Protein AF-A0A9E0FHX5-F1 (afdb_monomer)

Solvent-accessible surface area (backbone atoms only — not comparable to full-atom values): 50271 Å² total; per-residue (Å²): 106,71,71,56,51,52,51,49,51,51,52,49,52,56,54,56,77,62,59,64,47,77,23,53,56,67,79,47,17,55,28,87,92,52,30,75,59,66,60,69,78,56,40,52,53,51,39,54,51,27,54,70,42,52,82,58,78,37,27,40,36,34,38,25,16,46,52,52,36,51,26,49,51,32,22,67,73,54,52,53,75,68,46,88,57,43,29,86,48,51,43,80,30,73,36,31,38,67,88,34,29,43,58,52,43,51,80,37,38,70,58,49,38,68,72,37,32,50,55,34,30,53,75,72,77,45,53,53,66,58,29,34,34,35,40,43,32,56,46,78,69,67,75,85,85,63,55,64,69,55,45,32,69,68,50,40,64,41,52,56,50,42,51,53,52,45,41,69,57,24,72,53,31,47,38,37,28,38,28,37,39,52,66,30,71,32,81,59,38,18,86,63,50,26,59,42,46,39,51,32,52,31,50,52,36,48,36,38,75,73,61,77,48,80,72,47,48,59,46,77,44,59,73,44,35,26,26,40,72,74,29,54,24,76,86,67,50,59,45,45,74,83,33,33,35,99,74,22,68,40,60,27,74,70,37,20,49,52,51,22,51,48,46,52,52,41,33,60,55,41,60,47,27,44,45,51,26,43,80,80,79,56,79,88,84,64,81,87,64,85,76,73,90,82,72,54,97,57,89,42,42,47,44,42,59,28,30,14,44,61,73,55,50,84,63,89,73,49,75,67,51,56,51,54,60,50,68,57,48,60,78,75,37,50,47,31,34,34,40,43,50,77,66,96,50,86,55,48,62,49,24,50,58,49,49,50,52,48,38,54,51,28,50,75,59,47,24,46,46,35,34,33,42,30,32,46,39,86,54,67,52,69,65,54,51,60,46,53,57,50,34,56,75,70,71,48,42,74,66,32,38,30,60,29,77,63,63,74,64,66,82,81,80,87,64,79,43,46,50,70,54,48,50,69,33,37,50,59,38,49,55,56,50,38,71,78,40,77,82,62,37,38,30,39,62,54,78,68,65,40,81,94,45,52,81,81,42,44,67,41,46,53,48,48,46,59,45,58,78,70,49,94,81,62,56,29,39,28,42,50,48,47,53,40,60,84,33,36,52,62,69,72,62,66,77,74,72,54,87,83,57,87,89,63,79,58,61,69,56,55,51,50,42,53,50,44,63,71,29,44,64,47,39,47,54,48,50,53,51,45,54,53,48,46,50,73,68,63,75,47,47,35,28,28,64,28,32,48,73,49,90,67,73,60,68,79,32,64,60,46,23,52,48,53,46,52,50,45,73,74,44,46,91,72,29,72,33,37,15,35,44,31,30,74,28,69,82,82,81,57,84,15,36,35,40,64,83,67,98,66,63,94,86,73,64,77,43,77,39,59,50,40,53,39,53,35,51,55,33,70,37,60,69,81,57,70,76,84,73,81,77,86,67,90,81,82,80,91,89,74,78,98,79,79,74,89,73,81,77,74,81,72,66,79,76,82,69,49,90,84,76,73,84,86,77,96,70,89,85,83,69,67,93,88,48,82,83,74,94,70,98,69,85,87,85,87,76,98,67,95,73,91,79,89,76,93,75,82,95,77,91,80,88,85,86,84,86,77,58,81,87,86,88,80,84,86,78,91,74,89,85,82,90,81,89,83,88,85,89,83,88,83,86,88,87,87,91,84,86,81,72,72,69,66,57,62,59,60,64,73,72,52,65,70,62,58,56,58,62,73,73,57,84,84,75,88,79,89,81,94,85,72,76,74,66,63,61,65,59,56,64,61,56,65,69,71,72,77,80,82,87,77,92,83,83,90,81,90,85,83,92,80,78,81,82,80,79,85,84,85,88,84,89,88,86,90,87,84,91,80,92,83,84,88,81,88,86,88,133

Radius of gyration: 35.42 Å; Cα contacts (8 Å, |Δi|>4): 1027; chains: 1; bounding box: 85×106×95 Å

Nearest PDB structures (foldseek):
  2xsb-assembly1_A  TM=5.399E-01  e=2.266E-04  Oceanicola granulosus HTCC2516
  2g4f-assembly1_A  TM=5.469E-01  e=2.270E-03  Streptomyces olivaceoviridis
  5gqd-assembly1_B  TM=5.035E-01  e=1.623E-02  Streptomyces olivaceoviridis
  1rd6-assembly1_A  TM=3.705E-01  e=2.550E-01  Serratia marcescens
  5vjd-assembly1_B  TM=2.056E-01  e=1.374E-01  Escherichia coli K-12

Secondary structure (DSSP, 8-state):
-HHHHHHHHHHHHHHHTT--PPPHHHHT-SSTTS-SSPPHHHHHHHHHHHHTTTTS-EEEEEEESHHHHHHHHHIIIIIGGG-TTB-TTEEEEE---TT--HHHHHHTHHHHIIIIIHHHHHHTT--GGGEEEEEEE----S---S-HHHHHHHHHHHHHHHHHHHHHH-TT--EEEE-PPPP-SSGGGSTTHHHHHHHHHHHHHHHHHTTSS-SSEEEE------SSBT-B-TT--BB-GGGB-TTSSSBPHHHHHHHHHHHHHHHHTSTTHHHHB-TT-S-TT---PPPPSP--S-----TTEEEEEPS---S---HHHHHHHHTTS-TT-EEEEEEEE---STHHHHHHHHHHHHHHHHHHTT-EEEEEEEE-TTS-HHHHHHHHHHHHHTT-EEEEEEE-SSTT-TTSSS----HHHHHHHHHHHHHHHHHH-TTS-EEEE---S-GGGHHHHHHHHHHHHHHHTT-S---EEEEEE---TTT-GGGGSPPPP----TT---HHHHHHHHHHHHHHHHHHHHHHHHHHHHHHHH-SEEEEEEE-PPSSGGGGSHHHHHHHHHHHHHHGGGSS-EEETTTT--TTT---SEE--SS--TTS-PEEPHHHHHHHHHHTS-TTS--------------S-TT----------TTSSGGGT------S---BTTB------------S--------SSS---PPP------------------------------S--SSSHHHHHHHHTTSHHHHHHHSS-TT---S----STTTHHHHHHHHTTS--S----------S-SSSSSSSS-------------------

Foldseek 3Di:
DVVVVVVVVVVVVVVVVPDLDAACCQQPALAHPNHVDDDPVLLVLVLVLLLVQLPAQAEEEEEEADQVLLLLVCLVPPVLVVDPFFQPSYHYFYLYYHPCALQNCLVCVVCSCVVGVQVRQVVSVHALQRHAEYEYEHFDQDQDPDDLVVLLVVGLVSVLSSVVVSCVRRVNHAEYAYEFAAAFDPRSRHPPRSVSSSVSLNVVLVCVVVVVRDGHHYDHQQHRYASDAPGAHPVRDHDHPQQDDPNRGHGDPVVSNVSSVSRLLRCCQGSVVSNGGNPPPPPPPDDDPDDDDDDRLDLPQLLQEAAEDDDACPDDDDVVNLVVNLVLADAQGEHEYEYEEEDPDPRVVVRLVVVLVSQVSCVVRRYAYEYEYEYALQDDLVVVLVSVVVCVVSVHHHQAYEHHDPLCPPPDDPDDSALVVSCVRNVVSVVVNCVSVVPHAYEYEAPQLCPVCCPSCVRNRVSVLVCLVVDPGHAEYEDAHEDACVLQVLQVVAPDFDDDDPPDDDVVVVVSLVSRVVSLVSSVVSVVVRLVVRCVRRVHAYEHQEYDYDFDPCSQDVSRLVSVLVCCLVCVVSHSHHHYYQQPPDEDGDDHQWYDPPDDDPVPDTDGGSNSVSSSVSSSDSPPPPRPPPPPDDDDDDDDDPDDDPPPPDPPDPVPPPPPDDDDDDDDDDDDPPDGDDDDDDDDDDDDDDDDDDDDDDDDDDDDDDRGPDDDDDDDDDDDDDDDDDDDDDDDDDDDDDDPPPVVVVVVVVPCPVVVVVVVPPPPPPDDDDDDPVVVVVVVVVVVVPPDDDDDDDDDDDDDDPDPPPPDPDDDDDDDDDDDDDDDDDDDD

Sequence (829 aa):
MKLYITLLIALFSLMVQGQSYVPLDILGGLYRGGSNDPPAFYQTQLDDANISLDNGEVVFLGLGASSPERELNTLMNIVYPEITDRNTDLVFVNGNKGGTTIEKMLDNWNQYFSGTIEPALKSKGVTASEVDIIWLKSASVDPITQTADQYVADKMPYWIQVIGLINTKFPNCKIIYLSSKHWGTLEKHAEPEAYYTSLIMKEIIDERINGEISGALIAWAHPFHTGGSGIANSYGHIWYNSDLENDGVHPTAAAQIKVANYMDSWYRNTSAKYWWTNADFIPEDTIIIPPPPDTVFAKSTHNNVGFQWQNGFDFTWTNADYSAFINLVAEGDTIPLRVRIFDKDSNMLRSIDRMLQLNDTCLKYNRTLQVVFCIDVETDVHWFINYLDEFAQENLNVIAIEGDNEYYFAKQDGKDHSIEYYLSKMIPFRDTLLSYYPTLPFIHPTALARPGKKNKYAKWETGLIAYMKTAPKIDGVVLHFYPNEVELPVTKNILVPRAYNYPALDQSVNDYYAQMISEFPNAYALADYAFNYLQTNYSRDVWVTEFSTPTGEIKNSLAFSSYIWELLNRYEHNAKYWFYHNGFSPPVSSPGVRNNSNRADVSTGYVNRSDYYVIQMFRNMPADAEYFNYVSGSSTKSNLPNSNYLSGQYNYSSSGFAPWMDNKTSKAGYEIDGIKAGNNPVTGLAFGYYYPDVITACDTFTITICDTVYSHHIEYDTVYPQTVLIDTIYTFSQDTIYSEVFDSINIFKKKNDKVWGYMKSNSHQITTIITDVDTAYNYITVIDTLITSRVVQDVAINCREEEIINCATNARKPFNANYKFIEKGYIKE

Structure (mmCIF, N/CA/C/O backbone):
data_AF-A0A9E0FHX5-F1
#
_entry.id   AF-A0A9E0FHX5-F1
#
loop_
_atom_site.group_PDB
_atom_site.id
_atom_site.type_symbol
_atom_site.label_atom_id
_atom_site.label_alt_id
_atom_site.label_comp_id
_atom_site.label_asym_id
_atom_site.label_entity_id
_atom_site.label_seq_id
_atom_site.pdbx_PDB_ins_code
_atom_site.Cartn_x
_atom_site.Cartn_y
_atom_site.Cartn_z
_atom_site.occupancy
_atom_site.B_iso_or_equiv
_atom_site.auth_seq_id
_atom_site.auth_comp_id
_atom_site.auth_asym_id
_atom_site.auth_atom_id
_atom_site.pdbx_PDB_model_num
ATOM 1 N N . MET A 1 1 ? 14.433 39.002 -26.588 1.00 57.97 1 MET A N 1
ATOM 2 C CA . MET A 1 1 ? 14.352 38.760 -25.129 1.00 57.97 1 MET A CA 1
ATOM 3 C C . MET A 1 1 ? 12.930 38.908 -24.592 1.00 57.97 1 MET A C 1
ATOM 5 O O . MET A 1 1 ? 12.396 37.897 -24.178 1.00 57.97 1 MET A O 1
ATOM 9 N N . LYS A 1 2 ? 12.262 40.075 -24.686 1.00 53.09 2 LYS A N 1
ATOM 10 C CA . LYS A 1 2 ? 10.843 40.219 -24.275 1.00 53.09 2 LYS A CA 1
ATOM 11 C C . LYS A 1 2 ? 9.898 39.211 -24.948 1.00 53.09 2 LYS A C 1
ATOM 13 O O . LYS A 1 2 ? 9.196 38.512 -24.243 1.00 53.09 2 LYS A O 1
ATOM 18 N N . LEU A 1 3 ? 9.976 39.049 -26.273 1.00 56.75 3 LEU A N 1
ATOM 19 C CA . LEU A 1 3 ? 9.172 38.054 -27.005 1.00 56.75 3 LEU A CA 1
ATOM 20 C C . LEU A 1 3 ? 9.435 36.608 -26.539 1.00 56.75 3 LEU A C 1
ATOM 22 O O . LEU A 1 3 ? 8.518 35.806 -26.476 1.00 56.75 3 LEU A O 1
ATOM 26 N N . TYR A 1 4 ? 10.679 36.299 -26.160 1.00 66.88 4 TYR A N 1
ATOM 27 C CA . TYR A 1 4 ? 11.093 34.976 -25.681 1.00 66.88 4 TYR A CA 1
ATOM 28 C C . TYR A 1 4 ? 10.584 34.705 -24.258 1.00 66.88 4 TYR A C 1
ATOM 30 O O . TYR A 1 4 ? 10.153 33.602 -23.958 1.00 66.88 4 TYR A O 1
ATOM 38 N N . ILE A 1 5 ? 10.577 35.734 -23.404 1.00 80.31 5 ILE A N 1
ATOM 39 C CA . ILE A 1 5 ? 9.997 35.681 -22.056 1.00 80.31 5 ILE A CA 1
ATOM 40 C C . ILE A 1 5 ? 8.473 35.560 -22.143 1.00 80.31 5 ILE A C 1
ATOM 42 O O . ILE A 1 5 ? 7.894 34.754 -21.431 1.00 80.31 5 ILE A O 1
ATOM 46 N N . THR A 1 6 ? 7.819 36.286 -23.052 1.00 75.44 6 THR A N 1
ATOM 47 C CA . THR A 1 6 ? 6.373 36.156 -23.281 1.00 75.44 6 THR A CA 1
ATOM 48 C C . THR A 1 6 ? 6.008 34.774 -23.826 1.00 75.44 6 THR A C 1
ATOM 50 O O . THR A 1 6 ? 5.031 34.198 -23.362 1.00 75.44 6 THR A O 1
ATOM 53 N N . LEU A 1 7 ? 6.806 34.202 -24.740 1.00 69.19 7 LEU A N 1
ATOM 54 C CA . LEU A 1 7 ? 6.597 32.832 -25.222 1.00 69.19 7 LEU A CA 1
ATOM 55 C C . LEU A 1 7 ? 6.831 31.794 -24.121 1.00 69.19 7 LEU A C 1
ATOM 57 O O . LEU A 1 7 ? 6.061 30.850 -24.023 1.00 69.19 7 LEU A O 1
ATOM 61 N N . LEU A 1 8 ? 7.861 31.972 -23.285 1.00 67.25 8 LEU A N 1
ATOM 62 C CA . LEU A 1 8 ? 8.131 31.100 -22.140 1.00 67.25 8 LEU A CA 1
ATOM 63 C C . LEU A 1 8 ? 7.018 31.176 -21.103 1.00 67.25 8 LEU A C 1
ATOM 65 O O . LEU A 1 8 ? 6.600 30.134 -20.632 1.00 67.25 8 LEU A O 1
ATOM 69 N N . ILE A 1 9 ? 6.499 32.366 -20.791 1.00 66.69 9 ILE A N 1
ATOM 70 C CA . ILE A 1 9 ? 5.358 32.532 -19.882 1.00 66.69 9 ILE A CA 1
ATOM 71 C C . ILE A 1 9 ? 4.100 31.906 -20.491 1.00 66.69 9 ILE A C 1
ATOM 73 O O . ILE A 1 9 ? 3.390 31.205 -19.788 1.00 66.69 9 ILE A O 1
ATOM 77 N N . ALA A 1 10 ? 3.842 32.082 -21.790 1.00 54.53 10 ALA A N 1
ATOM 78 C CA . ALA A 1 10 ? 2.705 31.449 -22.459 1.00 54.53 10 ALA A CA 1
ATOM 79 C C . ALA A 1 10 ? 2.830 29.915 -22.500 1.00 54.53 10 ALA A C 1
ATOM 81 O O . ALA A 1 10 ? 1.854 29.224 -22.229 1.00 54.53 10 ALA A O 1
ATOM 82 N N . LEU A 1 11 ? 4.026 29.380 -22.769 1.00 51.03 11 LEU A N 1
ATOM 83 C CA . LEU A 1 11 ? 4.327 27.945 -22.713 1.00 51.03 11 LEU A CA 1
ATOM 84 C C . LEU A 1 11 ? 4.230 27.400 -21.285 1.00 51.03 11 LEU A C 1
ATOM 86 O O . LEU A 1 11 ? 3.710 26.308 -21.098 1.00 51.03 11 LEU A O 1
ATOM 90 N N . PHE A 1 12 ? 4.675 28.153 -20.277 1.00 45.84 12 PHE A N 1
ATOM 91 C CA . PHE A 1 12 ? 4.543 27.772 -18.870 1.00 45.84 12 PHE A CA 1
ATOM 92 C C . PHE A 1 12 ? 3.076 27.790 -18.431 1.00 45.84 12 PHE A C 1
ATOM 94 O O . PHE A 1 12 ? 2.627 26.845 -17.800 1.00 45.84 12 PHE A O 1
ATOM 101 N N . SER A 1 13 ? 2.296 28.792 -18.839 1.00 42.28 13 SER A N 1
ATOM 102 C CA . SER A 1 13 ? 0.853 28.850 -18.584 1.00 42.28 13 SER A CA 1
ATOM 103 C C . SER A 1 13 ? 0.084 27.735 -19.304 1.00 42.28 13 SER A C 1
ATOM 105 O O . SER A 1 13 ? -0.823 27.160 -18.712 1.00 42.28 13 SER A O 1
ATOM 107 N N . LEU A 1 14 ? 0.473 27.369 -20.532 1.00 43.16 14 LEU A N 1
ATOM 108 C CA . LEU A 1 14 ? -0.073 26.209 -21.255 1.00 43.16 14 LEU A CA 1
ATOM 109 C C . LEU A 1 14 ? 0.319 24.875 -20.595 1.00 43.16 14 LEU A C 1
ATOM 111 O O . LEU A 1 14 ? -0.496 23.960 -20.549 1.00 43.16 14 LEU A O 1
ATOM 115 N N . MET A 1 15 ? 1.532 24.765 -20.041 1.00 42.91 15 MET A N 1
ATOM 116 C CA . MET A 1 15 ? 1.970 23.590 -19.272 1.00 42.91 15 MET A CA 1
ATOM 117 C C . MET A 1 15 ? 1.296 23.500 -17.894 1.00 42.91 15 MET A C 1
ATOM 119 O O . MET A 1 15 ? 1.079 22.399 -17.398 1.00 42.91 15 MET A O 1
ATOM 123 N N . VAL A 1 16 ? 0.919 24.631 -17.289 1.00 46.53 16 VAL A N 1
ATOM 124 C CA . VAL A 1 16 ? 0.172 24.669 -16.022 1.00 46.53 16 VAL A CA 1
ATOM 125 C C . VAL A 1 16 ? -1.317 24.359 -16.230 1.00 46.53 16 VAL A C 1
ATOM 127 O O . VAL A 1 16 ? -1.921 23.690 -15.401 1.00 46.53 16 VAL A O 1
ATOM 130 N N . GLN A 1 17 ? -1.909 24.741 -17.365 1.00 43.16 17 GLN A N 1
ATOM 131 C CA . GLN A 1 17 ? -3.286 24.354 -17.720 1.00 43.16 17 GLN A CA 1
ATOM 132 C C . GLN A 1 17 ? -3.443 22.859 -18.058 1.00 43.16 17 GLN A C 1
ATOM 134 O O . GLN A 1 17 ? -4.561 22.359 -18.107 1.00 43.16 17 GLN A O 1
ATOM 139 N N . GLY A 1 18 ? -2.332 22.143 -18.260 1.00 46.22 18 GLY A N 1
ATOM 140 C CA . GLY A 1 18 ? -2.281 20.688 -18.398 1.00 46.22 18 GLY A CA 1
ATOM 141 C C . GLY A 1 18 ? -1.775 19.957 -17.151 1.00 46.22 18 GLY A C 1
ATOM 142 O O . GLY A 1 18 ? -1.403 18.790 -17.272 1.00 46.22 18 GLY A O 1
ATOM 143 N N . GLN A 1 19 ? -1.699 20.611 -15.980 1.00 50.22 19 GLN A N 1
ATOM 144 C CA . GLN A 1 19 ? -1.281 19.925 -14.756 1.00 50.22 19 GLN A CA 1
ATOM 145 C C . GLN A 1 19 ? -2.296 18.835 -14.420 1.00 50.22 19 GLN A C 1
ATOM 147 O O . GLN A 1 19 ? -3.414 19.092 -13.985 1.00 50.22 19 GLN A O 1
ATOM 152 N N . SER A 1 20 ? -1.877 17.596 -14.638 1.00 58.09 20 SER A N 1
ATOM 153 C CA . SER A 1 20 ? -2.471 16.432 -14.005 1.00 58.09 20 SER A CA 1
ATOM 154 C C . SER A 1 20 ? -2.365 16.628 -12.495 1.00 58.09 20 SER A C 1
ATOM 156 O O . SER A 1 20 ? -1.259 16.657 -11.953 1.00 58.09 20 SER A O 1
ATOM 158 N N . TYR A 1 21 ? -3.494 16.840 -11.824 1.00 71.50 21 TYR A N 1
ATOM 159 C CA . TYR A 1 21 ? -3.515 16.937 -10.369 1.00 71.50 21 TYR A CA 1
ATOM 160 C C . TYR A 1 21 ? -3.289 15.540 -9.825 1.00 71.50 21 TYR A C 1
ATOM 162 O O . TYR A 1 21 ? -4.051 14.637 -10.130 1.00 71.50 21 TYR A O 1
ATOM 170 N N . VAL A 1 22 ? -2.240 15.321 -9.044 1.00 78.00 22 VAL A N 1
ATOM 171 C CA . VAL A 1 22 ? -2.060 14.007 -8.426 1.00 78.00 22 VAL A CA 1
ATOM 172 C C . VAL A 1 22 ? -3.206 13.796 -7.423 1.00 78.00 22 VAL A C 1
ATOM 174 O O . VAL A 1 22 ? -3.436 14.686 -6.600 1.00 78.00 22 VAL A O 1
ATOM 177 N N . PRO A 1 23 ? -3.948 12.674 -7.498 1.00 80.25 23 PRO A N 1
ATOM 178 C CA . PRO A 1 23 ? -5.008 12.353 -6.548 1.00 80.25 23 PRO A CA 1
ATOM 179 C C . PRO A 1 23 ? -4.578 12.546 -5.091 1.00 80.25 23 PRO A C 1
ATOM 181 O O . PRO A 1 23 ? -3.436 12.252 -4.720 1.00 80.25 23 PRO A O 1
ATOM 184 N N . LEU A 1 24 ? -5.491 13.064 -4.262 1.00 81.75 24 LEU A N 1
ATOM 185 C CA . LEU A 1 24 ? -5.193 13.421 -2.870 1.00 81.75 24 LEU A CA 1
ATOM 186 C C . LEU A 1 24 ? -4.660 12.225 -2.067 1.00 81.75 24 LEU A C 1
ATOM 188 O O . LEU A 1 24 ? -3.758 12.381 -1.250 1.00 81.75 24 LEU A O 1
ATOM 192 N N . ASP A 1 25 ? -5.179 11.037 -2.343 1.00 77.50 25 ASP A N 1
ATOM 193 C CA . ASP A 1 25 ? -4.809 9.760 -1.738 1.00 77.50 25 ASP A CA 1
ATOM 194 C C . ASP A 1 25 ? -3.415 9.242 -2.142 1.00 77.50 25 ASP A C 1
ATOM 196 O O . ASP A 1 25 ? -2.955 8.262 -1.567 1.00 77.50 25 ASP A O 1
ATOM 200 N N . ILE A 1 26 ? -2.720 9.885 -3.091 1.00 72.62 26 ILE A N 1
ATOM 201 C CA . ILE A 1 26 ? -1.354 9.508 -3.500 1.00 72.62 26 ILE A CA 1
ATOM 202 C C . ILE A 1 26 ? -0.286 10.367 -2.807 1.00 72.62 26 ILE A C 1
ATOM 204 O O . ILE A 1 26 ? 0.678 9.825 -2.278 1.00 72.62 26 ILE A O 1
ATOM 208 N N . LEU A 1 27 ? -0.421 11.699 -2.800 1.00 72.56 27 LEU A N 1
ATOM 209 C CA . LEU A 1 27 ? 0.602 12.595 -2.222 1.00 72.56 27 LEU A CA 1
ATOM 210 C C . LEU A 1 27 ? 0.216 13.190 -0.864 1.00 72.56 27 LEU A C 1
ATOM 212 O O . LEU A 1 27 ? 1.093 13.580 -0.097 1.00 72.56 27 LEU A O 1
ATOM 216 N N . GLY A 1 28 ? -1.082 13.318 -0.581 1.00 77.81 28 GLY A N 1
ATOM 217 C CA . GLY A 1 28 ? -1.575 14.018 0.604 1.00 77.81 28 GLY A CA 1
ATOM 218 C C . GLY A 1 28 ? -2.172 13.113 1.675 1.00 77.81 28 GLY A C 1
ATOM 219 O O . GLY A 1 28 ? -2.257 13.546 2.826 1.00 77.81 28 GLY A O 1
ATOM 220 N N . GLY A 1 29 ? -2.600 11.903 1.316 1.00 87.19 29 GLY A N 1
ATOM 221 C CA . GLY A 1 29 ? -3.416 11.031 2.153 1.00 87.19 29 GLY A CA 1
ATOM 222 C C . GLY A 1 29 ? -4.848 11.547 2.336 1.00 87.19 29 GLY A C 1
ATOM 223 O O . GLY A 1 29 ? -5.091 12.761 2.396 1.00 87.19 29 GLY A O 1
ATOM 224 N N . LEU A 1 30 ? -5.800 10.623 2.466 1.00 91.00 30 LEU A N 1
ATOM 225 C CA . LEU A 1 30 ? -7.202 10.915 2.791 1.00 91.00 30 LEU A CA 1
ATOM 226 C C . LEU A 1 30 ? -7.380 11.560 4.181 1.00 91.00 30 LEU A C 1
ATOM 228 O O . LEU A 1 30 ? -8.346 12.291 4.407 1.00 91.00 30 LEU A O 1
ATOM 232 N N . TYR A 1 31 ? -6.435 11.339 5.093 1.00 94.44 31 TYR A N 1
ATOM 233 C CA . TYR A 1 31 ? -6.422 11.867 6.455 1.00 94.44 31 TYR A CA 1
ATOM 234 C C . TYR A 1 31 ? -5.204 12.766 6.697 1.00 94.44 31 TYR A C 1
ATOM 236 O O . TYR A 1 31 ? -4.264 12.855 5.896 1.00 94.44 31 TYR A O 1
ATOM 244 N N . ARG A 1 32 ? -5.224 13.507 7.807 1.00 88.69 32 ARG A N 1
ATOM 245 C CA . ARG A 1 32 ? -4.098 14.353 8.212 1.00 88.69 32 ARG A CA 1
ATOM 246 C C . ARG A 1 32 ? -2.851 13.500 8.465 1.00 88.69 32 ARG A C 1
ATOM 248 O O . ARG A 1 32 ? -2.937 12.392 8.981 1.00 88.69 32 ARG A O 1
ATOM 255 N N . GLY A 1 33 ? -1.686 14.028 8.090 1.00 84.88 33 GLY A N 1
ATOM 256 C CA . GLY A 1 33 ? -0.405 13.327 8.236 1.00 84.88 33 GLY A CA 1
ATOM 257 C C . GLY A 1 33 ? -0.013 12.421 7.064 1.00 84.88 33 GLY A C 1
ATOM 258 O O . GLY A 1 33 ? 0.935 11.661 7.209 1.00 84.88 33 GLY A O 1
ATOM 259 N N . GLY A 1 34 ? -0.697 12.496 5.916 1.00 86.81 34 GLY A N 1
ATOM 260 C CA . GLY A 1 34 ? -0.307 11.728 4.723 1.00 86.81 34 GLY A CA 1
ATOM 261 C C . GLY A 1 34 ? -0.898 10.320 4.646 1.00 86.81 34 GLY A C 1
ATOM 262 O O . GLY A 1 34 ? -0.634 9.609 3.685 1.00 86.81 34 GLY A O 1
ATOM 263 N N . SER A 1 35 ? -1.701 9.915 5.634 1.00 90.81 35 SER A N 1
ATOM 264 C CA . SER A 1 35 ? -2.284 8.573 5.719 1.00 90.81 35 SER A CA 1
ATOM 265 C C . SER A 1 35 ? -3.576 8.448 4.910 1.00 90.81 35 SER A C 1
ATOM 267 O O . SER A 1 35 ? -4.386 9.377 4.883 1.00 90.81 35 SER A O 1
ATOM 269 N N . ASN A 1 36 ? -3.802 7.279 4.308 1.00 92.44 36 ASN A N 1
ATOM 270 C CA . ASN A 1 36 ? -5.109 6.890 3.767 1.00 92.44 36 ASN A CA 1
ATOM 271 C C . ASN A 1 36 ? -6.004 6.193 4.798 1.00 92.44 36 ASN A C 1
ATOM 273 O O . ASN A 1 36 ? -7.206 6.098 4.571 1.00 92.44 36 ASN A O 1
ATOM 277 N N . ASP A 1 37 ? -5.442 5.816 5.945 1.00 91.69 37 ASP A N 1
ATOM 278 C CA . ASP A 1 37 ? -6.170 5.259 7.081 1.00 91.69 37 ASP A CA 1
ATOM 279 C C . ASP A 1 37 ? -6.452 6.341 8.137 1.00 91.69 37 ASP A C 1
ATOM 281 O O . ASP A 1 37 ? -5.588 7.203 8.376 1.00 91.69 37 ASP A O 1
ATOM 285 N N . PRO A 1 38 ? -7.621 6.310 8.806 1.00 93.25 38 PRO A N 1
ATOM 286 C CA . PRO A 1 38 ? -7.895 7.200 9.925 1.00 93.25 38 PRO A CA 1
ATOM 287 C C . PRO A 1 38 ? -6.929 6.934 11.090 1.00 93.25 38 PRO A C 1
ATOM 289 O O . PRO A 1 38 ? -6.443 5.815 11.269 1.00 93.25 38 PRO A O 1
ATOM 292 N N . PRO A 1 39 ? -6.693 7.930 11.962 1.00 94.94 39 PRO A N 1
ATOM 293 C CA . PRO A 1 39 ? -5.969 7.707 13.208 1.00 94.94 39 PRO A CA 1
ATOM 294 C C . PRO A 1 39 ? -6.582 6.553 14.014 1.00 94.94 39 PRO A C 1
ATOM 296 O O . PRO A 1 39 ? -7.803 6.471 14.140 1.00 94.94 39 PRO A O 1
ATOM 299 N N . ALA A 1 40 ? -5.745 5.703 14.617 1.00 93.81 40 ALA A N 1
ATOM 300 C CA . ALA A 1 40 ? -6.180 4.450 15.249 1.00 93.81 40 ALA A CA 1
ATOM 301 C C . ALA A 1 40 ? -7.348 4.609 16.245 1.00 93.81 40 ALA A C 1
ATOM 303 O O . ALA A 1 40 ? -8.273 3.805 16.246 1.00 93.81 40 ALA A O 1
ATOM 304 N N . PHE A 1 41 ? -7.355 5.675 17.056 1.00 95.69 41 PHE A N 1
ATOM 305 C CA . PHE A 1 41 ? -8.444 5.924 18.013 1.00 95.69 41 PHE A CA 1
ATOM 306 C C . PHE A 1 41 ? -9.792 6.216 17.337 1.00 95.69 41 PHE A C 1
ATOM 308 O O . PHE A 1 41 ? -10.846 5.953 17.915 1.00 95.69 41 PHE A O 1
ATOM 315 N N . TYR A 1 42 ? -9.763 6.806 16.143 1.00 96.75 42 TYR A N 1
ATOM 316 C CA . TYR A 1 42 ? -10.951 7.117 15.364 1.00 96.75 42 TYR A CA 1
ATOM 317 C C . TYR A 1 42 ? -11.371 5.919 14.510 1.00 96.75 42 TYR A C 1
ATOM 319 O O . TYR A 1 42 ? -12.565 5.671 14.376 1.00 96.75 42 TYR A O 1
ATOM 327 N N . GLN A 1 43 ? -10.409 5.115 14.035 1.00 96.06 43 GLN A N 1
ATOM 328 C CA . GLN A 1 43 ? -10.686 3.804 13.441 1.00 96.06 43 GLN A CA 1
ATOM 329 C C . GLN A 1 43 ? -11.498 2.928 14.403 1.00 96.06 43 GLN A C 1
ATOM 331 O O . GLN A 1 43 ? -12.533 2.411 14.008 1.00 96.06 43 GLN A O 1
ATOM 336 N N . THR A 1 44 ? -11.115 2.850 15.684 1.00 95.69 44 THR A N 1
ATOM 337 C CA . THR A 1 44 ? -11.888 2.099 16.691 1.00 95.69 44 THR A CA 1
ATOM 338 C C . THR A 1 44 ? -13.330 2.597 16.815 1.00 95.69 44 THR A C 1
ATOM 340 O O . THR A 1 44 ? -14.246 1.789 16.887 1.00 95.69 44 THR A O 1
ATOM 343 N N . GLN A 1 45 ? -13.564 3.915 16.782 1.00 97.31 45 GLN A N 1
ATOM 344 C CA . GLN A 1 45 ? -14.930 4.458 16.827 1.00 97.31 45 GLN A CA 1
ATOM 345 C C . GLN A 1 45 ? -15.744 4.075 15.587 1.00 97.31 45 GLN A C 1
ATOM 347 O O . GLN A 1 45 ? -16.931 3.777 15.707 1.00 97.31 45 GLN A O 1
ATOM 352 N N . LEU A 1 46 ? -15.121 4.092 14.404 1.00 96.88 46 LEU A N 1
ATOM 353 C CA . LEU A 1 46 ? -15.760 3.662 13.160 1.00 96.88 46 LEU A CA 1
ATOM 354 C C . LEU A 1 46 ? -16.082 2.169 13.190 1.00 96.88 46 LEU A C 1
ATOM 356 O O . LEU A 1 46 ? -17.181 1.785 12.800 1.00 96.88 46 LEU A O 1
ATOM 360 N N . ASP A 1 47 ? -15.164 1.346 13.690 1.00 94.31 47 ASP A N 1
ATOM 361 C CA . ASP A 1 47 ? -15.365 -0.094 13.837 1.00 94.31 47 ASP A CA 1
ATOM 362 C C . ASP A 1 47 ? -16.514 -0.388 14.803 1.00 94.31 47 ASP A C 1
ATOM 364 O O . ASP A 1 47 ? -17.435 -1.113 14.438 1.00 94.31 47 ASP A O 1
ATOM 368 N N . ASP A 1 48 ? -16.529 0.244 15.979 1.00 94.69 48 ASP A N 1
ATOM 369 C CA . ASP A 1 48 ? -17.606 0.101 16.964 1.00 94.69 48 ASP A CA 1
ATOM 370 C C . ASP A 1 48 ? -18.966 0.525 16.383 1.00 94.69 48 ASP A C 1
ATOM 372 O O . ASP A 1 48 ? -19.980 -0.149 16.585 1.00 94.69 48 ASP A O 1
ATOM 376 N N . ALA A 1 49 ? -19.000 1.634 15.635 1.00 95.62 49 ALA A N 1
ATOM 377 C CA . ALA A 1 49 ? -20.215 2.104 14.981 1.00 95.62 49 ALA A CA 1
ATOM 378 C C . ALA A 1 49 ? -20.693 1.125 13.900 1.00 95.62 49 ALA A C 1
ATOM 380 O O . ALA A 1 49 ? -21.879 0.801 13.878 1.00 95.62 49 ALA A O 1
ATOM 381 N N . ASN A 1 50 ? -19.795 0.614 13.056 1.00 93.56 50 ASN A N 1
ATOM 382 C CA . ASN A 1 50 ? -20.128 -0.362 12.019 1.00 93.56 50 ASN A CA 1
ATOM 383 C C . ASN A 1 50 ? -20.601 -1.698 12.606 1.00 93.56 50 ASN A C 1
ATOM 385 O O . ASN A 1 50 ? -21.604 -2.235 12.150 1.00 93.56 50 ASN A O 1
ATOM 389 N N . ILE A 1 51 ? -19.935 -2.206 13.647 1.00 87.88 51 ILE A N 1
ATOM 390 C CA . ILE A 1 51 ? -20.329 -3.437 14.351 1.00 87.88 51 ILE A CA 1
ATOM 391 C C . ILE A 1 51 ? -21.702 -3.269 15.008 1.00 87.88 51 ILE A C 1
ATOM 393 O O . ILE A 1 51 ? -22.507 -4.196 15.030 1.00 87.88 51 ILE A O 1
ATOM 397 N N . SER A 1 52 ? -22.021 -2.075 15.519 1.00 90.50 52 SER A N 1
ATOM 398 C CA . SER A 1 52 ? -23.337 -1.825 16.122 1.00 90.50 52 SER A CA 1
ATOM 399 C C . SER A 1 52 ? -24.509 -1.948 15.135 1.00 90.50 52 SER A C 1
ATOM 401 O O . SER A 1 52 ? -25.648 -2.086 15.580 1.00 90.50 52 SER A O 1
ATOM 403 N N . LEU A 1 53 ? -24.230 -1.933 13.826 1.00 90.25 53 LEU A N 1
ATOM 404 C CA . LEU A 1 53 ? -25.208 -2.065 12.743 1.00 90.25 53 LEU A CA 1
ATOM 405 C C . LEU A 1 53 ? -25.403 -3.517 12.263 1.00 90.25 53 LEU A C 1
ATOM 407 O O . LEU A 1 53 ? -26.276 -3.763 11.446 1.00 90.25 53 LEU A O 1
ATOM 411 N N . ASP A 1 54 ? -24.657 -4.485 12.800 1.00 79.31 54 ASP A N 1
ATOM 412 C CA . ASP A 1 54 ? -24.704 -5.912 12.413 1.00 79.31 54 ASP A CA 1
ATOM 413 C C . ASP A 1 54 ? -25.953 -6.667 12.944 1.00 79.31 54 ASP A C 1
ATOM 415 O O . ASP A 1 54 ? -26.142 -7.851 12.706 1.00 79.31 54 ASP A O 1
ATOM 419 N N . ASN A 1 55 ? -26.836 -6.009 13.710 1.00 64.81 55 ASN A N 1
ATOM 420 C CA . ASN A 1 55 ? -27.914 -6.677 14.463 1.00 64.81 55 ASN A CA 1
ATOM 421 C C . ASN A 1 55 ? -29.347 -6.344 13.994 1.00 64.81 55 ASN A C 1
ATOM 423 O O . ASN A 1 55 ? -30.287 -6.426 14.794 1.00 64.81 55 ASN A O 1
ATOM 427 N N . GLY A 1 56 ? -29.551 -5.969 12.729 1.00 80.19 56 GLY A N 1
ATOM 428 C CA . GLY A 1 56 ? -30.899 -5.753 12.196 1.00 80.19 56 GLY A CA 1
ATOM 429 C C . GLY A 1 56 ? -30.963 -5.107 10.815 1.00 80.19 56 GLY A C 1
ATOM 430 O O . GLY A 1 56 ? -29.981 -5.071 10.081 1.00 80.19 56 GLY A O 1
ATOM 431 N N . GLU A 1 57 ? -32.151 -4.590 10.486 1.00 93.81 57 GLU A N 1
ATOM 432 C CA . GLU A 1 57 ? -32.374 -3.767 9.295 1.00 93.81 57 GLU A CA 1
ATOM 433 C C . GLU A 1 57 ? -31.495 -2.513 9.366 1.00 93.81 57 GLU A C 1
ATOM 435 O O . GLU A 1 57 ? -31.563 -1.772 10.346 1.00 93.81 57 GLU A O 1
ATOM 440 N N . VAL A 1 58 ? -30.676 -2.291 8.334 1.00 96.81 58 VAL A N 1
ATOM 441 C CA . VAL A 1 58 ? -29.793 -1.121 8.228 1.00 96.81 58 VAL A CA 1
ATOM 442 C C . VAL A 1 58 ? -30.306 -0.229 7.115 1.00 96.81 58 VAL A C 1
ATOM 444 O O . VAL A 1 58 ? -30.443 -0.669 5.973 1.00 96.81 58 VAL A O 1
ATOM 447 N N . VAL A 1 59 ? -30.562 1.045 7.402 1.00 98.38 59 VAL A N 1
ATOM 448 C CA . VAL A 1 59 ? -31.038 1.992 6.387 1.00 98.38 59 VAL A CA 1
ATOM 449 C C . VAL A 1 59 ? -29.884 2.848 5.870 1.00 98.38 59 VAL A C 1
ATOM 451 O O . VAL A 1 59 ? -29.348 3.710 6.574 1.00 98.38 59 VAL A O 1
ATOM 454 N N . PHE A 1 60 ? -29.545 2.653 4.594 1.00 98.50 60 PHE A N 1
ATOM 455 C CA . PHE A 1 60 ? -28.508 3.396 3.877 1.00 98.50 60 PHE A CA 1
ATOM 456 C C . PHE A 1 60 ? -29.131 4.464 2.970 1.00 98.50 60 PHE A C 1
ATOM 458 O O . PHE A 1 60 ? -29.796 4.148 1.979 1.00 98.50 60 PHE A O 1
ATOM 465 N N . LEU A 1 61 ? -28.886 5.742 3.266 1.00 98.81 61 LEU A N 1
ATOM 466 C CA . LEU A 1 61 ? -29.421 6.886 2.523 1.00 98.81 61 LEU A CA 1
ATOM 467 C C . LEU A 1 61 ? -28.335 7.601 1.703 1.00 98.81 61 LEU A C 1
ATOM 469 O O . LEU A 1 61 ? -27.388 8.156 2.251 1.00 98.81 61 LEU A O 1
ATOM 473 N N . GLY A 1 62 ? -28.508 7.682 0.383 1.00 98.62 62 GLY A N 1
ATOM 474 C CA . GLY A 1 62 ? -27.674 8.537 -0.470 1.00 98.62 62 GLY A CA 1
ATOM 475 C C . GLY A 1 62 ? -28.195 9.969 -0.572 1.00 98.62 62 GLY A C 1
ATOM 476 O O . GLY A 1 62 ? -29.387 10.164 -0.810 1.00 98.62 62 GLY A O 1
ATOM 477 N N . LEU A 1 63 ? -27.308 10.960 -0.459 1.00 98.56 63 LEU A N 1
ATOM 478 C CA . LEU A 1 63 ? -27.597 12.387 -0.629 1.00 98.56 63 LEU A CA 1
ATOM 479 C C . LEU A 1 63 ? -26.587 13.030 -1.586 1.00 98.56 63 LEU A C 1
ATOM 481 O O . LEU A 1 63 ? -25.376 12.877 -1.428 1.00 98.56 63 LEU A O 1
ATOM 485 N N . GLY A 1 64 ? -27.078 13.805 -2.554 1.00 96.62 64 GLY A N 1
ATOM 486 C CA . GLY A 1 64 ? -26.207 14.295 -3.619 1.00 96.62 64 GLY A CA 1
ATOM 487 C C . GLY A 1 64 ? -26.932 14.866 -4.827 1.00 96.62 64 GLY A C 1
ATOM 488 O O . GLY A 1 64 ? -28.153 15.036 -4.834 1.00 96.62 64 GLY A O 1
ATOM 489 N N . ALA A 1 65 ? -26.140 15.162 -5.855 1.00 94.12 65 ALA A N 1
ATOM 490 C CA . ALA A 1 65 ? -26.601 15.650 -7.152 1.00 94.12 65 ALA A CA 1
ATOM 491 C C . ALA A 1 65 ? -26.950 14.495 -8.121 1.00 94.12 65 ALA A C 1
ATOM 493 O O . ALA A 1 65 ? -27.218 13.369 -7.715 1.00 94.12 65 ALA A O 1
ATOM 494 N N . SER A 1 66 ? -26.941 14.760 -9.428 1.00 94.25 66 SER A N 1
ATOM 495 C CA . SER A 1 66 ? -27.354 13.806 -10.468 1.00 94.25 66 SER A CA 1
ATOM 496 C C . SER A 1 66 ? -26.387 12.638 -10.687 1.00 94.25 66 SER A C 1
ATOM 498 O O . SER A 1 66 ? -26.833 11.546 -11.021 1.00 94.25 66 SER A O 1
ATOM 500 N N . SER A 1 67 ? -25.075 12.825 -10.525 1.00 94.56 67 SER A N 1
ATOM 501 C CA . SER A 1 67 ? -24.115 11.716 -10.650 1.00 94.56 67 SER A CA 1
ATOM 502 C C . SER A 1 67 ? -24.299 10.654 -9.557 1.00 94.56 67 SER A C 1
ATOM 504 O O . SER A 1 67 ? -24.569 9.508 -9.918 1.00 94.56 67 SER A O 1
ATOM 506 N N . PRO A 1 68 ? -24.281 10.992 -8.249 1.00 96.25 68 PRO A N 1
ATOM 507 C CA . PRO A 1 68 ? -24.540 10.003 -7.200 1.00 96.25 68 PRO A CA 1
ATOM 508 C C . PRO A 1 68 ? -25.960 9.427 -7.251 1.00 96.25 68 PRO A C 1
ATOM 510 O O . PRO A 1 68 ? -26.158 8.280 -6.863 1.00 96.25 68 PRO A O 1
ATOM 513 N N . GLU A 1 69 ? -26.943 10.159 -7.794 1.00 97.25 69 GLU A N 1
ATOM 514 C CA . GLU A 1 69 ? -28.275 9.608 -8.077 1.00 97.25 69 GLU A CA 1
ATOM 515 C C . GLU A 1 69 ? -28.198 8.390 -9.010 1.00 97.25 69 GLU A C 1
ATOM 517 O O . GLU A 1 69 ? -28.788 7.349 -8.713 1.00 97.25 69 GLU A O 1
ATOM 522 N N . ARG A 1 70 ? -27.452 8.494 -10.117 1.00 97.19 70 ARG A N 1
ATOM 523 C CA . ARG A 1 70 ? -27.289 7.413 -11.107 1.00 97.19 70 ARG A CA 1
ATOM 524 C C . ARG A 1 70 ? -26.409 6.275 -10.592 1.00 97.19 70 ARG A C 1
ATOM 526 O O . ARG A 1 70 ? -26.727 5.106 -10.805 1.00 97.19 70 ARG A O 1
ATOM 533 N N . GLU A 1 71 ? -25.330 6.619 -9.898 1.00 97.12 71 GLU A N 1
ATOM 534 C CA . GLU A 1 71 ? -24.391 5.661 -9.306 1.00 97.12 71 GLU A CA 1
ATOM 535 C C . GLU A 1 71 ? -25.082 4.805 -8.239 1.00 97.12 71 GLU A C 1
ATOM 537 O O . GLU A 1 71 ? -25.042 3.578 -8.318 1.00 97.12 71 GLU A O 1
ATOM 542 N N . LEU A 1 72 ? -25.813 5.430 -7.307 1.00 97.81 72 LEU A N 1
ATOM 543 C CA . LEU A 1 72 ? -26.537 4.697 -6.271 1.00 97.81 72 LEU A CA 1
ATOM 544 C C . LEU A 1 72 ? -27.687 3.876 -6.849 1.00 97.81 72 LEU A C 1
ATOM 546 O O . LEU A 1 72 ? -27.884 2.740 -6.435 1.00 97.81 72 LEU A O 1
ATOM 550 N N . ASN A 1 73 ? -28.418 4.390 -7.843 1.00 98.19 73 ASN A N 1
ATOM 551 C CA . ASN A 1 73 ? -29.435 3.586 -8.526 1.00 98.19 73 ASN A CA 1
ATOM 552 C C . ASN A 1 73 ? -28.835 2.337 -9.187 1.00 98.19 73 ASN A C 1
ATOM 554 O O . ASN A 1 73 ? -29.467 1.281 -9.172 1.00 98.19 73 ASN A O 1
ATOM 558 N N . THR A 1 74 ? -27.632 2.438 -9.750 1.00 98.38 74 THR A N 1
ATOM 559 C CA . THR A 1 74 ? -26.937 1.292 -10.351 1.00 98.38 74 THR A CA 1
ATOM 560 C C . THR A 1 74 ? -26.464 0.305 -9.289 1.00 98.38 74 THR A C 1
ATOM 562 O O . THR A 1 74 ? -26.671 -0.898 -9.440 1.00 98.38 74 THR A O 1
ATOM 565 N N . LEU A 1 75 ? -25.920 0.798 -8.176 1.00 97.88 75 LEU A N 1
ATOM 566 C CA . LEU A 1 75 ? -25.565 -0.034 -7.030 1.00 97.88 75 LEU A CA 1
ATOM 567 C C . LEU A 1 75 ? -26.781 -0.800 -6.500 1.00 97.88 75 LEU A C 1
ATOM 569 O O . LEU A 1 75 ? -26.748 -2.021 -6.427 1.00 97.88 75 LEU A O 1
ATOM 573 N N . MET A 1 76 ? -27.881 -0.100 -6.224 1.00 97.44 76 MET A N 1
ATOM 574 C CA . MET A 1 76 ? -29.100 -0.672 -5.647 1.00 97.44 76 MET A CA 1
ATOM 575 C C . MET A 1 76 ? -29.783 -1.713 -6.535 1.00 97.44 76 MET A C 1
ATOM 577 O O . MET A 1 76 ? -30.320 -2.691 -6.023 1.00 97.44 76 MET A O 1
ATOM 581 N N . ASN A 1 77 ? -29.841 -1.469 -7.847 1.00 97.62 77 ASN A N 1
ATOM 582 C CA . ASN A 1 77 ? -30.702 -2.241 -8.747 1.00 97.62 77 ASN A CA 1
ATOM 583 C C . ASN A 1 77 ? -29.942 -3.239 -9.626 1.00 97.62 77 ASN A C 1
ATOM 585 O O . ASN A 1 77 ? -30.584 -4.100 -10.222 1.00 97.62 77 ASN A O 1
ATOM 589 N N . ILE A 1 78 ? -28.619 -3.102 -9.752 1.00 96.81 78 ILE A N 1
ATOM 590 C CA . ILE A 1 78 ? -27.803 -3.934 -10.646 1.00 96.81 78 ILE A CA 1
ATOM 591 C C . ILE A 1 78 ? -26.703 -4.635 -9.860 1.00 96.81 78 ILE A C 1
ATOM 593 O O . ILE A 1 78 ? -26.672 -5.854 -9.851 1.00 96.81 78 ILE A O 1
ATOM 597 N N . VAL A 1 79 ? -25.814 -3.901 -9.188 1.00 95.81 79 VAL A N 1
ATOM 598 C CA . VAL A 1 79 ? -24.622 -4.525 -8.584 1.00 95.81 79 VAL A CA 1
ATOM 599 C C . VAL A 1 79 ? -24.955 -5.254 -7.284 1.00 95.81 79 VAL A C 1
ATOM 601 O O . VAL A 1 79 ? -24.663 -6.438 -7.154 1.00 95.81 79 VAL A O 1
ATOM 604 N N . TYR A 1 80 ? -25.616 -4.589 -6.335 1.00 96.38 80 TYR A N 1
ATOM 605 C CA . TYR A 1 80 ? -25.911 -5.175 -5.027 1.00 96.38 80 TYR A CA 1
ATOM 606 C C . TYR A 1 80 ? -26.792 -6.437 -5.107 1.00 96.38 80 TYR A C 1
ATOM 608 O O . TYR A 1 80 ? -26.493 -7.412 -4.422 1.00 96.38 80 TYR A O 1
ATOM 616 N N . PRO A 1 81 ? -27.825 -6.509 -5.973 1.00 96.69 81 PRO A N 1
ATOM 617 C CA . PRO A 1 81 ? -28.612 -7.729 -6.151 1.00 96.69 81 PRO A CA 1
ATOM 618 C C . PRO A 1 81 ? -27.857 -8.935 -6.734 1.00 96.69 81 PRO A C 1
ATOM 620 O O . PRO A 1 81 ? -28.352 -10.056 -6.602 1.00 96.69 81 PRO A O 1
ATOM 623 N N . GLU A 1 82 ? -26.687 -8.739 -7.341 1.00 94.81 82 GLU A N 1
ATOM 624 C CA . GLU A 1 82 ? -25.850 -9.824 -7.883 1.00 94.81 82 GLU A CA 1
ATOM 625 C C . GLU A 1 82 ? -24.820 -10.339 -6.867 1.00 94.81 82 GLU A C 1
ATOM 627 O O . GLU A 1 82 ? -24.209 -11.389 -7.057 1.00 94.81 82 GLU A O 1
ATOM 632 N N . ILE A 1 83 ? -24.656 -9.633 -5.750 1.00 92.69 83 ILE A N 1
ATOM 633 C CA . ILE A 1 83 ? -23.803 -10.063 -4.651 1.00 92.69 83 ILE A CA 1
ATOM 634 C C . ILE A 1 83 ? -24.449 -11.247 -3.918 1.00 92.69 83 ILE A C 1
ATOM 636 O O . ILE A 1 83 ? -25.578 -11.139 -3.428 1.00 92.69 83 ILE A O 1
ATOM 640 N N . THR A 1 84 ? -23.707 -12.347 -3.778 1.00 91.69 84 THR A N 1
ATOM 641 C CA . THR A 1 84 ? -24.192 -13.602 -3.180 1.00 91.69 84 THR A CA 1
ATOM 642 C C . THR A 1 84 ? -24.264 -13.588 -1.656 1.00 91.69 84 THR A C 1
ATOM 644 O O . THR A 1 84 ? -25.164 -14.196 -1.088 1.00 91.69 84 THR A O 1
ATOM 647 N N . ASP A 1 85 ? -23.338 -12.902 -0.995 1.00 90.81 85 ASP A N 1
ATOM 648 C CA . ASP A 1 85 ? -23.184 -12.827 0.465 1.00 90.81 85 ASP A CA 1
ATOM 649 C C . ASP A 1 85 ? -23.671 -11.485 1.038 1.00 90.81 85 ASP A C 1
ATOM 651 O O . ASP A 1 85 ? -23.269 -11.082 2.125 1.00 90.81 85 ASP A O 1
ATOM 655 N N . ARG A 1 86 ? -24.520 -10.755 0.306 1.00 93.44 86 ARG A N 1
ATOM 656 C CA . ARG A 1 86 ? -25.009 -9.432 0.717 1.00 93.44 86 ARG A CA 1
ATOM 657 C C . ARG A 1 86 ? -25.829 -9.496 2.000 1.00 93.44 86 ARG A C 1
ATOM 659 O O . ARG A 1 86 ? -26.524 -10.483 2.228 1.00 93.44 86 ARG A O 1
ATOM 666 N N . ASN A 1 87 ? -25.853 -8.396 2.747 1.00 93.38 87 ASN A N 1
ATOM 667 C CA . ASN A 1 87 ? -26.846 -8.190 3.791 1.00 93.38 87 ASN A CA 1
ATOM 668 C C . ASN A 1 87 ? -28.241 -8.007 3.169 1.00 93.38 87 ASN A C 1
ATOM 670 O O . ASN A 1 87 ? -28.536 -7.001 2.521 1.00 93.38 87 ASN A O 1
ATOM 674 N N . THR A 1 88 ? -29.120 -8.996 3.333 1.00 93.31 88 THR A N 1
ATOM 675 C CA . THR A 1 88 ? -30.485 -8.918 2.786 1.00 93.31 88 THR A CA 1
ATOM 676 C C . THR A 1 88 ? -31.386 -7.939 3.531 1.00 93.31 88 THR A C 1
ATOM 678 O O . THR A 1 88 ? -32.409 -7.543 2.973 1.00 93.31 88 THR A O 1
ATOM 681 N N . ASP A 1 89 ? -30.980 -7.519 4.730 1.00 94.31 89 ASP A N 1
ATOM 682 C CA . ASP A 1 89 ? -31.686 -6.559 5.578 1.00 94.31 89 ASP A CA 1
ATOM 683 C C . ASP A 1 89 ? -31.169 -5.117 5.373 1.00 94.31 89 ASP A C 1
ATOM 685 O O . ASP A 1 89 ? -31.614 -4.182 6.039 1.00 94.31 89 ASP A O 1
ATOM 689 N N . LEU A 1 90 ? -30.258 -4.894 4.413 1.00 96.38 90 LEU A N 1
ATOM 690 C CA . LEU A 1 90 ? -29.822 -3.553 4.018 1.00 96.38 90 LEU A CA 1
ATOM 691 C C . LEU A 1 90 ? -30.879 -2.868 3.134 1.00 96.38 90 LEU A C 1
ATOM 693 O O . LEU A 1 90 ? -31.112 -3.238 1.977 1.00 96.38 90 LEU A O 1
ATOM 697 N N . VAL A 1 91 ? -31.489 -1.803 3.653 1.00 97.81 91 VAL A N 1
ATOM 698 C CA . VAL A 1 91 ? -32.491 -0.991 2.957 1.00 97.81 91 VAL A CA 1
ATOM 699 C C . VAL A 1 91 ? -31.840 0.248 2.357 1.00 97.81 91 VAL A C 1
ATOM 701 O O . VAL A 1 91 ? -31.560 1.239 3.031 1.00 97.81 91 VAL A O 1
ATOM 704 N N . PHE A 1 92 ? -31.665 0.234 1.038 1.00 98.31 92 PHE A N 1
ATOM 705 C CA . PHE A 1 92 ? -31.193 1.411 0.318 1.00 98.31 92 PHE A CA 1
ATOM 706 C C . PHE A 1 92 ? -32.304 2.418 0.022 1.00 98.31 92 PHE A C 1
ATOM 708 O O . PHE A 1 92 ? -33.353 2.089 -0.552 1.00 98.31 92 PHE A O 1
ATOM 715 N N . VAL A 1 93 ? -32.001 3.684 0.291 1.00 98.69 93 VAL A N 1
ATOM 716 C CA . VAL A 1 93 ? -32.839 4.842 -0.002 1.00 98.69 93 VAL A CA 1
ATOM 717 C C . VAL A 1 93 ? -32.036 5.825 -0.853 1.00 98.69 93 VAL A C 1
ATOM 719 O O . VAL A 1 93 ? -31.015 6.361 -0.428 1.00 98.69 93 VAL A O 1
ATOM 722 N N . ASN A 1 94 ? -32.503 6.097 -2.072 1.00 98.56 94 ASN A N 1
ATOM 723 C CA . ASN A 1 94 ? -31.884 7.105 -2.928 1.00 98.56 94 ASN A CA 1
ATOM 724 C C . ASN A 1 94 ? -32.557 8.465 -2.709 1.00 98.56 94 ASN A C 1
ATOM 726 O O . ASN A 1 94 ? -33.616 8.738 -3.272 1.00 98.56 94 ASN A O 1
ATOM 730 N N . GLY A 1 95 ? -31.952 9.298 -1.863 1.00 98.38 95 GLY A N 1
ATOM 731 C CA . GLY A 1 95 ? -32.386 10.672 -1.614 1.00 98.38 95 GLY A CA 1
ATOM 732 C C . GLY A 1 95 ? -31.708 11.707 -2.511 1.00 98.38 95 GLY A C 1
ATOM 733 O O . GLY A 1 95 ? -31.993 12.892 -2.351 1.00 98.38 95 GLY A O 1
ATOM 734 N N . ASN A 1 96 ? -30.823 11.293 -3.428 1.00 98.25 96 ASN A N 1
ATOM 735 C CA . ASN A 1 96 ? -30.128 12.191 -4.346 1.00 98.25 96 ASN A CA 1
ATOM 736 C C . ASN A 1 96 ? -31.112 12.887 -5.298 1.00 98.25 96 ASN A C 1
ATOM 738 O O . ASN A 1 96 ? -32.158 12.342 -5.652 1.00 98.25 96 ASN A O 1
ATOM 742 N N . LYS A 1 97 ? -30.753 14.090 -5.755 1.00 96.38 97 LYS A N 1
ATOM 743 C CA . LYS A 1 97 ? -31.556 14.841 -6.724 1.00 96.38 97 LYS A CA 1
ATOM 744 C C . LYS A 1 97 ? -30.696 15.624 -7.692 1.00 96.38 97 LYS A C 1
ATOM 746 O O . LYS A 1 97 ? -29.974 16.541 -7.297 1.00 96.38 97 LYS A O 1
ATOM 751 N N . GLY A 1 98 ? -30.870 15.356 -8.981 1.00 93.38 98 GLY A N 1
ATOM 752 C CA . GLY A 1 98 ? -30.257 16.136 -10.049 1.00 93.38 98 GLY A CA 1
ATOM 753 C C . GLY A 1 98 ? -30.319 17.657 -9.855 1.00 93.38 98 GLY A C 1
ATOM 754 O O . GLY A 1 98 ? -31.345 18.231 -9.490 1.00 93.38 98 GLY A O 1
ATOM 755 N N . GLY A 1 99 ? -29.183 18.317 -10.102 1.00 90.12 99 GLY A N 1
ATOM 756 C CA . GLY A 1 99 ? -29.036 19.771 -9.983 1.00 90.12 99 GLY A CA 1
ATOM 757 C C . GLY A 1 99 ? -28.892 20.316 -8.556 1.00 90.12 99 GLY A C 1
ATOM 758 O O . GLY A 1 99 ? -28.889 21.542 -8.400 1.00 90.12 99 GLY A O 1
ATOM 759 N N . THR A 1 100 ? -28.762 19.445 -7.551 1.00 94.06 100 THR A N 1
ATOM 760 C CA . THR A 1 100 ? -28.688 19.796 -6.124 1.00 94.06 100 THR A CA 1
ATOM 761 C C . THR A 1 100 ? -27.233 19.825 -5.645 1.00 94.06 100 THR A C 1
ATOM 763 O O . THR A 1 100 ? -26.688 18.818 -5.205 1.00 94.06 100 THR A O 1
ATOM 766 N N . THR A 1 101 ? -26.591 20.986 -5.782 1.00 94.06 101 THR A N 1
ATOM 767 C CA . THR A 1 101 ? -25.235 21.258 -5.264 1.00 94.06 101 THR A CA 1
ATOM 768 C C . THR A 1 101 ? -25.251 21.396 -3.747 1.00 94.06 101 THR A C 1
ATOM 770 O O . THR A 1 101 ? -26.329 21.504 -3.159 1.00 94.06 101 THR A O 1
ATOM 773 N N . ILE A 1 102 ? -24.085 21.419 -3.100 1.00 95.88 102 ILE A N 1
ATOM 774 C CA . ILE A 1 102 ? -24.019 21.552 -1.638 1.00 95.88 102 ILE A CA 1
ATOM 775 C C . ILE A 1 102 ? -24.658 22.863 -1.143 1.00 95.88 102 ILE A C 1
ATOM 777 O O . ILE A 1 102 ? -25.382 22.862 -0.150 1.00 95.88 102 ILE A O 1
ATOM 781 N N . GLU A 1 103 ? -24.504 23.960 -1.887 1.00 95.88 103 GLU A N 1
ATOM 782 C CA . GLU A 1 103 ? -25.125 25.253 -1.580 1.00 95.88 103 GLU A CA 1
ATOM 783 C C . GLU A 1 103 ? -26.644 25.174 -1.734 1.00 95.88 103 GLU A C 1
ATOM 785 O O . GLU A 1 103 ? -27.394 25.585 -0.853 1.00 95.88 103 GLU A O 1
ATOM 790 N N . LYS A 1 104 ? -27.126 24.551 -2.816 1.00 96.06 104 LYS A N 1
ATOM 791 C CA . LYS A 1 104 ? -28.568 24.377 -3.033 1.00 96.06 104 LYS A CA 1
ATOM 792 C C . LYS A 1 104 ? -29.212 23.445 -2.015 1.00 96.06 104 LYS A C 1
ATOM 794 O O . LYS A 1 104 ? -30.389 23.646 -1.706 1.00 96.06 104 LYS A O 1
ATOM 799 N N . MET A 1 105 ? -28.482 22.435 -1.526 1.00 97.00 105 MET A N 1
ATOM 800 C CA . MET A 1 105 ? -28.935 21.604 -0.408 1.00 97.00 105 MET A CA 1
ATOM 801 C C . MET A 1 105 ? -29.169 22.458 0.825 1.00 97.00 105 MET A C 1
ATOM 803 O O . MET A 1 105 ? -30.211 22.303 1.453 1.00 97.00 105 MET A O 1
ATOM 807 N N . LEU A 1 106 ? -28.232 23.351 1.150 1.00 97.31 106 LEU A N 1
ATOM 808 C CA . LEU A 1 106 ? -28.350 24.248 2.292 1.00 97.31 106 LEU A CA 1
ATOM 809 C C . LEU A 1 106 ? -29.525 25.220 2.116 1.00 97.31 106 LEU A C 1
ATOM 811 O O . LEU A 1 106 ? -30.437 25.237 2.944 1.00 97.31 106 LEU A O 1
ATOM 815 N N . ASP A 1 107 ? -29.548 25.960 1.006 1.00 96.88 107 ASP A N 1
ATOM 816 C CA . ASP A 1 107 ? -30.538 27.011 0.736 1.00 96.88 107 ASP A CA 1
ATOM 817 C C . ASP A 1 107 ? -31.974 26.478 0.715 1.00 96.88 107 ASP A C 1
ATOM 819 O O . ASP A 1 107 ? -32.914 27.156 1.135 1.00 96.88 107 ASP A O 1
ATOM 823 N N . ASN A 1 108 ? -32.156 25.246 0.231 1.00 96.06 108 ASN A N 1
ATOM 824 C CA . ASN A 1 108 ? -33.471 24.643 0.035 1.00 96.06 108 ASN A CA 1
ATOM 825 C C . ASN A 1 108 ? -33.675 23.377 0.869 1.00 96.06 108 ASN A C 1
ATOM 827 O O . ASN A 1 108 ? -34.512 22.550 0.505 1.00 96.06 108 ASN A O 1
ATOM 831 N N . TRP A 1 109 ? -32.960 23.213 1.988 1.00 97.75 109 TRP A N 1
ATOM 832 C CA . TRP A 1 109 ? -32.952 21.965 2.764 1.00 97.75 109 TRP A CA 1
ATOM 833 C C . TRP A 1 109 ? -34.351 21.427 3.069 1.00 97.75 109 TRP A C 1
ATOM 835 O O . TRP A 1 109 ? -34.641 20.259 2.827 1.00 97.75 109 TRP A O 1
ATOM 845 N N . ASN A 1 110 ? -35.264 22.285 3.535 1.00 97.19 110 ASN A N 1
ATOM 846 C CA . ASN A 1 110 ? -36.630 21.869 3.865 1.00 97.19 110 ASN A CA 1
ATOM 847 C C . ASN A 1 110 ? -37.408 21.364 2.640 1.00 97.19 110 ASN A C 1
ATOM 849 O O . ASN A 1 110 ? -38.168 20.400 2.750 1.00 97.19 110 ASN A O 1
ATOM 853 N N . GLN A 1 111 ? -37.220 21.985 1.472 1.00 97.62 111 GLN A N 1
ATOM 854 C CA . GLN A 1 111 ? -37.847 21.550 0.223 1.00 97.62 111 GLN A CA 1
ATOM 855 C C . GLN A 1 111 ? -37.175 20.290 -0.332 1.00 97.62 111 GLN A C 1
ATOM 857 O O . GLN A 1 111 ? -37.857 19.412 -0.855 1.00 97.62 111 GLN A O 1
ATOM 862 N N . TYR A 1 112 ? -35.851 20.180 -0.219 1.00 97.94 112 TYR A N 1
ATOM 863 C CA . TYR A 1 112 ? -35.116 18.985 -0.614 1.00 97.94 112 TYR A CA 1
ATOM 864 C C . TYR A 1 112 ? -35.550 17.782 0.233 1.00 97.94 112 TYR A C 1
ATOM 866 O O . TYR A 1 112 ? -35.920 16.747 -0.321 1.00 97.94 112 TYR A O 1
ATOM 874 N N . PHE A 1 113 ? -35.643 17.967 1.551 1.00 98.31 113 PHE A N 1
ATOM 875 C CA . PHE A 1 113 ? -36.109 16.958 2.492 1.00 98.31 113 PHE A CA 1
ATOM 876 C C . PHE A 1 113 ? -37.557 16.535 2.216 1.00 98.31 113 PHE A C 1
ATOM 878 O O . PHE A 1 113 ? -37.794 15.380 1.880 1.00 98.31 113 PHE A O 1
ATOM 885 N N . SER A 1 114 ? -38.520 17.461 2.283 1.00 97.94 114 SER A N 1
ATOM 886 C CA . SER A 1 114 ? -39.951 17.134 2.114 1.00 97.94 114 SER A CA 1
ATOM 887 C C . SER A 1 114 ? -40.326 16.712 0.689 1.00 97.94 114 SER A C 1
ATOM 889 O O . SER A 1 114 ? -41.266 15.949 0.486 1.00 97.94 114 SER A O 1
ATOM 891 N N . GLY A 1 115 ? -39.604 17.206 -0.319 1.00 97.44 115 GLY A N 1
ATOM 892 C CA . GLY A 1 115 ? -39.899 16.941 -1.726 1.00 97.44 115 GLY A CA 1
ATOM 893 C C . GLY A 1 115 ? -39.137 15.766 -2.335 1.00 97.44 115 GLY A C 1
ATOM 894 O O . GLY A 1 115 ? -39.486 15.355 -3.437 1.00 97.44 115 GLY A O 1
ATOM 895 N N . THR A 1 116 ? -38.095 15.257 -1.670 1.00 97.94 116 THR A N 1
ATOM 896 C CA . THR A 1 116 ? -37.210 14.216 -2.231 1.00 97.94 116 THR A CA 1
ATOM 897 C C . THR A 1 116 ? -36.916 13.129 -1.208 1.00 97.94 116 THR A C 1
ATOM 899 O O . THR A 1 116 ? -37.275 11.977 -1.429 1.00 97.94 116 THR A O 1
ATOM 902 N N . ILE A 1 117 ? -36.327 13.497 -0.067 1.00 98.56 117 ILE A N 1
ATOM 903 C CA . ILE A 1 117 ? -35.832 12.524 0.912 1.00 98.56 117 ILE A CA 1
ATOM 904 C C . ILE A 1 117 ? -36.989 11.810 1.622 1.00 98.56 117 ILE A C 1
ATOM 906 O O . ILE A 1 117 ? -37.028 10.586 1.660 1.00 98.56 117 ILE A O 1
ATOM 910 N N . GLU A 1 118 ? -37.965 12.551 2.147 1.00 98.50 118 GLU A N 1
ATOM 911 C CA . GLU A 1 118 ? -39.108 11.980 2.869 1.00 98.50 118 GLU A CA 1
ATOM 912 C C . GLU A 1 118 ? -39.988 11.079 1.976 1.00 98.50 118 GLU A C 1
ATOM 914 O O . GLU A 1 118 ? -40.313 9.967 2.402 1.00 98.50 118 GLU A O 1
ATOM 919 N N . PRO A 1 119 ? -40.325 11.455 0.724 1.00 98.50 119 PRO A N 1
ATOM 920 C CA . PRO A 1 119 ? -40.970 10.535 -0.210 1.00 98.50 119 PRO A CA 1
ATOM 921 C C . PRO A 1 119 ? -40.146 9.273 -0.505 1.00 98.50 119 PRO A C 1
ATOM 923 O O . PRO A 1 119 ? -40.726 8.188 -0.577 1.00 98.50 119 PRO A O 1
ATOM 926 N N . ALA A 1 120 ? -38.819 9.392 -0.650 1.00 98.44 120 ALA A N 1
ATOM 927 C CA . ALA A 1 120 ? -37.939 8.250 -0.895 1.00 98.44 120 ALA A CA 1
ATOM 928 C C . ALA A 1 120 ? -37.921 7.284 0.301 1.00 98.44 120 ALA A C 1
ATOM 930 O O . ALA A 1 120 ? -38.138 6.087 0.110 1.00 98.44 120 ALA A O 1
ATOM 931 N N . LEU A 1 121 ? -37.778 7.800 1.526 1.00 98.62 121 LEU A N 1
ATOM 932 C CA . LEU A 1 121 ? -37.871 7.023 2.770 1.00 98.62 121 LEU A CA 1
ATOM 933 C C . LEU A 1 121 ? -39.224 6.308 2.873 1.00 98.62 121 LEU A C 1
ATOM 935 O O . LEU A 1 121 ? -39.288 5.086 3.002 1.00 98.62 121 LEU A O 1
ATOM 939 N N . LYS A 1 122 ? -40.321 7.051 2.679 1.00 98.31 122 LYS A N 1
ATOM 940 C CA . LYS A 1 122 ? -41.682 6.503 2.725 1.00 98.31 122 LYS A CA 1
ATOM 941 C C . LYS A 1 122 ? -41.906 5.396 1.693 1.00 98.31 122 LYS A C 1
ATOM 943 O O . LYS A 1 122 ? -42.631 4.446 1.977 1.00 98.31 122 LYS A O 1
ATOM 948 N N . SER A 1 123 ? -41.296 5.494 0.510 1.00 97.88 123 SER A N 1
ATOM 949 C CA . SER A 1 123 ? -41.393 4.456 -0.529 1.00 97.88 123 SER A CA 1
ATOM 950 C C . SER A 1 123 ? -40.732 3.132 -0.132 1.00 97.88 123 SER A C 1
ATOM 952 O O . SER A 1 123 ? -41.092 2.087 -0.669 1.00 97.88 123 SER A O 1
ATOM 954 N N . LYS A 1 124 ? -39.795 3.182 0.821 1.00 97.94 124 LYS A N 1
ATOM 955 C CA . LYS A 1 124 ? -39.100 2.029 1.397 1.00 97.94 124 LYS A CA 1
ATOM 956 C C . LYS A 1 124 ? -39.694 1.575 2.731 1.00 97.94 124 LYS A C 1
ATOM 958 O O . LYS A 1 124 ? -39.245 0.578 3.269 1.00 97.94 124 LYS A O 1
ATOM 963 N N . GLY A 1 125 ? -40.729 2.259 3.226 1.00 97.69 125 GLY A N 1
ATOM 964 C CA . GLY A 1 125 ? -41.391 1.917 4.486 1.00 97.69 125 GLY A CA 1
ATOM 965 C C . GLY A 1 125 ? -40.650 2.384 5.739 1.00 97.69 125 GLY A C 1
ATOM 966 O O . GLY A 1 125 ? -41.074 2.021 6.828 1.00 97.69 125 GLY A O 1
ATOM 967 N N . VAL A 1 126 ? -39.613 3.212 5.586 1.00 98.31 126 VAL A N 1
ATOM 968 C CA . VAL A 1 126 ? -38.763 3.705 6.679 1.00 98.31 126 VAL A CA 1
ATOM 969 C C . VAL A 1 126 ? -38.965 5.207 6.913 1.00 98.31 126 VAL A C 1
ATOM 971 O O . VAL A 1 126 ? -39.532 5.934 6.089 1.00 98.31 126 VAL A O 1
ATOM 974 N N . THR A 1 127 ? -38.501 5.691 8.056 1.00 98.25 127 THR A N 1
ATOM 975 C CA . THR A 1 127 ? -38.588 7.071 8.540 1.00 98.25 127 THR A CA 1
ATOM 976 C C . THR A 1 127 ? -37.200 7.696 8.657 1.00 98.25 127 THR A C 1
ATOM 978 O O . THR A 1 127 ? -36.178 7.021 8.630 1.00 98.25 127 THR A O 1
ATOM 981 N N . ALA A 1 128 ? -37.132 9.018 8.832 1.00 98.31 128 ALA A N 1
ATOM 982 C CA . ALA A 1 128 ? -35.847 9.697 9.011 1.00 98.31 128 ALA A CA 1
ATOM 983 C C . ALA A 1 128 ? -35.120 9.283 10.307 1.00 98.31 128 ALA A C 1
ATOM 985 O O . ALA A 1 128 ? -33.896 9.310 10.363 1.00 98.31 128 ALA A O 1
ATOM 986 N N . SER A 1 129 ? -35.853 8.869 11.345 1.00 98.00 129 SER A N 1
ATOM 987 C CA . SER A 1 129 ? -35.253 8.318 12.564 1.00 98.00 129 SER A CA 1
ATOM 988 C C . SER A 1 129 ? -34.693 6.910 12.386 1.00 98.00 129 SER A C 1
ATOM 990 O O . SER A 1 129 ? -33.952 6.472 13.250 1.00 98.00 129 SER A O 1
ATOM 992 N N . GLU A 1 130 ? -35.031 6.200 11.316 1.00 97.69 130 GLU A N 1
ATOM 993 C CA . GLU A 1 130 ? -34.505 4.854 11.048 1.00 97.69 130 GLU A CA 1
ATOM 994 C C . GLU A 1 130 ? -33.257 4.891 10.163 1.00 97.69 130 GLU A C 1
ATOM 996 O O . GLU A 1 130 ? -32.665 3.857 9.928 1.00 97.69 130 GLU A O 1
ATOM 1001 N N . VAL A 1 131 ? -32.826 6.065 9.684 1.00 98.62 131 VAL A N 1
ATOM 1002 C CA . VAL A 1 131 ? -31.598 6.186 8.884 1.00 98.62 131 VAL A CA 1
ATOM 1003 C C . VAL A 1 131 ? -30.362 5.980 9.759 1.00 98.62 131 VAL A C 1
ATOM 1005 O O . VAL A 1 131 ? -30.087 6.800 10.639 1.00 98.62 131 VAL A O 1
ATOM 1008 N N . ASP A 1 132 ? -29.591 4.938 9.451 1.00 98.19 132 ASP A N 1
ATOM 1009 C CA . ASP A 1 132 ? -28.364 4.565 10.161 1.00 98.19 132 ASP A CA 1
ATOM 1010 C C . ASP A 1 132 ? -27.106 5.116 9.493 1.00 98.19 132 ASP A C 1
ATOM 1012 O O . ASP A 1 132 ? -26.169 5.552 10.170 1.00 98.19 132 ASP A O 1
ATOM 1016 N N . ILE A 1 133 ? -27.083 5.100 8.159 1.00 98.56 133 ILE A N 1
ATOM 1017 C CA . ILE A 1 133 ? -25.913 5.448 7.354 1.00 98.56 133 ILE A CA 1
ATOM 1018 C C . ILE A 1 133 ? -26.311 6.447 6.281 1.00 98.56 133 ILE A C 1
ATOM 1020 O O . ILE A 1 133 ? -27.324 6.286 5.597 1.00 98.56 133 ILE A O 1
ATOM 1024 N N . ILE A 1 134 ? -25.471 7.462 6.087 1.00 98.81 134 ILE A N 1
ATOM 1025 C CA . ILE A 1 134 ? -25.615 8.413 4.987 1.00 98.81 134 ILE A CA 1
ATOM 1026 C C . ILE A 1 134 ? -24.374 8.387 4.109 1.00 98.81 134 ILE A C 1
ATOM 1028 O O . ILE A 1 134 ? -23.264 8.557 4.597 1.00 98.81 134 ILE A O 1
ATOM 1032 N N . TRP A 1 135 ? -24.563 8.255 2.800 1.00 98.62 135 TRP A N 1
ATOM 1033 C CA . TRP A 1 135 ? -23.529 8.526 1.807 1.00 98.62 135 TRP A CA 1
ATOM 1034 C C . TRP A 1 135 ? -23.775 9.890 1.170 1.00 98.62 135 TRP A C 1
ATOM 1036 O O . TRP A 1 135 ? -24.767 10.089 0.467 1.00 98.62 135 TRP A O 1
ATOM 1046 N N . LEU A 1 136 ? -22.883 10.842 1.438 1.00 98.31 136 LEU A N 1
ATOM 1047 C CA . LEU A 1 136 ? -22.967 12.213 0.951 1.00 98.31 136 LEU A CA 1
ATOM 1048 C C . LEU A 1 136 ? -21.896 12.454 -0.119 1.00 98.31 136 LEU A C 1
ATOM 1050 O O . LEU A 1 136 ? -20.703 12.556 0.172 1.00 98.31 136 LEU A O 1
ATOM 1054 N N . LYS A 1 137 ? -22.345 12.607 -1.366 1.00 96.62 137 LYS A N 1
ATOM 1055 C CA . LYS A 1 137 ? -21.506 12.978 -2.511 1.00 96.62 137 LYS A CA 1
ATOM 1056 C C . LYS A 1 137 ? -22.125 14.191 -3.193 1.00 96.62 137 LYS A C 1
ATOM 1058 O O . LYS A 1 137 ? -23.199 14.132 -3.777 1.00 96.62 137 LYS A O 1
ATOM 1063 N N . SER A 1 138 ? -21.457 15.330 -3.120 1.00 93.81 138 SER A N 1
ATOM 1064 C CA . SER A 1 138 ? -21.917 16.579 -3.730 1.00 93.81 138 SER A CA 1
ATOM 1065 C C . SER A 1 138 ? -20.713 17.419 -4.137 1.00 93.81 138 SER A C 1
ATOM 1067 O O . SER A 1 138 ? -19.572 17.014 -3.929 1.00 93.81 138 SER A O 1
ATOM 1069 N N . ALA A 1 139 ? -20.960 18.574 -4.740 1.00 88.62 139 ALA A N 1
ATOM 1070 C CA . ALA A 1 139 ? -19.951 19.610 -4.904 1.00 88.62 139 ALA A CA 1
ATOM 1071 C C . ALA A 1 139 ? -20.616 20.967 -5.156 1.00 88.62 139 ALA A C 1
ATOM 1073 O O . ALA A 1 139 ? -21.848 21.076 -5.121 1.00 88.62 139 ALA A O 1
ATOM 1074 N N . SER A 1 140 ? -19.783 21.963 -5.447 1.00 87.12 140 SER A N 1
ATOM 1075 C CA . SER A 1 140 ? -20.203 23.250 -5.989 1.00 87.12 140 SER A CA 1
ATOM 1076 C C . SER A 1 140 ? -20.421 23.156 -7.510 1.00 87.12 140 SER A C 1
ATOM 1078 O O . SER A 1 140 ? -20.255 22.102 -8.124 1.00 87.12 140 SER A O 1
ATOM 1080 N N . VAL A 1 141 ? -20.865 24.241 -8.137 1.00 78.31 141 VAL A N 1
ATOM 1081 C CA . VAL A 1 141 ? -20.871 24.402 -9.609 1.00 78.31 141 VAL A CA 1
ATOM 1082 C C . VAL A 1 141 ? -20.260 25.734 -10.033 1.00 78.31 141 VAL A C 1
ATOM 1084 O O . VAL A 1 141 ? -20.424 26.149 -11.184 1.00 78.31 141 VAL A O 1
ATOM 1087 N N . ASP A 1 142 ? -19.591 26.416 -9.108 1.00 78.88 142 ASP A N 1
ATOM 1088 C CA . ASP A 1 142 ? -18.965 27.699 -9.380 1.00 78.88 142 ASP A CA 1
ATOM 1089 C C . ASP A 1 142 ? -17.687 27.498 -10.207 1.00 78.88 142 ASP A C 1
ATOM 1091 O O . ASP A 1 142 ? -16.891 26.608 -9.896 1.00 78.88 142 ASP A O 1
ATOM 1095 N N . PRO A 1 143 ? -17.451 28.316 -11.251 1.00 77.50 143 PRO A N 1
ATOM 1096 C CA . PRO A 1 143 ? -16.167 28.337 -11.935 1.00 77.50 143 PRO A CA 1
ATOM 1097 C C . PRO A 1 143 ? -15.031 28.567 -10.936 1.00 77.50 143 PRO A C 1
ATOM 1099 O O . PRO A 1 143 ? -15.063 29.517 -10.148 1.00 77.50 143 PRO A O 1
ATOM 1102 N N . ILE A 1 144 ? -14.013 27.711 -10.973 1.00 82.69 144 ILE A N 1
ATOM 1103 C CA . ILE A 1 144 ? -12.896 27.807 -10.036 1.00 82.69 144 ILE A CA 1
ATOM 1104 C C . ILE A 1 144 ? -11.882 28.810 -10.566 1.00 82.69 144 ILE A C 1
ATOM 1106 O O . ILE A 1 144 ? -11.088 28.520 -11.455 1.00 82.69 144 ILE A O 1
ATOM 1110 N N . THR A 1 145 ? -11.894 30.002 -9.980 1.00 84.25 145 THR A N 1
ATOM 1111 C CA . THR A 1 145 ? -10.862 31.031 -10.191 1.00 84.25 145 THR A CA 1
ATOM 1112 C C . THR A 1 145 ? -9.972 31.230 -8.963 1.00 84.25 145 THR A C 1
ATOM 1114 O O . THR A 1 145 ? -9.113 32.109 -8.957 1.00 84.25 145 THR A O 1
ATOM 1117 N N . GLN A 1 146 ? -10.232 30.476 -7.895 1.00 88.62 146 GLN A N 1
ATOM 1118 C CA . GLN A 1 146 ? -9.609 30.610 -6.580 1.00 88.62 146 GLN A CA 1
ATOM 1119 C C . GLN A 1 146 ? -8.447 29.620 -6.420 1.00 88.62 146 GLN A C 1
ATOM 1121 O O . GLN A 1 146 ? -8.392 28.605 -7.115 1.00 88.62 146 GLN A O 1
ATOM 1126 N N . THR A 1 147 ? -7.532 29.888 -5.484 1.00 90.44 147 THR A N 1
ATOM 1127 C CA . THR A 1 147 ? -6.563 28.872 -5.037 1.00 90.44 147 THR A CA 1
ATOM 1128 C C . THR A 1 147 ? -7.263 27.763 -4.242 1.00 90.44 147 THR A C 1
ATOM 1130 O O . THR A 1 147 ? -8.389 27.947 -3.781 1.00 90.44 147 THR A O 1
ATOM 1133 N N . ALA A 1 148 ? -6.583 26.629 -4.032 1.00 90.00 148 ALA A N 1
ATOM 1134 C CA . ALA A 1 148 ? -7.100 25.524 -3.218 1.00 90.00 148 ALA A CA 1
ATOM 1135 C C . ALA A 1 148 ? -7.550 25.998 -1.825 1.00 90.00 148 ALA A C 1
ATOM 1137 O O . ALA A 1 148 ? -8.703 25.798 -1.458 1.00 90.00 148 ALA A O 1
ATOM 1138 N N . ASP A 1 149 ? -6.680 26.706 -1.098 1.00 90.81 149 ASP A N 1
ATOM 1139 C CA . ASP A 1 149 ? -6.972 27.204 0.254 1.00 90.81 149 ASP A CA 1
ATOM 1140 C C . ASP A 1 149 ? -8.169 28.161 0.282 1.00 90.81 149 ASP A C 1
ATOM 1142 O O . ASP A 1 149 ? -9.005 28.094 1.181 1.00 90.81 149 ASP A O 1
ATOM 1146 N N . GLN A 1 150 ? -8.276 29.044 -0.718 1.00 94.06 150 GLN A N 1
ATOM 1147 C CA . GLN A 1 150 ? -9.408 29.964 -0.843 1.00 94.06 150 GLN A CA 1
ATOM 1148 C C . GLN A 1 150 ? -10.710 29.204 -1.091 1.00 94.06 150 GLN A C 1
ATOM 1150 O O . GLN A 1 150 ? -11.710 29.487 -0.438 1.00 94.06 150 GLN A O 1
ATOM 1155 N N . TYR A 1 151 ? -10.676 28.212 -1.983 1.00 93.38 151 TYR A N 1
ATOM 1156 C CA . TYR A 1 151 ? -11.842 27.402 -2.306 1.00 93.38 151 TYR A CA 1
ATOM 1157 C C . TYR A 1 151 ? -12.288 26.549 -1.116 1.00 93.38 151 TYR A C 1
ATOM 1159 O O . TYR A 1 151 ? -13.479 26.490 -0.822 1.00 93.38 151 TYR A O 1
ATOM 1167 N N . VAL A 1 152 ? -11.351 25.921 -0.395 1.00 94.12 152 VAL A N 1
ATOM 1168 C CA . VAL A 1 152 ? -11.658 25.173 0.833 1.00 94.12 152 VAL A CA 1
ATOM 1169 C C . VAL A 1 152 ? -12.294 26.107 1.863 1.00 94.12 152 VAL A C 1
ATOM 1171 O O . VAL A 1 152 ? -13.383 25.810 2.347 1.00 94.12 152 VAL A O 1
ATOM 1174 N N . ALA A 1 153 ? -11.686 27.266 2.133 1.00 94.75 153 ALA A N 1
ATOM 1175 C CA . ALA A 1 153 ? -12.213 28.236 3.092 1.00 94.75 153 ALA A CA 1
ATOM 1176 C C . ALA A 1 153 ? -13.605 28.782 2.709 1.00 94.75 153 ALA A C 1
ATOM 1178 O O . ALA A 1 153 ? -14.433 29.012 3.590 1.00 94.75 153 ALA A O 1
ATOM 1179 N N . ASP A 1 154 ? -13.879 28.975 1.414 1.00 94.88 154 ASP A N 1
ATOM 1180 C CA . ASP A 1 154 ? -15.178 29.442 0.910 1.00 94.88 154 ASP A CA 1
ATOM 1181 C C . ASP A 1 154 ? -16.254 28.346 0.970 1.00 94.88 154 ASP A C 1
ATOM 1183 O O . ASP A 1 154 ? -17.393 28.600 1.365 1.00 94.88 154 ASP A O 1
ATOM 1187 N N . LYS A 1 155 ? -15.915 27.110 0.582 1.00 94.94 155 LYS A N 1
ATOM 1188 C CA . LYS A 1 155 ? -16.905 26.043 0.360 1.00 94.94 155 LYS A CA 1
ATOM 1189 C C . LYS A 1 155 ? -17.132 25.127 1.558 1.00 94.94 155 LYS A C 1
ATOM 1191 O O . LYS A 1 155 ? -18.247 24.629 1.727 1.00 94.94 155 LYS A O 1
ATOM 1196 N N . MET A 1 156 ? -16.136 24.915 2.411 1.00 96.12 156 MET A N 1
ATOM 1197 C CA . MET A 1 156 ? -16.248 24.052 3.594 1.00 96.12 156 MET A CA 1
ATOM 1198 C C . MET A 1 156 ? -17.397 24.441 4.552 1.00 96.12 156 MET A C 1
ATOM 1200 O O . MET A 1 156 ? -18.120 23.537 4.987 1.00 96.12 156 MET A O 1
ATOM 1204 N N . PRO A 1 157 ? -17.697 25.735 4.809 1.00 97.19 157 PRO A N 1
ATOM 1205 C CA . PRO A 1 157 ? -18.822 26.121 5.667 1.00 97.19 157 PRO A CA 1
ATOM 1206 C C . PRO A 1 157 ? -20.196 25.622 5.196 1.00 97.19 157 PRO A C 1
ATOM 1208 O O . PRO A 1 157 ? -21.082 25.405 6.026 1.00 97.19 157 PRO A O 1
ATOM 1211 N N . TYR A 1 158 ? -20.408 25.434 3.888 1.00 97.44 158 TYR A N 1
ATOM 1212 C CA . TYR A 1 158 ? -21.669 24.896 3.361 1.00 97.44 158 TYR A CA 1
ATOM 1213 C C . TYR A 1 158 ? -21.834 23.420 3.722 1.00 97.44 158 TYR A C 1
ATOM 1215 O O . TYR A 1 158 ? -22.908 23.000 4.154 1.00 97.44 158 TYR A O 1
ATOM 1223 N N . TRP A 1 159 ? -20.759 22.642 3.602 1.00 97.69 159 TRP A N 1
ATOM 1224 C CA . TRP A 1 159 ? -20.756 21.228 3.962 1.00 97.69 159 TRP A CA 1
ATOM 1225 C C . TRP A 1 159 ? -21.012 21.017 5.453 1.00 97.69 159 TRP A C 1
ATOM 1227 O O . TRP A 1 159 ? -21.873 20.213 5.804 1.00 97.69 159 TRP A O 1
ATOM 1237 N N . ILE A 1 160 ? -20.337 21.777 6.322 1.00 98.25 160 ILE A N 1
ATOM 1238 C CA . ILE A 1 160 ? -20.538 21.709 7.779 1.00 98.25 160 ILE A CA 1
ATOM 1239 C C . ILE A 1 160 ? -22.002 21.995 8.137 1.00 98.25 160 ILE A C 1
ATOM 1241 O O . ILE A 1 160 ? -22.608 21.271 8.928 1.00 98.25 160 ILE A O 1
ATOM 1245 N N . GLN A 1 161 ? -22.610 23.016 7.523 1.00 98.31 161 GLN A N 1
ATOM 1246 C CA . GLN A 1 161 ? -24.015 23.349 7.770 1.00 98.31 161 GLN A CA 1
ATOM 1247 C C . GLN A 1 161 ? -24.973 22.256 7.279 1.00 98.31 161 GLN A C 1
ATOM 1249 O O . GLN A 1 161 ? -25.917 21.910 7.991 1.00 98.31 161 GLN A O 1
ATOM 1254 N N . VAL A 1 162 ? -24.723 21.665 6.105 1.00 98.44 162 VAL A N 1
ATOM 1255 C CA . VAL A 1 162 ? -25.510 20.525 5.604 1.00 98.44 162 VAL A CA 1
ATOM 1256 C C . VAL A 1 162 ? -25.366 19.307 6.521 1.00 98.44 162 VAL A C 1
ATOM 1258 O O . VAL A 1 162 ? -26.370 18.679 6.844 1.00 98.44 162 VAL A O 1
ATOM 1261 N N . ILE A 1 163 ? -24.164 19.009 7.019 1.00 98.56 163 ILE A N 1
ATOM 1262 C CA . ILE A 1 163 ? -23.931 17.943 8.007 1.00 98.56 163 ILE A CA 1
ATOM 1263 C C . ILE A 1 163 ? -24.690 18.225 9.314 1.00 98.56 163 ILE A C 1
ATOM 1265 O O . ILE A 1 163 ? -25.320 17.328 9.872 1.00 98.56 163 ILE A O 1
ATOM 1269 N N . GLY A 1 164 ? -24.721 19.475 9.783 1.00 98.31 164 GLY A N 1
ATOM 1270 C CA . GLY A 1 164 ? -25.532 19.870 10.941 1.00 98.31 164 GLY A CA 1
ATOM 1271 C C . GLY A 1 164 ? -27.036 19.644 10.728 1.00 98.31 164 GLY A C 1
ATOM 1272 O O . GLY A 1 164 ? -27.740 19.158 11.620 1.00 98.31 164 GLY A O 1
ATOM 1273 N N . LEU A 1 165 ? -27.535 19.937 9.524 1.00 98.44 165 LEU A N 1
ATOM 1274 C CA . LEU A 1 165 ? -28.922 19.674 9.135 1.00 98.44 165 LEU A CA 1
ATOM 1275 C C . LEU A 1 165 ? -29.221 18.172 9.029 1.00 98.44 165 LEU A C 1
ATOM 1277 O O . LEU A 1 165 ? -30.290 17.738 9.467 1.00 98.44 165 LEU A O 1
ATOM 1281 N N . ILE A 1 166 ? -28.273 17.384 8.517 1.00 98.56 166 ILE A N 1
ATOM 1282 C CA . ILE A 1 166 ? -28.310 15.918 8.508 1.00 98.56 166 ILE A CA 1
ATOM 1283 C C . ILE A 1 166 ? -28.440 15.392 9.943 1.00 98.56 166 ILE A C 1
ATOM 1285 O O . ILE A 1 166 ? -29.429 14.734 10.255 1.00 98.56 166 ILE A O 1
ATOM 1289 N N . ASN A 1 167 ? -27.535 15.769 10.847 1.00 98.06 167 ASN A N 1
ATOM 1290 C CA . ASN A 1 167 ? -27.565 15.328 12.246 1.00 98.06 167 ASN A CA 1
ATOM 1291 C C . ASN A 1 167 ? -28.874 15.704 12.964 1.00 98.06 167 ASN A C 1
ATOM 1293 O O . ASN A 1 167 ? -29.343 14.982 13.839 1.00 98.06 167 ASN A O 1
ATOM 1297 N N . THR A 1 168 ? -29.497 16.821 12.576 1.00 97.94 168 THR A N 1
ATOM 1298 C CA . THR A 1 168 ? -30.796 17.243 13.123 1.00 97.94 168 THR A CA 1
ATOM 1299 C C . THR A 1 168 ? -31.958 16.397 12.594 1.00 97.94 168 THR A C 1
ATOM 1301 O O . THR A 1 168 ? -32.921 16.144 13.317 1.00 97.94 168 THR A O 1
ATOM 1304 N N . L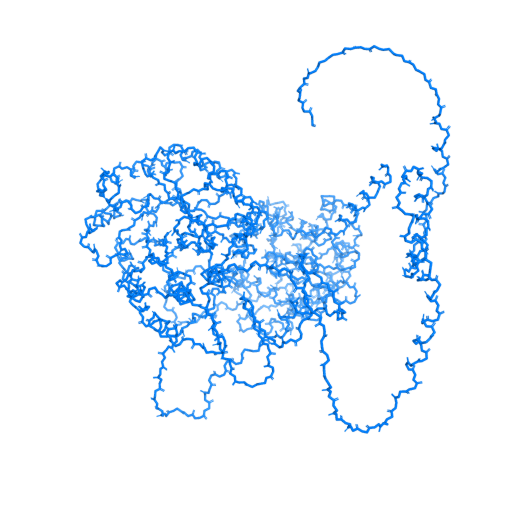YS A 1 169 ? -31.920 16.000 11.316 1.00 98.25 169 LYS A N 1
ATOM 1305 C CA . LYS A 1 169 ? -33.013 15.265 10.659 1.00 98.25 169 LYS A CA 1
ATOM 1306 C C . LYS A 1 169 ? -32.931 13.753 10.838 1.00 98.25 169 LYS A C 1
ATOM 1308 O O . LYS A 1 169 ? -33.981 13.116 10.842 1.00 98.25 169 LYS A O 1
ATOM 1313 N N . PHE A 1 170 ? -31.729 13.211 11.009 1.00 98.44 170 PHE A N 1
ATOM 1314 C CA . PHE A 1 170 ? -31.455 11.779 11.122 1.00 98.44 170 PHE A CA 1
ATOM 1315 C C . PHE A 1 170 ? -30.779 11.491 12.470 1.00 98.44 170 PHE A C 1
ATOM 1317 O O . PHE A 1 170 ? -29.579 11.228 12.521 1.00 98.44 170 PHE A O 1
ATOM 1324 N N . PRO A 1 171 ? -31.520 11.582 13.591 1.00 97.25 171 PRO A N 1
ATOM 1325 C CA . PRO A 1 171 ? -30.937 11.555 14.936 1.00 97.25 171 PRO A CA 1
ATOM 1326 C C . PRO A 1 171 ? -30.264 10.226 15.314 1.00 97.25 171 PRO A C 1
ATOM 1328 O O . PRO A 1 171 ? -29.497 10.198 16.275 1.00 97.25 171 PRO A O 1
ATOM 1331 N N . ASN A 1 172 ? -30.542 9.139 14.585 1.00 96.94 172 ASN A N 1
ATOM 1332 C CA . ASN A 1 172 ? -29.939 7.824 14.814 1.00 96.94 172 ASN A CA 1
ATOM 1333 C C . ASN A 1 172 ? -28.782 7.504 13.859 1.00 96.94 172 ASN A C 1
ATOM 1335 O O . ASN A 1 172 ? -28.109 6.495 14.074 1.00 96.94 172 ASN A O 1
ATOM 1339 N N . CYS A 1 173 ? -28.505 8.377 12.882 1.00 98.31 173 CYS A N 1
ATOM 1340 C CA . CYS A 1 173 ? -27.409 8.199 11.938 1.00 98.31 173 CYS A CA 1
ATOM 1341 C C . CYS A 1 173 ? -26.088 8.041 12.699 1.00 98.31 173 CYS A C 1
ATOM 1343 O O . CYS A 1 173 ? -25.698 8.903 13.491 1.00 98.31 173 CYS A O 1
ATOM 1345 N N . LYS A 1 174 ? -25.396 6.928 12.459 1.00 98.00 174 LYS A N 1
ATOM 1346 C CA . LYS A 1 174 ? -24.124 6.586 13.100 1.00 98.00 174 LYS A CA 1
ATOM 1347 C C . LYS A 1 174 ? -22.944 7.107 12.303 1.00 98.00 174 LYS A 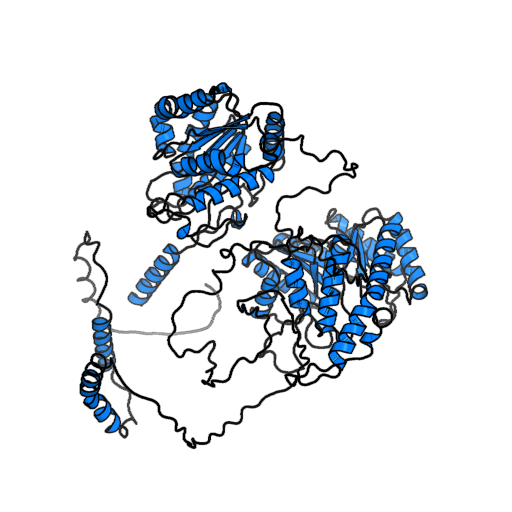C 1
ATOM 1349 O O . LYS A 1 174 ? -22.000 7.626 12.899 1.00 98.00 174 LYS A O 1
ATOM 1354 N N . ILE A 1 175 ? -23.010 6.983 10.975 1.00 98.50 175 ILE A N 1
ATOM 1355 C CA . ILE A 1 175 ? -21.889 7.268 10.078 1.00 98.50 175 ILE A CA 1
ATOM 1356 C C . ILE A 1 175 ? -22.368 8.045 8.849 1.00 98.50 175 ILE A C 1
ATOM 1358 O O . ILE A 1 175 ? -23.326 7.662 8.179 1.00 98.50 175 ILE A O 1
ATOM 1362 N N . ILE A 1 176 ? -21.658 9.128 8.539 1.00 98.75 176 ILE A N 1
ATOM 1363 C CA . ILE A 1 176 ? -21.746 9.863 7.281 1.00 98.75 176 ILE A CA 1
ATOM 1364 C C . ILE A 1 176 ? -20.481 9.555 6.478 1.00 98.75 176 ILE A C 1
ATOM 1366 O O . ILE A 1 176 ? -19.383 10.000 6.813 1.00 98.75 176 ILE A O 1
ATOM 1370 N N . TYR A 1 177 ? -20.645 8.805 5.400 1.00 98.50 177 TYR A N 1
ATOM 1371 C CA . TYR A 1 177 ? -19.603 8.547 4.426 1.00 98.50 177 TYR A CA 1
ATOM 1372 C C . TYR A 1 177 ? -19.534 9.671 3.392 1.00 98.50 177 TYR A C 1
ATOM 1374 O O . TYR A 1 177 ? -20.513 9.940 2.694 1.00 98.50 177 TYR A O 1
ATOM 1382 N N . LEU A 1 178 ? -18.369 10.300 3.262 1.00 97.94 178 LEU A N 1
ATOM 1383 C CA . LEU A 1 178 ? -18.088 11.303 2.238 1.00 97.94 178 LEU A CA 1
ATOM 1384 C C . LEU A 1 178 ? -17.356 10.667 1.056 1.00 97.94 178 LEU A C 1
ATOM 1386 O O . LEU A 1 178 ? -16.420 9.891 1.240 1.00 97.94 178 LEU A O 1
ATOM 1390 N N . SER A 1 179 ? -17.752 11.035 -0.159 1.00 94.88 179 SER A N 1
ATOM 1391 C CA . SER A 1 179 ? -17.027 10.679 -1.381 1.00 94.88 179 SER A CA 1
ATOM 1392 C C . SER A 1 179 ? -16.856 11.898 -2.268 1.00 94.88 179 SER A C 1
ATOM 1394 O O . SER A 1 179 ? -17.820 12.625 -2.523 1.00 94.88 179 SER A O 1
ATOM 1396 N N . SER A 1 180 ? -15.651 12.076 -2.806 1.00 90.44 180 SER A N 1
ATOM 1397 C CA . SER A 1 180 ? -15.369 13.120 -3.787 1.00 90.44 180 SER A CA 1
ATOM 1398 C C . SER A 1 180 ? -16.075 12.854 -5.113 1.00 90.44 180 SER A C 1
ATOM 1400 O O . SER A 1 180 ? -16.546 11.748 -5.397 1.00 90.44 180 SER A O 1
ATOM 1402 N N . LYS A 1 181 ? -16.180 13.891 -5.947 1.00 88.75 181 LYS A N 1
ATOM 1403 C CA . LYS A 1 181 ? -16.556 13.709 -7.349 1.00 88.75 181 LYS A CA 1
ATOM 1404 C C . LYS A 1 181 ? -15.466 12.945 -8.098 1.00 88.75 181 LYS A C 1
ATOM 1406 O O . LYS A 1 181 ? -14.285 13.035 -7.772 1.00 88.75 181 LYS A O 1
ATOM 1411 N N . HIS A 1 182 ? -15.886 12.233 -9.134 1.00 90.38 182 HIS A N 1
ATOM 1412 C CA . HIS A 1 182 ? -14.990 11.770 -10.182 1.00 90.38 182 HIS A CA 1
ATOM 1413 C C . HIS A 1 182 ? -14.571 12.914 -11.107 1.00 90.38 182 HIS A C 1
ATOM 1415 O O . HIS A 1 182 ? -15.145 14.003 -11.075 1.00 90.38 182 HIS A O 1
ATOM 1421 N N . TRP A 1 183 ? -13.572 12.641 -11.942 1.00 88.94 183 TRP A N 1
ATOM 1422 C CA . TRP A 1 183 ? -13.102 13.566 -12.966 1.00 88.94 183 TRP A CA 1
ATOM 1423 C C . TRP A 1 183 ? -14.151 13.810 -14.070 1.00 88.94 183 TRP A C 1
ATOM 1425 O O . TRP A 1 183 ? -14.818 12.873 -14.508 1.00 88.94 183 TRP A O 1
ATOM 1435 N N . GLY A 1 184 ? -14.263 15.056 -14.546 1.00 86.44 184 GLY A N 1
ATOM 1436 C CA . GLY A 1 184 ? -15.131 15.470 -15.655 1.00 86.44 184 GLY A CA 1
ATOM 1437 C C . GLY A 1 184 ? -14.401 16.330 -16.696 1.00 86.44 184 GLY A C 1
ATOM 1438 O O . GLY A 1 184 ? -13.298 16.816 -16.460 1.00 86.44 184 GLY A O 1
ATOM 1439 N N . THR A 1 185 ? -15.021 16.541 -17.861 1.00 82.94 185 THR A N 1
ATOM 1440 C CA . THR A 1 185 ? -14.462 17.375 -18.950 1.00 82.94 185 THR A CA 1
ATOM 1441 C C . THR A 1 185 ? -15.138 18.728 -19.113 1.00 82.94 185 THR A C 1
ATOM 1443 O O . THR A 1 185 ? -14.568 19.628 -19.729 1.00 82.94 185 THR A O 1
ATOM 1446 N N . LEU A 1 186 ? -16.356 18.894 -18.592 1.00 81.62 186 LEU A N 1
ATOM 1447 C CA . LEU A 1 186 ? -17.048 20.177 -18.642 1.00 81.62 186 LEU A CA 1
ATOM 1448 C C . LEU A 1 186 ? -16.325 21.179 -17.736 1.00 81.62 186 LEU A C 1
ATOM 1450 O O . LEU A 1 186 ? -15.994 20.820 -16.622 1.00 81.62 186 LEU A O 1
ATOM 1454 N N . GLU A 1 187 ? -16.133 22.432 -18.159 1.00 76.81 187 GLU A N 1
ATOM 1455 C CA . GLU A 1 187 ? -15.323 23.442 -17.439 1.00 76.81 187 GLU A CA 1
ATOM 1456 C C . GLU A 1 187 ? -15.618 23.529 -15.929 1.00 76.81 187 GLU A C 1
ATOM 1458 O O . GLU A 1 187 ? -14.707 23.524 -15.110 1.00 76.81 187 GLU A O 1
ATOM 1463 N N . LYS A 1 188 ? -16.899 23.514 -15.546 1.00 72.12 188 LYS A N 1
ATOM 1464 C CA . LYS A 1 188 ? -17.347 23.545 -14.140 1.00 72.12 188 LYS A CA 1
ATOM 1465 C C . LYS A 1 188 ? -17.191 22.221 -13.370 1.00 72.12 188 LYS A C 1
ATOM 1467 O O . LYS A 1 188 ? -17.669 22.140 -12.248 1.00 72.12 188 LYS A O 1
ATOM 1472 N N . HIS A 1 189 ? -16.644 21.192 -14.012 1.00 75.62 189 HIS A N 1
ATOM 1473 C CA . HIS A 1 189 ? -16.395 19.827 -13.522 1.00 75.62 189 HIS A CA 1
ATOM 1474 C C . HIS A 1 189 ? -15.011 19.291 -13.898 1.00 75.62 189 HIS A C 1
ATOM 1476 O O . HIS A 1 189 ? -14.684 18.144 -13.589 1.00 75.62 189 HIS A O 1
ATOM 1482 N N . ALA A 1 190 ? -14.211 20.113 -14.569 1.00 81.94 190 ALA A N 1
ATOM 1483 C CA . ALA A 1 190 ? -12.825 19.829 -14.847 1.00 81.94 190 ALA A CA 1
ATOM 1484 C C . ALA A 1 190 ? -11.999 20.010 -13.570 1.00 81.94 190 ALA A C 1
ATOM 1486 O O . ALA A 1 190 ? -12.424 20.642 -12.594 1.00 81.94 190 ALA A O 1
ATOM 1487 N N . GLU A 1 191 ? -10.787 19.466 -13.583 1.00 85.56 191 GLU A N 1
ATOM 1488 C CA . GLU A 1 191 ? -9.813 19.811 -12.555 1.00 85.56 191 GLU A CA 1
ATOM 1489 C C . GLU A 1 191 ? -9.605 21.334 -12.500 1.00 85.56 191 GLU A C 1
ATOM 1491 O O . GLU A 1 191 ? -9.566 21.979 -13.553 1.00 85.56 191 GLU A O 1
ATOM 1496 N N . PRO A 1 192 ? -9.467 21.920 -11.296 1.00 89.75 192 PRO A N 1
ATOM 1497 C CA . PRO A 1 192 ? -9.213 21.255 -10.009 1.00 89.75 192 PRO A CA 1
ATOM 1498 C C . PRO A 1 192 ? -10.440 20.970 -9.112 1.00 89.75 192 PRO A C 1
ATOM 1500 O O . PRO A 1 192 ? -10.272 20.787 -7.906 1.00 89.75 192 PRO A O 1
ATOM 1503 N N . GLU A 1 193 ? -11.682 20.964 -9.619 1.00 87.75 193 GLU A N 1
ATOM 1504 C CA . GLU A 1 193 ? -12.880 20.895 -8.747 1.00 87.75 193 GLU A CA 1
ATOM 1505 C C . GLU A 1 193 ? -12.936 19.624 -7.892 1.00 87.75 193 GLU A C 1
ATOM 1507 O O . GLU A 1 193 ? -13.201 19.682 -6.684 1.00 87.75 193 GLU A O 1
ATOM 1512 N N . ALA A 1 194 ? -12.678 18.469 -8.504 1.00 89.31 194 ALA A N 1
ATOM 1513 C CA . ALA A 1 194 ? -12.712 17.184 -7.818 1.00 89.31 194 ALA A CA 1
ATOM 1514 C C . ALA A 1 194 ? -11.578 17.065 -6.782 1.00 89.31 194 ALA A C 1
ATOM 1516 O O . ALA A 1 194 ? -11.815 16.588 -5.664 1.00 89.31 194 ALA A O 1
ATOM 1517 N N . TYR A 1 195 ? -10.390 17.592 -7.098 1.00 91.12 195 TYR A N 1
ATOM 1518 C CA . TYR A 1 195 ? -9.281 17.691 -6.151 1.00 91.12 195 TYR A CA 1
ATOM 1519 C C . TYR A 1 195 ? -9.628 18.587 -4.953 1.00 91.12 195 TYR A C 1
ATOM 1521 O O . TYR A 1 195 ? -9.502 18.167 -3.803 1.00 91.12 195 TYR A O 1
ATOM 1529 N N . TYR A 1 196 ? -10.148 19.795 -5.190 1.00 92.62 196 TYR A N 1
ATOM 1530 C CA . TYR A 1 196 ? -10.493 20.729 -4.110 1.00 92.62 196 TYR A CA 1
ATOM 1531 C C . TYR A 1 196 ? -11.648 20.224 -3.245 1.00 92.62 196 TYR A C 1
ATOM 1533 O O . TYR A 1 196 ? -11.638 20.400 -2.029 1.00 92.62 196 TYR A O 1
ATOM 1541 N N . THR A 1 197 ? -12.617 19.530 -3.842 1.00 92.19 197 THR A N 1
ATOM 1542 C CA . THR A 1 197 ? -13.685 18.863 -3.085 1.00 92.19 197 THR A CA 1
ATOM 1543 C C . THR A 1 197 ? -13.120 17.770 -2.173 1.00 92.19 197 THR A C 1
ATOM 1545 O O . THR A 1 197 ? -13.573 17.627 -1.040 1.00 92.19 197 THR A O 1
ATOM 1548 N N . SER A 1 198 ? -12.093 17.041 -2.625 1.00 93.44 198 SER A N 1
ATOM 1549 C CA . SER A 1 198 ? -11.413 16.038 -1.798 1.00 93.44 198 SER A CA 1
ATOM 1550 C C . SER A 1 198 ? -10.672 16.673 -0.615 1.00 93.44 198 SER A C 1
ATOM 1552 O O . SER A 1 198 ? -10.711 16.131 0.488 1.00 93.44 198 SER A O 1
ATOM 1554 N N . LEU A 1 199 ? -10.061 17.850 -0.809 1.00 94.31 199 LEU A N 1
ATOM 1555 C CA . LEU A 1 199 ? -9.451 18.618 0.284 1.00 94.31 199 LEU A CA 1
ATOM 1556 C C . LEU A 1 199 ? -10.493 19.041 1.327 1.00 94.31 199 LEU A C 1
ATOM 1558 O O . LEU A 1 199 ? -10.271 18.841 2.514 1.00 94.31 199 LEU A O 1
ATOM 1562 N N . ILE A 1 200 ? -11.658 19.540 0.899 1.00 95.62 200 ILE A N 1
ATOM 1563 C CA . ILE A 1 200 ? -12.751 19.901 1.818 1.00 95.62 200 ILE A CA 1
ATOM 1564 C C . ILE A 1 200 ? -13.178 18.699 2.670 1.00 95.62 200 ILE A C 1
ATOM 1566 O O . ILE A 1 200 ? -13.354 18.829 3.877 1.00 95.62 200 ILE A O 1
ATOM 1570 N N . MET A 1 201 ? -13.336 17.521 2.061 1.00 96.44 201 MET A N 1
ATOM 1571 C CA . MET A 1 201 ? -13.729 16.303 2.781 1.00 96.44 201 MET A CA 1
ATOM 1572 C C . MET A 1 201 ? -12.692 15.889 3.819 1.00 96.44 201 MET A C 1
ATOM 1574 O O . MET A 1 201 ? -13.060 15.550 4.942 1.00 96.44 201 MET A O 1
ATOM 1578 N N . LYS A 1 202 ? -11.407 15.967 3.460 1.00 95.75 202 LYS A N 1
ATOM 1579 C CA . LYS A 1 202 ? -10.300 15.722 4.383 1.00 95.75 202 LYS A CA 1
ATOM 1580 C C . LYS A 1 202 ? -10.352 16.659 5.589 1.00 95.75 202 LYS A C 1
ATOM 1582 O O . LYS A 1 202 ? -10.276 16.174 6.714 1.00 95.75 202 LYS A O 1
ATOM 1587 N N . GLU A 1 203 ? -10.525 17.961 5.366 1.00 96.81 203 GLU A N 1
ATOM 1588 C CA . GLU A 1 203 ? -10.608 18.945 6.454 1.00 96.81 203 GLU A CA 1
ATOM 1589 C C . GLU A 1 203 ? -11.841 18.706 7.342 1.00 96.81 203 GLU A C 1
ATOM 1591 O O . GLU A 1 203 ? -11.723 18.695 8.559 1.00 96.81 203 GLU A O 1
ATOM 1596 N N . ILE A 1 204 ? -13.012 18.405 6.768 1.00 97.94 204 ILE A N 1
ATOM 1597 C CA . ILE A 1 204 ? -14.233 18.094 7.542 1.00 97.94 204 ILE A CA 1
ATOM 1598 C C . ILE A 1 204 ? -14.047 16.858 8.423 1.00 97.94 204 ILE A C 1
ATOM 1600 O O . ILE A 1 204 ? -14.513 16.816 9.564 1.00 97.94 204 ILE A O 1
ATOM 1604 N N . ILE A 1 205 ? -13.402 15.822 7.889 1.00 97.94 205 ILE A N 1
ATOM 1605 C CA . ILE A 1 205 ? -13.113 14.610 8.651 1.00 97.94 205 ILE A CA 1
ATOM 1606 C C . ILE A 1 205 ? -12.133 14.930 9.784 1.00 97.94 205 ILE A C 1
ATOM 1608 O O . ILE A 1 205 ? -12.356 14.467 10.901 1.00 97.94 205 ILE A O 1
ATOM 1612 N N . ASP A 1 206 ? -11.116 15.762 9.545 1.00 97.25 206 ASP A N 1
ATOM 1613 C CA . ASP A 1 206 ? -10.193 16.216 10.593 1.00 97.25 206 ASP A CA 1
ATOM 1614 C C . ASP A 1 206 ? -10.919 17.020 11.687 1.00 97.25 206 ASP A C 1
ATOM 1616 O O . ASP A 1 206 ? -10.774 16.715 12.870 1.00 97.25 206 ASP A O 1
ATOM 1620 N N . GLU A 1 207 ? -11.786 17.969 11.320 1.00 98.06 207 GLU A N 1
ATOM 1621 C CA . GLU A 1 207 ? -12.615 18.716 12.278 1.00 98.06 207 GLU A CA 1
ATOM 1622 C C . GLU A 1 207 ? -13.511 17.777 13.104 1.00 98.06 207 GLU A C 1
ATOM 1624 O O . GLU A 1 207 ? -13.664 17.942 14.320 1.00 98.06 207 GLU A O 1
ATOM 1629 N N . ARG A 1 208 ? -14.082 16.734 12.484 1.00 97.62 208 ARG A N 1
ATOM 1630 C CA . ARG A 1 208 ? -14.877 15.733 13.208 1.00 97.62 208 ARG A CA 1
ATOM 1631 C C . ARG A 1 208 ? -14.033 14.893 14.162 1.00 97.62 208 ARG A C 1
ATOM 1633 O O . ARG A 1 208 ? -14.496 14.616 15.274 1.00 97.62 208 ARG A O 1
ATOM 1640 N N . ILE A 1 209 ? -12.836 14.486 13.747 1.00 97.69 209 ILE A N 1
ATOM 1641 C CA . ILE A 1 209 ? -11.867 13.746 14.568 1.00 97.69 209 ILE A CA 1
ATOM 1642 C C . ILE A 1 209 ? -11.461 14.581 15.792 1.00 97.69 209 ILE A C 1
ATOM 1644 O O . ILE A 1 209 ? -11.394 14.053 16.902 1.00 97.69 209 ILE A O 1
ATOM 1648 N N . ASN A 1 210 ? -11.271 15.889 15.603 1.00 96.75 210 ASN A N 1
ATOM 1649 C CA . ASN A 1 210 ? -10.894 16.841 16.650 1.00 96.75 210 ASN A CA 1
ATOM 1650 C C . ASN A 1 210 ? -12.076 17.298 17.530 1.00 96.75 210 ASN A C 1
ATOM 1652 O O . ASN A 1 210 ? -11.876 18.012 18.513 1.00 96.75 210 ASN A O 1
ATOM 1656 N N . GLY A 1 211 ? -13.302 16.858 17.225 1.00 96.38 211 GLY A N 1
ATOM 1657 C CA . GLY A 1 211 ? -14.508 17.167 17.999 1.00 96.38 211 GLY A CA 1
ATOM 1658 C C . GLY A 1 211 ? -15.107 18.551 17.729 1.00 96.38 211 GLY A C 1
ATOM 1659 O O . GLY A 1 211 ? -15.955 19.007 18.495 1.00 96.38 211 GLY A O 1
ATOM 1660 N N . GLU A 1 212 ? -14.691 19.215 16.653 1.00 97.50 212 GLU A N 1
ATOM 1661 C CA . GLU A 1 212 ? -15.198 20.525 16.229 1.00 97.50 212 GLU A CA 1
ATOM 1662 C C . GLU A 1 212 ? -16.560 20.391 15.529 1.00 97.50 212 GLU A C 1
ATOM 1664 O O . GLU A 1 212 ? -17.444 21.235 15.692 1.00 97.50 212 GLU A O 1
ATOM 1669 N N . ILE A 1 213 ? -16.780 19.261 14.847 1.00 97.06 213 ILE A N 1
ATOM 1670 C CA . ILE A 1 213 ? -18.089 18.844 14.333 1.00 97.06 213 ILE A CA 1
ATOM 1671 C C . ILE A 1 213 ? -18.696 17.805 15.286 1.00 97.06 213 ILE A C 1
ATOM 1673 O O . ILE A 1 213 ? -18.059 16.823 15.656 1.00 97.06 213 ILE A O 1
ATOM 1677 N N . SER A 1 214 ? -19.953 18.005 15.686 1.00 95.12 214 SER A N 1
ATOM 1678 C CA . SER A 1 214 ? -20.709 17.074 16.542 1.00 95.12 214 SER A CA 1
ATOM 1679 C C . SER A 1 214 ? -21.664 16.190 15.733 1.00 95.12 214 SER A C 1
ATOM 1681 O O . SER A 1 214 ? -22.057 16.556 14.628 1.00 95.12 214 SER A O 1
ATOM 1683 N N . GLY A 1 215 ? -22.105 15.069 16.315 1.00 96.38 215 GLY A N 1
ATOM 1684 C CA . GLY A 1 215 ? -23.099 14.161 15.726 1.00 96.38 215 GLY A CA 1
ATOM 1685 C C . GLY A 1 215 ? -22.491 12.848 15.232 1.00 96.38 215 GLY A C 1
ATOM 1686 O O . GLY A 1 215 ? -21.562 12.327 15.861 1.00 96.38 215 GLY A O 1
ATOM 1687 N N . ALA A 1 216 ? -23.024 12.324 14.124 1.00 98.00 216 ALA A N 1
ATOM 1688 C CA . ALA A 1 216 ? -22.543 11.098 13.488 1.00 98.00 216 ALA A CA 1
ATOM 1689 C C . ALA A 1 216 ? -21.023 11.136 13.251 1.00 98.00 216 ALA A C 1
ATOM 1691 O O . ALA A 1 216 ? -20.424 12.208 13.096 1.00 98.00 216 ALA A O 1
ATOM 1692 N N . LEU A 1 217 ? -20.382 9.968 13.239 1.00 98.50 217 LEU A N 1
ATOM 1693 C CA . LEU A 1 217 ? -19.008 9.855 12.759 1.00 98.50 217 LEU A CA 1
ATOM 1694 C C . LEU A 1 217 ? -18.969 10.223 11.276 1.00 98.50 217 LEU A C 1
ATOM 1696 O O . LEU A 1 217 ? -19.920 9.971 10.542 1.00 98.50 217 LEU A O 1
ATOM 1700 N N . ILE A 1 218 ? -17.869 10.822 10.839 1.00 98.56 218 ILE A N 1
ATOM 1701 C CA . ILE A 1 218 ? -17.637 11.157 9.433 1.00 98.56 218 ILE A CA 1
ATOM 1702 C C . ILE A 1 218 ? -16.398 10.406 8.969 1.00 98.56 218 ILE A C 1
ATOM 1704 O O . ILE A 1 218 ? -15.362 10.464 9.635 1.00 98.56 218 ILE A O 1
ATOM 1708 N N . ALA A 1 219 ? -16.513 9.695 7.854 1.00 97.25 219 ALA A N 1
ATOM 1709 C CA . ALA A 1 219 ? -15.431 8.916 7.269 1.00 97.25 219 ALA A CA 1
ATOM 1710 C C . ALA A 1 219 ? -15.453 9.005 5.746 1.00 97.25 219 ALA A C 1
ATOM 1712 O O . ALA A 1 219 ? -16.451 9.397 5.141 1.00 97.25 219 ALA A O 1
ATOM 1713 N N . TRP A 1 220 ? -14.354 8.602 5.121 1.00 96.19 220 TRP A N 1
ATOM 1714 C CA . TRP A 1 220 ? -14.323 8.386 3.684 1.00 96.19 220 TRP A CA 1
ATOM 1715 C C . TRP A 1 220 ? -15.130 7.138 3.311 1.00 96.19 220 TRP A C 1
ATOM 1717 O O . TRP A 1 220 ? -14.965 6.071 3.904 1.00 96.19 220 TRP A O 1
ATOM 1727 N N . ALA A 1 221 ? -16.008 7.270 2.319 1.00 94.50 221 ALA A N 1
ATOM 1728 C CA . ALA A 1 221 ? -16.312 6.158 1.422 1.00 94.50 221 ALA A CA 1
ATOM 1729 C C . ALA A 1 221 ? -15.239 6.107 0.324 1.00 94.50 221 ALA A C 1
ATOM 1731 O O . ALA A 1 221 ? -14.245 6.831 0.383 1.00 94.50 221 ALA A O 1
ATOM 1732 N N . HIS A 1 222 ? -15.447 5.286 -0.705 1.00 90.88 222 HIS A N 1
ATOM 1733 C CA . HIS A 1 222 ? -14.527 5.223 -1.833 1.00 90.88 222 HIS A CA 1
ATOM 1734 C C . HIS A 1 222 ? -14.212 6.638 -2.383 1.00 90.88 222 HIS A C 1
ATOM 1736 O O . HIS A 1 222 ? -15.144 7.383 -2.725 1.00 90.88 222 HIS A O 1
ATOM 1742 N N . PRO A 1 223 ? -12.926 7.027 -2.506 1.00 90.69 223 PRO A N 1
ATOM 1743 C CA . PRO A 1 223 ? -12.530 8.284 -3.134 1.00 90.69 223 PRO A CA 1
ATOM 1744 C C . PRO A 1 223 ? -12.615 8.143 -4.656 1.00 90.69 223 PRO A C 1
ATOM 1746 O O . PRO A 1 223 ? -11.954 7.291 -5.247 1.00 90.69 223 PRO A O 1
ATOM 1749 N N . PHE A 1 224 ? -13.462 8.933 -5.316 1.00 90.88 224 PHE A N 1
ATOM 1750 C CA . PHE A 1 224 ? -13.645 8.833 -6.774 1.00 90.88 224 PHE A CA 1
ATOM 1751 C C . PHE A 1 224 ? -12.750 9.776 -7.571 1.00 90.88 224 PHE A C 1
ATOM 1753 O O . PHE A 1 224 ? -12.687 9.655 -8.794 1.00 90.88 224 PHE A O 1
ATOM 1760 N N . HIS A 1 225 ? -12.081 10.714 -6.898 1.00 90.38 225 HIS A N 1
ATOM 1761 C CA . HIS A 1 225 ? -11.167 11.645 -7.545 1.00 90.38 225 HIS A CA 1
ATOM 1762 C C . HIS A 1 225 ? -9.997 10.900 -8.198 1.00 90.38 225 HIS A C 1
ATOM 1764 O O . HIS A 1 225 ? -9.383 10.020 -7.599 1.00 90.38 225 HIS A O 1
ATOM 1770 N N . THR A 1 226 ? -9.701 11.282 -9.436 1.00 88.44 226 THR A N 1
ATOM 1771 C CA . THR A 1 226 ? -8.566 10.824 -10.241 1.00 88.44 226 THR A CA 1
ATOM 1772 C C . THR A 1 226 ? -7.923 12.033 -10.896 1.00 88.44 226 THR A C 1
ATOM 1774 O O . THR A 1 226 ? -8.624 12.994 -11.192 1.00 88.44 226 THR A O 1
ATOM 1777 N N . GLY A 1 227 ? -6.632 11.975 -11.216 1.00 80.94 227 GLY A N 1
ATOM 1778 C CA . GLY A 1 227 ? -5.870 13.153 -11.638 1.00 80.94 227 GLY A CA 1
ATOM 1779 C C . GLY A 1 227 ? -6.114 13.688 -13.046 1.00 80.94 227 GLY A C 1
ATOM 1780 O O . GLY A 1 227 ? -5.333 14.499 -13.547 1.00 80.94 227 GLY A O 1
ATOM 1781 N N . GLY A 1 228 ? -7.155 13.194 -13.708 1.00 83.19 228 GLY A N 1
ATOM 1782 C CA . GLY A 1 228 ? -7.429 13.388 -15.122 1.00 83.19 228 GLY A CA 1
ATOM 1783 C C . GLY A 1 228 ? -7.719 12.071 -15.836 1.00 83.19 228 GLY A C 1
ATOM 1784 O O . GLY A 1 228 ? -7.587 10.986 -15.266 1.00 83.19 228 GLY A O 1
ATOM 1785 N N . SER A 1 229 ? -8.093 12.167 -17.115 1.00 83.31 229 SER A N 1
ATOM 1786 C CA . SER A 1 229 ? -8.308 10.984 -17.955 1.00 83.31 229 SER A CA 1
ATOM 1787 C C . SER A 1 229 ? -7.049 10.112 -18.013 1.00 83.31 229 SER A C 1
ATOM 1789 O O . SER A 1 229 ? -5.999 10.571 -18.455 1.00 83.31 229 SER A O 1
ATOM 1791 N N . GLY A 1 230 ? -7.177 8.834 -17.663 1.00 84.44 230 GLY A N 1
ATOM 1792 C CA . GLY A 1 230 ? -6.101 7.844 -17.722 1.00 84.44 230 GLY A CA 1
ATOM 1793 C C . GLY A 1 230 ? -5.172 7.823 -16.506 1.00 84.44 230 GLY A C 1
ATOM 1794 O O . GLY A 1 230 ? -4.241 7.023 -16.495 1.00 84.44 230 GLY A O 1
ATOM 1795 N N . ILE A 1 231 ? -5.414 8.657 -15.492 1.00 83.31 231 ILE A N 1
ATOM 1796 C CA . ILE A 1 231 ? -4.598 8.708 -14.273 1.00 83.31 231 ILE A CA 1
ATOM 1797 C C . ILE A 1 231 ? -5.312 7.944 -13.164 1.00 83.31 231 ILE A C 1
ATOM 1799 O O . ILE A 1 231 ? -6.463 8.238 -12.848 1.00 83.31 231 ILE A O 1
ATOM 1803 N N . ALA A 1 232 ? -4.629 6.956 -12.587 1.00 84.81 232 ALA A N 1
ATOM 1804 C CA . ALA A 1 232 ? -5.165 6.173 -11.482 1.00 84.81 232 ALA A CA 1
ATOM 1805 C C . ALA A 1 232 ? -5.077 6.939 -10.156 1.00 84.81 232 ALA A C 1
ATOM 1807 O O . ALA A 1 232 ? -4.134 7.701 -9.945 1.00 84.81 232 ALA A O 1
ATOM 1808 N N . ASN A 1 233 ? -6.021 6.698 -9.250 1.00 87.69 233 ASN A N 1
ATOM 1809 C CA . ASN A 1 233 ? -5.828 6.974 -7.826 1.00 87.69 233 ASN A CA 1
ATOM 1810 C C . ASN A 1 233 ? -5.101 5.802 -7.127 1.00 87.69 233 ASN A C 1
ATOM 1812 O O . ASN A 1 233 ? -4.800 4.786 -7.761 1.00 87.69 233 ASN A O 1
ATOM 1816 N N . SER A 1 234 ? -4.802 5.922 -5.830 1.00 84.38 234 SER A N 1
ATOM 1817 C CA . SER A 1 234 ? -4.069 4.896 -5.060 1.00 84.38 234 SER A CA 1
ATOM 1818 C C . SER A 1 234 ? -4.817 3.559 -4.964 1.00 84.38 234 SER A C 1
ATOM 1820 O O . SER A 1 234 ? -4.195 2.511 -4.807 1.00 84.38 234 SER A O 1
ATOM 1822 N N . TYR A 1 235 ? -6.136 3.577 -5.170 1.00 83.31 235 TYR A N 1
ATOM 1823 C CA . TYR A 1 235 ? -7.006 2.399 -5.214 1.00 83.31 235 TYR A CA 1
ATOM 1824 C C . TYR A 1 235 ? -7.117 1.783 -6.623 1.00 83.31 235 TYR A C 1
ATOM 1826 O O . TYR A 1 235 ? -7.945 0.906 -6.860 1.00 83.31 235 TYR A O 1
ATOM 1834 N N . GLY A 1 236 ? -6.299 2.237 -7.583 1.00 82.62 236 GLY A N 1
ATOM 1835 C CA . GLY A 1 236 ? -6.273 1.720 -8.956 1.00 82.62 236 GLY A CA 1
ATOM 1836 C C . GLY A 1 236 ? -7.460 2.164 -9.816 1.00 82.62 236 GLY A C 1
ATOM 1837 O O . GLY A 1 236 ? -7.660 1.652 -10.919 1.00 82.62 236 GLY A O 1
ATOM 1838 N N . HIS A 1 237 ? -8.259 3.117 -9.336 1.00 86.94 237 HIS A N 1
ATOM 1839 C CA . HIS A 1 237 ? -9.408 3.637 -10.060 1.00 86.94 237 HIS A CA 1
ATOM 1840 C C . HIS A 1 237 ? -8.930 4.646 -11.104 1.00 86.94 237 HIS A C 1
ATOM 1842 O O . HIS A 1 237 ? -8.261 5.617 -10.769 1.00 86.94 237 HIS A O 1
ATOM 1848 N N . ILE A 1 238 ? -9.281 4.424 -12.369 1.00 87.75 238 ILE A N 1
ATOM 1849 C CA . ILE A 1 238 ? -8.950 5.310 -13.491 1.00 87.75 238 ILE A CA 1
ATOM 1850 C C . ILE A 1 238 ? -10.249 5.802 -14.114 1.00 87.75 238 ILE A C 1
ATOM 1852 O O . ILE A 1 238 ? -11.134 4.984 -14.348 1.00 87.75 238 ILE A O 1
ATOM 1856 N N . TRP A 1 239 ? -10.357 7.085 -14.450 1.00 89.19 239 TRP A N 1
ATOM 1857 C CA . TRP A 1 239 ? -11.428 7.593 -15.314 1.00 89.19 239 TRP A CA 1
ATOM 1858 C C . TRP A 1 239 ? -10.919 7.819 -16.727 1.00 89.19 239 TRP A C 1
ATOM 1860 O O . TRP A 1 239 ? -9.801 8.287 -16.917 1.00 89.19 239 TRP A O 1
ATOM 1870 N N . TYR A 1 240 ? -11.743 7.519 -17.722 1.00 90.44 240 TYR A N 1
ATOM 1871 C CA . TYR A 1 240 ? -11.486 7.881 -19.112 1.00 90.44 240 TYR A CA 1
ATOM 1872 C C . TYR A 1 240 ? -12.545 8.849 -19.627 1.00 90.44 240 TYR A C 1
ATOM 1874 O O . TYR A 1 240 ? -13.679 8.859 -19.160 1.00 90.44 240 TYR A O 1
ATOM 1882 N N . ASN A 1 241 ? -12.219 9.591 -20.685 1.00 90.00 241 ASN A N 1
ATOM 1883 C CA . ASN A 1 241 ? -13.224 10.339 -21.452 1.00 90.00 241 ASN A CA 1
ATOM 1884 C C . ASN A 1 241 ? -14.427 9.478 -21.870 1.00 90.00 241 ASN A C 1
ATOM 1886 O O . ASN A 1 241 ? -15.555 9.953 -21.861 1.00 90.00 241 ASN A O 1
ATOM 1890 N N . SER A 1 242 ? -14.196 8.207 -22.210 1.00 92.81 242 SER A N 1
ATOM 1891 C CA . SER A 1 242 ? -15.250 7.252 -22.577 1.00 92.81 242 SER A CA 1
ATOM 1892 C C . SER A 1 242 ? -16.150 6.833 -21.411 1.00 92.81 242 SER A C 1
ATOM 1894 O O . SER A 1 242 ? -17.205 6.246 -21.643 1.00 92.81 242 SER A O 1
ATOM 1896 N N . ASP A 1 243 ? -15.743 7.111 -20.170 1.00 94.44 243 ASP A N 1
ATOM 1897 C CA . ASP A 1 243 ? -16.552 6.847 -18.982 1.00 94.44 243 ASP A CA 1
ATOM 1898 C C . ASP A 1 243 ? -17.598 7.953 -18.752 1.00 94.44 243 ASP A C 1
ATOM 1900 O O . ASP A 1 243 ? -18.528 7.759 -17.970 1.00 94.44 243 ASP A O 1
ATOM 1904 N N . LEU A 1 244 ? -17.502 9.082 -19.462 1.00 94.25 244 LEU A N 1
ATOM 1905 C CA . LEU A 1 244 ? -18.422 10.213 -19.366 1.00 94.25 244 LEU A CA 1
ATOM 1906 C C . LEU A 1 244 ? -19.429 10.219 -20.524 1.00 94.25 244 LEU A C 1
ATOM 1908 O O . LEU A 1 244 ? -19.125 9.845 -21.656 1.00 94.25 244 LEU A O 1
ATOM 1912 N N . GLU A 1 245 ? -20.648 10.671 -20.246 1.00 95.12 245 GLU A N 1
ATOM 1913 C CA . GLU A 1 245 ? -21.623 11.015 -21.276 1.00 95.12 245 GLU A CA 1
ATOM 1914 C C . GLU A 1 245 ? -21.163 12.244 -22.077 1.00 95.12 245 GLU A C 1
ATOM 1916 O O . GLU A 1 245 ? -20.228 12.954 -21.708 1.00 95.12 245 GLU A O 1
ATOM 1921 N N . ASN A 1 246 ? -21.870 12.543 -23.170 1.00 92.44 246 ASN A N 1
ATOM 1922 C CA . ASN A 1 246 ? -21.561 13.685 -24.040 1.00 92.44 246 ASN A CA 1
ATOM 1923 C C . ASN A 1 246 ? -21.608 15.049 -23.326 1.00 92.44 246 ASN A C 1
ATOM 1925 O O . ASN A 1 246 ? -21.158 16.041 -23.895 1.00 92.44 246 ASN A O 1
ATOM 1929 N N . ASP A 1 247 ? -22.178 15.122 -22.121 1.00 91.56 247 ASP A N 1
ATOM 1930 C CA . ASP A 1 247 ? -22.174 16.341 -21.314 1.00 91.56 247 ASP A CA 1
ATOM 1931 C C . ASP A 1 247 ? -20.898 16.539 -20.487 1.00 91.56 247 ASP A C 1
ATOM 1933 O O . ASP A 1 247 ? -20.718 17.615 -19.918 1.00 91.56 247 ASP A O 1
ATOM 1937 N N . GLY A 1 248 ? -20.011 15.541 -20.437 1.00 89.81 248 GLY A N 1
ATOM 1938 C CA . GLY A 1 248 ? -18.736 15.625 -19.733 1.00 89.81 248 GLY A CA 1
ATOM 1939 C C . GLY A 1 248 ? -18.845 15.612 -18.209 1.00 89.81 248 GLY A C 1
ATOM 1940 O O . GLY A 1 248 ? -17.880 15.978 -17.539 1.00 89.81 248 GLY A O 1
ATOM 1941 N N . VAL A 1 249 ? -20.007 15.240 -17.658 1.00 90.19 249 VAL A N 1
ATOM 1942 C CA . VAL A 1 249 ? -20.294 15.263 -16.212 1.00 90.19 249 VAL A CA 1
ATOM 1943 C C . VAL A 1 249 ? -20.778 13.913 -15.722 1.00 90.19 249 VAL A C 1
ATOM 1945 O O . VAL A 1 249 ? -20.298 13.392 -14.711 1.00 90.19 249 VAL A O 1
ATOM 1948 N N . HIS A 1 250 ? -21.783 13.363 -16.400 1.00 94.38 250 HIS A N 1
ATOM 1949 C CA . HIS A 1 250 ? -22.436 12.162 -15.919 1.00 94.38 250 HIS A CA 1
ATOM 1950 C C . HIS A 1 250 ? -21.685 10.921 -16.389 1.00 94.38 250 HIS A C 1
ATOM 1952 O O . HIS A 1 250 ? -21.238 10.877 -17.534 1.00 94.38 250 HIS A O 1
ATOM 1958 N N . PRO A 1 251 ? -21.573 9.890 -15.540 1.00 95.38 251 PRO A N 1
ATOM 1959 C CA . PRO A 1 251 ? -21.036 8.614 -15.971 1.00 95.38 251 PRO A CA 1
ATOM 1960 C C . PRO A 1 251 ? -21.963 7.942 -16.989 1.00 95.38 251 PRO A C 1
ATOM 1962 O O . PRO A 1 251 ? -23.187 7.954 -16.823 1.00 95.38 251 PRO A O 1
ATOM 1965 N N . THR A 1 252 ? -21.387 7.295 -18.003 1.00 96.81 252 THR A N 1
ATOM 1966 C CA . THR A 1 252 ? -22.123 6.371 -18.882 1.00 96.81 252 THR A CA 1
ATOM 1967 C C . THR A 1 252 ? -22.680 5.188 -18.082 1.00 96.81 252 THR A C 1
ATOM 1969 O O . THR A 1 252 ? -22.252 4.931 -16.960 1.00 96.81 252 THR A O 1
ATOM 1972 N N . ALA A 1 253 ? -23.601 4.405 -18.651 1.00 96.31 253 ALA A N 1
ATOM 1973 C CA . ALA A 1 253 ? -24.121 3.208 -17.978 1.00 96.31 253 ALA A CA 1
ATOM 1974 C C . ALA A 1 253 ? -23.008 2.220 -17.560 1.00 96.31 253 ALA A C 1
ATOM 1976 O O . ALA A 1 253 ? -23.047 1.670 -16.462 1.00 96.31 253 ALA A O 1
ATOM 1977 N N . ALA A 1 254 ? -21.979 2.040 -18.397 1.00 94.50 254 ALA A N 1
ATOM 1978 C CA . ALA A 1 254 ? -20.826 1.203 -18.061 1.00 94.50 254 ALA A CA 1
ATOM 1979 C C . ALA A 1 254 ? -20.009 1.798 -16.900 1.00 94.50 254 ALA A C 1
ATOM 1981 O O . ALA A 1 254 ? -19.622 1.078 -15.981 1.00 94.50 254 ALA A O 1
ATOM 1982 N N . ALA A 1 255 ? -19.804 3.117 -16.902 1.00 95.12 255 ALA A N 1
ATOM 1983 C CA . ALA A 1 255 ? -19.108 3.808 -15.823 1.00 95.12 255 ALA A CA 1
ATOM 1984 C C . ALA A 1 255 ? -19.907 3.821 -14.506 1.00 95.12 255 ALA A C 1
ATOM 1986 O O . ALA A 1 255 ? -19.318 3.757 -13.433 1.00 95.12 255 ALA A O 1
ATOM 1987 N N . GLN A 1 256 ? -21.241 3.835 -14.562 1.00 97.00 256 GLN A N 1
ATOM 1988 C CA . GLN A 1 256 ? -22.093 3.696 -13.377 1.00 97.00 256 GLN A CA 1
ATOM 1989 C C . GLN A 1 256 ? -21.923 2.317 -12.723 1.00 97.00 256 GLN A C 1
ATOM 1991 O O . GLN A 1 256 ? -21.785 2.241 -11.504 1.00 97.00 256 GLN A O 1
ATOM 1996 N N . ILE A 1 257 ? -21.870 1.237 -13.517 1.00 96.06 257 ILE A N 1
ATOM 1997 C CA . ILE A 1 257 ? -21.591 -0.124 -13.014 1.00 96.06 257 ILE A CA 1
ATOM 1998 C C . ILE A 1 257 ? -20.192 -0.181 -12.405 1.00 96.06 257 ILE A C 1
ATOM 2000 O O . ILE A 1 257 ? -20.005 -0.708 -11.313 1.00 96.06 257 ILE A O 1
ATOM 2004 N N . LYS A 1 258 ? -19.215 0.414 -13.091 1.00 94.75 258 LYS A N 1
ATOM 2005 C CA . LYS A 1 258 ? -17.842 0.537 -12.607 1.00 94.75 258 LYS A CA 1
ATOM 2006 C C . LYS A 1 258 ? -17.791 1.228 -11.237 1.00 94.75 258 LYS A C 1
ATOM 2008 O O . LYS A 1 258 ? -17.241 0.650 -10.307 1.00 94.75 258 LYS A O 1
ATOM 2013 N N . VAL A 1 259 ? -18.430 2.389 -11.068 1.00 94.88 259 VAL A N 1
ATOM 2014 C CA . VAL A 1 259 ? -18.531 3.089 -9.770 1.00 94.88 259 VAL A CA 1
ATOM 2015 C C . VAL A 1 259 ? -19.205 2.229 -8.702 1.00 94.88 259 VAL A C 1
ATOM 2017 O O . VAL A 1 259 ? -18.698 2.145 -7.587 1.00 94.88 259 VAL A O 1
ATOM 2020 N N . ALA A 1 260 ? -20.309 1.563 -9.032 1.00 96.06 260 ALA A N 1
ATOM 2021 C CA . ALA A 1 260 ? -21.005 0.691 -8.093 1.00 96.06 260 ALA A CA 1
ATOM 2022 C C . ALA A 1 260 ? -20.131 -0.495 -7.632 1.00 96.06 260 ALA A C 1
ATOM 2024 O O . ALA A 1 260 ? -20.113 -0.802 -6.443 1.00 96.06 260 ALA A O 1
ATOM 2025 N N . ASN A 1 261 ? -19.339 -1.096 -8.525 1.00 93.50 261 ASN A N 1
ATOM 2026 C CA . ASN A 1 261 ? -18.374 -2.142 -8.162 1.00 93.50 261 ASN A CA 1
ATOM 2027 C C . ASN A 1 261 ? -17.253 -1.611 -7.257 1.00 93.50 261 ASN A C 1
ATOM 2029 O O . ASN A 1 261 ? -16.806 -2.305 -6.348 1.00 93.50 261 ASN A O 1
ATOM 2033 N N . TYR A 1 262 ? -16.809 -0.371 -7.471 1.00 93.75 262 TYR A N 1
ATOM 2034 C CA . TYR A 1 262 ? -15.849 0.269 -6.574 1.00 93.75 262 TYR A CA 1
ATOM 2035 C C . TYR A 1 262 ? -16.437 0.516 -5.182 1.00 93.75 262 TYR A C 1
ATOM 2037 O O . TYR A 1 262 ? -15.746 0.301 -4.189 1.00 93.75 262 TYR A O 1
ATOM 2045 N N . MET A 1 263 ? -17.711 0.910 -5.089 1.00 95.56 263 MET A N 1
ATOM 2046 C CA . MET A 1 263 ? -18.402 1.031 -3.801 1.00 95.56 263 MET A CA 1
ATOM 2047 C C . MET A 1 263 ? -18.507 -0.319 -3.085 1.00 95.56 263 MET A C 1
ATOM 2049 O O . MET A 1 263 ? -18.160 -0.394 -1.912 1.00 95.56 263 MET A O 1
ATOM 2053 N N . ASP A 1 264 ? -18.920 -1.380 -3.783 1.00 94.81 264 ASP A N 1
ATOM 2054 C CA . ASP A 1 264 ? -18.973 -2.734 -3.212 1.00 94.81 264 ASP A CA 1
ATOM 2055 C C . ASP A 1 264 ? -17.604 -3.188 -2.685 1.00 94.81 264 ASP A C 1
ATOM 2057 O O . ASP A 1 264 ? -17.472 -3.546 -1.514 1.00 94.81 264 ASP A O 1
ATOM 2061 N N . SER A 1 265 ? -16.565 -3.084 -3.519 1.00 92.00 265 SER A N 1
ATOM 2062 C CA . SER A 1 265 ? -15.196 -3.426 -3.125 1.00 92.00 265 SER A CA 1
ATOM 2063 C C . SER A 1 265 ? -14.743 -2.638 -1.891 1.00 92.00 265 SER A C 1
ATOM 2065 O O . SER A 1 265 ? -14.186 -3.213 -0.959 1.00 92.00 265 SER A O 1
ATOM 2067 N N . TRP A 1 266 ? -15.031 -1.335 -1.827 1.00 92.62 266 TRP A N 1
ATOM 2068 C CA . TRP A 1 266 ? -14.695 -0.512 -0.664 1.00 92.62 266 TRP A CA 1
ATOM 2069 C C . TRP A 1 266 ? -15.383 -0.993 0.616 1.00 92.62 266 TRP A C 1
ATOM 2071 O O . TRP A 1 266 ? -14.737 -1.142 1.654 1.00 92.62 266 TRP A O 1
ATOM 2081 N N . TYR A 1 267 ? -16.691 -1.246 0.565 1.00 94.06 267 TYR A N 1
ATOM 2082 C CA . TYR A 1 267 ? -17.435 -1.630 1.762 1.00 94.06 267 TYR A CA 1
ATOM 2083 C C . TYR A 1 267 ? -17.042 -3.020 2.277 1.00 94.06 267 TYR A C 1
ATOM 2085 O O . TYR A 1 267 ? -16.964 -3.211 3.487 1.00 94.06 267 TYR A O 1
ATOM 2093 N N . ARG A 1 268 ? -16.680 -3.957 1.393 1.00 91.81 268 ARG A N 1
ATOM 2094 C CA . ARG A 1 268 ? -16.146 -5.281 1.778 1.00 91.81 268 ARG A CA 1
ATOM 2095 C C . ARG A 1 268 ? -14.777 -5.228 2.440 1.00 91.81 268 ARG A C 1
ATOM 2097 O O . ARG A 1 268 ? -14.486 -6.018 3.333 1.00 91.81 268 ARG A O 1
ATOM 2104 N N . ASN A 1 269 ? -13.943 -4.301 1.985 1.00 87.00 269 ASN A N 1
ATOM 2105 C CA . ASN A 1 269 ? -12.543 -4.198 2.385 1.00 87.00 269 ASN A CA 1
ATOM 2106 C C . ASN A 1 269 ? -12.324 -3.236 3.565 1.00 87.00 269 ASN A C 1
ATOM 2108 O O . ASN A 1 269 ? -11.188 -2.929 3.913 1.00 87.00 269 ASN A O 1
ATOM 2112 N N . THR A 1 270 ? -13.401 -2.752 4.185 1.00 89.19 270 THR A N 1
ATOM 2113 C CA . THR A 1 270 ? -13.373 -1.860 5.352 1.00 89.19 270 THR A CA 1
ATOM 2114 C C . THR A 1 270 ? -14.259 -2.424 6.462 1.00 89.19 270 THR A C 1
ATOM 2116 O O . THR A 1 270 ? -14.921 -3.448 6.286 1.00 89.19 270 THR A O 1
ATOM 2119 N N . SER A 1 271 ? -14.323 -1.767 7.625 1.00 89.19 271 SER A N 1
ATOM 2120 C CA . SER A 1 271 ? -15.249 -2.190 8.684 1.00 89.19 271 SER A CA 1
ATOM 2121 C C . SER A 1 271 ? -16.726 -2.053 8.310 1.00 89.19 271 SER A C 1
ATOM 2123 O O . SER A 1 271 ? -17.570 -2.599 9.007 1.00 89.19 271 SER A O 1
ATOM 2125 N N . ALA A 1 272 ? -17.060 -1.440 7.172 1.00 94.12 272 ALA A N 1
ATOM 2126 C CA . ALA A 1 272 ? -18.414 -1.477 6.629 1.00 94.12 272 ALA A CA 1
ATOM 2127 C C . ALA A 1 272 ? -18.918 -2.899 6.309 1.00 94.12 272 ALA A C 1
ATOM 2129 O O . ALA A 1 272 ? -20.128 -3.113 6.237 1.00 94.12 272 ALA A O 1
ATOM 2130 N N . LYS A 1 273 ? -18.017 -3.883 6.168 1.00 92.56 273 LYS A N 1
ATOM 2131 C CA . LYS A 1 273 ? -18.368 -5.278 5.866 1.00 92.56 273 LYS A CA 1
ATOM 2132 C C . LYS A 1 273 ? -19.391 -5.879 6.834 1.00 92.56 273 LYS A C 1
ATOM 2134 O O . LYS A 1 273 ? -20.213 -6.676 6.398 1.00 92.56 273 LYS A O 1
ATOM 2139 N N . TYR A 1 274 ? -19.389 -5.444 8.099 1.00 90.69 274 TYR A N 1
ATOM 2140 C CA . TYR A 1 274 ? -20.313 -5.938 9.127 1.00 90.69 274 TYR A CA 1
ATOM 2141 C C . TYR A 1 274 ? -21.788 -5.684 8.796 1.00 90.69 274 TYR A C 1
ATOM 2143 O O . TYR A 1 274 ? -22.625 -6.497 9.135 1.00 90.69 274 TYR A O 1
ATOM 2151 N N . TRP A 1 275 ? -22.123 -4.595 8.100 1.00 93.50 275 TRP A N 1
ATOM 2152 C CA . TRP A 1 275 ? -23.504 -4.328 7.671 1.00 93.50 275 TRP A CA 1
ATOM 2153 C C . TRP A 1 275 ? -23.696 -4.441 6.153 1.00 93.50 275 TRP A C 1
ATOM 2155 O O . TRP A 1 275 ? -24.830 -4.399 5.675 1.00 93.50 275 TRP A O 1
ATOM 2165 N N . TRP A 1 276 ? -22.614 -4.584 5.379 1.00 95.12 276 TRP A N 1
ATOM 2166 C CA . TRP A 1 276 ? -22.664 -4.733 3.921 1.00 95.12 276 TRP A CA 1
ATOM 2167 C C . TRP A 1 276 ? -22.955 -6.174 3.474 1.00 95.12 276 TRP A C 1
ATOM 2169 O O . TRP A 1 276 ? -23.688 -6.381 2.499 1.00 95.12 276 TRP A O 1
ATOM 2179 N N . THR A 1 277 ? -22.408 -7.160 4.192 1.00 92.19 277 THR A N 1
ATOM 2180 C CA . THR A 1 277 ? -22.517 -8.608 3.922 1.00 92.19 277 THR A CA 1
ATOM 2181 C C . THR A 1 277 ? -23.161 -9.353 5.093 1.00 92.19 277 THR A C 1
ATOM 2183 O O . THR A 1 277 ? -23.085 -8.883 6.220 1.00 92.19 277 THR A O 1
ATOM 2186 N N . ASN A 1 278 ? -23.774 -10.515 4.851 1.00 85.00 278 ASN A N 1
ATOM 2187 C CA . ASN A 1 278 ? -24.304 -11.375 5.913 1.00 85.00 278 ASN A CA 1
ATOM 2188 C C . ASN A 1 278 ? -23.148 -12.004 6.710 1.00 85.00 278 ASN A C 1
ATOM 2190 O O . ASN A 1 278 ? -22.407 -12.829 6.170 1.00 85.00 278 ASN A O 1
ATOM 2194 N N . ALA A 1 279 ? -23.034 -11.671 7.998 1.00 59.81 279 ALA A N 1
ATOM 2195 C CA . ALA A 1 279 ? -22.018 -12.215 8.903 1.00 59.81 279 ALA A CA 1
ATOM 2196 C C . ALA A 1 279 ? -22.062 -13.757 9.042 1.00 59.81 279 ALA A C 1
ATOM 2198 O O . ALA A 1 279 ? -21.041 -14.372 9.341 1.00 59.81 279 ALA A O 1
ATOM 2199 N N . ASP A 1 280 ? -23.209 -14.391 8.759 1.00 55.00 280 ASP A N 1
ATOM 2200 C CA . ASP A 1 280 ? -23.413 -15.849 8.841 1.00 55.00 280 ASP A CA 1
ATOM 2201 C C . ASP A 1 280 ? -22.771 -16.651 7.690 1.00 55.00 280 ASP A C 1
ATOM 2203 O O . ASP A 1 280 ? -22.709 -17.880 7.749 1.00 55.00 280 ASP A O 1
ATOM 2207 N N . PHE A 1 281 ? -22.259 -16.004 6.634 1.00 45.25 281 PHE A N 1
ATOM 2208 C CA . PHE A 1 281 ? -21.497 -16.692 5.584 1.00 45.25 281 PHE A CA 1
ATOM 2209 C C . PHE A 1 281 ? -20.013 -16.815 5.966 1.00 45.25 281 PHE A C 1
ATOM 2211 O O . PHE A 1 281 ? -19.120 -16.387 5.240 1.00 45.25 281 PHE A O 1
ATOM 2218 N N . ILE A 1 282 ? -19.739 -17.435 7.115 1.00 42.41 282 ILE A N 1
ATOM 2219 C CA . ILE A 1 282 ? -18.429 -18.024 7.414 1.00 42.41 282 ILE A CA 1
ATOM 2220 C C . ILE A 1 282 ? -18.607 -19.542 7.247 1.00 42.41 282 ILE A C 1
ATOM 2222 O O . ILE A 1 282 ? -19.343 -20.134 8.032 1.00 42.41 282 ILE A O 1
ATOM 2226 N N . PRO A 1 283 ? -18.007 -20.208 6.239 1.00 36.59 283 PRO A N 1
ATOM 2227 C CA . PRO A 1 283 ? -18.186 -21.648 6.031 1.00 36.59 283 PRO A CA 1
ATOM 2228 C C . PRO A 1 283 ? -17.831 -22.456 7.297 1.00 36.59 283 PRO A C 1
ATOM 2230 O O . PRO A 1 283 ? -16.665 -22.535 7.688 1.00 36.59 283 PRO A O 1
ATOM 2233 N N . GLU A 1 284 ? -18.843 -23.062 7.929 1.00 32.75 284 GLU A N 1
ATOM 2234 C CA . GLU A 1 284 ? -18.796 -23.623 9.295 1.00 32.75 284 GLU A CA 1
ATOM 2235 C C . GLU A 1 284 ? -17.892 -24.862 9.513 1.00 32.75 284 GLU A C 1
ATOM 2237 O O . GLU A 1 284 ? -17.779 -25.324 10.644 1.00 32.75 284 GLU A O 1
ATOM 2242 N N . ASP A 1 285 ? -17.169 -25.377 8.513 1.00 33.53 285 ASP A N 1
ATOM 2243 C CA . ASP A 1 285 ? -16.291 -26.559 8.678 1.00 33.53 285 ASP A CA 1
ATOM 2244 C C . ASP A 1 285 ? -14.780 -26.247 8.697 1.00 33.53 285 ASP A C 1
ATOM 2246 O O . ASP A 1 285 ? -13.938 -27.142 8.561 1.00 33.53 285 ASP A O 1
ATOM 2250 N N . THR A 1 286 ? -14.393 -24.992 8.934 1.00 31.78 286 THR A N 1
ATOM 2251 C CA . THR A 1 286 ? -12.975 -24.632 9.094 1.00 31.78 286 THR A CA 1
ATOM 2252 C C . THR A 1 286 ? -12.595 -24.617 10.575 1.00 31.78 286 THR A C 1
ATOM 2254 O O . THR A 1 286 ? -12.982 -23.731 11.334 1.00 31.78 286 THR A O 1
ATOM 2257 N N . ILE A 1 287 ? -11.821 -25.618 11.006 1.00 28.41 287 ILE A N 1
ATOM 2258 C CA . ILE A 1 287 ? -11.166 -25.654 12.322 1.00 28.41 287 ILE A CA 1
ATOM 2259 C C . ILE A 1 287 ? -10.423 -24.329 12.542 1.00 28.41 287 ILE A C 1
ATOM 2261 O O . ILE A 1 287 ? -9.521 -23.991 11.777 1.00 28.41 287 ILE A O 1
ATOM 2265 N N . ILE A 1 288 ? -10.784 -23.610 13.608 1.00 29.56 288 ILE A N 1
ATOM 2266 C CA . ILE A 1 288 ? -10.174 -22.338 14.011 1.00 29.56 288 ILE A CA 1
ATOM 2267 C C . ILE A 1 288 ? -8.713 -22.579 14.427 1.00 29.56 288 ILE A C 1
ATOM 2269 O O . ILE A 1 288 ? -8.400 -22.881 15.579 1.00 29.56 288 ILE A O 1
ATOM 2273 N N . ILE A 1 289 ? -7.813 -22.437 13.460 1.00 27.09 289 ILE A N 1
ATOM 2274 C CA . ILE A 1 289 ? -6.479 -21.865 13.649 1.00 27.09 289 ILE A CA 1
ATOM 2275 C C . ILE A 1 289 ? -6.694 -20.349 13.495 1.00 27.09 289 ILE A C 1
ATOM 2277 O O . ILE A 1 289 ? -7.424 -19.964 12.583 1.00 27.09 289 ILE A O 1
ATOM 2281 N N . PRO A 1 290 ? -6.167 -19.484 14.381 1.00 23.77 290 PRO A N 1
ATOM 2282 C CA . PRO A 1 290 ? -6.423 -18.047 14.294 1.00 23.77 290 PRO A CA 1
ATOM 2283 C C . PRO A 1 290 ? -6.062 -17.534 12.889 1.00 23.77 290 PRO A C 1
ATOM 2285 O O . PRO A 1 290 ? -4.977 -17.873 12.404 1.00 23.77 290 PRO A O 1
ATOM 2288 N N . PRO A 1 291 ? -6.948 -16.767 12.229 1.00 26.53 291 PRO A N 1
ATOM 2289 C CA . PRO A 1 291 ? -6.687 -16.275 10.887 1.00 26.53 291 PRO A CA 1
ATOM 2290 C C . PRO A 1 291 ? -5.470 -15.335 10.918 1.00 26.53 291 PRO A C 1
ATOM 2292 O O . PRO A 1 291 ? -5.361 -14.495 11.822 1.00 26.53 291 PRO A O 1
ATOM 2295 N N . PRO A 1 292 ? -4.532 -15.454 9.962 1.00 29.00 292 PRO A N 1
ATOM 2296 C CA . PRO A 1 292 ? -3.700 -14.322 9.580 1.00 29.00 292 PRO A CA 1
ATOM 2297 C C . PRO A 1 292 ? -4.627 -13.180 9.122 1.00 29.00 292 PRO A C 1
ATOM 2299 O O . PRO A 1 292 ? -5.711 -13.454 8.621 1.00 29.00 292 PRO A O 1
ATOM 2302 N N . PRO A 1 293 ? -4.247 -11.909 9.308 1.00 27.52 293 PRO A N 1
ATOM 2303 C CA . PRO A 1 293 ? -5.112 -10.766 9.015 1.00 27.52 293 PRO A CA 1
ATOM 2304 C C . PRO A 1 293 ? -5.627 -10.787 7.561 1.00 27.52 293 PRO A C 1
ATOM 2306 O O . PRO A 1 293 ? -4.837 -10.749 6.619 1.00 27.52 293 PRO A O 1
ATOM 2309 N N . ASP A 1 294 ? -6.955 -10.856 7.412 1.00 32.69 294 ASP A N 1
ATOM 2310 C CA . ASP A 1 294 ? -7.676 -11.097 6.156 1.00 32.69 294 ASP A CA 1
ATOM 2311 C C . ASP A 1 294 ? -7.833 -9.847 5.265 1.00 32.69 294 ASP A C 1
ATOM 2313 O O . ASP A 1 294 ? -8.465 -8.854 5.632 1.00 32.69 294 ASP A O 1
ATOM 2317 N N . THR A 1 295 ? -7.255 -9.967 4.066 1.00 32.75 295 THR A N 1
ATOM 2318 C CA . THR A 1 295 ? -7.851 -9.754 2.730 1.00 32.75 295 THR A CA 1
ATOM 2319 C C . THR A 1 295 ? -8.720 -8.516 2.480 1.00 32.75 295 THR A C 1
ATOM 2321 O O . THR A 1 295 ? -9.949 -8.573 2.450 1.00 32.75 295 THR A O 1
ATOM 2324 N N . VAL A 1 296 ? -8.034 -7.435 2.110 1.00 28.00 296 VAL A N 1
ATOM 2325 C CA . VAL A 1 296 ? -8.411 -6.611 0.950 1.00 28.00 296 VAL A CA 1
ATOM 2326 C C . VAL A 1 296 ? -8.056 -7.416 -0.314 1.00 28.00 296 VAL A C 1
ATOM 2328 O O . VAL A 1 296 ? -7.126 -8.225 -0.253 1.00 28.00 296 VAL A O 1
ATOM 2331 N N . PHE A 1 297 ? -8.677 -7.178 -1.477 1.00 30.14 297 PHE A N 1
ATOM 2332 C CA . PHE A 1 297 ? -7.985 -7.421 -2.761 1.00 30.14 297 PHE A CA 1
ATOM 2333 C C . PHE A 1 297 ? -6.778 -6.474 -2.839 1.00 30.14 297 PHE A C 1
ATOM 2335 O O . PHE A 1 297 ? -6.768 -5.482 -3.566 1.00 30.14 297 PHE A O 1
ATOM 2342 N N . ALA A 1 298 ? -5.784 -6.705 -1.987 1.00 29.86 298 ALA A N 1
ATOM 2343 C CA . ALA A 1 298 ? -4.542 -5.989 -2.012 1.00 29.86 298 ALA A CA 1
ATOM 2344 C C . ALA A 1 298 ? -3.881 -6.357 -3.337 1.00 29.86 298 ALA A C 1
ATOM 2346 O O . ALA A 1 298 ? -3.856 -7.526 -3.730 1.00 29.86 298 ALA A O 1
ATOM 2347 N N . LYS A 1 299 ? -3.239 -5.384 -3.980 1.00 38.19 299 LYS A N 1
ATOM 2348 C CA . LYS A 1 299 ? -1.948 -5.678 -4.598 1.00 38.19 299 LYS A CA 1
ATOM 2349 C C . LYS A 1 299 ? -1.071 -6.289 -3.501 1.00 38.19 299 LYS A C 1
ATOM 2351 O O . LYS A 1 299 ? -0.298 -5.605 -2.845 1.00 38.19 299 LYS A O 1
ATOM 2356 N N . SER A 1 300 ? -1.237 -7.574 -3.243 1.00 40.94 300 SER A N 1
ATOM 2357 C CA . SER A 1 300 ? -0.280 -8.359 -2.503 1.00 40.94 300 SER A CA 1
ATOM 2358 C C . SER A 1 300 ? 0.755 -8.753 -3.539 1.00 40.94 300 SER A C 1
ATOM 2360 O O . SER A 1 300 ? 0.805 -9.866 -4.044 1.00 40.94 300 SER A O 1
ATOM 2362 N N . THR A 1 301 ? 1.511 -7.746 -3.947 1.00 59.12 301 THR A N 1
ATOM 2363 C CA . THR A 1 301 ? 2.746 -7.906 -4.684 1.00 59.12 301 THR A CA 1
ATOM 2364 C C . THR A 1 301 ? 3.679 -8.659 -3.751 1.00 59.12 301 THR A C 1
ATOM 2366 O O . THR A 1 301 ? 3.664 -8.417 -2.542 1.00 59.12 301 THR A O 1
ATOM 2369 N N . HIS A 1 302 ? 4.430 -9.629 -4.275 1.00 81.50 302 HIS A N 1
ATOM 2370 C CA . HIS A 1 302 ? 5.427 -10.401 -3.526 1.00 81.50 302 HIS A CA 1
ATOM 2371 C C . HIS A 1 302 ? 6.580 -9.471 -3.075 1.00 81.50 302 HIS A C 1
ATOM 2373 O O . HIS A 1 302 ? 7.722 -9.550 -3.532 1.00 81.50 302 HIS A O 1
ATOM 2379 N N . ASN A 1 303 ? 6.246 -8.511 -2.208 1.00 85.81 303 ASN A N 1
ATOM 2380 C CA . ASN A 1 303 ? 7.028 -7.368 -1.743 1.00 85.81 303 ASN A CA 1
ATOM 2381 C C . ASN A 1 303 ? 8.092 -7.779 -0.740 1.00 85.81 303 ASN A C 1
ATOM 2383 O O . ASN A 1 303 ? 8.899 -6.956 -0.330 1.00 85.81 303 ASN A O 1
ATOM 2387 N N . ASN A 1 304 ? 8.098 -9.045 -0.351 1.00 90.00 304 ASN A N 1
ATOM 2388 C CA . ASN A 1 304 ? 9.144 -9.669 0.426 1.00 90.00 304 ASN A CA 1
ATOM 2389 C C . ASN A 1 304 ? 10.254 -10.272 -0.457 1.00 90.00 304 ASN A C 1
ATOM 2391 O O . ASN A 1 304 ? 11.301 -10.643 0.076 1.00 90.00 304 ASN A O 1
ATOM 2395 N N . VAL A 1 305 ? 10.076 -10.339 -1.787 1.00 90.06 305 VAL A N 1
ATOM 2396 C CA . VAL A 1 305 ? 11.103 -10.796 -2.735 1.00 90.06 305 VAL A CA 1
ATOM 2397 C C . VAL A 1 305 ? 11.894 -9.611 -3.281 1.00 90.06 305 VAL A C 1
ATOM 2399 O O . VAL A 1 305 ? 11.405 -8.765 -4.032 1.00 90.06 305 VAL A O 1
ATOM 2402 N N . GLY A 1 306 ? 13.160 -9.569 -2.904 1.00 89.25 306 GLY A N 1
ATOM 2403 C CA . GLY A 1 306 ? 14.088 -8.484 -3.143 1.00 89.25 306 GLY A CA 1
ATOM 2404 C C . GLY A 1 306 ? 15.406 -8.899 -3.738 1.00 89.25 306 GLY A C 1
ATOM 2405 O O . GLY A 1 306 ? 15.613 -10.016 -4.215 1.00 89.25 306 GLY A O 1
ATOM 2406 N N . PHE A 1 307 ? 16.334 -7.960 -3.654 1.00 88.12 307 PHE A N 1
ATOM 2407 C CA . PHE A 1 307 ? 17.680 -8.118 -4.170 1.00 88.12 307 PHE A CA 1
ATOM 2408 C C . PHE A 1 307 ? 18.679 -7.952 -3.050 1.00 88.12 307 PHE A C 1
ATOM 2410 O O . PHE A 1 307 ? 18.501 -7.156 -2.132 1.00 88.12 307 PHE A O 1
ATOM 2417 N N . GLN A 1 308 ? 19.771 -8.682 -3.154 1.00 84.31 308 GLN A N 1
ATOM 2418 C CA . GLN A 1 308 ? 20.932 -8.430 -2.339 1.00 84.31 308 GLN A CA 1
ATOM 2419 C C . GLN A 1 308 ? 21.984 -7.680 -3.144 1.00 84.31 308 GLN A C 1
ATOM 2421 O O . GLN A 1 308 ? 22.357 -8.068 -4.256 1.00 84.31 308 GLN A O 1
ATOM 2426 N N . TRP A 1 309 ? 22.553 -6.676 -2.495 1.00 78.56 309 TRP A N 1
ATOM 2427 C CA . TRP A 1 309 ? 23.736 -5.976 -2.935 1.00 78.56 309 TRP A CA 1
ATOM 2428 C C . TRP A 1 309 ? 24.971 -6.419 -2.151 1.00 78.56 309 TRP A C 1
ATOM 2430 O O . TRP A 1 309 ? 25.052 -6.276 -0.929 1.00 78.56 309 TRP A O 1
ATOM 2440 N N . GLN A 1 310 ? 25.963 -6.941 -2.870 1.00 68.75 310 GLN A N 1
ATOM 2441 C CA . GLN A 1 310 ? 27.269 -7.293 -2.323 1.00 68.75 310 GLN A CA 1
ATOM 2442 C C . GLN A 1 310 ? 28.324 -6.224 -2.680 1.00 68.75 310 GLN A C 1
ATOM 2444 O O . GLN A 1 310 ? 28.434 -5.852 -3.846 1.00 68.75 310 GLN A O 1
ATOM 2449 N N . ASN A 1 311 ? 29.119 -5.794 -1.687 1.00 61.44 311 ASN A N 1
ATOM 2450 C CA . ASN A 1 311 ? 30.323 -4.945 -1.806 1.00 61.44 311 ASN A CA 1
ATOM 2451 C C . ASN A 1 311 ? 30.118 -3.458 -2.138 1.00 61.44 311 ASN A C 1
ATOM 2453 O O . ASN A 1 311 ? 30.847 -2.916 -2.964 1.00 61.44 311 ASN A O 1
ATOM 2457 N N . GLY A 1 312 ? 29.177 -2.802 -1.453 1.00 54.41 312 GLY A N 1
ATOM 2458 C CA . GLY A 1 312 ? 29.047 -1.345 -1.481 1.00 54.41 312 GLY A CA 1
ATOM 2459 C C . GLY A 1 312 ? 28.708 -0.762 -2.856 1.00 54.41 312 GLY A C 1
ATOM 2460 O O . GLY A 1 312 ? 28.788 -1.399 -3.910 1.00 54.41 312 GLY A O 1
ATOM 2461 N N . PHE A 1 313 ? 28.307 0.499 -2.867 1.00 59.56 313 PHE A N 1
ATOM 2462 C CA . PHE A 1 313 ? 28.218 1.242 -4.108 1.00 59.56 313 PHE A CA 1
ATOM 2463 C C . PHE A 1 313 ? 29.627 1.742 -4.451 1.00 59.56 313 PHE A C 1
ATOM 2465 O O . PHE A 1 313 ? 29.940 2.918 -4.284 1.00 59.56 313 PHE A O 1
ATOM 2472 N N . ASP A 1 314 ? 30.500 0.885 -4.964 1.00 55.56 314 ASP A N 1
ATOM 2473 C CA . ASP A 1 314 ? 31.822 1.339 -5.426 1.00 55.56 314 ASP A CA 1
ATOM 2474 C C . ASP A 1 314 ? 31.781 1.980 -6.828 1.00 55.56 314 ASP A C 1
ATOM 2476 O O . ASP A 1 314 ? 32.746 2.610 -7.260 1.00 55.56 314 ASP A O 1
ATOM 2480 N N . PHE A 1 315 ? 30.629 1.942 -7.513 1.00 59.38 315 PHE A N 1
ATOM 2481 C CA . PHE A 1 315 ? 30.472 2.405 -8.899 1.00 59.38 315 PHE A CA 1
ATOM 2482 C C . PHE A 1 315 ? 29.345 3.418 -9.077 1.00 59.38 315 PHE A C 1
ATOM 2484 O O . PHE A 1 315 ? 28.231 3.218 -8.593 1.00 59.38 315 PHE A O 1
ATOM 2491 N N . THR A 1 316 ? 29.637 4.504 -9.796 1.00 66.25 316 THR A N 1
ATOM 2492 C CA . THR A 1 316 ? 28.664 5.544 -10.146 1.00 66.25 316 THR A CA 1
ATOM 2493 C C . THR A 1 316 ? 27.520 4.935 -10.947 1.00 66.25 316 THR A C 1
ATOM 2495 O O . THR A 1 316 ? 27.694 4.628 -12.126 1.00 66.25 316 THR A O 1
ATOM 2498 N N . TRP A 1 317 ? 26.366 4.767 -10.305 1.00 71.62 317 TRP A N 1
ATOM 2499 C CA . TRP A 1 317 ? 25.123 4.484 -11.005 1.00 71.62 317 TRP A CA 1
ATOM 2500 C C . TRP A 1 317 ? 24.779 5.675 -11.885 1.00 71.62 317 TRP A C 1
ATOM 2502 O O . TRP A 1 317 ? 24.816 6.831 -11.458 1.00 71.62 317 TRP A O 1
ATOM 2512 N N . THR A 1 318 ? 24.469 5.382 -13.135 1.00 79.06 318 THR A N 1
ATOM 2513 C CA . THR A 1 318 ? 23.868 6.347 -14.042 1.00 79.06 318 THR A CA 1
ATOM 2514 C C . THR A 1 318 ? 22.375 6.463 -13.733 1.00 79.06 318 THR A C 1
ATOM 2516 O O . THR A 1 318 ? 21.775 5.578 -13.120 1.00 79.06 318 THR A O 1
ATOM 2519 N N . ASN A 1 319 ? 21.721 7.521 -14.214 1.00 75.12 319 ASN A N 1
ATOM 2520 C CA . ASN A 1 319 ? 20.259 7.626 -14.118 1.00 75.12 319 ASN A CA 1
ATOM 2521 C C . ASN A 1 319 ? 19.538 6.435 -14.782 1.00 75.12 319 ASN A C 1
ATOM 2523 O O . ASN A 1 319 ? 18.429 6.091 -14.373 1.00 75.12 319 ASN A O 1
ATOM 2527 N N . ALA A 1 320 ? 20.159 5.789 -15.777 1.00 74.12 320 ALA A N 1
ATOM 2528 C CA . ALA A 1 320 ? 19.618 4.592 -16.416 1.00 74.12 320 ALA A CA 1
ATOM 2529 C C . ALA A 1 320 ? 19.625 3.375 -15.473 1.00 74.12 320 ALA A C 1
ATOM 2531 O O . ALA A 1 320 ? 18.707 2.558 -15.530 1.00 74.12 320 ALA A O 1
ATOM 2532 N N . ASP A 1 321 ? 20.605 3.286 -14.572 1.00 76.12 321 ASP A N 1
ATOM 2533 C CA . ASP A 1 321 ? 20.710 2.200 -13.591 1.00 76.12 321 ASP A CA 1
ATOM 2534 C C . ASP A 1 321 ? 19.633 2.331 -12.522 1.00 76.12 321 ASP A C 1
ATOM 2536 O O . ASP A 1 321 ? 18.893 1.379 -12.273 1.00 76.12 321 ASP A O 1
ATOM 2540 N N . TYR A 1 322 ? 19.461 3.545 -11.990 1.00 81.25 322 TYR A N 1
ATOM 2541 C CA . TYR A 1 322 ? 18.361 3.864 -11.083 1.00 81.25 322 TYR A CA 1
ATOM 2542 C C . TYR A 1 322 ? 16.998 3.600 -11.730 1.00 81.25 322 TYR A C 1
ATOM 2544 O O . TYR A 1 322 ? 16.151 2.942 -11.134 1.00 81.25 322 TYR A O 1
ATOM 2552 N N . SER A 1 323 ? 16.797 4.047 -12.973 1.00 77.44 323 SER A N 1
ATOM 2553 C CA . SER A 1 323 ? 15.528 3.845 -13.688 1.00 77.44 323 SER A CA 1
ATOM 2554 C C . SER A 1 323 ? 15.227 2.363 -13.901 1.00 77.44 323 SER A C 1
ATOM 2556 O O . SER A 1 323 ? 14.104 1.912 -13.708 1.00 77.44 323 SER A O 1
ATOM 2558 N N . ALA A 1 324 ? 16.235 1.573 -14.259 1.00 73.38 324 ALA A N 1
ATOM 2559 C CA . ALA A 1 324 ? 16.058 0.145 -14.446 1.00 73.38 324 ALA A CA 1
ATOM 2560 C C . ALA A 1 324 ? 15.809 -0.631 -13.152 1.00 73.38 324 ALA A C 1
ATOM 2562 O O . ALA A 1 324 ? 15.052 -1.604 -13.165 1.00 73.38 324 ALA A O 1
ATOM 2563 N N . PHE A 1 325 ? 16.455 -0.216 -12.062 1.00 81.00 325 PHE A N 1
ATOM 2564 C CA . PHE A 1 325 ? 16.183 -0.753 -10.737 1.00 81.00 325 PHE A CA 1
ATOM 2565 C C . PHE A 1 325 ? 14.739 -0.462 -10.330 1.00 81.00 325 PHE A C 1
ATOM 2567 O O . PHE A 1 325 ? 14.032 -1.346 -9.874 1.00 81.00 325 PHE A O 1
ATOM 2574 N N . ILE A 1 326 ? 14.269 0.756 -10.574 1.00 83.25 326 ILE A N 1
ATOM 2575 C CA . ILE A 1 326 ? 12.908 1.191 -10.257 1.00 83.25 326 ILE A CA 1
ATOM 2576 C C . ILE A 1 326 ? 11.867 0.455 -11.104 1.00 83.25 326 ILE A C 1
ATOM 2578 O O . ILE A 1 326 ? 10.837 0.033 -10.588 1.00 83.25 326 ILE A O 1
ATOM 2582 N N . ASN A 1 327 ? 12.164 0.197 -12.378 1.00 80.56 327 ASN A N 1
ATOM 2583 C CA . ASN A 1 327 ? 11.276 -0.542 -13.279 1.00 80.56 327 ASN A CA 1
ATOM 2584 C C . ASN A 1 327 ? 11.121 -2.038 -12.937 1.00 80.56 327 ASN A C 1
ATOM 2586 O O . ASN A 1 327 ? 10.274 -2.704 -13.531 1.00 80.56 327 ASN A O 1
ATOM 2590 N N . LEU A 1 328 ? 11.894 -2.579 -11.985 1.00 73.44 328 LEU A N 1
ATOM 2591 C CA . LEU A 1 328 ? 11.672 -3.936 -11.462 1.00 73.44 328 LEU A CA 1
ATOM 2592 C C . LEU A 1 328 ? 10.338 -4.086 -10.743 1.00 73.44 328 LEU A C 1
ATOM 2594 O O . LEU A 1 328 ? 9.819 -5.194 -10.628 1.00 73.44 328 LEU A O 1
ATOM 2598 N N . VAL A 1 329 ? 9.847 -2.984 -10.197 1.00 78.56 329 VAL A N 1
ATOM 2599 C CA . VAL A 1 329 ? 8.775 -2.971 -9.219 1.00 78.56 329 VAL A CA 1
ATOM 2600 C C . VAL A 1 329 ? 7.692 -2.030 -9.723 1.00 78.56 329 VAL A C 1
ATOM 2602 O O . VAL A 1 329 ? 8.002 -0.984 -10.307 1.00 78.56 329 VAL A O 1
ATOM 2605 N N . ALA A 1 330 ? 6.427 -2.420 -9.573 1.00 81.12 330 ALA A N 1
ATOM 2606 C CA . ALA A 1 330 ? 5.322 -1.592 -10.024 1.00 81.12 330 ALA A CA 1
ATOM 2607 C C . ALA A 1 330 ? 5.265 -0.288 -9.215 1.00 81.12 330 ALA A C 1
ATOM 2609 O O . ALA A 1 330 ? 5.856 -0.153 -8.144 1.00 81.12 330 ALA A O 1
ATOM 2610 N N . GLU A 1 331 ? 4.572 0.710 -9.749 1.00 83.38 331 GLU A N 1
ATOM 2611 C CA . GLU A 1 331 ? 4.278 1.909 -8.974 1.00 83.38 331 GLU A CA 1
ATOM 2612 C C . GLU A 1 331 ? 3.376 1.560 -7.772 1.00 83.38 331 GLU A C 1
ATOM 2614 O O . GLU A 1 331 ? 2.426 0.775 -7.902 1.00 83.38 331 GLU A O 1
ATOM 2619 N N . GLY A 1 332 ? 3.693 2.134 -6.611 1.00 85.00 332 GLY A N 1
ATOM 2620 C CA . GLY A 1 332 ? 3.064 1.884 -5.312 1.00 85.00 332 GLY A CA 1
ATOM 2621 C C . GLY A 1 332 ? 3.678 0.730 -4.509 1.00 85.00 332 GLY A C 1
ATOM 2622 O O . GLY A 1 332 ? 3.325 0.552 -3.348 1.00 85.00 332 GLY A O 1
ATOM 2623 N N . ASP A 1 333 ? 4.593 -0.047 -5.093 1.00 87.25 333 ASP A N 1
ATOM 2624 C CA . ASP A 1 333 ? 5.159 -1.231 -4.442 1.00 87.25 333 ASP A CA 1
ATOM 2625 C C . ASP A 1 333 ? 6.449 -0.940 -3.658 1.00 87.25 333 ASP A C 1
ATOM 2627 O O . ASP A 1 333 ? 7.115 0.091 -3.802 1.00 87.25 333 ASP A O 1
ATOM 2631 N N . THR A 1 334 ? 6.834 -1.918 -2.837 1.00 90.56 334 THR A N 1
ATOM 2632 C CA . THR A 1 334 ? 8.013 -1.847 -1.973 1.00 90.56 334 THR A CA 1
ATOM 2633 C C . THR A 1 334 ? 9.175 -2.659 -2.529 1.00 90.56 334 THR A C 1
ATOM 2635 O O . THR A 1 334 ? 9.022 -3.828 -2.865 1.00 90.56 334 THR A O 1
ATOM 2638 N N . ILE A 1 335 ? 10.373 -2.082 -2.591 1.00 90.44 335 ILE A N 1
ATOM 2639 C CA . ILE A 1 335 ? 11.600 -2.759 -3.010 1.00 90.44 335 ILE A CA 1
ATOM 2640 C C . ILE A 1 335 ? 12.406 -3.177 -1.771 1.00 90.44 335 ILE A C 1
ATOM 2642 O O . ILE A 1 335 ? 13.119 -2.348 -1.209 1.00 90.44 335 ILE A O 1
ATOM 2646 N N . PRO A 1 336 ? 12.349 -4.446 -1.333 1.00 93.31 336 PRO A N 1
ATOM 2647 C CA . PRO A 1 336 ? 13.289 -4.957 -0.345 1.00 93.31 336 PRO A CA 1
ATOM 2648 C C . PRO A 1 336 ? 14.692 -5.086 -0.947 1.00 93.31 336 PRO A C 1
ATOM 2650 O O . PRO A 1 336 ? 14.912 -5.698 -1.999 1.00 93.31 336 PRO A O 1
ATOM 2653 N N . LEU A 1 337 ? 15.661 -4.522 -0.244 1.00 93.00 337 LEU A N 1
ATOM 2654 C CA . LEU A 1 337 ? 17.070 -4.528 -0.586 1.00 93.00 337 LEU A CA 1
ATOM 2655 C C . LEU A 1 337 ? 17.877 -4.977 0.630 1.00 93.00 337 LEU A C 1
ATOM 2657 O O . LEU A 1 337 ? 17.783 -4.401 1.707 1.00 93.00 337 LEU A O 1
ATOM 2661 N N . ARG A 1 338 ? 18.729 -5.982 0.462 1.00 92.50 338 ARG A N 1
ATOM 2662 C CA . ARG A 1 338 ? 19.747 -6.305 1.460 1.00 92.50 338 ARG A CA 1
ATOM 2663 C C . ARG A 1 338 ? 21.056 -5.645 1.079 1.00 92.50 338 ARG A C 1
ATOM 2665 O O . ARG A 1 338 ? 21.565 -5.892 -0.013 1.00 92.50 338 ARG A O 1
ATOM 2672 N N . VAL A 1 339 ? 21.634 -4.873 1.990 1.00 90.06 339 VAL A N 1
ATOM 2673 C CA . VAL A 1 339 ? 22.895 -4.163 1.780 1.00 90.06 339 VAL A CA 1
ATOM 2674 C C . VAL A 1 339 ? 23.941 -4.660 2.754 1.00 90.06 339 VAL A C 1
ATOM 2676 O O . VAL A 1 339 ? 23.729 -4.736 3.960 1.00 90.06 339 VAL A O 1
ATOM 2679 N N . ARG A 1 340 ? 25.099 -4.998 2.203 1.00 87.00 340 ARG A N 1
ATOM 2680 C CA . ARG A 1 340 ? 26.238 -5.525 2.935 1.00 87.00 340 ARG A CA 1
ATOM 2681 C C . ARG A 1 340 ? 27.255 -4.423 3.236 1.00 87.00 340 ARG A C 1
ATOM 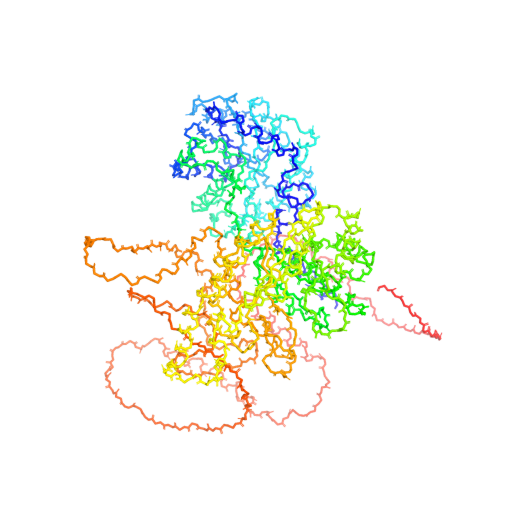2683 O O . ARG A 1 340 ? 27.782 -3.818 2.304 1.00 87.00 340 ARG A O 1
ATOM 2690 N N . ILE A 1 341 ? 27.572 -4.228 4.513 1.00 84.19 341 ILE A N 1
ATOM 2691 C CA . ILE A 1 341 ? 28.490 -3.210 5.030 1.00 84.19 341 ILE A CA 1
ATOM 2692 C C . ILE A 1 341 ? 29.600 -3.908 5.836 1.00 84.19 341 ILE A C 1
ATOM 2694 O O . ILE A 1 341 ? 29.463 -4.136 7.036 1.00 84.19 341 ILE A O 1
ATOM 2698 N N . PHE A 1 342 ? 30.696 -4.278 5.161 1.00 74.00 342 PHE A N 1
ATOM 2699 C CA . PHE A 1 342 ? 31.835 -4.981 5.784 1.00 74.00 342 PHE A CA 1
ATOM 2700 C C . PHE A 1 342 ? 33.122 -4.180 5.882 1.00 74.00 342 PHE A C 1
ATOM 2702 O O . PHE A 1 342 ? 34.060 -4.647 6.522 1.00 74.00 342 PHE A O 1
ATOM 2709 N N . ASP A 1 343 ? 33.202 -3.014 5.243 1.00 62.62 343 ASP A N 1
ATOM 2710 C CA . ASP A 1 343 ? 34.480 -2.327 5.121 1.00 62.62 343 ASP A CA 1
ATOM 2711 C C . ASP A 1 343 ? 34.581 -1.107 6.033 1.00 62.62 343 ASP A C 1
ATOM 2713 O O . ASP A 1 343 ? 33.670 -0.284 6.106 1.00 62.62 343 ASP A O 1
ATOM 2717 N N . LYS A 1 344 ? 35.736 -0.969 6.691 1.00 57.69 344 LYS A N 1
ATOM 2718 C CA . LYS A 1 344 ? 36.097 0.208 7.503 1.00 57.69 344 LYS A CA 1
ATOM 2719 C C . LYS A 1 344 ? 36.537 1.391 6.633 1.00 57.69 344 LYS A C 1
ATOM 2721 O O . LYS A 1 344 ? 36.939 2.430 7.157 1.00 57.69 344 LYS A O 1
ATOM 2726 N N . ASP A 1 345 ? 36.487 1.228 5.315 1.00 53.69 345 ASP A N 1
ATOM 2727 C CA . ASP A 1 345 ? 37.036 2.164 4.352 1.00 53.69 345 ASP A CA 1
ATOM 2728 C C . ASP A 1 345 ? 36.058 3.269 3.925 1.00 53.69 345 ASP A C 1
ATOM 2730 O O . ASP A 1 345 ? 34.833 3.151 3.961 1.00 53.69 345 ASP A O 1
ATOM 2734 N N . SER A 1 346 ? 36.650 4.361 3.430 1.00 58.28 346 SER A N 1
ATOM 2735 C CA . SER A 1 346 ? 36.007 5.566 2.867 1.00 58.28 346 SER A CA 1
ATOM 2736 C C . SER A 1 346 ? 34.909 5.332 1.807 1.00 58.28 346 SER A C 1
ATOM 2738 O O . SER A 1 346 ? 34.215 6.268 1.407 1.00 58.28 346 SER A O 1
ATOM 2740 N N . ASN A 1 347 ? 34.734 4.099 1.337 1.00 66.00 347 ASN A N 1
ATOM 2741 C CA . ASN A 1 347 ? 33.701 3.695 0.384 1.00 66.00 347 ASN A CA 1
ATOM 2742 C C . ASN A 1 347 ? 32.322 3.495 1.029 1.00 66.00 347 ASN A C 1
ATOM 2744 O O . ASN A 1 347 ? 31.298 3.506 0.343 1.00 66.00 347 ASN A O 1
ATOM 2748 N N . MET A 1 348 ? 32.272 3.372 2.353 1.00 71.31 348 MET A N 1
ATOM 2749 C CA . MET A 1 348 ? 31.027 3.187 3.086 1.00 71.31 348 MET A CA 1
ATOM 2750 C C . MET A 1 348 ? 30.142 4.439 3.065 1.00 71.31 348 MET A C 1
ATOM 2752 O O . MET A 1 348 ? 28.962 4.333 2.747 1.00 71.31 348 MET A O 1
ATOM 2756 N N . LEU A 1 349 ? 30.727 5.628 3.268 1.00 73.69 349 LEU A N 1
ATOM 2757 C CA . LEU A 1 349 ? 30.037 6.918 3.090 1.00 73.69 349 LEU A CA 1
ATOM 2758 C C . LEU A 1 349 ? 29.393 7.025 1.702 1.00 73.69 349 LEU A C 1
ATOM 2760 O O . LEU A 1 349 ? 28.221 7.349 1.572 1.00 73.69 349 LEU A O 1
ATOM 2764 N N . ARG A 1 350 ? 30.135 6.632 0.660 1.00 77.25 350 ARG A N 1
ATOM 2765 C CA . ARG A 1 350 ? 29.621 6.620 -0.717 1.00 77.25 350 ARG A CA 1
ATOM 2766 C C . ARG A 1 350 ? 28.477 5.630 -0.919 1.00 77.25 350 ARG A C 1
ATOM 2768 O O . ARG A 1 350 ? 27.638 5.848 -1.789 1.00 77.25 350 ARG A O 1
ATOM 2775 N N . SER A 1 351 ? 28.457 4.540 -0.156 1.00 77.00 351 SER A N 1
ATOM 2776 C CA . SER A 1 351 ? 27.365 3.567 -0.187 1.00 77.00 351 SER A CA 1
ATOM 2777 C C . SER A 1 351 ? 26.111 4.120 0.480 1.00 77.00 351 SER A C 1
ATOM 2779 O O . SER A 1 351 ? 25.026 3.941 -0.055 1.00 77.00 351 SER A O 1
ATOM 2781 N N . ILE A 1 352 ? 26.267 4.846 1.586 1.00 82.56 352 ILE A N 1
ATOM 2782 C CA . ILE A 1 352 ? 25.183 5.543 2.287 1.00 82.56 352 ILE A CA 1
ATOM 2783 C C . ILE A 1 352 ? 24.547 6.615 1.402 1.00 82.56 352 ILE A C 1
ATOM 2785 O O . ILE A 1 352 ? 23.357 6.511 1.114 1.00 82.56 352 ILE A O 1
ATOM 2789 N N . ASP A 1 353 ? 25.340 7.544 0.862 1.00 85.38 353 ASP A N 1
ATOM 2790 C CA . ASP A 1 353 ? 24.840 8.625 -0.002 1.00 85.38 353 ASP A CA 1
ATOM 2791 C C . ASP A 1 353 ? 24.037 8.087 -1.192 1.00 85.38 353 ASP A C 1
ATOM 2793 O O . ASP A 1 353 ? 23.030 8.654 -1.611 1.00 85.38 353 ASP A O 1
ATOM 2797 N N . ARG A 1 354 ? 24.478 6.963 -1.763 1.00 84.75 354 ARG A N 1
ATOM 2798 C CA . ARG A 1 354 ? 23.809 6.368 -2.920 1.00 84.75 354 ARG A CA 1
ATOM 2799 C C . ARG A 1 354 ? 22.593 5.532 -2.551 1.00 84.75 354 ARG A C 1
ATOM 2801 O O . ARG A 1 354 ? 21.692 5.422 -3.375 1.00 84.75 354 ARG A O 1
ATOM 2808 N N . MET A 1 355 ? 22.524 4.981 -1.341 1.00 88.31 355 MET A N 1
ATOM 2809 C CA . MET A 1 355 ? 21.270 4.423 -0.832 1.00 88.31 355 MET A CA 1
ATOM 2810 C C . MET A 1 355 ? 20.237 5.512 -0.606 1.00 88.31 355 MET A C 1
ATOM 2812 O O . MET A 1 355 ? 19.088 5.311 -0.974 1.00 88.31 355 MET A O 1
ATOM 2816 N N . LEU A 1 356 ? 20.644 6.656 -0.056 1.00 90.81 356 LEU A N 1
ATOM 2817 C CA . LEU A 1 356 ? 19.766 7.813 0.090 1.00 90.81 356 LEU A CA 1
ATOM 2818 C C . LEU A 1 356 ? 19.310 8.313 -1.285 1.00 90.81 356 LEU A C 1
ATOM 2820 O O . LEU A 1 356 ? 18.116 8.426 -1.526 1.00 90.81 356 LEU A O 1
ATOM 2824 N N . GLN A 1 357 ? 20.224 8.434 -2.254 1.00 90.81 357 GLN A N 1
ATOM 2825 C CA . GLN A 1 357 ? 19.862 8.751 -3.640 1.00 90.81 357 GLN A CA 1
ATOM 2826 C C . GLN A 1 357 ? 18.908 7.711 -4.254 1.00 90.81 357 GLN A C 1
ATOM 2828 O O . GLN A 1 357 ? 17.983 8.063 -4.989 1.00 90.81 357 GLN A O 1
ATOM 2833 N N . LEU A 1 358 ? 19.124 6.420 -3.985 1.00 89.62 358 LEU A N 1
ATOM 2834 C CA . LEU A 1 358 ? 18.230 5.358 -4.435 1.00 89.62 358 LEU A CA 1
ATOM 2835 C C . LEU A 1 358 ? 16.849 5.493 -3.788 1.00 89.62 358 LEU A C 1
ATOM 2837 O O . LEU A 1 358 ? 15.852 5.339 -4.490 1.00 89.62 358 LEU A O 1
ATOM 2841 N N . ASN A 1 359 ? 16.796 5.801 -2.492 1.00 94.12 359 ASN A N 1
ATOM 2842 C CA . ASN A 1 359 ? 15.568 6.039 -1.744 1.00 94.12 359 ASN A CA 1
ATOM 2843 C C . ASN A 1 359 ? 14.799 7.225 -2.321 1.00 94.12 359 ASN A C 1
ATOM 2845 O O . ASN A 1 359 ? 13.648 7.060 -2.709 1.00 94.12 359 ASN A O 1
ATOM 2849 N N . ASP A 1 360 ? 15.462 8.367 -2.508 1.00 92.62 360 ASP A N 1
ATOM 2850 C CA . ASP A 1 360 ? 14.893 9.558 -3.144 1.00 92.62 360 ASP A CA 1
ATOM 2851 C C . ASP A 1 360 ? 14.331 9.236 -4.521 1.00 92.62 360 ASP A C 1
ATOM 2853 O O . ASP A 1 360 ? 13.253 9.694 -4.899 1.00 92.62 360 ASP A O 1
ATOM 2857 N N . THR A 1 361 ? 15.057 8.421 -5.289 1.00 90.56 361 THR A N 1
ATOM 2858 C CA . THR A 1 361 ? 14.592 8.022 -6.610 1.00 90.56 361 THR A CA 1
ATOM 2859 C C . THR A 1 361 ? 13.377 7.097 -6.492 1.00 90.56 361 THR A C 1
ATOM 2861 O O . THR A 1 361 ? 12.410 7.296 -7.218 1.00 90.56 361 THR A O 1
ATOM 2864 N N . CYS A 1 362 ? 13.356 6.136 -5.564 1.00 90.50 362 CYS A N 1
ATOM 2865 C CA . CYS A 1 362 ? 12.177 5.298 -5.322 1.00 90.50 362 CYS A CA 1
ATOM 2866 C C . CYS A 1 362 ? 10.961 6.153 -4.938 1.00 90.50 362 CYS A C 1
ATOM 2868 O O . CYS A 1 362 ? 9.928 6.053 -5.598 1.00 90.50 362 CYS A O 1
ATOM 2870 N N . LEU A 1 363 ? 11.114 7.060 -3.969 1.00 90.62 363 LEU A N 1
ATOM 2871 C CA . LEU A 1 363 ? 10.060 7.972 -3.519 1.00 90.62 363 LEU A CA 1
ATOM 2872 C C . LEU A 1 363 ? 9.563 8.869 -4.660 1.00 90.62 363 LEU A C 1
ATOM 2874 O O . LEU A 1 363 ? 8.358 9.009 -4.861 1.00 90.62 363 LEU A O 1
ATOM 2878 N N . LYS A 1 364 ? 10.478 9.406 -5.477 1.00 91.00 364 LYS A N 1
ATOM 2879 C CA . LYS A 1 364 ? 10.149 10.211 -6.664 1.00 91.00 364 LYS A CA 1
ATOM 2880 C C . LYS A 1 364 ? 9.259 9.466 -7.659 1.00 91.00 364 LYS A C 1
ATOM 2882 O O . LYS A 1 364 ? 8.448 10.100 -8.330 1.00 91.00 364 LYS A O 1
ATOM 2887 N N . TYR A 1 365 ? 9.424 8.152 -7.786 1.00 87.19 365 TYR A N 1
ATOM 2888 C CA . TYR A 1 365 ? 8.592 7.318 -8.648 1.00 87.19 365 TYR A CA 1
ATOM 2889 C C . TYR A 1 365 ? 7.590 6.471 -7.849 1.00 87.19 365 TYR A C 1
ATOM 2891 O O . TYR A 1 365 ? 7.264 5.363 -8.279 1.00 87.19 365 TYR A O 1
ATOM 2899 N N . ASN A 1 366 ? 7.124 6.984 -6.703 1.00 89.81 366 ASN A N 1
ATOM 2900 C CA . ASN A 1 366 ? 6.057 6.406 -5.887 1.00 89.81 366 ASN A CA 1
ATOM 2901 C C . ASN A 1 366 ? 6.305 4.927 -5.532 1.00 89.81 366 ASN A C 1
ATOM 2903 O O . ASN A 1 366 ? 5.480 4.053 -5.776 1.00 89.81 366 ASN A O 1
ATOM 2907 N N . ARG A 1 367 ? 7.502 4.631 -5.024 1.00 90.69 367 ARG A N 1
ATOM 2908 C CA . ARG A 1 367 ? 7.917 3.316 -4.520 1.00 90.69 367 ARG A CA 1
ATOM 2909 C C . ARG A 1 367 ? 8.609 3.488 -3.178 1.00 90.69 367 ARG A C 1
ATOM 2911 O O . ARG A 1 367 ? 9.265 4.501 -2.942 1.00 90.69 367 ARG A O 1
ATOM 2918 N N . THR A 1 368 ? 8.539 2.474 -2.328 1.00 93.00 368 THR A N 1
ATOM 2919 C CA . THR A 1 368 ? 9.225 2.483 -1.027 1.00 93.00 368 THR A CA 1
ATOM 2920 C C . THR A 1 368 ? 10.449 1.582 -1.074 1.00 93.00 368 THR A C 1
ATOM 2922 O O . THR A 1 368 ? 10.359 0.447 -1.531 1.00 93.00 368 THR A O 1
ATOM 2925 N N . LEU A 1 369 ? 11.598 2.048 -0.588 1.00 94.81 369 LEU A N 1
ATOM 2926 C CA . LEU A 1 369 ? 12.779 1.204 -0.412 1.00 94.81 369 LEU A CA 1
ATOM 2927 C C . LEU A 1 369 ? 12.799 0.657 1.021 1.00 94.81 369 LEU A C 1
ATOM 2929 O O . LEU A 1 369 ? 12.771 1.428 1.977 1.00 94.81 369 LEU A O 1
ATOM 2933 N N . GLN A 1 370 ? 12.865 -0.665 1.168 1.00 95.69 370 GLN A N 1
ATOM 2934 C CA . GLN A 1 370 ? 13.066 -1.334 2.454 1.00 95.69 370 GLN A CA 1
ATOM 2935 C C . GLN A 1 370 ? 14.464 -1.927 2.513 1.00 95.69 370 GLN A C 1
ATOM 2937 O O . GLN A 1 370 ? 14.871 -2.612 1.579 1.00 95.69 370 GLN A O 1
ATOM 2942 N N . VAL A 1 371 ? 15.196 -1.702 3.603 1.00 95.50 371 VAL A N 1
ATOM 2943 C CA . VAL A 1 371 ? 16.599 -2.116 3.691 1.00 95.50 371 VAL A CA 1
ATOM 2944 C C . VAL A 1 371 ? 16.863 -3.057 4.859 1.00 95.50 371 VAL A C 1
ATOM 2946 O O . VAL A 1 371 ? 16.523 -2.763 6.004 1.00 95.50 371 VAL A O 1
ATOM 2949 N N . VAL A 1 372 ? 17.522 -4.180 4.563 1.00 95.75 372 VAL A N 1
ATOM 2950 C CA . VAL A 1 372 ? 18.202 -5.026 5.552 1.00 95.75 372 VAL A CA 1
ATOM 2951 C C . VAL A 1 372 ? 19.691 -4.728 5.498 1.00 95.75 372 VAL A C 1
ATOM 2953 O O . VAL A 1 372 ? 20.326 -4.957 4.468 1.00 95.75 372 VAL A O 1
ATOM 2956 N N . PHE A 1 373 ? 20.268 -4.261 6.600 1.00 94.38 373 PHE A N 1
ATOM 2957 C CA . PHE A 1 373 ? 21.710 -4.037 6.682 1.00 94.38 373 PHE A CA 1
ATOM 2958 C C . PHE A 1 373 ? 22.419 -5.241 7.276 1.00 94.38 373 PHE A C 1
ATOM 2960 O O . PHE A 1 373 ? 22.202 -5.578 8.432 1.00 94.38 373 PHE A O 1
ATOM 2967 N N . CYS A 1 374 ? 23.306 -5.857 6.505 1.00 93.25 374 CYS A N 1
ATOM 2968 C CA . CYS A 1 374 ? 24.222 -6.876 6.988 1.00 93.25 374 CYS A CA 1
ATOM 2969 C C . CYS A 1 374 ? 25.560 -6.229 7.348 1.00 93.25 374 CYS A C 1
ATOM 2971 O O . CYS A 1 374 ? 26.227 -5.684 6.468 1.00 93.25 374 CYS A O 1
ATOM 2973 N N . ILE A 1 375 ? 25.922 -6.253 8.631 1.00 91.50 375 ILE A N 1
ATOM 2974 C CA . ILE A 1 375 ? 27.001 -5.426 9.194 1.00 91.50 375 ILE A CA 1
ATOM 2975 C C . ILE A 1 375 ? 28.039 -6.305 9.880 1.00 91.50 375 ILE A C 1
ATOM 2977 O O . ILE A 1 375 ? 27.671 -7.231 10.600 1.00 91.50 375 ILE A O 1
ATOM 2981 N N . ASP A 1 376 ? 29.325 -5.987 9.704 1.00 90.94 376 ASP A N 1
ATOM 2982 C CA . ASP A 1 376 ? 30.403 -6.578 10.509 1.00 90.94 376 ASP A CA 1
ATOM 2983 C C . ASP A 1 376 ? 30.169 -6.283 12.000 1.00 90.94 376 ASP A C 1
ATOM 2985 O O . ASP A 1 376 ? 30.214 -5.125 12.429 1.00 90.94 376 ASP A O 1
ATOM 2989 N N . VAL A 1 377 ? 29.973 -7.325 12.807 1.00 92.44 377 VAL A N 1
ATOM 2990 C CA . VAL A 1 377 ? 29.749 -7.187 14.257 1.00 92.44 377 VAL A CA 1
ATOM 2991 C C . VAL A 1 377 ? 30.993 -6.698 15.017 1.00 92.44 377 VAL A C 1
ATOM 2993 O O . VAL A 1 377 ? 30.910 -6.381 16.202 1.00 92.44 377 VAL A O 1
ATOM 2996 N N . GLU A 1 378 ? 32.155 -6.625 14.361 1.00 91.50 378 GLU A N 1
ATOM 2997 C CA . GLU A 1 378 ? 33.385 -6.009 14.871 1.00 91.50 378 GLU A CA 1
ATOM 2998 C C . GLU A 1 378 ? 33.484 -4.500 14.564 1.00 91.50 378 GLU A C 1
ATOM 3000 O O . GLU A 1 378 ? 34.460 -3.854 14.971 1.00 91.50 378 GLU A O 1
ATOM 3005 N N . THR A 1 379 ? 32.514 -3.925 13.843 1.00 88.69 379 THR A N 1
ATOM 3006 C CA . THR A 1 379 ? 32.428 -2.477 13.590 1.00 88.69 379 THR A CA 1
ATOM 3007 C C . THR A 1 379 ? 31.980 -1.727 14.842 1.00 88.69 379 THR A C 1
ATOM 3009 O O . THR A 1 379 ? 31.254 -2.254 15.685 1.00 88.69 379 THR A O 1
ATOM 3012 N N . ASP A 1 380 ? 32.414 -0.471 14.973 1.00 91.00 380 ASP A N 1
ATOM 3013 C CA . ASP A 1 380 ? 31.905 0.416 16.017 1.00 91.00 380 ASP A CA 1
ATOM 3014 C C . ASP A 1 380 ? 30.406 0.677 15.799 1.00 91.00 380 ASP A C 1
ATOM 3016 O O . ASP A 1 380 ? 29.998 1.364 14.863 1.00 91.00 380 ASP A O 1
ATOM 3020 N N . VAL A 1 381 ? 29.574 0.120 16.676 1.00 93.81 381 VAL A N 1
ATOM 3021 C CA . VAL A 1 381 ? 28.115 0.261 16.624 1.00 93.81 381 VAL A CA 1
ATOM 3022 C C . VAL A 1 381 ? 27.660 1.719 16.738 1.00 93.81 381 VAL A C 1
ATOM 3024 O O . VAL A 1 381 ? 26.662 2.086 16.124 1.00 93.81 381 VAL A O 1
ATOM 3027 N N . HIS A 1 382 ? 28.392 2.577 17.462 1.00 92.88 382 HIS A N 1
ATOM 3028 C CA . HIS A 1 382 ? 28.029 3.991 17.601 1.00 92.88 382 HIS A CA 1
ATOM 3029 C C . HIS A 1 382 ? 28.150 4.737 16.279 1.00 92.88 382 HIS A C 1
ATOM 3031 O O . HIS A 1 382 ? 27.348 5.620 15.987 1.00 92.88 382 HIS A O 1
ATOM 3037 N N . TRP A 1 383 ? 29.134 4.352 15.467 1.00 89.31 383 TRP A N 1
ATOM 3038 C CA . TRP A 1 383 ? 29.272 4.879 14.121 1.00 89.31 383 TRP A CA 1
ATOM 3039 C C . TRP A 1 383 ? 28.035 4.535 13.280 1.00 89.31 383 TRP A C 1
ATOM 3041 O O . TRP A 1 383 ? 27.483 5.425 12.643 1.00 89.31 383 TRP A O 1
ATOM 3051 N N . PHE A 1 384 ? 27.541 3.296 13.348 1.00 90.75 384 PHE A N 1
ATOM 3052 C CA . PHE A 1 384 ? 26.354 2.882 12.595 1.00 90.75 384 PHE A CA 1
ATOM 3053 C C . PHE A 1 384 ? 25.049 3.514 13.113 1.00 90.75 384 PHE A C 1
ATOM 3055 O O . PHE A 1 384 ? 24.200 3.893 12.311 1.00 90.75 384 PHE A O 1
ATOM 3062 N N . ILE A 1 385 ? 24.904 3.692 14.432 1.00 94.06 385 ILE A N 1
ATOM 3063 C CA . ILE A 1 385 ? 23.751 4.382 15.042 1.00 94.06 385 ILE A CA 1
ATOM 3064 C C . ILE A 1 385 ? 23.581 5.794 14.468 1.00 94.06 385 ILE A C 1
ATOM 3066 O O . ILE A 1 385 ? 22.471 6.167 14.108 1.00 94.06 385 ILE A O 1
ATOM 3070 N N . ASN A 1 386 ? 24.673 6.546 14.288 1.00 90.75 386 ASN A N 1
ATOM 3071 C CA . ASN A 1 386 ? 24.591 7.890 13.705 1.00 90.75 386 ASN A CA 1
ATOM 3072 C C . ASN A 1 386 ? 23.981 7.888 12.289 1.00 90.75 386 ASN A C 1
ATOM 3074 O O . ASN A 1 386 ? 23.302 8.843 11.924 1.00 90.75 386 ASN A O 1
ATOM 3078 N N . TYR A 1 387 ? 24.186 6.824 11.504 1.00 90.31 387 TYR A N 1
ATOM 3079 C CA . TYR A 1 387 ? 23.572 6.695 10.177 1.00 90.31 387 TYR A CA 1
ATOM 3080 C C . TYR A 1 387 ? 22.132 6.226 10.225 1.00 90.31 387 TYR A C 1
ATOM 3082 O O . TYR A 1 387 ? 21.358 6.610 9.362 1.00 90.31 387 TYR A O 1
ATOM 3090 N N . LEU A 1 388 ? 21.744 5.420 11.213 1.00 93.00 388 LEU A N 1
ATOM 3091 C CA . LEU A 1 388 ? 20.335 5.072 11.389 1.00 93.00 388 LEU A CA 1
ATOM 3092 C C . LEU A 1 388 ? 19.484 6.321 11.660 1.00 93.00 388 LEU A C 1
ATOM 3094 O O . LEU A 1 388 ? 18.377 6.414 11.135 1.00 93.00 388 LEU A O 1
ATOM 3098 N N . ASP A 1 389 ? 20.016 7.300 12.396 1.00 90.50 389 ASP A N 1
ATOM 3099 C CA . ASP A 1 389 ? 19.357 8.598 12.581 1.00 90.50 389 ASP A CA 1
ATOM 3100 C C . ASP A 1 389 ? 19.242 9.388 11.268 1.00 90.50 389 ASP A C 1
ATOM 3102 O O . ASP A 1 389 ? 18.201 9.990 11.006 1.00 90.50 389 ASP A O 1
ATOM 3106 N N . GLU A 1 390 ? 20.280 9.372 10.427 1.00 90.88 390 GLU A N 1
ATOM 3107 C CA . GLU A 1 390 ? 20.260 9.996 9.095 1.00 90.88 390 GLU A CA 1
ATOM 3108 C C . GLU A 1 390 ? 19.258 9.298 8.162 1.00 90.88 390 GLU A C 1
ATOM 3110 O O . GLU A 1 390 ? 18.417 9.944 7.543 1.00 90.88 390 GLU A O 1
ATOM 3115 N N . PHE A 1 391 ? 19.256 7.966 8.132 1.00 93.75 391 PHE A N 1
ATOM 3116 C CA . PHE A 1 391 ? 18.294 7.170 7.374 1.00 93.75 391 PHE A CA 1
ATOM 3117 C C . PHE A 1 391 ? 16.851 7.450 7.793 1.00 93.75 391 PHE A C 1
ATOM 3119 O O . PHE A 1 391 ? 15.980 7.571 6.934 1.00 93.75 391 PHE A O 1
ATOM 3126 N N . ALA A 1 392 ? 16.591 7.596 9.095 1.00 90.06 392 ALA A N 1
ATOM 3127 C CA . ALA A 1 392 ? 15.270 7.956 9.594 1.00 90.06 392 ALA A CA 1
ATOM 3128 C C . ALA A 1 392 ? 14.849 9.372 9.159 1.00 90.06 392 ALA A C 1
ATOM 3130 O O . ALA A 1 392 ? 13.681 9.580 8.837 1.00 90.06 392 ALA A O 1
ATOM 3131 N N . GLN A 1 393 ? 15.781 10.331 9.116 1.00 90.19 393 GLN A N 1
ATOM 3132 C CA . GLN A 1 393 ? 15.517 11.698 8.639 1.00 90.19 393 GLN A CA 1
ATOM 3133 C C . GLN A 1 393 ? 15.172 11.737 7.146 1.00 90.19 393 GLN A C 1
ATOM 3135 O O . GLN A 1 393 ? 14.308 12.513 6.742 1.00 90.19 393 GLN A O 1
ATOM 3140 N N . GLU A 1 394 ? 15.785 10.860 6.352 1.00 91.12 394 GLU A N 1
ATOM 3141 C CA . GLU A 1 394 ? 15.562 10.748 4.906 1.00 91.12 394 GLU A CA 1
ATOM 3142 C C . GLU A 1 394 ? 14.451 9.744 4.534 1.00 91.12 394 GLU A C 1
ATOM 3144 O O . GLU A 1 394 ? 14.320 9.341 3.378 1.00 91.12 394 GLU A O 1
ATOM 3149 N N . ASN A 1 395 ? 13.628 9.316 5.501 1.00 92.06 395 ASN A N 1
ATOM 3150 C CA . ASN A 1 395 ? 12.535 8.350 5.316 1.00 92.06 395 ASN A CA 1
ATOM 3151 C C . ASN A 1 395 ? 12.969 7.003 4.697 1.00 92.06 395 ASN A C 1
ATOM 3153 O O . ASN A 1 395 ? 12.186 6.354 3.998 1.00 92.06 395 ASN A O 1
ATOM 3157 N N . LEU A 1 396 ? 14.207 6.559 4.928 1.00 94.94 396 LEU A N 1
ATOM 3158 C CA . LEU A 1 396 ? 14.652 5.230 4.519 1.00 94.94 396 LEU A CA 1
ATOM 3159 C C . LEU A 1 396 ? 14.110 4.176 5.494 1.00 94.94 396 LEU A C 1
ATOM 3161 O O . LEU A 1 396 ? 14.417 4.190 6.687 1.00 94.94 396 LEU A O 1
ATOM 3165 N N . ASN A 1 397 ? 13.338 3.216 4.984 1.00 95.81 397 ASN A N 1
ATOM 3166 C CA . ASN A 1 397 ? 12.723 2.181 5.811 1.00 95.81 397 ASN A CA 1
ATOM 3167 C C . ASN A 1 397 ? 13.710 1.038 6.108 1.00 95.81 397 ASN A C 1
ATOM 3169 O O . ASN A 1 397 ? 13.835 0.083 5.339 1.00 95.81 397 ASN A O 1
ATOM 3173 N N . VAL A 1 398 ? 14.423 1.123 7.230 1.00 96.81 398 VAL A N 1
ATOM 3174 C CA . VAL A 1 398 ? 15.305 0.043 7.697 1.00 96.81 398 VAL A CA 1
ATOM 3175 C C . VAL A 1 398 ? 14.483 -1.023 8.422 1.00 96.81 398 VAL A C 1
ATOM 3177 O O . VAL A 1 398 ? 13.973 -0.789 9.515 1.00 96.81 398 VAL A O 1
ATOM 3180 N N . ILE A 1 399 ? 14.379 -2.214 7.828 1.00 97.12 399 ILE A N 1
ATOM 3181 C CA . ILE A 1 399 ? 13.478 -3.279 8.301 1.00 97.12 399 ILE A CA 1
ATOM 3182 C C . ILE A 1 399 ? 14.160 -4.348 9.158 1.00 97.12 399 ILE A C 1
ATOM 3184 O O . ILE A 1 399 ? 13.473 -5.046 9.901 1.00 97.12 399 ILE A O 1
ATOM 3188 N N . ALA A 1 400 ? 15.484 -4.504 9.061 1.00 97.50 400 ALA A N 1
ATOM 3189 C CA . ALA A 1 400 ? 16.257 -5.375 9.947 1.00 97.50 400 ALA A CA 1
ATOM 3190 C C . ALA A 1 400 ? 17.762 -5.088 9.878 1.00 97.50 400 ALA A C 1
ATOM 3192 O O . ALA A 1 400 ? 18.275 -4.604 8.866 1.00 97.50 400 ALA A O 1
ATOM 3193 N N . ILE A 1 401 ? 18.474 -5.483 10.933 1.00 96.69 401 ILE A N 1
ATOM 3194 C CA . ILE A 1 401 ? 19.933 -5.588 10.960 1.00 96.69 401 ILE A CA 1
ATOM 3195 C C . ILE A 1 401 ? 20.325 -7.060 11.038 1.00 96.69 401 ILE A C 1
ATOM 3197 O O . ILE A 1 401 ? 19.903 -7.784 11.937 1.00 96.69 401 ILE A O 1
ATOM 3201 N N . GLU A 1 402 ? 21.150 -7.500 10.099 1.00 95.81 402 GLU A N 1
ATOM 3202 C CA . GLU A 1 402 ? 21.774 -8.813 10.085 1.00 95.81 402 GLU A CA 1
ATOM 3203 C C . GLU A 1 402 ? 23.186 -8.724 10.674 1.00 95.81 402 GLU A C 1
ATOM 3205 O O . GLU A 1 402 ? 24.046 -7.991 10.178 1.00 95.81 402 GLU A O 1
ATOM 3210 N N . GLY A 1 403 ? 23.421 -9.484 11.746 1.00 92.69 403 GLY A N 1
ATOM 3211 C CA . GLY A 1 403 ? 24.720 -9.552 12.410 1.00 92.69 403 GLY A CA 1
ATOM 3212 C C . GLY A 1 403 ? 25.717 -10.407 11.632 1.00 92.69 403 GLY A C 1
ATOM 3213 O O . GLY A 1 403 ? 25.864 -11.592 11.930 1.00 92.69 403 GLY A O 1
ATOM 3214 N N . ASP A 1 404 ? 26.453 -9.786 10.716 1.00 91.94 404 ASP A N 1
ATOM 3215 C CA . ASP A 1 404 ? 27.488 -10.386 9.868 1.00 91.94 404 ASP A CA 1
ATOM 3216 C C . ASP A 1 404 ? 26.976 -11.336 8.766 1.00 91.94 404 ASP A C 1
ATOM 3218 O O . ASP A 1 404 ? 25.823 -11.755 8.758 1.00 91.94 404 ASP A O 1
ATOM 3222 N N . ASN A 1 405 ? 27.843 -11.694 7.815 1.00 90.38 405 ASN A N 1
ATOM 3223 C CA . ASN A 1 405 ? 27.530 -12.547 6.672 1.00 90.38 405 ASN A CA 1
ATOM 3224 C C . ASN A 1 405 ? 28.371 -13.818 6.683 1.00 90.38 405 ASN A C 1
ATOM 3226 O O . ASN A 1 405 ? 29.569 -13.782 6.403 1.00 90.38 405 ASN A O 1
ATOM 3230 N N . GLU A 1 406 ? 27.723 -14.970 6.842 1.00 88.50 406 GLU A N 1
ATOM 3231 C CA . GLU A 1 406 ? 28.398 -16.277 6.807 1.00 88.50 406 GLU A CA 1
ATOM 3232 C C . GLU A 1 406 ? 29.622 -16.367 7.736 1.00 88.50 406 GLU A C 1
ATOM 3234 O O . GLU A 1 406 ? 30.597 -17.042 7.404 1.00 88.50 406 GLU A O 1
ATOM 3239 N N . TYR A 1 407 ? 29.579 -15.735 8.915 1.00 89.00 407 TYR A N 1
ATOM 3240 C CA . TYR A 1 407 ? 30.711 -15.688 9.857 1.00 89.00 407 TYR A CA 1
ATOM 3241 C C . TYR A 1 407 ? 31.303 -17.068 10.189 1.00 89.00 407 TYR A C 1
ATOM 3243 O O . TYR A 1 407 ? 32.474 -17.225 10.499 1.00 89.00 407 TYR A O 1
ATOM 3251 N N . TYR A 1 408 ? 30.513 -18.133 10.078 1.00 87.25 408 TYR A N 1
ATOM 3252 C CA . TYR A 1 408 ? 30.976 -19.511 10.243 1.00 87.25 408 TYR A CA 1
ATOM 3253 C C . TYR A 1 408 ? 31.984 -19.981 9.167 1.00 87.25 408 TYR A C 1
ATOM 3255 O O . TYR A 1 408 ? 32.534 -21.086 9.269 1.00 87.25 408 TYR A O 1
ATOM 3263 N N . PHE A 1 409 ? 32.246 -19.214 8.104 1.00 84.00 409 PHE A N 1
ATOM 3264 C CA . PHE A 1 409 ? 33.106 -19.610 6.988 1.00 84.00 409 PHE A CA 1
ATOM 3265 C C . PHE A 1 409 ? 34.603 -19.312 7.236 1.00 84.00 409 PHE A C 1
ATOM 3267 O O . PHE A 1 409 ? 35.229 -18.492 6.579 1.00 84.00 409 PHE A O 1
ATOM 3274 N N . ALA A 1 410 ? 35.216 -20.106 8.122 1.00 57.12 410 ALA A N 1
ATOM 3275 C CA . ALA A 1 410 ? 36.571 -19.957 8.682 1.00 57.12 410 ALA A CA 1
ATOM 3276 C C . ALA A 1 410 ? 37.814 -19.925 7.747 1.00 57.12 410 ALA A C 1
ATOM 3278 O O . ALA A 1 410 ? 38.926 -20.139 8.226 1.00 57.12 410 ALA A O 1
ATOM 3279 N N . LYS A 1 411 ? 37.694 -19.798 6.418 1.00 55.66 411 LYS A N 1
ATOM 3280 C CA . LYS A 1 411 ? 38.791 -20.182 5.498 1.00 55.66 411 LYS A CA 1
ATOM 3281 C C . LYS A 1 411 ? 39.581 -19.065 4.810 1.00 55.66 411 LYS A C 1
ATOM 3283 O O . LYS A 1 411 ? 40.434 -19.427 4.003 1.00 55.66 411 LYS A O 1
ATOM 3288 N N . GLN A 1 412 ? 39.356 -17.778 5.082 1.00 56.72 412 GLN A N 1
ATOM 3289 C CA . GLN A 1 412 ? 39.929 -16.732 4.214 1.00 56.72 412 GLN A CA 1
ATOM 3290 C C . GLN A 1 412 ? 40.815 -15.662 4.872 1.00 56.72 412 GLN A C 1
ATOM 3292 O O . GLN A 1 412 ? 41.594 -15.060 4.142 1.00 56.72 412 GLN A O 1
ATOM 3297 N N . ASP A 1 413 ? 40.814 -15.470 6.195 1.00 73.56 413 ASP A N 1
ATOM 3298 C CA . ASP A 1 413 ? 41.492 -14.301 6.796 1.00 73.56 413 ASP A CA 1
ATOM 3299 C C . ASP A 1 413 ? 42.355 -14.572 8.046 1.00 73.56 413 ASP A C 1
ATOM 3301 O O . ASP A 1 413 ? 43.057 -13.677 8.509 1.00 73.56 413 ASP A O 1
ATOM 3305 N N . GLY A 1 414 ? 42.346 -15.792 8.594 1.00 81.31 414 GLY A N 1
ATOM 3306 C CA . GLY A 1 414 ? 43.091 -16.120 9.816 1.00 81.31 414 GLY A CA 1
ATOM 3307 C C . GLY A 1 414 ? 42.457 -15.608 11.118 1.00 81.31 414 GLY A C 1
ATOM 3308 O O . GLY A 1 414 ? 43.112 -15.682 12.159 1.00 81.31 414 GLY A O 1
ATOM 3309 N N . LYS A 1 415 ? 41.209 -15.118 11.087 1.00 83.00 415 LYS A N 1
ATOM 3310 C CA . LYS A 1 415 ? 40.441 -14.758 12.290 1.00 83.00 415 LYS A CA 1
ATOM 3311 C C . LYS A 1 415 ? 39.874 -15.996 13.007 1.00 83.00 415 LYS A C 1
ATOM 3313 O O . LYS A 1 415 ? 39.827 -17.099 12.455 1.00 83.00 415 LYS A O 1
ATOM 3318 N N . ASP A 1 416 ? 39.453 -15.815 14.259 1.00 87.38 416 ASP A N 1
ATOM 3319 C CA . ASP A 1 416 ? 38.717 -16.830 15.021 1.00 87.38 416 ASP A CA 1
ATOM 3320 C C . ASP A 1 416 ? 37.236 -16.800 14.623 1.00 87.38 416 ASP A C 1
ATOM 3322 O O . ASP A 1 416 ? 36.509 -15.875 14.953 1.00 87.38 416 ASP A O 1
ATOM 3326 N N . HIS A 1 417 ? 36.789 -17.836 13.918 1.00 88.31 417 HIS A N 1
ATOM 3327 C CA . HIS A 1 417 ? 35.405 -17.979 13.447 1.00 88.31 417 HIS A CA 1
ATOM 3328 C C . HIS A 1 417 ? 34.581 -18.927 14.333 1.00 88.31 417 HIS A C 1
ATOM 3330 O O . HIS A 1 417 ? 33.607 -19.546 13.891 1.00 88.31 417 HIS A O 1
ATOM 3336 N N . SER A 1 418 ? 35.006 -19.131 15.583 1.00 91.31 418 SER A N 1
ATOM 3337 C CA . SER A 1 418 ? 34.232 -19.896 16.556 1.00 91.31 418 SER A CA 1
ATOM 3338 C C . SER A 1 418 ? 32.933 -19.170 16.915 1.00 91.31 418 SER A C 1
ATOM 3340 O O . SER A 1 418 ? 32.856 -17.941 16.919 1.00 91.31 418 SER A O 1
ATOM 3342 N N . ILE A 1 419 ? 31.887 -19.937 17.234 1.00 92.38 419 ILE A N 1
ATOM 3343 C CA . ILE A 1 419 ? 30.616 -19.364 17.696 1.00 92.38 419 ILE A CA 1
ATOM 3344 C C . ILE A 1 419 ? 30.812 -18.573 18.992 1.00 92.38 419 ILE A C 1
ATOM 3346 O O . ILE A 1 419 ? 30.177 -17.545 19.192 1.00 92.38 419 ILE A O 1
ATOM 3350 N N . GLU A 1 420 ? 31.735 -19.007 19.851 1.00 94.75 420 GLU A N 1
ATOM 3351 C CA . GLU A 1 420 ? 32.077 -18.299 21.079 1.00 94.75 420 GLU A CA 1
ATOM 3352 C C . GLU A 1 420 ? 32.683 -16.915 20.795 1.00 94.75 420 GLU A C 1
ATOM 3354 O O . GLU A 1 420 ? 32.277 -15.930 21.415 1.00 94.75 420 GLU A O 1
ATOM 3359 N N . TYR A 1 421 ? 33.606 -16.822 19.830 1.00 94.50 421 TYR A N 1
ATOM 3360 C CA . TYR A 1 421 ? 34.184 -15.543 19.421 1.00 94.50 421 TYR A CA 1
ATOM 3361 C C . TYR A 1 421 ? 33.136 -14.635 18.773 1.00 94.50 421 TYR A C 1
ATOM 3363 O O . TYR A 1 421 ? 32.985 -13.491 19.202 1.00 94.50 421 TYR A O 1
ATOM 3371 N N . TYR A 1 422 ? 32.348 -15.158 17.831 1.00 94.06 422 TYR A N 1
ATOM 3372 C CA . TYR A 1 422 ? 31.262 -14.413 17.195 1.00 94.06 422 TYR A CA 1
ATOM 3373 C C . TYR A 1 422 ? 30.290 -13.817 18.225 1.00 94.06 422 TYR A C 1
ATOM 3375 O O . TYR A 1 422 ? 30.044 -12.611 18.227 1.00 94.06 422 TYR A O 1
ATOM 3383 N N . LEU A 1 423 ? 29.781 -14.633 19.159 1.00 94.50 423 LEU A N 1
ATOM 3384 C CA . LEU A 1 423 ? 28.841 -14.170 20.186 1.00 94.50 423 LEU A CA 1
ATOM 3385 C C . LEU A 1 423 ? 29.472 -13.108 21.099 1.00 94.50 423 LEU A C 1
ATOM 3387 O O . LEU A 1 423 ? 28.774 -12.194 21.535 1.00 94.50 423 LEU A O 1
ATOM 3391 N N . SER A 1 424 ? 30.787 -13.175 21.346 1.00 95.69 424 SER A N 1
ATOM 3392 C CA . SER A 1 424 ? 31.504 -12.155 22.126 1.00 95.69 424 SER A CA 1
ATOM 3393 C C . SER A 1 424 ? 31.540 -10.773 21.457 1.00 95.69 424 SER A C 1
ATOM 3395 O O . SER A 1 424 ? 31.722 -9.773 22.150 1.00 95.69 424 SER A O 1
ATOM 3397 N N . LYS A 1 425 ? 31.371 -10.711 20.129 1.00 95.44 425 LYS A N 1
ATOM 3398 C CA . LYS A 1 425 ? 31.316 -9.469 19.342 1.00 95.44 425 LYS A CA 1
ATOM 3399 C C . LYS A 1 425 ? 29.883 -9.028 19.080 1.00 95.44 425 LYS A C 1
ATOM 3401 O O . LYS A 1 425 ? 29.527 -7.886 19.354 1.00 95.44 425 LYS A O 1
ATOM 3406 N N . MET A 1 426 ? 29.049 -9.963 18.638 1.00 94.88 426 MET A N 1
ATOM 3407 C CA . MET A 1 426 ? 27.667 -9.697 18.262 1.00 94.88 426 MET A CA 1
ATOM 3408 C C . MET A 1 426 ? 26.801 -9.271 19.450 1.00 94.88 426 MET A C 1
ATOM 3410 O O . MET A 1 426 ? 26.026 -8.332 19.303 1.00 94.88 426 MET A O 1
ATOM 3414 N N . ILE A 1 427 ? 26.928 -9.901 20.628 1.00 95.25 427 ILE A N 1
ATOM 3415 C CA . ILE A 1 427 ? 26.061 -9.572 21.775 1.00 95.25 427 ILE A CA 1
ATOM 3416 C C . ILE A 1 427 ? 26.220 -8.101 22.195 1.00 95.25 427 ILE A C 1
ATOM 3418 O O . ILE A 1 427 ? 25.203 -7.409 22.228 1.00 95.25 427 ILE A O 1
ATOM 3422 N N . PRO A 1 428 ? 27.443 -7.584 22.456 1.00 96.38 428 PRO A N 1
ATOM 3423 C CA . PRO A 1 428 ? 27.623 -6.163 22.739 1.00 96.38 428 PRO A CA 1
ATOM 3424 C C . PRO A 1 428 ? 27.119 -5.260 21.612 1.00 96.38 428 PRO A C 1
ATOM 3426 O O . PRO A 1 428 ? 26.422 -4.292 21.893 1.00 96.38 428 PRO A O 1
ATOM 3429 N N . PHE A 1 429 ? 27.418 -5.596 20.350 1.00 95.38 429 PHE A N 1
ATOM 3430 C CA . PHE A 1 429 ? 26.962 -4.821 19.193 1.00 95.38 429 PHE A CA 1
ATOM 3431 C C . PHE A 1 429 ? 25.433 -4.688 19.180 1.00 95.38 429 PHE A C 1
ATOM 3433 O O . PHE A 1 429 ? 24.896 -3.582 19.162 1.00 95.38 429 PHE A O 1
ATOM 3440 N N . ARG A 1 430 ? 24.719 -5.815 19.259 1.00 95.38 430 ARG A N 1
ATOM 3441 C CA . ARG A 1 430 ? 23.256 -5.846 19.278 1.00 95.38 430 ARG A CA 1
ATOM 3442 C C . ARG A 1 430 ? 22.698 -5.106 20.487 1.00 95.38 430 ARG A C 1
ATOM 3444 O O . ARG A 1 430 ? 21.776 -4.316 20.334 1.00 95.38 430 ARG A O 1
ATOM 3451 N N . ASP A 1 431 ? 23.203 -5.380 21.686 1.00 95.81 431 ASP A N 1
ATOM 3452 C CA . ASP A 1 431 ? 22.642 -4.804 22.911 1.00 95.81 431 ASP A CA 1
ATOM 3453 C C . ASP A 1 431 ? 22.801 -3.281 22.931 1.00 95.81 431 ASP A C 1
ATOM 3455 O O . ASP A 1 431 ? 21.874 -2.573 23.327 1.00 95.81 431 ASP A O 1
ATOM 3459 N N . THR A 1 432 ? 23.931 -2.767 22.436 1.00 96.75 432 THR A N 1
ATOM 3460 C CA . THR A 1 432 ? 24.106 -1.329 22.232 1.00 96.75 432 THR A CA 1
ATOM 3461 C C . THR A 1 432 ? 23.139 -0.809 21.175 1.00 96.75 432 THR A C 1
ATOM 3463 O O . THR A 1 432 ? 22.404 0.127 21.471 1.00 96.75 432 THR A O 1
ATOM 3466 N N . LEU A 1 433 ? 23.051 -1.431 19.997 1.00 95.62 433 LEU A N 1
ATOM 3467 C CA . LEU A 1 433 ? 22.121 -1.019 18.940 1.00 95.62 433 LEU A CA 1
ATOM 3468 C C . LEU A 1 433 ? 20.661 -0.956 19.435 1.00 95.62 433 LEU A C 1
ATOM 3470 O O . LEU A 1 433 ? 19.990 0.063 19.283 1.00 95.62 433 LEU A O 1
ATOM 3474 N N . LEU A 1 434 ? 20.184 -2.017 20.089 1.00 94.56 434 LEU A N 1
ATOM 3475 C CA . LEU A 1 434 ? 18.814 -2.129 20.595 1.00 94.56 434 LEU A CA 1
ATOM 3476 C C . LEU A 1 434 ? 18.540 -1.244 21.820 1.00 94.56 434 LEU A C 1
ATOM 3478 O O . LEU A 1 434 ? 17.381 -1.088 22.206 1.00 94.56 434 LEU A O 1
ATOM 3482 N N . SER A 1 435 ? 19.571 -0.667 22.445 1.00 96.12 435 SER A N 1
ATOM 3483 C CA . SER A 1 435 ? 19.379 0.375 23.461 1.00 96.12 435 SER A CA 1
ATOM 3484 C C . SER A 1 435 ? 18.965 1.720 22.849 1.00 96.12 435 SER A C 1
ATOM 3486 O O . SER A 1 435 ? 18.282 2.492 23.519 1.00 96.12 435 SER A O 1
ATOM 3488 N N . TYR A 1 436 ? 19.311 1.964 21.578 1.00 96.31 436 TYR A N 1
ATOM 3489 C CA . TYR A 1 436 ? 18.889 3.144 20.813 1.00 96.31 436 TYR A CA 1
ATOM 3490 C C . TYR A 1 436 ? 17.626 2.852 19.992 1.00 96.31 436 TYR A C 1
ATOM 3492 O O . TYR A 1 436 ? 16.700 3.658 19.994 1.00 96.31 436 TYR A O 1
ATOM 3500 N N . TYR A 1 437 ? 17.541 1.668 19.372 1.00 96.00 437 TYR A N 1
ATOM 3501 C CA . TYR A 1 437 ? 16.410 1.258 18.530 1.00 96.00 437 TYR A CA 1
ATOM 3502 C C . TYR A 1 437 ? 15.766 -0.039 19.048 1.00 96.00 437 TYR A C 1
ATOM 3504 O O . TYR A 1 437 ? 15.983 -1.114 18.488 1.00 96.00 437 TYR A O 1
ATOM 3512 N N . PRO A 1 438 ? 14.964 0.018 20.128 1.00 95.19 438 PRO A N 1
ATOM 3513 C CA . PRO A 1 438 ? 14.464 -1.175 20.817 1.00 95.19 438 PRO A CA 1
ATOM 3514 C C . PRO A 1 438 ? 13.491 -2.035 20.004 1.00 95.19 438 PRO A C 1
ATOM 3516 O O . PRO A 1 438 ? 13.230 -3.168 20.414 1.00 95.19 438 PRO A O 1
ATOM 3519 N N . THR A 1 439 ? 12.951 -1.501 18.905 1.00 95.06 439 THR A N 1
ATOM 3520 C CA . THR A 1 439 ? 11.996 -2.158 18.001 1.00 95.06 439 THR A CA 1
ATOM 3521 C C . THR A 1 439 ? 12.616 -2.600 16.675 1.00 95.06 439 THR A C 1
ATOM 3523 O O . THR A 1 439 ? 11.920 -3.231 15.887 1.00 95.06 439 THR A O 1
ATOM 3526 N N . LEU A 1 440 ? 13.878 -2.250 16.397 1.00 95.56 440 LEU A N 1
ATOM 3527 C CA . LEU A 1 440 ? 14.537 -2.594 15.138 1.00 95.56 440 LEU A CA 1
ATOM 3528 C C . LEU A 1 440 ? 14.887 -4.090 15.135 1.00 95.56 440 LEU A C 1
ATOM 3530 O O . LEU A 1 440 ? 15.664 -4.509 15.998 1.00 95.56 440 LEU A O 1
ATOM 3534 N N . PRO A 1 441 ? 14.359 -4.897 14.194 1.00 96.69 441 PRO A N 1
ATOM 3535 C CA . PRO A 1 441 ? 14.622 -6.326 14.194 1.00 96.69 441 PRO A CA 1
ATOM 3536 C C . PRO A 1 441 ? 16.108 -6.642 14.033 1.00 96.69 441 PRO A C 1
ATOM 3538 O O . PRO A 1 441 ? 16.779 -6.096 13.154 1.00 96.69 441 PRO A O 1
ATOM 3541 N N . PHE A 1 442 ? 16.612 -7.568 14.846 1.00 96.06 442 PHE A N 1
ATOM 3542 C CA . PHE A 1 442 ? 17.965 -8.100 14.722 1.00 96.06 442 PHE A CA 1
ATOM 3543 C C . PHE A 1 442 ? 17.911 -9.580 14.344 1.00 96.06 442 PHE A C 1
ATOM 3545 O O . PHE A 1 442 ? 17.383 -10.414 15.089 1.00 96.06 442 PHE A O 1
ATOM 3552 N N . ILE A 1 443 ? 18.468 -9.910 13.181 1.00 95.69 443 ILE A N 1
ATOM 3553 C CA . ILE A 1 443 ? 18.447 -11.253 12.595 1.00 95.69 443 ILE A CA 1
ATOM 3554 C C . ILE A 1 443 ? 19.856 -11.841 12.518 1.00 95.69 443 ILE A C 1
ATOM 3556 O O . ILE A 1 443 ? 20.854 -11.119 12.472 1.00 95.69 443 ILE A O 1
ATOM 3560 N N . HIS A 1 444 ? 19.943 -13.171 12.534 1.00 89.44 444 HIS A N 1
ATOM 3561 C CA . HIS A 1 444 ? 21.214 -13.864 12.734 1.00 89.44 444 HIS A CA 1
ATOM 3562 C C . HIS A 1 444 ? 21.535 -14.872 11.619 1.00 89.44 444 HIS A C 1
ATOM 3564 O O . HIS A 1 444 ? 20.682 -15.725 11.355 1.00 89.44 444 HIS A O 1
ATOM 3570 N N . PRO A 1 445 ? 22.755 -14.874 11.031 1.00 85.19 445 PRO A N 1
ATOM 3571 C CA . PRO A 1 445 ? 23.186 -15.880 10.050 1.00 85.19 445 PRO A CA 1
ATOM 3572 C C . PRO A 1 445 ? 23.046 -17.307 10.597 1.00 85.19 445 PRO A C 1
ATOM 3574 O O . PRO A 1 445 ? 23.308 -17.544 11.770 1.00 85.19 445 PRO A O 1
ATOM 3577 N N . THR A 1 446 ? 22.676 -18.284 9.769 1.00 82.06 446 THR A N 1
ATOM 3578 C CA . THR A 1 446 ? 22.737 -19.716 10.129 1.00 82.06 446 THR A CA 1
ATOM 3579 C C . THR A 1 446 ? 23.668 -20.476 9.195 1.00 82.06 446 THR A C 1
ATOM 3581 O O . THR A 1 446 ? 23.875 -20.070 8.050 1.00 82.06 446 THR A O 1
ATOM 3584 N N . ALA A 1 447 ? 24.232 -21.596 9.658 1.00 79.00 447 ALA A N 1
ATOM 3585 C CA . ALA A 1 447 ? 25.183 -22.388 8.872 1.00 79.00 447 ALA A CA 1
ATOM 3586 C C . ALA A 1 447 ? 24.526 -23.529 8.064 1.00 79.00 447 ALA A C 1
ATOM 3588 O O . ALA A 1 447 ? 25.216 -24.421 7.554 1.00 79.00 447 ALA A O 1
ATOM 3589 N N . LEU A 1 448 ? 23.193 -23.539 7.970 1.00 67.75 448 LEU A N 1
ATOM 3590 C CA . LEU A 1 448 ? 22.405 -24.748 7.709 1.00 67.75 448 LEU A CA 1
ATOM 3591 C C . LEU A 1 448 ? 22.312 -25.224 6.266 1.00 67.75 448 LEU A C 1
ATOM 3593 O O . LEU A 1 448 ? 21.999 -26.392 6.034 1.00 67.75 448 LEU A O 1
ATOM 3597 N N . ALA A 1 449 ? 22.623 -24.389 5.283 1.00 59.12 449 ALA A N 1
ATOM 3598 C CA . ALA A 1 449 ? 22.328 -24.702 3.886 1.00 59.12 449 ALA A CA 1
ATOM 3599 C C . ALA A 1 449 ? 23.305 -25.676 3.203 1.00 59.12 449 ALA A C 1
ATOM 3601 O O . ALA A 1 449 ? 23.475 -25.649 1.987 1.00 59.12 449 ALA A O 1
ATOM 3602 N N . ARG A 1 450 ? 24.003 -26.536 3.957 1.00 61.94 450 ARG A N 1
ATOM 3603 C CA . ARG A 1 450 ? 24.959 -27.501 3.382 1.00 61.94 450 ARG A CA 1
ATOM 3604 C C . ARG A 1 450 ? 24.798 -28.896 3.993 1.00 61.94 450 ARG A C 1
ATOM 3606 O O . ARG A 1 450 ? 25.617 -29.290 4.830 1.00 61.94 450 ARG A O 1
ATOM 3613 N N . PRO A 1 451 ? 23.814 -29.697 3.538 1.00 49.72 451 PRO A N 1
ATOM 3614 C CA . PRO A 1 451 ? 23.564 -31.056 4.026 1.00 49.72 451 PRO A CA 1
ATOM 3615 C C . PRO A 1 451 ? 24.784 -31.969 3.873 1.00 49.72 451 PRO A C 1
ATOM 3617 O O . PRO A 1 451 ? 25.031 -32.818 4.726 1.00 49.72 451 PRO A O 1
ATOM 3620 N N . GLY A 1 452 ? 25.604 -31.747 2.839 1.00 54.03 452 GLY A N 1
ATOM 3621 C CA . GLY A 1 452 ? 26.863 -32.468 2.621 1.00 54.03 452 GLY A CA 1
ATOM 3622 C C . GLY A 1 452 ? 28.022 -32.053 3.540 1.00 54.03 452 GLY A C 1
ATOM 3623 O O . GLY A 1 452 ? 29.052 -32.722 3.568 1.00 54.03 452 GLY A O 1
ATOM 3624 N N . LYS A 1 453 ? 27.887 -30.962 4.311 1.00 58.25 453 LYS A N 1
ATOM 3625 C CA . LYS A 1 453 ? 28.908 -30.463 5.254 1.00 58.25 453 LYS A CA 1
ATOM 3626 C C . LYS A 1 453 ? 28.422 -30.438 6.705 1.00 58.25 453 LYS A C 1
ATOM 3628 O O . LYS A 1 453 ? 29.057 -29.767 7.519 1.00 58.25 453 LYS A O 1
ATOM 3633 N N . LYS A 1 454 ? 27.368 -31.201 7.039 1.00 58.00 454 LYS A N 1
ATOM 3634 C CA . LYS A 1 454 ? 26.756 -31.294 8.384 1.00 58.00 454 LYS A CA 1
ATOM 3635 C C . LYS A 1 454 ? 27.784 -31.319 9.524 1.00 58.00 454 LYS A C 1
ATOM 3637 O O . LYS A 1 454 ? 27.625 -30.600 10.500 1.00 58.00 454 LYS A O 1
ATOM 3642 N N . ASN A 1 455 ? 28.901 -32.029 9.366 1.00 62.62 455 ASN A N 1
ATOM 3643 C CA . ASN A 1 455 ? 29.912 -32.134 10.425 1.00 62.62 455 ASN A CA 1
ATOM 3644 C C . ASN A 1 455 ? 30.795 -30.887 10.598 1.00 62.62 455 ASN A C 1
ATOM 3646 O O . ASN A 1 455 ? 31.322 -30.669 11.685 1.00 62.62 455 ASN A O 1
ATOM 3650 N N . LYS A 1 456 ? 30.990 -30.070 9.555 1.00 71.75 456 LYS A N 1
ATOM 3651 C CA . LYS A 1 456 ? 31.941 -28.948 9.608 1.00 71.75 456 LYS A CA 1
ATOM 3652 C C . LYS A 1 456 ? 31.403 -27.765 10.417 1.00 71.75 456 LYS A C 1
ATOM 3654 O O . LYS A 1 456 ? 32.193 -27.064 11.040 1.00 71.75 456 LYS A O 1
ATOM 3659 N N . TYR A 1 457 ? 30.085 -27.563 10.419 1.00 83.25 457 TYR A N 1
ATOM 3660 C CA . TYR A 1 457 ? 29.446 -26.415 11.071 1.00 83.25 457 TYR A CA 1
ATOM 3661 C C . TYR A 1 457 ? 28.514 -26.796 12.227 1.00 83.25 457 TYR A C 1
ATOM 3663 O O . TYR A 1 457 ? 27.992 -25.910 12.892 1.00 83.25 457 TYR A O 1
ATOM 3671 N N . ALA A 1 458 ? 28.366 -28.091 12.537 1.00 82.19 458 ALA A N 1
ATOM 3672 C CA . ALA A 1 458 ? 27.521 -28.565 13.636 1.00 82.19 458 ALA A CA 1
ATOM 3673 C C . ALA A 1 458 ? 27.829 -27.889 14.981 1.00 82.19 458 ALA A C 1
ATOM 3675 O O . ALA A 1 458 ? 26.903 -27.581 15.727 1.00 82.19 458 ALA A O 1
ATOM 3676 N N . LYS A 1 459 ? 29.112 -27.627 15.292 1.00 86.50 459 LYS A N 1
ATOM 3677 C CA . LYS A 1 459 ? 29.487 -26.920 16.530 1.00 86.50 459 LYS A CA 1
ATOM 3678 C C . LYS A 1 459 ? 28.930 -25.495 16.545 1.00 86.50 459 LYS A C 1
ATOM 3680 O O . LYS A 1 459 ? 28.381 -25.071 17.557 1.00 86.50 459 LYS A O 1
ATOM 3685 N N . TRP A 1 460 ? 29.073 -24.783 15.430 1.00 89.69 460 TRP A N 1
ATOM 3686 C CA . TRP A 1 460 ? 28.612 -23.405 15.302 1.00 89.69 460 TRP A CA 1
ATOM 3687 C C . TRP A 1 460 ? 27.088 -23.334 15.431 1.00 89.69 460 TRP A C 1
ATOM 3689 O O . TRP A 1 460 ? 26.568 -22.593 16.255 1.00 89.69 460 TRP A O 1
ATOM 3699 N N . GLU A 1 461 ? 26.397 -24.221 14.720 1.00 88.31 461 GLU A N 1
ATOM 3700 C CA . GLU A 1 461 ? 24.942 -24.340 14.736 1.00 88.31 461 GLU A CA 1
ATOM 3701 C C . GLU A 1 461 ? 24.390 -24.709 16.121 1.00 88.31 461 GLU A C 1
ATOM 3703 O O . GLU A 1 461 ? 23.464 -24.080 16.622 1.00 88.31 461 GLU A O 1
ATOM 3708 N N . THR A 1 462 ? 25.002 -25.689 16.794 1.00 88.56 462 THR A N 1
ATOM 3709 C CA . THR A 1 462 ? 24.603 -26.092 18.154 1.00 88.56 462 THR A CA 1
ATOM 3710 C C . THR A 1 462 ? 24.778 -24.941 19.142 1.00 88.56 462 THR A C 1
ATOM 3712 O O . THR A 1 462 ? 23.905 -24.710 19.980 1.00 88.56 462 THR A O 1
ATOM 3715 N N . GLY A 1 463 ? 25.892 -24.207 19.040 1.00 90.06 463 GLY A N 1
ATOM 3716 C CA . GLY A 1 463 ? 26.142 -23.029 19.866 1.00 90.06 463 GLY A CA 1
ATOM 3717 C C . GLY A 1 463 ? 25.129 -21.916 19.603 1.00 90.06 463 GLY A C 1
ATOM 3718 O O . GLY A 1 463 ? 24.608 -21.336 20.554 1.00 90.06 463 GLY A O 1
ATOM 3719 N N . LEU A 1 464 ? 24.780 -21.677 18.335 1.00 89.81 464 LEU A N 1
ATOM 3720 C CA . LEU A 1 464 ? 23.773 -20.690 17.965 1.00 89.81 464 LEU A CA 1
ATOM 3721 C C . LEU A 1 464 ? 22.379 -21.066 18.483 1.00 89.81 464 LEU A C 1
ATOM 3723 O O . LEU A 1 464 ? 21.712 -20.230 19.083 1.00 89.81 464 LEU A O 1
ATOM 3727 N N . ILE A 1 465 ? 21.945 -22.319 18.319 1.00 89.06 465 ILE A N 1
ATOM 3728 C CA . ILE A 1 465 ? 20.662 -22.804 18.860 1.00 89.06 465 ILE A CA 1
ATOM 3729 C C . ILE A 1 465 ? 20.619 -22.630 20.380 1.00 89.06 465 ILE A C 1
ATOM 3731 O O . ILE A 1 465 ? 19.622 -22.155 20.926 1.00 89.06 465 ILE A O 1
ATOM 3735 N N . ALA A 1 466 ? 21.696 -23.008 21.077 1.00 91.25 466 ALA A N 1
ATOM 3736 C CA . ALA A 1 466 ? 21.781 -22.861 22.527 1.00 91.25 466 ALA A CA 1
ATOM 3737 C C . ALA A 1 466 ? 21.656 -21.392 22.950 1.00 91.25 466 ALA A C 1
ATOM 3739 O O . ALA A 1 466 ? 20.903 -21.076 23.872 1.00 91.25 466 ALA A O 1
ATOM 3740 N N . TYR A 1 467 ? 22.336 -20.494 22.239 1.00 91.31 467 TYR A N 1
ATOM 3741 C CA . TYR A 1 467 ? 22.234 -19.063 22.470 1.00 91.31 467 TYR A CA 1
ATOM 3742 C C . TYR A 1 467 ? 20.819 -18.535 22.196 1.00 91.31 467 TYR A C 1
ATOM 3744 O O . TYR A 1 467 ? 20.221 -17.919 23.078 1.00 91.31 467 TYR A O 1
ATOM 3752 N N . MET A 1 468 ? 20.232 -18.842 21.038 1.00 89.25 468 MET A N 1
ATOM 3753 C CA . MET A 1 468 ? 18.911 -18.352 20.634 1.00 89.25 468 MET A CA 1
ATOM 3754 C C . MET A 1 468 ? 17.775 -18.778 21.565 1.00 89.25 468 MET A C 1
ATOM 3756 O O . MET A 1 468 ? 16.838 -18.010 21.765 1.00 89.25 468 MET A O 1
ATOM 3760 N N . LYS A 1 469 ? 17.876 -19.950 22.203 1.00 88.62 469 LYS A N 1
ATOM 3761 C CA . LYS A 1 469 ? 16.920 -20.386 23.239 1.00 88.62 469 LYS A CA 1
ATOM 3762 C C . LYS A 1 469 ? 16.916 -19.497 24.483 1.00 88.62 469 LYS A C 1
ATOM 3764 O O . LYS A 1 469 ? 15.944 -19.507 25.230 1.00 88.62 469 LYS A O 1
ATOM 3769 N N . THR A 1 470 ? 18.002 -18.768 24.727 1.00 88.44 470 THR A N 1
ATOM 3770 C CA . THR A 1 470 ? 18.178 -17.911 25.911 1.00 88.44 470 THR A CA 1
ATOM 3771 C C . THR A 1 470 ? 18.207 -16.421 25.576 1.00 88.44 470 THR A C 1
ATOM 3773 O O . THR A 1 470 ? 18.042 -15.595 26.470 1.00 88.44 470 THR A O 1
ATOM 3776 N N . ALA A 1 471 ? 18.397 -16.063 24.304 1.00 84.81 471 ALA A N 1
ATOM 3777 C CA . ALA A 1 471 ? 18.480 -14.685 23.846 1.00 84.81 471 ALA A CA 1
ATOM 3778 C C . ALA A 1 471 ? 17.078 -14.042 23.778 1.00 84.81 471 ALA A C 1
ATOM 3780 O O . ALA A 1 471 ? 16.243 -14.478 22.983 1.00 84.81 471 ALA A O 1
ATOM 3781 N N . PRO A 1 472 ? 16.800 -12.980 24.558 1.00 73.62 472 PRO A N 1
ATOM 3782 C CA . PRO A 1 472 ? 15.460 -12.396 24.637 1.00 73.62 472 PRO A CA 1
ATOM 3783 C C . PRO A 1 472 ? 15.055 -11.569 23.405 1.00 73.62 472 PRO A C 1
ATOM 3785 O O . PRO A 1 472 ? 13.879 -11.255 23.267 1.00 73.62 472 PRO A O 1
ATOM 3788 N N . LYS A 1 473 ? 16.000 -11.198 22.528 1.00 80.38 473 LYS A N 1
ATOM 3789 C CA . LYS A 1 473 ? 15.773 -10.284 21.393 1.00 80.38 473 LYS A CA 1
ATOM 3790 C C . LYS A 1 473 ? 16.563 -10.700 20.145 1.00 80.38 473 LYS A C 1
ATOM 3792 O O . LYS A 1 473 ? 17.571 -10.086 19.807 1.00 80.38 473 LYS A O 1
ATOM 3797 N N . ILE A 1 474 ? 16.168 -11.811 19.529 1.00 87.69 474 ILE A N 1
ATOM 3798 C CA . ILE A 1 474 ? 16.511 -12.138 18.136 1.00 87.69 474 ILE A CA 1
ATOM 3799 C C . ILE A 1 474 ? 15.198 -12.430 17.436 1.00 87.69 474 ILE A C 1
ATOM 3801 O O . ILE A 1 474 ? 14.486 -13.354 17.843 1.00 87.69 474 ILE A O 1
ATOM 3805 N N . ASP A 1 475 ? 14.908 -11.645 16.408 1.00 93.50 475 ASP A N 1
ATOM 3806 C CA . ASP A 1 475 ? 13.622 -11.642 15.714 1.00 93.50 475 ASP A CA 1
ATOM 3807 C C . ASP A 1 475 ? 13.547 -12.729 14.641 1.00 93.50 475 ASP A C 1
ATOM 3809 O O . ASP A 1 475 ? 12.473 -13.255 14.356 1.00 93.50 475 ASP A O 1
ATOM 3813 N N . GLY A 1 476 ? 14.692 -13.117 14.074 1.00 92.88 476 GLY A N 1
ATOM 3814 C CA . GLY A 1 476 ? 14.732 -14.066 12.970 1.00 92.88 476 GLY A CA 1
ATOM 3815 C C . GLY A 1 476 ? 16.061 -14.785 12.783 1.00 92.88 476 GLY A C 1
ATOM 3816 O O . GLY A 1 476 ? 17.111 -14.376 13.285 1.00 92.88 476 GLY A O 1
ATOM 3817 N N . VAL A 1 477 ? 15.990 -15.870 12.021 1.00 93.62 477 VAL A N 1
ATOM 3818 C CA . VAL A 1 477 ? 17.129 -16.662 11.556 1.00 93.62 477 VAL A CA 1
ATOM 3819 C C . VAL A 1 477 ? 17.315 -16.486 10.065 1.00 93.62 477 VAL A C 1
ATOM 3821 O O . VAL A 1 477 ? 16.358 -16.492 9.298 1.00 93.62 477 VAL A O 1
ATOM 3824 N N . VAL A 1 478 ? 18.564 -16.360 9.653 1.00 93.81 478 VAL A N 1
ATOM 3825 C CA . VAL A 1 478 ? 18.936 -16.117 8.270 1.00 93.81 478 VAL A CA 1
ATOM 3826 C C . VAL A 1 478 ? 19.350 -17.417 7.589 1.00 93.81 478 VAL A C 1
ATOM 3828 O O . VAL A 1 478 ? 20.229 -18.134 8.069 1.00 93.81 478 VAL A O 1
ATOM 3831 N N . LEU A 1 479 ? 18.750 -17.698 6.438 1.00 92.56 479 LEU A N 1
ATOM 3832 C CA . LEU A 1 479 ? 19.083 -18.797 5.545 1.00 92.56 479 LEU A CA 1
ATOM 3833 C C . LEU A 1 479 ? 19.758 -18.250 4.284 1.00 92.56 479 LEU A C 1
ATOM 3835 O O . LEU A 1 479 ? 19.206 -17.405 3.586 1.00 92.56 479 LEU A O 1
ATOM 3839 N N . HIS A 1 480 ? 20.939 -18.771 3.964 1.00 91.56 480 HIS A N 1
ATOM 3840 C CA . HIS A 1 480 ? 21.585 -18.541 2.673 1.00 91.56 480 HIS A CA 1
ATOM 3841 C C . HIS A 1 480 ? 21.413 -19.775 1.805 1.00 91.56 480 HIS A C 1
ATOM 3843 O O . HIS A 1 480 ? 21.928 -20.830 2.157 1.00 91.56 480 HIS A O 1
ATOM 3849 N N . PHE A 1 481 ? 20.720 -19.683 0.681 1.00 88.62 481 PHE A N 1
ATOM 3850 C CA . PHE A 1 481 ? 20.312 -20.849 -0.084 1.00 88.62 481 PHE A CA 1
ATOM 3851 C C . PHE A 1 481 ? 20.981 -20.915 -1.460 1.00 88.62 481 PHE A C 1
ATOM 3853 O O . PHE A 1 481 ? 20.634 -20.189 -2.391 1.00 88.62 481 PHE A O 1
ATOM 3860 N N . TYR A 1 482 ? 21.932 -21.841 -1.590 1.00 86.88 482 TYR A N 1
ATOM 3861 C CA . TYR A 1 482 ? 22.653 -22.110 -2.832 1.00 86.88 482 TYR A CA 1
ATOM 3862 C C . TYR A 1 482 ? 22.669 -23.619 -3.094 1.00 86.88 482 TYR A C 1
ATOM 3864 O O . TYR A 1 482 ? 23.528 -24.305 -2.518 1.00 86.88 482 TYR A O 1
ATOM 3872 N N . PRO A 1 483 ? 21.765 -24.172 -3.932 1.00 83.62 483 PRO A N 1
ATOM 3873 C CA . PRO A 1 483 ? 21.957 -25.535 -4.419 1.00 83.62 483 PRO A CA 1
ATOM 3874 C C . PRO A 1 483 ? 23.350 -25.619 -5.042 1.00 83.62 483 PRO A C 1
ATOM 3876 O O . PRO A 1 483 ? 23.807 -24.673 -5.676 1.00 83.62 483 PRO A O 1
ATOM 3879 N N . ASN A 1 484 ? 24.076 -26.702 -4.813 1.00 81.94 484 ASN A N 1
ATOM 3880 C CA . ASN A 1 484 ? 25.393 -26.897 -5.405 1.00 81.94 484 ASN A CA 1
ATOM 3881 C C . ASN A 1 484 ? 25.375 -28.113 -6.334 1.00 81.94 484 ASN A C 1
ATOM 3883 O O . ASN A 1 484 ? 24.322 -28.664 -6.639 1.00 81.94 484 ASN A O 1
ATOM 3887 N N . GLU A 1 485 ? 26.547 -28.535 -6.795 1.00 81.38 485 GLU A N 1
ATOM 3888 C CA . GLU A 1 485 ? 26.685 -29.686 -7.689 1.00 81.38 485 GLU A CA 1
ATOM 3889 C C . GLU A 1 485 ? 26.236 -31.027 -7.069 1.00 81.38 485 GLU A C 1
ATOM 3891 O O . GLU A 1 485 ? 26.216 -32.047 -7.756 1.00 81.38 485 GLU A O 1
ATOM 3896 N N . VAL A 1 486 ? 25.953 -31.067 -5.764 1.00 81.50 486 VAL A N 1
ATOM 3897 C CA . VAL A 1 486 ? 25.344 -32.223 -5.094 1.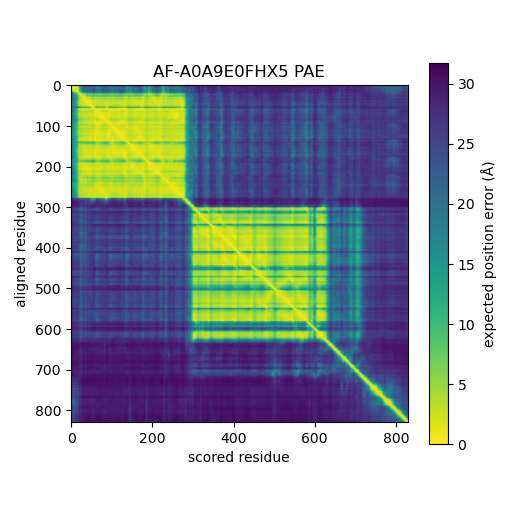00 81.50 486 VAL A CA 1
ATOM 3898 C C . VAL A 1 486 ? 23.851 -32.277 -5.387 1.00 81.50 486 VAL A C 1
ATOM 3900 O O . VAL A 1 486 ? 23.345 -33.342 -5.728 1.00 81.50 486 VAL A O 1
ATOM 3903 N N . GLU A 1 487 ? 23.152 -31.150 -5.255 1.00 84.88 487 GLU A N 1
ATOM 3904 C CA . GLU A 1 487 ? 21.709 -31.084 -5.483 1.00 84.88 487 GLU A CA 1
ATOM 3905 C C . GLU A 1 487 ? 21.373 -30.956 -6.973 1.00 84.88 487 GLU A C 1
ATOM 3907 O O . GLU A 1 487 ? 20.426 -31.580 -7.439 1.00 84.88 487 GLU A O 1
ATOM 3912 N N . LEU A 1 488 ? 22.192 -30.227 -7.732 1.00 83.38 488 LEU A N 1
ATOM 3913 C CA . LEU A 1 488 ? 22.053 -30.046 -9.178 1.00 83.38 488 LEU A CA 1
ATOM 3914 C C . LEU A 1 488 ? 23.327 -30.512 -9.914 1.00 83.38 488 LEU A C 1
ATOM 3916 O O . LEU A 1 488 ? 24.094 -29.669 -10.395 1.00 83.38 488 LEU A O 1
ATOM 3920 N N . PRO A 1 489 ? 23.625 -31.826 -9.983 1.00 86.38 489 PRO A N 1
ATOM 3921 C CA . PRO A 1 489 ? 24.799 -32.364 -10.679 1.00 86.38 489 PRO A CA 1
ATOM 3922 C C . PRO A 1 489 ? 25.019 -31.859 -12.107 1.00 86.38 489 PRO A C 1
ATOM 3924 O O . PRO A 1 489 ? 26.171 -31.698 -12.520 1.00 86.38 489 PRO A O 1
ATOM 3927 N N . VAL A 1 490 ? 23.950 -31.567 -12.851 1.00 82.81 490 VAL A N 1
ATOM 3928 C CA . VAL A 1 490 ? 24.010 -31.041 -14.219 1.00 82.81 490 VAL A CA 1
ATOM 3929 C C . VAL A 1 490 ? 24.771 -29.714 -14.297 1.00 82.81 490 VAL A C 1
ATOM 3931 O O . VAL A 1 490 ? 25.363 -29.402 -15.329 1.00 82.81 490 VAL A O 1
ATOM 3934 N N . THR A 1 491 ? 24.844 -28.959 -13.192 1.00 80.06 491 THR A N 1
ATOM 3935 C CA . THR A 1 491 ? 25.597 -27.696 -13.110 1.00 80.06 491 THR A CA 1
ATOM 3936 C C . THR A 1 491 ? 27.093 -27.861 -13.379 1.00 80.06 491 THR A C 1
ATOM 3938 O O . THR A 1 491 ? 27.735 -26.899 -13.797 1.00 80.06 491 THR A O 1
ATOM 3941 N N . LYS A 1 492 ? 27.645 -29.075 -13.226 1.00 82.31 492 LYS A N 1
ATOM 3942 C CA . LYS A 1 492 ? 29.038 -29.391 -13.592 1.00 82.31 492 LYS A CA 1
ATOM 3943 C C . LYS A 1 492 ? 29.286 -29.333 -15.096 1.00 82.31 492 LYS A C 1
ATOM 3945 O O . LYS A 1 492 ? 30.406 -29.074 -15.532 1.00 82.31 492 LYS A O 1
ATOM 3950 N N . ASN A 1 493 ? 28.255 -29.612 -15.885 1.00 79.12 493 ASN A N 1
ATOM 3951 C CA . ASN A 1 493 ? 28.338 -29.684 -17.334 1.00 79.12 493 ASN A CA 1
ATOM 3952 C C . ASN A 1 493 ? 27.934 -28.329 -17.910 1.00 79.12 493 ASN A C 1
ATOM 3954 O O . ASN A 1 493 ? 26.811 -28.155 -18.369 1.00 79.12 493 ASN A O 1
ATOM 3958 N N . ILE A 1 494 ? 28.836 -27.349 -17.853 1.00 70.12 494 ILE A N 1
ATOM 3959 C CA . ILE A 1 494 ? 28.577 -26.038 -18.457 1.00 70.12 494 ILE A CA 1
ATOM 3960 C C . ILE A 1 494 ? 28.301 -26.240 -19.952 1.00 70.12 494 ILE A C 1
ATOM 3962 O O . ILE A 1 494 ? 29.147 -26.774 -20.677 1.00 70.12 494 ILE A O 1
ATOM 3966 N N . LEU A 1 495 ? 27.110 -25.836 -20.407 1.00 68.81 495 LEU A N 1
ATOM 3967 C CA . LEU A 1 495 ? 26.797 -25.812 -21.829 1.00 68.81 495 LEU A CA 1
ATOM 3968 C C . LEU A 1 495 ? 27.788 -24.881 -22.523 1.00 68.81 495 LEU A C 1
ATOM 3970 O O . LEU A 1 495 ? 27.880 -23.704 -22.192 1.00 68.81 495 LEU A O 1
ATOM 3974 N N . VAL A 1 496 ? 28.525 -25.410 -23.500 1.00 70.50 496 VAL A N 1
ATOM 3975 C CA . VAL A 1 496 ? 29.366 -24.576 -24.363 1.00 70.50 496 VAL A CA 1
ATOM 3976 C C . VAL A 1 496 ? 28.444 -23.591 -25.090 1.00 70.50 496 VAL A C 1
ATOM 3978 O O . VAL A 1 496 ? 27.465 -24.056 -25.678 1.00 70.50 496 VAL A O 1
ATOM 3981 N N . PRO A 1 497 ? 28.731 -22.276 -25.095 1.00 63.22 497 PRO A N 1
ATOM 3982 C CA . PRO A 1 497 ? 27.978 -21.314 -25.895 1.00 63.22 497 PRO A CA 1
ATOM 3983 C C . PRO A 1 497 ? 27.904 -21.757 -27.365 1.00 63.22 497 PRO A C 1
ATOM 3985 O O . PRO A 1 497 ? 28.924 -22.130 -27.953 1.00 63.22 497 PRO A O 1
ATOM 3988 N N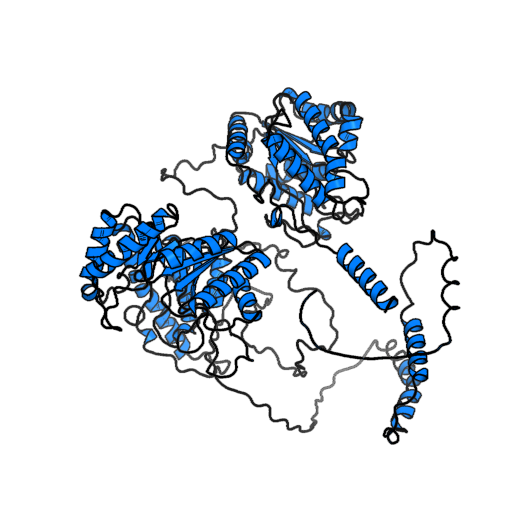 . ARG A 1 498 ? 26.714 -21.737 -27.979 1.00 65.06 498 ARG A N 1
ATOM 3989 C CA . ARG A 1 498 ? 26.508 -22.148 -29.381 1.00 65.06 498 ARG A CA 1
ATOM 3990 C C . ARG A 1 498 ? 25.687 -21.123 -30.144 1.00 65.06 498 ARG A C 1
ATOM 3992 O O . ARG A 1 498 ? 24.787 -20.500 -29.592 1.00 65.06 498 ARG A O 1
ATOM 3999 N N . ALA A 1 499 ? 25.975 -20.998 -31.438 1.00 58.94 499 ALA A N 1
ATOM 4000 C CA . ALA A 1 499 ? 25.130 -20.236 -32.341 1.00 58.94 499 ALA A CA 1
ATOM 4001 C C . ALA A 1 499 ? 23.830 -21.003 -32.625 1.00 58.94 499 ALA A C 1
ATOM 4003 O O . ALA A 1 499 ? 23.870 -22.157 -33.054 1.00 58.94 499 ALA A O 1
ATOM 4004 N N . TYR A 1 500 ? 22.688 -20.357 -32.402 1.00 53.16 500 TYR A N 1
ATOM 4005 C CA . TYR A 1 500 ? 21.381 -20.862 -32.787 1.00 53.16 500 TYR A CA 1
ATOM 4006 C C . TYR A 1 500 ? 21.237 -20.836 -34.313 1.00 53.16 500 TYR A C 1
ATOM 4008 O O . TYR A 1 500 ? 21.179 -19.772 -34.927 1.00 53.16 500 TYR A O 1
ATOM 4016 N N . ASN A 1 501 ? 21.166 -22.018 -34.926 1.00 60.62 501 ASN A N 1
ATOM 4017 C CA . ASN A 1 501 ? 20.851 -22.175 -36.342 1.00 60.62 501 ASN A CA 1
ATOM 4018 C C . ASN A 1 501 ? 19.404 -22.665 -36.468 1.00 60.62 501 ASN A C 1
ATOM 4020 O O . ASN A 1 501 ? 19.135 -23.867 -36.433 1.00 60.62 501 ASN A O 1
ATOM 4024 N N . TYR A 1 502 ? 18.465 -21.727 -36.614 1.00 48.09 502 TYR A N 1
ATOM 4025 C CA . TYR A 1 502 ? 17.081 -22.053 -36.966 1.00 48.09 502 TYR A CA 1
ATOM 4026 C C . TYR A 1 502 ? 17.056 -22.905 -38.253 1.00 48.09 502 TYR A C 1
ATOM 4028 O O . TYR A 1 502 ? 17.793 -22.575 -39.189 1.00 48.09 502 TYR A O 1
ATOM 4036 N N . PRO A 1 503 ? 16.239 -23.975 -38.360 1.00 52.47 503 PRO A N 1
ATOM 4037 C CA . PRO A 1 503 ? 15.115 -24.365 -37.494 1.00 52.47 503 PRO A CA 1
ATOM 4038 C C . PRO A 1 503 ? 15.375 -25.526 -36.514 1.00 52.47 503 PRO A C 1
ATOM 4040 O O . PRO A 1 503 ? 14.437 -25.989 -35.868 1.00 52.47 503 PRO A O 1
ATOM 4043 N N . ALA A 1 504 ? 16.597 -26.052 -36.412 1.00 59.16 504 ALA A N 1
ATOM 4044 C CA . ALA A 1 504 ? 16.848 -27.231 -35.586 1.00 59.16 504 ALA A CA 1
ATOM 4045 C C . ALA A 1 504 ? 17.195 -26.820 -34.148 1.00 59.16 504 ALA A C 1
ATOM 4047 O O . ALA A 1 504 ? 18.308 -26.364 -33.886 1.00 59.16 504 ALA A O 1
ATOM 4048 N N . LEU A 1 505 ? 16.259 -27.010 -33.212 1.00 60.38 505 LEU A N 1
ATOM 4049 C CA . LEU A 1 505 ? 16.593 -27.000 -31.787 1.00 60.38 505 LEU A CA 1
ATOM 4050 C C . LEU A 1 505 ? 17.669 -28.064 -31.526 1.00 60.38 505 LEU A C 1
ATOM 4052 O O . LEU A 1 505 ? 17.485 -29.238 -31.851 1.00 60.38 505 LEU A O 1
ATOM 4056 N N . ASP A 1 506 ? 18.802 -27.645 -30.964 1.00 72.62 506 ASP A N 1
ATOM 4057 C CA . ASP A 1 506 ? 19.887 -28.549 -30.590 1.00 72.62 506 ASP A CA 1
ATOM 4058 C C . ASP A 1 506 ? 19.387 -29.481 -29.478 1.00 72.62 506 ASP A C 1
ATOM 4060 O O . ASP A 1 506 ? 19.112 -29.049 -28.356 1.00 72.62 506 ASP A O 1
ATOM 4064 N N . GLN A 1 507 ? 19.269 -30.773 -29.793 1.00 79.00 507 GLN A N 1
ATOM 4065 C CA . GLN A 1 507 ? 18.802 -31.788 -28.852 1.00 79.00 507 GLN A CA 1
ATOM 4066 C C . GLN A 1 507 ? 19.632 -31.797 -27.561 1.00 79.00 507 GLN A C 1
ATOM 4068 O O . GLN A 1 507 ? 19.079 -32.045 -26.498 1.00 79.00 507 GLN A O 1
ATOM 4073 N N . SER A 1 508 ? 20.924 -31.453 -27.619 1.00 74.94 508 SER A N 1
ATOM 4074 C CA . SER A 1 508 ? 21.773 -31.410 -26.424 1.00 74.94 508 SER A CA 1
ATOM 4075 C C . SER A 1 508 ? 21.390 -30.295 -25.445 1.00 74.94 508 SER A C 1
ATOM 4077 O O . SER A 1 508 ? 21.572 -30.457 -24.240 1.00 74.94 508 SER A O 1
ATOM 4079 N N . VAL A 1 509 ? 20.807 -29.194 -25.935 1.00 74.69 509 VAL A N 1
ATOM 4080 C CA . VAL A 1 509 ? 20.222 -28.151 -25.083 1.00 74.69 509 VAL A CA 1
ATOM 4081 C C . VAL A 1 509 ? 18.953 -28.700 -24.437 1.00 74.69 509 VAL A C 1
ATOM 4083 O O . VAL A 1 509 ? 18.843 -28.684 -23.218 1.00 74.69 509 VAL 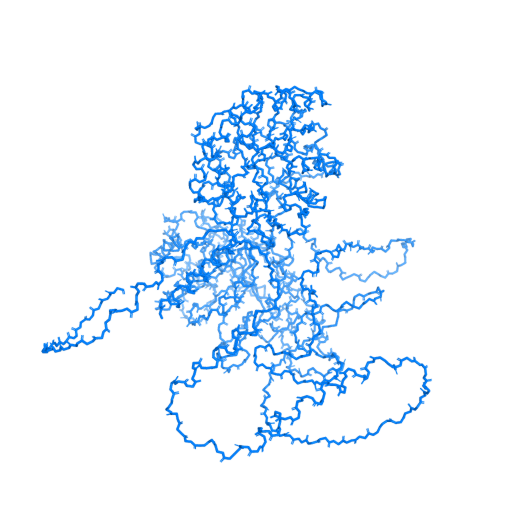A O 1
ATOM 4086 N N . ASN A 1 510 ? 18.040 -29.293 -25.208 1.00 78.38 510 ASN A N 1
ATOM 4087 C CA . ASN A 1 510 ? 16.827 -29.900 -24.645 1.00 78.38 510 ASN A CA 1
ATOM 4088 C C . ASN A 1 510 ? 17.140 -30.979 -23.594 1.00 78.38 510 ASN A C 1
ATOM 4090 O O . ASN A 1 510 ? 16.512 -30.998 -22.537 1.00 78.38 510 ASN A O 1
ATOM 4094 N N . ASP A 1 511 ? 18.135 -31.831 -23.849 1.00 82.38 511 ASP A N 1
ATOM 4095 C CA . ASP A 1 511 ? 18.576 -32.874 -22.921 1.00 82.38 511 ASP A CA 1
ATOM 4096 C C . ASP A 1 511 ? 19.142 -32.270 -21.629 1.00 82.38 511 ASP A C 1
ATOM 4098 O O . ASP A 1 511 ? 18.836 -32.747 -20.538 1.00 82.38 511 ASP A O 1
ATOM 4102 N N . TYR A 1 512 ? 19.916 -31.185 -21.732 1.00 82.00 512 TYR A N 1
ATOM 4103 C CA . TYR A 1 512 ? 20.431 -30.452 -20.575 1.00 82.00 512 TYR A CA 1
ATOM 4104 C C . TYR A 1 512 ? 19.310 -29.844 -19.724 1.00 82.00 512 TYR A C 1
ATOM 4106 O O . TYR A 1 512 ? 19.313 -29.982 -18.502 1.00 82.00 512 TYR A O 1
ATOM 4114 N N . TYR A 1 513 ? 18.329 -29.206 -20.365 1.00 80.19 513 TYR A N 1
ATOM 4115 C CA . TYR A 1 513 ? 17.160 -28.634 -19.695 1.00 80.19 513 TYR A CA 1
ATOM 4116 C C . TYR A 1 513 ? 16.318 -29.721 -19.015 1.00 80.19 513 TYR A C 1
ATOM 4118 O O . TYR A 1 513 ? 15.969 -29.588 -17.842 1.00 80.19 513 TYR A O 1
ATOM 4126 N N . ALA A 1 514 ? 16.041 -30.821 -19.720 1.00 82.25 514 ALA A N 1
ATOM 4127 C CA . ALA A 1 514 ? 15.306 -31.959 -19.178 1.00 82.25 514 ALA A CA 1
ATOM 4128 C C . ALA A 1 514 ? 16.042 -32.592 -17.989 1.00 82.25 514 ALA A C 1
ATOM 4130 O O . ALA A 1 514 ? 15.420 -32.894 -16.969 1.00 82.25 514 ALA A O 1
ATOM 4131 N N . GLN A 1 515 ? 17.368 -32.738 -18.087 1.00 85.69 515 GLN A N 1
ATOM 4132 C CA . GLN A 1 515 ? 18.187 -33.217 -16.980 1.00 85.69 515 GLN A CA 1
ATOM 4133 C C . GLN A 1 515 ? 18.107 -32.259 -15.784 1.00 85.69 515 GLN A C 1
ATOM 4135 O O . GLN A 1 515 ? 17.873 -32.713 -14.667 1.00 85.69 515 GLN A O 1
ATOM 4140 N N . MET A 1 516 ? 18.233 -30.948 -15.996 1.00 83.00 516 MET A N 1
ATOM 4141 C CA . MET A 1 516 ? 18.170 -29.972 -14.908 1.00 83.00 516 MET A CA 1
ATOM 4142 C C . MET A 1 516 ? 16.830 -29.987 -14.178 1.00 83.00 516 MET A C 1
ATOM 4144 O O . MET A 1 516 ? 16.808 -30.071 -12.952 1.00 83.00 516 MET A O 1
ATOM 4148 N N . ILE A 1 517 ? 15.724 -29.983 -14.922 1.00 81.94 517 ILE A N 1
ATOM 4149 C CA . ILE A 1 517 ? 14.375 -30.073 -14.353 1.00 81.94 517 ILE A CA 1
ATOM 4150 C C . ILE A 1 517 ? 14.218 -31.378 -13.557 1.00 81.94 517 ILE A C 1
ATOM 4152 O O . ILE A 1 517 ? 13.654 -31.375 -12.466 1.00 81.94 517 ILE A O 1
ATOM 4156 N N . SER A 1 518 ? 14.778 -32.491 -14.048 1.00 86.06 518 SER A N 1
ATOM 4157 C CA . SER A 1 518 ? 14.741 -33.771 -13.326 1.00 86.06 518 SER A CA 1
ATOM 4158 C C . SER A 1 518 ? 15.527 -33.766 -12.006 1.00 86.06 518 SER A C 1
ATOM 4160 O O . SER A 1 518 ? 15.258 -34.591 -11.133 1.00 86.06 518 SER A O 1
ATOM 4162 N N . GLU A 1 519 ? 16.472 -32.836 -11.837 1.00 87.81 519 GLU A N 1
ATOM 4163 C CA . GLU A 1 519 ? 17.300 -32.688 -10.636 1.00 87.81 519 GLU A CA 1
ATOM 4164 C C . GLU A 1 519 ? 16.724 -31.679 -9.624 1.00 87.81 519 GLU A C 1
ATOM 4166 O O . GLU A 1 519 ? 17.079 -31.740 -8.445 1.00 87.81 519 GLU A O 1
ATOM 4171 N N . PHE A 1 520 ? 15.789 -30.805 -10.022 1.00 86.12 520 PHE A N 1
ATOM 4172 C CA . PHE A 1 520 ? 15.131 -29.842 -9.125 1.00 86.12 520 PHE A CA 1
ATOM 4173 C C . PHE A 1 520 ? 14.573 -30.444 -7.825 1.00 86.12 520 PHE A C 1
ATOM 4175 O O . PHE A 1 520 ? 14.775 -29.832 -6.770 1.00 86.12 520 PHE A O 1
ATOM 4182 N N . PRO A 1 521 ? 13.955 -31.647 -7.820 1.00 88.94 521 PRO A N 1
ATOM 4183 C CA . PRO A 1 521 ? 13.485 -32.269 -6.585 1.00 88.94 521 PRO A CA 1
ATOM 4184 C C . PRO A 1 521 ? 14.563 -32.421 -5.504 1.00 88.94 521 PRO A C 1
ATOM 4186 O O . PRO A 1 521 ? 14.239 -32.353 -4.322 1.00 88.94 521 PRO A O 1
ATOM 4189 N N . ASN A 1 522 ? 15.842 -32.573 -5.869 1.00 87.31 522 ASN A N 1
ATOM 4190 C CA . ASN A 1 522 ? 16.934 -32.652 -4.894 1.00 87.31 522 ASN A CA 1
ATOM 4191 C C . ASN A 1 522 ? 17.186 -31.302 -4.211 1.00 87.31 522 ASN A C 1
ATOM 4193 O O . ASN A 1 522 ? 17.414 -31.246 -3.002 1.00 87.31 522 ASN A O 1
ATOM 4197 N N . ALA A 1 523 ? 17.136 -30.211 -4.979 1.00 86.00 523 ALA A N 1
ATOM 4198 C CA . ALA A 1 523 ? 17.267 -28.860 -4.447 1.00 86.00 523 ALA A CA 1
ATOM 4199 C C . ALA A 1 523 ? 16.065 -28.497 -3.559 1.00 86.00 523 ALA A C 1
ATOM 4201 O O . ALA A 1 523 ? 16.244 -27.918 -2.488 1.00 86.00 523 ALA A O 1
ATOM 4202 N N . TYR A 1 524 ? 14.860 -28.921 -3.943 1.00 88.81 524 TYR A N 1
ATOM 4203 C CA . TYR A 1 524 ? 13.654 -28.761 -3.127 1.00 88.81 524 TYR A CA 1
ATOM 4204 C C . TYR A 1 524 ? 13.708 -29.581 -1.841 1.00 88.81 524 TYR A C 1
ATOM 4206 O O . TYR A 1 524 ? 13.448 -29.040 -0.776 1.00 88.81 524 TYR A O 1
ATOM 4214 N N . ALA A 1 525 ? 14.174 -30.830 -1.889 1.00 87.00 525 ALA A N 1
ATOM 4215 C CA . ALA A 1 525 ? 14.376 -31.628 -0.681 1.00 87.00 525 ALA A CA 1
ATOM 4216 C C . ALA A 1 525 ? 15.375 -30.973 0.295 1.00 87.00 525 ALA A C 1
ATOM 4218 O O . ALA A 1 525 ? 15.238 -31.098 1.515 1.00 87.00 525 ALA A O 1
ATOM 4219 N N . LEU A 1 526 ? 16.378 -30.251 -0.223 1.00 86.25 526 LEU A N 1
ATOM 4220 C CA . LEU A 1 526 ? 17.263 -29.426 0.596 1.00 86.25 526 LEU A CA 1
ATOM 4221 C C . LEU A 1 526 ? 16.516 -28.220 1.196 1.00 86.25 526 LEU A C 1
ATOM 4223 O O . LEU A 1 526 ? 16.643 -27.992 2.399 1.00 86.25 526 LEU A O 1
ATOM 4227 N N . ALA A 1 527 ? 15.725 -27.482 0.413 1.00 88.25 527 ALA A N 1
ATOM 4228 C CA . ALA A 1 527 ? 14.896 -26.389 0.930 1.00 88.25 527 ALA A CA 1
ATOM 4229 C C . ALA A 1 527 ? 13.930 -26.875 2.025 1.00 88.25 527 ALA A C 1
ATOM 4231 O O . ALA A 1 527 ? 13.943 -26.326 3.126 1.00 88.25 527 ALA A O 1
ATOM 4232 N N . ASP A 1 528 ? 13.193 -27.963 1.776 1.00 89.38 528 ASP A N 1
ATOM 4233 C CA . ASP A 1 528 ? 12.302 -28.616 2.743 1.00 89.38 528 ASP A CA 1
ATOM 4234 C C . ASP A 1 528 ? 13.045 -28.943 4.037 1.00 89.38 528 ASP A C 1
ATOM 4236 O O . ASP A 1 528 ? 12.582 -28.632 5.135 1.00 89.38 528 ASP A O 1
ATOM 4240 N N . TYR A 1 529 ? 14.222 -29.565 3.931 1.00 88.50 529 TYR A N 1
ATOM 4241 C CA . TYR A 1 529 ? 15.043 -29.882 5.093 1.00 88.50 529 TYR A CA 1
ATOM 4242 C C . TYR A 1 529 ? 15.454 -28.618 5.858 1.00 88.50 529 TYR A C 1
ATOM 4244 O O . TYR A 1 529 ? 15.372 -28.604 7.086 1.00 88.50 529 TYR A O 1
ATOM 4252 N N . ALA A 1 530 ? 15.896 -27.570 5.158 1.00 88.19 530 ALA A N 1
ATOM 4253 C CA . ALA A 1 530 ? 16.355 -26.331 5.774 1.00 88.19 530 ALA A CA 1
ATOM 4254 C C . ALA A 1 530 ? 15.218 -25.609 6.511 1.00 88.19 530 ALA A C 1
ATOM 4256 O O . ALA A 1 530 ? 15.375 -25.295 7.691 1.00 88.19 530 ALA A O 1
ATOM 4257 N N . PHE A 1 531 ? 14.064 -25.412 5.866 1.00 90.94 531 PHE A N 1
ATOM 4258 C CA . PHE A 1 531 ? 12.907 -24.762 6.487 1.00 90.94 531 PHE A CA 1
ATOM 4259 C C . PHE A 1 531 ? 12.366 -25.565 7.670 1.00 90.94 531 PHE A C 1
ATOM 4261 O O . PHE A 1 531 ? 12.208 -25.008 8.757 1.00 90.94 531 PHE A O 1
ATOM 4268 N N . ASN A 1 532 ? 12.192 -26.883 7.515 1.00 89.25 532 ASN A N 1
ATOM 4269 C CA . ASN A 1 532 ? 11.748 -27.743 8.615 1.00 89.25 532 ASN A CA 1
ATOM 4270 C C . ASN A 1 532 ? 12.729 -27.712 9.791 1.00 89.25 532 ASN A C 1
ATOM 4272 O O . ASN A 1 532 ? 12.316 -27.641 10.951 1.00 89.25 532 ASN A O 1
ATOM 4276 N N . TYR A 1 533 ? 14.036 -27.744 9.511 1.00 87.62 533 TYR A N 1
ATOM 4277 C CA . TYR A 1 533 ? 15.054 -27.653 10.550 1.00 87.62 533 TYR A CA 1
ATOM 4278 C C . TYR A 1 533 ? 14.968 -26.316 11.290 1.00 87.62 533 TYR A C 1
ATOM 4280 O O . TYR A 1 533 ? 14.973 -26.308 12.523 1.00 87.62 533 TYR A O 1
ATOM 4288 N N . LEU A 1 534 ? 14.887 -25.200 10.561 1.00 88.94 534 LEU A N 1
ATOM 4289 C CA . LEU A 1 534 ? 14.842 -23.863 11.148 1.00 88.94 534 LEU A CA 1
ATOM 4290 C C . LEU A 1 534 ? 13.599 -23.682 12.023 1.00 88.94 534 LEU A C 1
ATOM 4292 O O . LEU A 1 534 ? 13.711 -23.284 13.184 1.00 88.94 534 LEU A O 1
ATOM 4296 N N . GLN A 1 535 ? 12.435 -24.068 11.505 1.00 86.06 535 GLN A N 1
ATOM 4297 C CA . GLN A 1 535 ? 11.165 -23.980 12.219 1.00 86.06 535 GLN A CA 1
ATOM 4298 C C . GLN A 1 535 ? 11.170 -24.832 13.496 1.00 86.06 535 GLN A C 1
ATOM 4300 O O . GLN A 1 535 ? 10.750 -24.365 14.555 1.00 86.06 535 GLN A O 1
ATOM 4305 N N . THR A 1 536 ? 11.722 -26.049 13.421 1.00 87.88 536 THR A N 1
ATOM 4306 C CA . THR A 1 536 ? 11.805 -26.974 14.563 1.00 87.88 536 THR A CA 1
ATOM 4307 C C . THR A 1 536 ? 12.759 -26.483 15.652 1.00 87.88 536 THR A C 1
ATOM 4309 O O . THR A 1 536 ? 12.490 -26.673 16.837 1.00 87.88 536 THR A O 1
ATOM 4312 N N . ASN A 1 537 ? 13.898 -25.890 15.280 1.00 85.94 537 ASN A N 1
ATOM 4313 C CA . ASN A 1 537 ? 14.973 -25.611 16.238 1.00 85.94 537 ASN A CA 1
ATOM 4314 C C . ASN A 1 537 ? 14.967 -24.189 16.800 1.00 85.94 537 ASN A C 1
ATOM 4316 O O . ASN A 1 537 ? 15.486 -23.991 17.903 1.00 85.94 537 ASN A O 1
ATOM 4320 N N . TYR A 1 538 ? 14.408 -23.219 16.073 1.00 83.00 538 TYR A N 1
ATOM 4321 C CA . TYR A 1 538 ? 14.519 -21.808 16.434 1.00 83.00 538 TYR A CA 1
ATOM 4322 C C . TYR A 1 538 ? 13.203 -21.153 16.844 1.00 83.00 538 TYR A C 1
ATOM 4324 O O . TYR A 1 538 ? 13.251 -20.238 17.659 1.00 83.00 538 TYR A O 1
ATOM 4332 N N . SER A 1 539 ? 12.046 -21.610 16.345 1.00 86.38 539 SER A N 1
ATOM 4333 C CA . SER A 1 539 ? 10.742 -20.972 16.624 1.00 86.38 539 SER A CA 1
ATOM 4334 C C . SER A 1 539 ? 10.775 -19.442 16.416 1.00 86.38 539 SER A C 1
ATOM 4336 O O . SER A 1 539 ? 10.311 -18.668 17.258 1.00 86.38 539 SER A O 1
ATOM 4338 N N . ARG A 1 540 ? 11.394 -19.014 15.308 1.00 88.44 540 ARG A N 1
ATOM 4339 C CA . ARG A 1 540 ? 11.557 -17.621 14.859 1.00 88.44 540 ARG A CA 1
ATOM 4340 C C . ARG A 1 540 ? 11.245 -17.509 13.369 1.00 88.44 540 ARG A C 1
ATOM 4342 O O . ARG A 1 540 ? 11.273 -18.521 12.668 1.00 88.44 540 ARG A O 1
ATOM 4349 N N . ASP A 1 541 ? 11.026 -16.281 12.906 1.00 93.50 541 ASP A N 1
ATOM 4350 C CA . ASP A 1 541 ? 10.882 -15.973 11.484 1.00 93.50 541 ASP A CA 1
ATOM 4351 C C . ASP A 1 541 ? 12.143 -16.398 10.720 1.00 93.50 541 ASP A C 1
ATOM 4353 O O . ASP A 1 541 ? 13.269 -16.132 11.153 1.00 93.50 541 ASP A O 1
ATOM 4357 N N . VAL A 1 542 ? 11.966 -17.034 9.564 1.00 94.19 542 VAL A N 1
ATOM 4358 C CA . VAL A 1 542 ? 13.070 -17.342 8.649 1.00 94.19 542 VAL A CA 1
ATOM 4359 C C . VAL A 1 542 ? 13.229 -16.195 7.659 1.00 94.19 542 VAL A C 1
ATOM 4361 O O . VAL A 1 542 ? 12.248 -15.693 7.126 1.00 94.19 542 VAL A O 1
ATOM 4364 N N . TRP A 1 543 ? 14.462 -15.787 7.392 1.00 95.81 543 TRP A N 1
ATOM 4365 C CA . TRP A 1 543 ? 14.817 -14.764 6.415 1.00 95.81 543 TRP A CA 1
ATOM 4366 C C . TRP A 1 543 ? 15.768 -15.385 5.400 1.00 95.81 543 TRP A C 1
ATOM 4368 O O . TRP A 1 543 ? 16.872 -15.781 5.762 1.00 95.81 543 TRP A O 1
ATOM 4378 N N . VAL A 1 544 ? 15.386 -15.477 4.131 1.00 95.12 544 VAL A N 1
ATOM 4379 C CA . VAL A 1 544 ? 16.297 -15.935 3.077 1.00 95.12 544 VAL A CA 1
ATOM 4380 C C . VAL A 1 544 ? 17.086 -14.735 2.570 1.00 95.12 544 VAL A C 1
ATOM 4382 O O . VAL A 1 544 ? 16.720 -14.102 1.585 1.00 95.12 544 VAL A O 1
ATOM 4385 N N . THR A 1 545 ? 18.150 -14.367 3.282 1.00 93.81 545 THR A N 1
ATOM 4386 C CA . THR A 1 545 ? 18.896 -13.125 3.007 1.00 93.81 545 THR A CA 1
ATOM 4387 C C . THR A 1 545 ? 19.884 -13.238 1.859 1.00 93.81 545 THR A C 1
ATOM 4389 O O . THR A 1 545 ? 20.335 -12.216 1.342 1.00 93.81 545 THR A O 1
ATOM 4392 N N . GLU A 1 546 ? 20.158 -14.456 1.397 1.00 91.06 546 GLU A N 1
ATOM 4393 C CA . GLU A 1 546 ? 20.838 -14.688 0.133 1.00 91.06 546 GLU A CA 1
ATOM 4394 C C . GLU A 1 546 ? 20.311 -15.962 -0.525 1.00 91.06 546 GLU A C 1
ATOM 4396 O O . GLU A 1 546 ? 20.316 -17.025 0.091 1.00 91.06 546 GLU A O 1
ATOM 4401 N N . PHE A 1 547 ? 19.908 -15.904 -1.792 1.00 91.25 547 PHE A N 1
ATOM 4402 C CA . PHE A 1 547 ? 19.713 -17.115 -2.591 1.00 91.25 547 PHE A CA 1
ATOM 4403 C C . PHE A 1 547 ? 20.136 -16.918 -4.045 1.00 91.25 547 PHE A C 1
ATOM 4405 O O . PHE A 1 547 ? 19.935 -15.852 -4.620 1.00 91.25 547 PHE A O 1
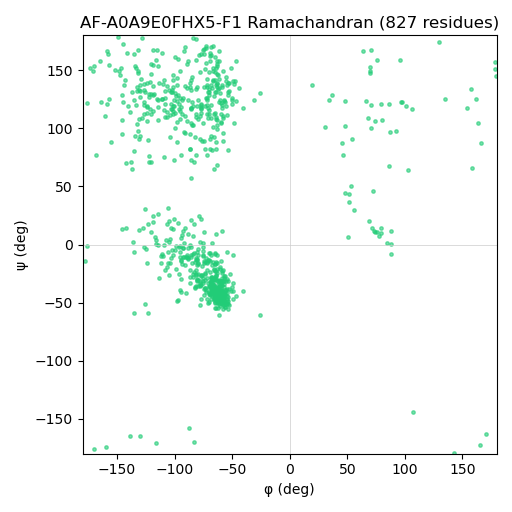ATOM 4412 N N . SER A 1 548 ? 20.751 -17.934 -4.650 1.00 86.25 548 SER A N 1
ATOM 4413 C CA . SER A 1 548 ? 21.092 -17.978 -6.084 1.00 86.25 548 SER A CA 1
ATOM 4414 C C . SER A 1 548 ? 21.556 -19.392 -6.458 1.00 86.25 548 SER A C 1
ATOM 4416 O O . SER A 1 548 ? 21.564 -20.304 -5.640 1.00 86.25 548 SER A O 1
ATOM 4418 N N . THR A 1 549 ? 21.978 -19.592 -7.702 1.00 70.50 549 THR A N 1
ATOM 4419 C CA . THR A 1 549 ? 22.683 -20.793 -8.174 1.00 70.50 549 THR A CA 1
ATOM 4420 C C . THR A 1 549 ? 24.099 -20.899 -7.597 1.00 70.50 549 THR A C 1
ATOM 4422 O O . THR A 1 549 ? 24.707 -19.879 -7.227 1.00 70.50 549 THR A O 1
ATOM 4425 N N . PRO A 1 550 ? 24.700 -22.104 -7.649 1.00 64.56 550 PRO A N 1
ATOM 4426 C CA . PRO A 1 550 ? 26.136 -22.243 -7.503 1.00 64.56 550 PRO A CA 1
ATOM 4427 C C . PRO A 1 550 ? 26.848 -21.515 -8.654 1.00 64.56 550 PRO A C 1
ATOM 4429 O O . PRO A 1 550 ? 26.272 -21.203 -9.696 1.00 64.56 550 PRO A O 1
ATOM 4432 N N . THR A 1 551 ? 28.108 -21.165 -8.435 1.00 63.16 551 THR A N 1
ATOM 4433 C CA . THR A 1 551 ? 28.968 -20.457 -9.397 1.00 63.16 551 THR A CA 1
ATOM 4434 C C . THR A 1 551 ? 28.958 -21.107 -10.790 1.00 63.16 551 THR A C 1
ATOM 4436 O O . THR A 1 551 ? 29.016 -22.328 -10.874 1.00 63.16 551 THR A O 1
ATOM 4439 N N . GLY A 1 552 ? 28.955 -20.317 -11.872 1.00 66.12 552 GLY A N 1
ATOM 4440 C CA . GLY A 1 552 ? 29.102 -20.822 -13.248 1.00 66.12 552 GLY A CA 1
ATOM 4441 C C . GLY A 1 552 ? 28.244 -20.083 -14.278 1.00 66.12 552 GLY A C 1
ATOM 4442 O O . GLY A 1 552 ? 27.509 -19.162 -13.937 1.00 66.12 552 GLY A O 1
ATOM 4443 N N . GLU A 1 553 ? 28.322 -20.495 -15.546 1.00 65.50 553 GLU A N 1
ATOM 4444 C CA . GLU A 1 553 ? 27.543 -19.892 -16.645 1.00 65.50 553 GLU A CA 1
ATOM 4445 C C . GLU A 1 553 ? 26.058 -20.294 -16.626 1.00 65.50 553 GLU A C 1
ATOM 4447 O O . GLU A 1 553 ? 25.231 -19.612 -17.228 1.00 65.50 553 GLU A O 1
ATOM 4452 N N . ILE A 1 554 ? 25.695 -21.343 -15.874 1.00 70.25 554 ILE A N 1
ATOM 4453 C CA . ILE A 1 554 ? 24.317 -21.852 -15.761 1.00 70.25 554 ILE A CA 1
ATOM 4454 C C . ILE A 1 554 ? 23.311 -20.793 -15.306 1.00 70.25 554 ILE A C 1
ATOM 4456 O O . ILE A 1 554 ? 22.134 -20.865 -15.667 1.00 70.25 554 ILE A O 1
ATOM 4460 N N . LYS A 1 555 ? 23.770 -19.784 -14.552 1.00 71.06 555 LYS A N 1
ATOM 4461 C CA . LYS A 1 555 ? 22.911 -18.691 -14.088 1.00 71.06 555 LYS A CA 1
ATOM 4462 C C . LYS A 1 555 ? 22.235 -17.985 -15.269 1.00 71.06 555 LYS A C 1
ATOM 4464 O O . LYS A 1 555 ? 21.127 -17.479 -15.139 1.00 71.06 555 LYS A O 1
ATOM 4469 N N . ASN A 1 556 ? 22.874 -17.974 -16.436 1.00 71.31 556 ASN A N 1
ATOM 4470 C CA . ASN A 1 556 ? 22.379 -17.288 -17.625 1.00 71.31 556 ASN A CA 1
ATOM 4471 C C . ASN A 1 556 ? 21.365 -18.112 -18.440 1.00 71.31 556 ASN A C 1
ATOM 4473 O O . ASN A 1 556 ? 21.005 -17.680 -19.528 1.00 71.31 556 ASN A O 1
ATOM 4477 N N . SER A 1 557 ? 20.922 -19.275 -17.949 1.00 75.31 557 SER A N 1
ATOM 4478 C CA . SER A 1 557 ? 19.978 -20.142 -18.665 1.00 75.31 557 SER A CA 1
ATOM 4479 C C . SER A 1 557 ? 18.523 -19.910 -18.245 1.00 75.31 557 SER A C 1
ATOM 4481 O O . SER A 1 557 ? 18.212 -19.622 -17.080 1.00 75.31 557 SER A O 1
ATOM 4483 N N . LEU A 1 558 ? 17.599 -20.128 -19.183 1.00 78.94 558 LEU A N 1
ATOM 4484 C CA . LEU A 1 558 ? 16.168 -20.175 -18.878 1.00 78.94 558 LEU A CA 1
ATOM 4485 C C . LEU A 1 558 ? 15.837 -21.329 -17.927 1.00 78.94 558 LEU A C 1
ATOM 4487 O O . LEU A 1 558 ? 14.962 -21.162 -17.087 1.00 78.94 558 LEU A O 1
ATOM 4491 N N . ALA A 1 559 ? 16.578 -22.442 -17.985 1.00 78.44 559 ALA A N 1
ATOM 4492 C CA . ALA A 1 559 ? 16.392 -23.587 -17.090 1.00 78.44 559 ALA A CA 1
ATOM 4493 C C . ALA A 1 559 ? 16.515 -23.150 -15.631 1.00 78.44 559 ALA A C 1
ATOM 4495 O O . ALA A 1 559 ? 15.665 -23.439 -14.794 1.00 78.44 559 ALA A O 1
ATOM 4496 N N . PHE A 1 560 ? 17.549 -22.367 -15.335 1.00 81.88 560 PHE A N 1
ATOM 4497 C CA . PHE A 1 560 ? 17.724 -21.817 -14.004 1.00 81.88 560 PHE A CA 1
ATOM 4498 C C . PHE A 1 560 ? 16.654 -20.777 -13.647 1.00 81.88 560 PHE A C 1
ATOM 4500 O O . PHE A 1 560 ? 16.258 -20.653 -12.493 1.00 81.88 560 PHE A O 1
ATOM 4507 N N . SER A 1 561 ? 16.144 -20.042 -14.624 1.00 85.81 561 SER A N 1
ATOM 4508 C CA . SER A 1 561 ? 15.063 -19.089 -14.365 1.00 85.81 561 SER A CA 1
ATOM 4509 C C . SER A 1 561 ? 13.769 -19.831 -14.005 1.00 85.81 561 SER A C 1
ATOM 4511 O O . SER A 1 561 ? 13.097 -19.446 -13.054 1.00 85.81 561 SER A O 1
ATOM 4513 N N . SER A 1 562 ? 13.490 -20.971 -14.648 1.00 84.56 562 SER A N 1
ATOM 4514 C CA . SER A 1 562 ? 12.427 -21.903 -14.246 1.00 84.56 562 SER A CA 1
ATOM 4515 C C . SER A 1 562 ? 12.655 -22.486 -12.849 1.00 84.56 562 SER A C 1
ATOM 4517 O O . SER A 1 562 ? 11.711 -22.605 -12.076 1.00 84.56 562 SER A O 1
ATOM 4519 N N . TYR A 1 563 ? 13.904 -22.779 -12.477 1.00 87.94 563 TYR A N 1
ATOM 4520 C CA . TYR A 1 563 ? 14.227 -23.192 -11.110 1.00 87.94 563 TYR A CA 1
ATOM 4521 C C . TYR A 1 563 ? 13.870 -22.117 -10.078 1.00 87.94 563 TYR A C 1
ATOM 4523 O O . TYR A 1 563 ? 13.243 -22.427 -9.069 1.00 87.94 563 TYR A O 1
ATOM 4531 N N . ILE A 1 564 ? 14.272 -20.861 -10.316 1.00 89.62 564 ILE A N 1
ATOM 4532 C CA . ILE A 1 564 ? 13.982 -19.736 -9.414 1.00 89.62 564 ILE A CA 1
ATOM 4533 C C . ILE A 1 564 ? 12.480 -19.499 -9.314 1.00 89.62 564 ILE A C 1
ATOM 4535 O O . ILE A 1 564 ? 11.971 -19.305 -8.213 1.00 89.62 564 ILE A O 1
ATOM 4539 N N . TRP A 1 565 ? 11.780 -19.582 -10.444 1.00 90.50 565 TRP A N 1
ATOM 4540 C CA . TRP A 1 565 ? 10.327 -19.537 -10.505 1.00 90.50 565 TRP A CA 1
ATOM 4541 C C . TRP A 1 565 ? 9.695 -20.589 -9.584 1.00 90.50 565 TRP A C 1
ATOM 4543 O O . TRP A 1 565 ? 8.908 -20.252 -8.703 1.00 90.50 565 TRP A O 1
ATOM 4553 N N . GLU A 1 566 ? 10.057 -21.862 -9.740 1.00 89.31 566 GLU A N 1
ATOM 4554 C CA . GLU A 1 566 ? 9.509 -22.947 -8.920 1.00 89.31 566 GLU A CA 1
ATOM 4555 C C . GLU A 1 566 ? 9.921 -22.847 -7.444 1.00 89.31 566 GLU A C 1
ATOM 4557 O O . GLU A 1 566 ? 9.115 -23.136 -6.560 1.00 89.31 566 GLU A O 1
ATOM 4562 N N . LEU A 1 567 ? 11.151 -22.405 -7.160 1.00 90.94 567 LEU A N 1
ATOM 4563 C CA . LEU A 1 567 ? 11.641 -22.206 -5.798 1.00 90.94 567 LEU A CA 1
ATOM 4564 C C . LEU A 1 567 ? 10.825 -21.135 -5.064 1.00 90.94 567 LEU A C 1
ATOM 4566 O O . LEU A 1 567 ? 10.374 -21.382 -3.948 1.00 90.94 567 LEU A O 1
ATOM 4570 N N . LEU A 1 568 ? 10.621 -19.969 -5.687 1.00 92.44 568 LEU A N 1
ATOM 4571 C CA . LEU A 1 568 ? 9.835 -18.882 -5.103 1.00 92.44 568 LEU A CA 1
ATOM 4572 C C . LEU A 1 568 ? 8.371 -19.297 -4.942 1.00 92.44 568 LEU A C 1
ATOM 4574 O O . LEU A 1 568 ? 7.837 -19.188 -3.845 1.00 92.44 568 LEU A O 1
ATOM 4578 N N . ASN A 1 569 ? 7.756 -19.890 -5.970 1.00 88.56 569 ASN A N 1
ATOM 4579 C CA . ASN A 1 569 ? 6.384 -20.392 -5.849 1.00 88.56 569 ASN A CA 1
ATOM 4580 C C . ASN A 1 569 ? 6.226 -21.393 -4.708 1.00 88.56 569 ASN A C 1
ATOM 4582 O O . ASN A 1 569 ? 5.232 -21.367 -3.998 1.00 88.56 569 ASN A O 1
ATOM 4586 N N . ARG A 1 570 ? 7.187 -22.295 -4.506 1.00 89.69 570 ARG A N 1
ATOM 4587 C CA . ARG A 1 570 ? 7.035 -23.314 -3.470 1.00 89.69 570 ARG A CA 1
ATOM 4588 C C . ARG A 1 570 ? 7.303 -22.789 -2.063 1.00 89.69 570 ARG A C 1
ATOM 4590 O O . ARG A 1 570 ? 6.663 -23.275 -1.139 1.00 89.69 570 ARG A O 1
ATOM 4597 N N . TYR A 1 571 ? 8.250 -21.871 -1.892 1.00 92.75 571 TYR A N 1
ATOM 4598 C CA . TYR A 1 571 ? 8.816 -21.583 -0.571 1.00 92.75 571 TYR A CA 1
ATOM 4599 C C . TYR A 1 571 ? 8.752 -20.126 -0.138 1.00 92.75 571 TYR A C 1
ATOM 4601 O O . TYR A 1 571 ? 9.158 -19.830 0.985 1.00 92.75 571 TYR A O 1
ATOM 4609 N N . GLU A 1 572 ? 8.284 -19.204 -0.981 1.00 92.00 572 GLU A N 1
ATOM 4610 C CA . GLU A 1 572 ? 8.291 -17.781 -0.640 1.00 92.00 572 GLU A CA 1
ATOM 4611 C C . GLU A 1 572 ? 7.583 -17.513 0.700 1.00 92.00 572 GLU A C 1
ATOM 4613 O O . GLU A 1 572 ? 8.181 -16.914 1.592 1.00 92.00 572 GLU A O 1
ATOM 4618 N N . HIS A 1 573 ? 6.419 -18.134 0.911 1.00 90.94 573 HIS A N 1
ATOM 4619 C CA . HIS A 1 573 ? 5.631 -18.062 2.146 1.00 90.94 573 HIS A CA 1
ATOM 4620 C C . HIS A 1 573 ? 6.305 -18.665 3.398 1.00 90.94 573 HIS A C 1
ATOM 4622 O O . HIS A 1 573 ? 5.860 -18.416 4.518 1.00 90.94 573 HIS A O 1
ATOM 4628 N N . ASN A 1 574 ? 7.375 -19.457 3.254 1.00 92.69 574 ASN A N 1
ATOM 4629 C CA . ASN A 1 574 ? 8.121 -20.026 4.384 1.00 92.69 574 ASN A CA 1
ATOM 4630 C C . ASN A 1 574 ? 9.157 -19.057 4.968 1.00 92.69 574 ASN A C 1
ATOM 4632 O O . ASN A 1 574 ? 9.779 -19.379 5.985 1.00 92.69 574 ASN A O 1
ATOM 4636 N N . ALA A 1 575 ? 9.382 -17.902 4.334 1.00 93.81 575 ALA A N 1
ATOM 4637 C CA . ALA A 1 575 ? 10.299 -16.891 4.833 1.00 93.81 575 ALA A CA 1
ATOM 4638 C C . ALA A 1 575 ? 9.669 -15.499 4.815 1.00 93.81 575 ALA A C 1
ATOM 4640 O O . ALA A 1 575 ? 8.883 -15.144 3.945 1.00 93.81 575 ALA A O 1
ATOM 4641 N N . LYS A 1 576 ? 10.088 -14.671 5.765 1.00 94.50 576 LYS A N 1
ATOM 4642 C CA . LYS A 1 576 ? 9.642 -13.289 5.886 1.00 94.50 576 LYS A CA 1
ATOM 4643 C C . LYS A 1 576 ? 10.122 -12.418 4.734 1.00 94.50 576 LYS A C 1
ATOM 4645 O O . LYS A 1 576 ? 9.385 -11.540 4.315 1.00 94.50 576 LYS A O 1
ATOM 4650 N N . TYR A 1 577 ? 11.338 -12.670 4.244 1.00 95.62 577 TYR A N 1
ATOM 4651 C CA . TYR A 1 577 ? 11.929 -12.022 3.072 1.00 95.62 577 TYR A CA 1
ATOM 4652 C C . TYR A 1 577 ? 12.841 -12.981 2.310 1.00 95.62 577 TYR A C 1
ATOM 4654 O O . TYR A 1 577 ? 13.462 -13.863 2.909 1.00 95.62 577 TYR A O 1
ATOM 4662 N N . TRP A 1 578 ? 12.954 -12.747 1.005 1.00 94.56 578 TRP A N 1
ATOM 4663 C CA . TRP A 1 578 ? 13.823 -13.447 0.065 1.00 94.56 578 TRP A CA 1
ATOM 4664 C C . TRP A 1 578 ? 14.677 -12.443 -0.688 1.00 94.56 578 TRP A C 1
ATOM 4666 O O . TRP A 1 578 ? 14.147 -11.577 -1.365 1.00 94.56 578 TRP A O 1
ATOM 4676 N N . PHE A 1 579 ? 15.998 -12.562 -0.636 1.00 93.56 579 PHE A N 1
ATOM 4677 C CA . PHE A 1 579 ? 16.898 -11.624 -1.301 1.00 93.56 579 PHE A CA 1
ATOM 4678 C C . PHE A 1 579 ? 17.772 -12.349 -2.319 1.00 93.56 579 PHE A C 1
ATOM 4680 O O . PHE A 1 579 ? 18.644 -13.150 -1.974 1.00 93.56 579 PHE A O 1
ATOM 4687 N N . TYR A 1 580 ? 17.537 -12.058 -3.598 1.00 91.06 580 TYR A N 1
ATOM 4688 C CA . TYR A 1 580 ? 18.277 -12.678 -4.686 1.00 91.06 580 TYR A CA 1
ATOM 4689 C C . TYR A 1 580 ? 19.731 -12.199 -4.686 1.00 91.06 580 TYR A C 1
ATOM 4691 O O . TYR A 1 580 ? 20.016 -11.001 -4.809 1.00 91.06 580 TYR A O 1
ATOM 4699 N N . HIS A 1 581 ? 20.662 -13.139 -4.538 1.00 87.56 581 HIS A N 1
ATOM 4700 C CA . HIS A 1 581 ? 22.082 -12.854 -4.386 1.00 87.56 581 HIS A CA 1
ATOM 4701 C C . HIS A 1 581 ? 22.677 -12.259 -5.670 1.00 87.56 581 HIS A C 1
ATOM 4703 O O . HIS A 1 581 ? 22.482 -12.782 -6.767 1.00 87.56 581 HIS A O 1
ATOM 4709 N N . ASN A 1 582 ? 23.475 -11.199 -5.507 1.00 68.31 582 ASN A N 1
ATOM 4710 C CA . ASN A 1 582 ? 24.190 -10.463 -6.557 1.00 68.31 582 ASN A CA 1
ATOM 4711 C C . ASN A 1 582 ? 23.352 -9.649 -7.542 1.00 68.31 582 ASN A C 1
ATOM 4713 O O . ASN A 1 582 ? 23.895 -9.272 -8.575 1.00 68.31 582 ASN A O 1
ATOM 4717 N N . GLY A 1 583 ? 22.105 -9.298 -7.209 1.00 60.38 583 GLY A N 1
ATOM 4718 C CA . GLY A 1 583 ? 21.189 -8.492 -8.033 1.00 60.38 583 GLY A CA 1
ATOM 4719 C C . GLY A 1 583 ? 21.861 -7.533 -9.030 1.00 60.38 583 GLY A C 1
ATOM 4720 O O . GLY A 1 583 ? 21.720 -7.703 -10.238 1.00 60.38 583 GLY A O 1
ATOM 4721 N N . PHE A 1 584 ? 22.659 -6.589 -8.523 1.00 59.88 584 PHE A N 1
ATOM 4722 C CA . PHE A 1 584 ? 23.307 -5.525 -9.306 1.00 59.88 584 PHE A CA 1
ATOM 4723 C C . PHE A 1 584 ? 24.834 -5.474 -9.115 1.00 59.88 584 PHE A C 1
ATOM 4725 O O . PHE A 1 584 ? 25.437 -4.401 -9.159 1.00 59.88 584 PHE A O 1
ATOM 4732 N N . SER A 1 585 ? 25.477 -6.619 -8.851 1.00 52.00 585 SER A N 1
ATOM 4733 C CA . SER A 1 585 ? 26.922 -6.629 -8.598 1.00 52.00 585 SER A CA 1
ATOM 4734 C C . SER A 1 585 ? 27.734 -6.327 -9.883 1.00 52.00 585 SER A C 1
ATOM 4736 O O . SER A 1 585 ? 27.477 -6.933 -10.924 1.00 52.00 585 SER A O 1
ATOM 4738 N N . PRO A 1 586 ? 28.709 -5.400 -9.835 1.00 52.78 586 PRO A N 1
ATOM 4739 C CA . PRO A 1 586 ? 29.548 -4.984 -10.967 1.00 52.78 586 PRO A CA 1
ATOM 4740 C C . PRO A 1 586 ? 30.541 -6.080 -11.451 1.00 52.78 586 PRO A C 1
ATOM 4742 O O . PRO A 1 586 ? 30.717 -7.121 -10.816 1.00 52.78 586 PRO A O 1
ATOM 4745 N N . PRO A 1 587 ? 31.217 -5.883 -12.604 1.00 49.09 587 PRO A N 1
ATOM 4746 C CA . PRO A 1 587 ? 31.357 -6.889 -13.670 1.00 49.09 587 PRO A CA 1
ATOM 4747 C C . PRO A 1 587 ? 32.477 -7.929 -13.502 1.00 49.09 587 PRO A C 1
ATOM 4749 O O . PRO A 1 587 ? 32.894 -8.537 -14.486 1.00 49.09 587 PRO A O 1
ATOM 4752 N N . VAL A 1 588 ? 33.032 -8.141 -12.309 1.00 45.69 588 VAL A N 1
ATOM 4753 C CA . VAL A 1 588 ? 34.308 -8.879 -12.207 1.00 45.69 588 VAL A CA 1
ATOM 4754 C C . VAL A 1 588 ? 34.206 -10.372 -11.918 1.00 45.69 588 VAL A C 1
ATOM 4756 O O . VAL A 1 588 ? 35.213 -11.052 -12.084 1.00 45.69 588 VAL A O 1
ATOM 4759 N N . SER A 1 589 ? 33.047 -10.926 -11.553 1.00 46.44 589 SER A N 1
ATOM 4760 C CA . SER A 1 589 ? 32.897 -12.399 -11.481 1.00 46.44 589 SER A CA 1
ATOM 4761 C C . SER A 1 589 ? 31.515 -12.908 -11.093 1.00 46.44 589 SER A C 1
ATOM 4763 O O . SER A 1 589 ? 31.274 -14.105 -11.258 1.00 46.44 589 SER A O 1
ATOM 4765 N N . SER A 1 590 ? 30.624 -12.063 -10.566 1.00 46.19 590 SER A N 1
ATOM 4766 C CA . SER A 1 590 ? 29.334 -12.556 -10.100 1.00 46.19 590 SER A CA 1
ATOM 4767 C C . SER A 1 590 ? 28.226 -12.262 -11.104 1.00 46.19 590 SER A C 1
ATOM 4769 O O . SER A 1 590 ? 27.989 -11.092 -11.402 1.00 46.19 590 SER A O 1
ATOM 4771 N N . PRO A 1 591 ? 27.541 -13.288 -11.643 1.00 48.28 591 PRO A N 1
ATOM 4772 C CA . PRO A 1 591 ? 26.413 -13.090 -12.534 1.00 48.28 591 PRO A CA 1
ATOM 4773 C C . PRO A 1 591 ? 25.254 -12.518 -11.711 1.00 48.28 591 PRO A C 1
ATOM 4775 O O . PRO A 1 591 ? 24.459 -13.263 -11.133 1.00 48.28 591 PRO A O 1
ATOM 4778 N N . GLY A 1 592 ? 25.178 -11.192 -11.641 1.00 55.81 592 GLY A N 1
ATOM 4779 C CA . GLY A 1 592 ? 24.001 -10.474 -11.181 1.00 55.81 592 GLY A CA 1
ATOM 4780 C C . GLY A 1 592 ? 22.900 -10.471 -12.226 1.00 55.81 592 GLY A C 1
ATOM 4781 O O . GLY A 1 592 ? 23.136 -10.817 -13.380 1.00 55.81 592 GLY A O 1
ATOM 4782 N N . VAL A 1 593 ? 21.701 -10.067 -11.826 1.00 56.50 593 VAL A N 1
ATOM 4783 C CA . VAL A 1 593 ? 20.491 -9.975 -12.660 1.00 56.50 593 VAL A CA 1
ATOM 4784 C C . VAL A 1 593 ? 20.702 -9.049 -13.873 1.00 56.50 593 VAL A C 1
ATOM 4786 O O . VAL A 1 593 ? 20.044 -9.177 -14.908 1.00 56.50 593 VAL A O 1
ATOM 4789 N N . ARG A 1 594 ? 21.690 -8.157 -13.774 1.00 54.03 594 ARG A N 1
ATOM 4790 C CA . ARG A 1 594 ? 22.277 -7.430 -14.894 1.00 54.03 594 ARG A CA 1
ATOM 4791 C C . ARG A 1 594 ? 23.728 -7.837 -15.101 1.00 54.03 594 ARG A C 1
ATOM 4793 O O . ARG A 1 594 ? 24.532 -7.727 -14.180 1.00 54.03 594 ARG A O 1
ATOM 4800 N N . ASN A 1 595 ? 24.064 -8.284 -16.310 1.00 53.28 595 ASN A N 1
ATOM 4801 C CA . ASN A 1 595 ? 25.438 -8.628 -16.672 1.00 53.28 595 ASN A CA 1
ATOM 4802 C C . ASN A 1 595 ? 26.003 -7.593 -17.651 1.00 53.28 595 ASN A C 1
ATOM 4804 O O . ASN A 1 595 ? 25.306 -7.140 -18.559 1.00 53.28 595 ASN A O 1
ATOM 4808 N N . ASN A 1 596 ? 27.277 -7.253 -17.479 1.00 44.47 596 ASN A N 1
ATOM 4809 C CA . ASN A 1 596 ? 28.055 -6.616 -18.526 1.00 44.47 596 ASN A CA 1
ATOM 4810 C C . ASN A 1 596 ? 28.606 -7.757 -19.385 1.00 44.47 596 ASN A C 1
ATOM 4812 O O . ASN A 1 596 ? 29.491 -8.489 -18.937 1.00 44.47 596 ASN A O 1
ATOM 4816 N N . SER A 1 597 ? 28.035 -7.984 -20.567 1.00 38.19 597 SER A N 1
ATOM 4817 C CA . SER A 1 597 ? 28.519 -9.015 -21.484 1.00 38.19 597 SER A CA 1
ATOM 4818 C C . SER A 1 597 ? 29.989 -8.738 -21.827 1.00 38.19 597 SER A C 1
ATOM 4820 O O . SER A 1 597 ? 30.277 -7.938 -22.702 1.00 38.19 597 SER A O 1
ATOM 4822 N N . ASN A 1 598 ? 30.915 -9.384 -21.113 1.00 36.66 598 ASN A N 1
ATOM 4823 C CA . ASN A 1 598 ? 32.365 -9.364 -21.314 1.00 36.66 598 ASN A CA 1
ATOM 4824 C C . ASN A 1 598 ? 33.024 -7.981 -21.501 1.00 36.66 598 ASN A C 1
ATOM 4826 O O . ASN A 1 598 ? 33.128 -7.494 -22.615 1.00 36.66 598 ASN A O 1
ATOM 4830 N N . ARG A 1 599 ? 33.669 -7.456 -20.446 1.00 40.66 599 ARG A N 1
ATOM 4831 C CA . ARG A 1 599 ? 34.886 -6.599 -20.499 1.00 40.66 599 ARG A CA 1
ATOM 4832 C C . ARG A 1 599 ? 34.935 -5.367 -21.436 1.00 40.66 599 ARG A C 1
ATOM 4834 O O . ARG A 1 599 ? 35.992 -4.740 -21.476 1.00 40.66 599 ARG A O 1
ATOM 4841 N N . ALA A 1 600 ? 33.877 -4.955 -22.121 1.00 31.77 600 ALA A N 1
ATOM 4842 C CA . ALA A 1 600 ? 33.945 -3.884 -23.109 1.00 31.77 600 ALA A CA 1
ATOM 4843 C C . ALA A 1 600 ? 32.834 -2.853 -22.890 1.00 31.77 600 ALA A C 1
ATOM 4845 O O . ALA A 1 600 ? 31.673 -3.084 -23.192 1.00 31.77 600 ALA A O 1
ATOM 4846 N N . ASP A 1 601 ? 33.273 -1.693 -22.409 1.00 35.62 601 ASP A N 1
ATOM 4847 C CA . ASP A 1 601 ? 32.635 -0.394 -22.589 1.00 35.62 601 ASP A CA 1
ATOM 4848 C C . ASP A 1 601 ? 31.350 -0.117 -21.780 1.00 35.62 601 ASP A C 1
ATOM 4850 O O . ASP A 1 601 ? 30.245 -0.555 -22.095 1.00 35.62 601 ASP A O 1
ATOM 4854 N N . VAL A 1 602 ? 31.502 0.728 -20.752 1.00 42.16 602 VAL A N 1
ATOM 4855 C CA . VAL A 1 602 ? 30.418 1.388 -19.991 1.00 42.16 602 VAL A CA 1
ATOM 4856 C C . VAL A 1 602 ? 29.436 2.170 -20.883 1.00 42.16 602 VAL A C 1
ATOM 4858 O O . VAL A 1 602 ? 28.415 2.641 -20.392 1.00 42.16 602 VAL A O 1
ATOM 4861 N N . SER A 1 603 ? 29.715 2.293 -22.184 1.00 41.62 603 SER A N 1
ATOM 4862 C CA . SER A 1 603 ? 28.834 2.895 -23.184 1.00 41.62 603 SER A CA 1
ATOM 4863 C C . SER A 1 603 ? 27.652 2.012 -23.624 1.00 41.62 603 SER A C 1
ATOM 4865 O O . SER A 1 603 ? 26.687 2.553 -24.158 1.00 41.62 603 SER A O 1
ATOM 4867 N N . THR A 1 604 ? 27.682 0.687 -23.407 1.00 46.75 604 THR A N 1
ATOM 4868 C CA . THR A 1 604 ? 26.702 -0.246 -24.019 1.00 46.75 604 THR A CA 1
ATOM 4869 C C . THR A 1 604 ? 25.500 -0.625 -23.142 1.00 46.75 604 THR A C 1
ATOM 4871 O O . THR A 1 604 ? 24.577 -1.281 -23.620 1.00 46.75 604 THR A O 1
ATOM 4874 N N . GLY A 1 605 ? 25.440 -0.136 -21.898 1.00 55.59 605 GLY A N 1
ATOM 4875 C CA . GLY A 1 605 ? 24.309 -0.350 -20.988 1.00 55.59 605 GLY A CA 1
ATOM 4876 C C . GLY A 1 605 ? 24.249 -1.757 -20.375 1.00 55.59 605 GLY A C 1
ATOM 4877 O O . GLY A 1 605 ? 24.845 -2.714 -20.859 1.00 55.59 605 GLY A O 1
ATOM 4878 N N . TYR A 1 606 ? 23.543 -1.890 -19.253 1.00 63.84 606 TYR A N 1
ATOM 4879 C CA . TYR A 1 606 ? 23.352 -3.180 -18.589 1.00 63.84 606 TYR A CA 1
ATOM 4880 C C . TYR A 1 606 ? 22.241 -3.996 -19.261 1.00 63.84 606 TYR A C 1
ATOM 4882 O O . TYR A 1 606 ? 21.146 -3.479 -19.491 1.00 63.84 606 TYR A O 1
ATOM 4890 N N . VAL A 1 607 ? 22.482 -5.291 -19.481 1.00 67.88 607 VAL A N 1
ATOM 4891 C CA . VAL A 1 607 ? 21.482 -6.216 -20.038 1.00 67.88 607 VAL A CA 1
ATOM 4892 C C . VAL A 1 607 ? 20.788 -6.979 -18.913 1.00 67.88 607 VAL A C 1
ATOM 4894 O O . VAL A 1 607 ? 21.455 -7.580 -18.069 1.00 67.88 607 VAL A O 1
ATOM 4897 N N . ASN A 1 608 ? 19.452 -6.969 -18.910 1.00 75.88 608 ASN A N 1
ATOM 4898 C CA . ASN A 1 608 ? 18.637 -7.784 -18.006 1.00 75.88 608 ASN A CA 1
ATOM 4899 C C . ASN A 1 608 ? 18.748 -9.265 -18.390 1.00 75.88 608 ASN A C 1
ATOM 4901 O O . ASN A 1 608 ? 18.610 -9.622 -19.559 1.00 75.88 608 ASN A O 1
ATOM 4905 N N . ARG A 1 609 ? 18.959 -10.133 -17.406 1.00 76.62 609 ARG A N 1
ATOM 4906 C CA . ARG A 1 609 ? 18.980 -11.586 -17.596 1.00 76.62 609 ARG A CA 1
ATOM 4907 C C . ARG A 1 609 ? 17.604 -12.210 -17.400 1.00 76.62 609 ARG A C 1
ATOM 4909 O O . ARG A 1 609 ? 16.674 -11.570 -16.934 1.00 76.62 609 ARG A O 1
ATOM 4916 N N . SER A 1 610 ? 17.464 -13.483 -17.745 1.00 80.31 610 SER A N 1
ATOM 4917 C CA . SER A 1 610 ? 16.204 -14.220 -17.612 1.00 80.31 610 SER A CA 1
ATOM 4918 C C . SER A 1 610 ? 15.680 -14.306 -16.168 1.00 80.31 610 SER A C 1
ATOM 4920 O O . SER A 1 610 ? 14.470 -14.269 -15.958 1.00 80.31 610 SER A O 1
ATOM 4922 N N . ASP A 1 611 ? 16.564 -14.334 -15.168 1.00 81.25 611 ASP A N 1
ATOM 4923 C CA . ASP A 1 611 ? 16.205 -14.280 -13.745 1.00 81.25 611 ASP A CA 1
ATOM 4924 C C . ASP A 1 611 ? 15.629 -12.911 -13.328 1.00 81.25 611 ASP A C 1
ATOM 4926 O O . ASP A 1 611 ? 14.770 -12.871 -12.449 1.00 81.25 611 ASP A O 1
ATOM 4930 N N . TYR A 1 612 ? 16.002 -11.812 -14.005 1.00 83.44 612 TYR A N 1
ATOM 4931 C CA . TYR A 1 612 ? 15.355 -10.492 -13.851 1.00 83.44 612 TYR A CA 1
ATOM 4932 C C . TYR A 1 612 ? 13.865 -10.607 -14.117 1.00 83.44 612 TYR A C 1
ATOM 4934 O O . TYR A 1 612 ? 13.037 -10.215 -13.298 1.00 83.44 612 TYR A O 1
ATOM 4942 N N . TYR A 1 613 ? 13.542 -11.165 -15.283 1.00 83.81 613 TYR A N 1
ATOM 4943 C CA . TYR A 1 613 ? 12.177 -11.261 -15.761 1.00 83.81 613 TYR A CA 1
ATOM 4944 C C . TYR A 1 613 ? 11.375 -12.241 -14.920 1.00 83.81 613 TYR A C 1
ATOM 4946 O O . TYR A 1 613 ? 10.222 -11.963 -14.640 1.00 83.81 613 TYR A O 1
ATOM 4954 N N . VAL A 1 614 ? 11.979 -13.331 -14.441 1.00 86.00 614 VAL A N 1
ATOM 4955 C CA . VAL A 1 614 ? 11.302 -14.252 -13.519 1.00 86.00 614 VAL A CA 1
ATOM 4956 C C . VAL A 1 614 ? 10.960 -13.587 -12.190 1.00 86.00 614 VAL A C 1
ATOM 4958 O O . VAL A 1 614 ? 9.833 -13.737 -11.731 1.00 86.00 614 VAL A O 1
ATOM 4961 N N . ILE A 1 615 ? 11.874 -12.821 -11.589 1.00 86.56 615 ILE A N 1
ATOM 4962 C CA . ILE A 1 615 ? 11.577 -12.096 -10.343 1.00 86.56 615 ILE A CA 1
ATOM 4963 C C . ILE A 1 615 ? 10.519 -11.019 -10.597 1.00 86.56 615 ILE A C 1
ATOM 4965 O O . ILE A 1 615 ? 9.584 -10.886 -9.816 1.00 86.56 615 ILE A O 1
ATOM 4969 N N . GLN A 1 616 ? 10.621 -10.284 -11.706 1.00 84.12 616 GLN A N 1
ATOM 4970 C CA . GLN A 1 616 ? 9.622 -9.290 -12.093 1.00 84.12 616 GLN A CA 1
ATOM 4971 C C . GLN A 1 616 ? 8.247 -9.933 -12.335 1.00 84.12 616 GLN A C 1
ATOM 4973 O O . GLN A 1 616 ? 7.237 -9.409 -11.879 1.00 84.12 616 GLN A O 1
ATOM 4978 N N . MET A 1 617 ? 8.190 -11.074 -13.024 1.00 86.56 617 MET A N 1
ATOM 4979 C CA . MET A 1 617 ? 6.961 -11.838 -13.240 1.00 86.56 617 MET A CA 1
ATOM 4980 C C . MET A 1 617 ? 6.375 -12.308 -11.916 1.00 86.56 617 MET A C 1
ATOM 4982 O O . MET A 1 617 ? 5.189 -12.106 -11.693 1.00 86.56 617 MET A O 1
ATOM 4986 N N . PHE A 1 618 ? 7.206 -12.884 -11.042 1.00 86.88 618 PHE A N 1
ATOM 4987 C CA . PHE A 1 618 ? 6.788 -13.358 -9.727 1.00 86.88 618 PHE A CA 1
ATOM 4988 C C . PHE A 1 618 ? 6.178 -12.214 -8.925 1.00 86.88 618 PHE A C 1
ATOM 4990 O O . PHE A 1 618 ? 5.047 -12.309 -8.490 1.00 86.88 618 PHE A O 1
ATOM 4997 N N . ARG A 1 619 ? 6.858 -11.070 -8.845 1.00 84.19 619 ARG A N 1
ATOM 4998 C CA . ARG A 1 619 ? 6.370 -9.897 -8.110 1.00 84.19 619 ARG A CA 1
ATOM 4999 C C . ARG A 1 619 ? 5.087 -9.280 -8.657 1.00 84.19 619 ARG A C 1
ATOM 5001 O O . ARG A 1 619 ? 4.338 -8.703 -7.877 1.00 84.19 619 ARG A O 1
ATOM 5008 N N . ASN A 1 620 ? 4.855 -9.385 -9.963 1.00 81.38 620 ASN A N 1
ATOM 5009 C CA . ASN A 1 620 ? 3.637 -8.898 -10.610 1.00 81.38 620 ASN A CA 1
ATOM 5010 C C . ASN A 1 620 ? 2.488 -9.916 -10.573 1.00 81.38 620 ASN A C 1
ATOM 5012 O O . ASN A 1 620 ? 1.406 -9.613 -11.080 1.00 81.38 620 ASN A O 1
ATOM 5016 N N . MET A 1 621 ? 2.700 -11.114 -10.020 1.00 81.31 621 MET A N 1
ATOM 5017 C CA . MET A 1 621 ? 1.608 -12.055 -9.820 1.00 81.31 621 MET A CA 1
ATOM 5018 C C . MET A 1 621 ? 0.693 -11.566 -8.693 1.00 81.31 621 MET A C 1
ATOM 5020 O O . MET A 1 621 ? 1.186 -11.085 -7.671 1.00 81.31 621 MET A O 1
ATOM 5024 N N . PRO A 1 622 ? -0.634 -11.669 -8.867 1.00 76.94 622 PRO A N 1
ATOM 5025 C CA . PRO A 1 622 ? -1.572 -11.532 -7.761 1.00 76.94 622 PRO A CA 1
ATOM 5026 C C . PRO A 1 622 ? -1.259 -12.584 -6.690 1.00 76.94 622 PRO A C 1
ATOM 5028 O O . PRO A 1 622 ? -1.027 -13.740 -7.035 1.00 76.94 622 PRO A O 1
ATOM 5031 N N . ALA A 1 623 ? -1.273 -12.235 -5.403 1.00 65.75 623 ALA A N 1
ATOM 5032 C CA . ALA A 1 623 ? -1.017 -13.236 -4.358 1.00 65.75 623 ALA A CA 1
ATOM 5033 C C . ALA A 1 623 ? -2.100 -14.308 -4.224 1.00 65.75 623 ALA A C 1
ATOM 5035 O O . ALA A 1 623 ? -1.857 -15.343 -3.610 1.00 65.75 623 ALA A O 1
ATOM 5036 N N . ASP A 1 624 ? -3.288 -14.060 -4.772 1.00 64.69 624 ASP A N 1
ATOM 5037 C CA . ASP A 1 624 ? -4.372 -15.031 -4.881 1.00 64.69 624 ASP A CA 1
ATOM 5038 C C . ASP A 1 624 ? -4.269 -15.891 -6.148 1.00 64.69 624 ASP A C 1
ATOM 5040 O O . ASP A 1 624 ? -5.112 -16.765 -6.352 1.00 64.69 624 ASP A O 1
ATOM 5044 N N . ALA A 1 625 ? -3.255 -15.683 -6.999 1.00 65.88 625 ALA A N 1
ATOM 5045 C CA . ALA A 1 625 ? -2.995 -16.578 -8.114 1.00 65.88 625 ALA A CA 1
ATOM 5046 C C . ALA A 1 625 ? -2.728 -17.976 -7.548 1.00 65.88 625 ALA A C 1
ATOM 5048 O O . ALA A 1 625 ? -1.663 -18.234 -6.981 1.00 65.88 625 ALA A O 1
ATOM 5049 N N . GLU A 1 626 ? -3.723 -18.865 -7.675 1.00 53.69 626 GLU A N 1
ATOM 5050 C CA . GLU A 1 626 ? -3.611 -20.256 -7.252 1.00 53.69 626 GLU A CA 1
ATOM 5051 C C . GLU A 1 626 ? -2.286 -20.806 -7.766 1.00 53.69 626 GLU A C 1
ATOM 5053 O O . GLU A 1 626 ? -2.004 -20.744 -8.968 1.00 53.69 626 GLU A O 1
ATOM 5058 N N . TYR A 1 627 ? -1.464 -21.306 -6.836 1.00 55.38 627 TYR A N 1
ATOM 5059 C CA . TYR A 1 627 ? -0.163 -21.883 -7.134 1.00 55.38 627 TYR A CA 1
ATOM 5060 C C . TYR A 1 627 ? -0.260 -22.723 -8.403 1.00 55.38 627 TYR A C 1
ATOM 5062 O O . TYR A 1 627 ? -0.997 -23.714 -8.437 1.00 55.38 627 TYR A O 1
ATOM 5070 N N . PHE A 1 628 ? 0.487 -22.330 -9.440 1.00 47.78 628 PHE A N 1
ATOM 5071 C CA . PHE A 1 628 ? 0.623 -23.116 -10.659 1.00 47.78 628 PHE A CA 1
ATOM 5072 C C . PHE A 1 628 ? 1.320 -24.429 -10.298 1.00 47.78 628 PHE A C 1
ATOM 5074 O O . PHE A 1 628 ? 2.534 -24.583 -10.429 1.00 47.78 628 PHE A O 1
ATOM 5081 N N . ASN A 1 629 ? 0.547 -25.391 -9.803 1.00 41.19 629 ASN A N 1
ATOM 5082 C CA . ASN A 1 629 ? 1.003 -26.742 -9.578 1.00 41.19 629 ASN A CA 1
ATOM 5083 C C . ASN A 1 629 ? 1.276 -27.328 -10.956 1.00 41.19 629 ASN A C 1
ATOM 5085 O O . ASN A 1 629 ? 0.363 -27.729 -11.679 1.00 41.19 629 ASN A O 1
ATOM 5089 N N . TYR A 1 630 ? 2.552 -27.367 -11.328 1.00 38.78 630 TYR A N 1
ATOM 5090 C CA . TYR A 1 630 ? 3.016 -28.116 -12.481 1.00 38.78 630 TYR A CA 1
ATOM 5091 C C . TYR A 1 630 ? 2.830 -29.609 -12.173 1.00 38.78 630 TYR A C 1
ATOM 5093 O O . TYR A 1 630 ? 3.739 -30.299 -11.710 1.00 38.78 630 TYR A O 1
ATOM 5101 N N . VAL A 1 631 ? 1.607 -30.119 -12.347 1.00 33.91 631 VAL A N 1
ATOM 5102 C CA . VAL A 1 631 ? 1.307 -31.539 -12.157 1.00 33.91 631 VAL A CA 1
ATOM 5103 C C . VAL A 1 631 ? 1.884 -32.295 -13.350 1.00 33.91 631 VAL A C 1
ATOM 5105 O O . VAL A 1 631 ? 1.223 -32.523 -14.361 1.00 33.91 631 VAL A O 1
ATOM 5108 N N . SER A 1 632 ? 3.145 -32.706 -13.234 1.00 38.97 632 SER A N 1
ATOM 5109 C CA . SER A 1 632 ? 3.740 -33.700 -14.125 1.00 38.97 632 SER A CA 1
ATOM 5110 C C . SER A 1 632 ? 3.179 -35.085 -13.773 1.00 38.97 632 SER A C 1
ATOM 5112 O O . SER A 1 632 ? 3.753 -35.862 -13.018 1.00 38.97 632 SER A O 1
ATOM 5114 N N . GLY A 1 633 ? 1.987 -35.388 -14.291 1.00 30.33 633 GLY A N 1
ATOM 5115 C CA . GLY A 1 633 ? 1.295 -36.649 -14.039 1.00 30.33 633 GLY A CA 1
ATOM 5116 C C . GLY A 1 633 ? 0.828 -37.316 -15.324 1.00 30.33 633 GLY A C 1
ATOM 5117 O O . GLY A 1 633 ? -0.282 -37.076 -15.790 1.00 30.33 633 GLY A O 1
ATOM 5118 N N . SER A 1 634 ? 1.644 -38.216 -15.873 1.00 37.25 634 SER A N 1
ATOM 5119 C CA . SER A 1 634 ? 1.195 -39.190 -16.867 1.00 37.25 634 SER A CA 1
ATOM 5120 C C . SER A 1 634 ? 0.150 -40.124 -16.238 1.00 37.25 634 SER A C 1
ATOM 5122 O O . SER A 1 634 ? 0.512 -41.084 -15.554 1.00 37.25 634 SER A O 1
ATOM 5124 N N . SER A 1 635 ? -1.144 -39.888 -16.462 1.00 27.22 635 SER A N 1
ATOM 5125 C CA . SER A 1 635 ? -2.163 -40.900 -16.168 1.00 27.22 635 SER A CA 1
ATOM 5126 C C . SER A 1 635 ? -2.390 -41.758 -17.413 1.00 27.22 635 SER A C 1
ATOM 5128 O O . SER A 1 635 ? -2.881 -41.318 -18.450 1.00 27.22 635 SER A O 1
ATOM 5130 N N . THR A 1 636 ? -1.961 -43.015 -17.328 1.00 32.59 636 THR A N 1
ATOM 5131 C CA . THR A 1 636 ? -2.322 -44.037 -18.306 1.00 32.59 636 THR A CA 1
ATOM 5132 C C . THR A 1 636 ? -3.613 -44.725 -17.860 1.00 32.59 636 THR A C 1
ATOM 5134 O O . THR A 1 636 ? -3.731 -45.159 -16.720 1.00 32.59 636 THR A O 1
ATOM 5137 N N . LYS A 1 637 ? -4.522 -44.888 -18.830 1.00 31.72 637 LYS A N 1
ATOM 5138 C CA . LYS A 1 637 ? -5.646 -45.842 -18.906 1.00 31.72 637 LYS A CA 1
ATOM 5139 C C . LYS A 1 637 ? -6.965 -45.553 -18.164 1.00 31.72 637 LYS A C 1
ATOM 5141 O O . LYS A 1 637 ? -7.139 -45.819 -16.985 1.00 31.72 637 LYS A O 1
ATOM 5146 N N . SER A 1 638 ? -7.941 -45.214 -19.015 1.00 37.00 638 SER A N 1
ATOM 5147 C CA . SER A 1 638 ? -9.232 -45.900 -19.206 1.00 37.00 638 SER A CA 1
ATOM 5148 C C . SER A 1 638 ? -10.102 -46.127 -17.969 1.00 37.00 638 SER A C 1
ATOM 5150 O O . SER A 1 638 ? -10.020 -47.185 -17.348 1.00 37.00 638 SER A O 1
ATOM 5152 N N . ASN A 1 639 ? -10.982 -45.161 -17.687 1.00 32.44 639 ASN A N 1
ATOM 5153 C CA . ASN A 1 639 ? -12.417 -45.336 -17.385 1.00 32.44 639 ASN A CA 1
ATOM 5154 C C . ASN A 1 639 ? -12.948 -44.118 -16.613 1.00 32.44 639 ASN A C 1
ATOM 5156 O O . ASN A 1 639 ? -13.354 -44.234 -15.460 1.00 32.44 639 ASN A O 1
ATOM 5160 N N . LEU A 1 640 ? -12.981 -42.951 -17.260 1.00 26.75 640 LEU A N 1
ATOM 5161 C CA . LEU A 1 640 ? -13.807 -41.835 -16.800 1.00 26.75 640 LEU A CA 1
ATOM 5162 C C . LEU A 1 640 ? -14.790 -41.454 -17.917 1.00 26.75 640 LEU A C 1
ATOM 5164 O O . LEU A 1 640 ? -14.413 -41.536 -19.089 1.00 26.75 640 LEU A O 1
ATOM 5168 N N . PRO A 1 641 ? -16.057 -41.135 -17.593 1.00 30.23 641 PRO A N 1
ATOM 5169 C CA . PRO A 1 641 ? -17.112 -40.957 -18.584 1.00 30.23 641 PRO A CA 1
ATOM 5170 C C . PRO A 1 641 ? -16.798 -39.783 -19.513 1.00 30.23 641 PRO A C 1
ATOM 5172 O O . PRO A 1 641 ? -16.338 -38.731 -19.071 1.00 30.23 641 PRO A O 1
ATOM 5175 N N . ASN A 1 642 ? -17.076 -39.975 -20.801 1.00 33.75 642 ASN A N 1
ATOM 5176 C CA . ASN A 1 642 ? -16.979 -38.961 -21.847 1.00 33.75 642 ASN A CA 1
ATOM 5177 C C . ASN A 1 642 ? -17.870 -37.743 -21.528 1.00 33.75 642 ASN A C 1
ATOM 5179 O O . ASN A 1 642 ? -19.020 -37.731 -21.955 1.00 33.75 642 ASN A O 1
ATOM 5183 N N . SER A 1 643 ? -17.351 -36.741 -20.806 1.00 34.03 643 SER A N 1
ATOM 5184 C CA . SER A 1 643 ? -17.802 -35.333 -20.886 1.00 34.03 643 SER A CA 1
ATOM 5185 C C . SER A 1 643 ? -17.016 -34.318 -20.040 1.00 34.03 643 SER A C 1
ATOM 5187 O O . SER A 1 643 ? -17.318 -33.138 -20.150 1.00 34.03 643 SER A O 1
ATOM 5189 N N . ASN A 1 644 ? -16.003 -34.689 -19.249 1.00 27.70 644 ASN A N 1
ATOM 5190 C CA . ASN A 1 644 ? -15.256 -33.702 -18.450 1.00 27.70 644 ASN A CA 1
ATOM 5191 C C . ASN A 1 644 ? -13.835 -33.495 -18.986 1.00 27.70 644 ASN A C 1
ATOM 5193 O O . ASN A 1 644 ? -12.855 -33.959 -18.406 1.00 27.70 644 ASN A O 1
ATOM 5197 N N . TYR A 1 645 ? -13.740 -32.775 -20.103 1.00 24.31 645 TYR A N 1
ATOM 5198 C CA . TYR A 1 645 ? -12.560 -31.964 -20.387 1.00 24.31 645 TYR A CA 1
ATOM 5199 C C . TYR A 1 645 ? -12.678 -30.699 -19.532 1.00 24.31 645 TYR A C 1
ATOM 5201 O O . TYR A 1 645 ? -13.648 -29.957 -19.669 1.00 24.31 645 TYR A O 1
ATOM 5209 N N . LEU A 1 646 ? -11.712 -30.446 -18.647 1.00 26.58 646 LEU A N 1
ATOM 5210 C CA . LEU A 1 646 ? -11.546 -29.137 -18.012 1.00 26.58 646 LEU A CA 1
ATOM 5211 C C . LEU A 1 646 ? -11.003 -28.158 -19.063 1.00 26.58 646 LEU A C 1
ATOM 5213 O O . LEU A 1 646 ? -9.818 -27.847 -19.105 1.00 26.58 646 LEU A O 1
ATOM 5217 N N . SER A 1 647 ? -11.888 -27.702 -19.949 1.00 29.48 647 SER A N 1
ATOM 5218 C CA . SER A 1 647 ? -11.724 -26.437 -20.653 1.00 29.48 647 SER A CA 1
ATOM 5219 C C . SER A 1 647 ? -12.108 -25.325 -19.679 1.00 29.48 647 SER A C 1
ATOM 5221 O O . SER A 1 647 ? -13.275 -24.947 -19.579 1.00 29.48 647 SER A O 1
ATOM 5223 N N . GLY A 1 648 ? -11.133 -24.808 -18.937 1.00 25.80 648 GLY A N 1
ATOM 5224 C CA . GLY A 1 648 ? -11.270 -23.500 -18.308 1.00 25.80 648 GLY A CA 1
ATOM 5225 C C . GLY A 1 648 ? -11.249 -22.432 -19.397 1.00 25.80 648 GLY A C 1
ATOM 5226 O O . GLY A 1 648 ? -10.200 -21.869 -19.692 1.00 25.80 648 GLY A O 1
ATOM 5227 N N . GLN A 1 649 ? -12.392 -22.187 -20.043 1.00 25.34 649 GLN A N 1
ATOM 5228 C CA . GLN A 1 649 ? -12.609 -20.951 -20.786 1.00 25.34 649 GLN A CA 1
ATOM 5229 C C . GLN A 1 649 ? -12.695 -19.817 -19.764 1.00 25.34 649 GLN A C 1
ATOM 5231 O O . GLN A 1 649 ? -13.765 -19.519 -19.241 1.00 25.34 649 GLN A O 1
ATOM 5236 N N . TYR A 1 650 ? -11.567 -19.169 -19.483 1.00 23.98 650 TYR A N 1
ATOM 5237 C CA . TYR A 1 650 ? -11.625 -17.804 -18.987 1.00 23.98 650 TYR A CA 1
ATOM 5238 C C . TYR A 1 650 ? -12.035 -16.921 -20.162 1.00 23.98 650 TYR A C 1
ATOM 5240 O O . TYR A 1 650 ? -11.295 -16.767 -21.136 1.00 23.98 650 TYR A O 1
ATOM 5248 N N . ASN A 1 651 ? -13.236 -16.351 -20.076 1.00 25.00 651 ASN A N 1
ATOM 5249 C CA . ASN A 1 651 ? -13.607 -15.207 -20.892 1.00 25.00 651 ASN A CA 1
ATOM 5250 C C . ASN A 1 651 ? -12.699 -14.042 -20.484 1.00 25.00 651 ASN A C 1
ATOM 5252 O O . ASN A 1 651 ? -13.043 -13.251 -19.609 1.00 25.00 651 ASN A O 1
ATOM 5256 N N . TYR A 1 652 ? -11.529 -13.930 -21.111 1.00 27.86 652 TYR A N 1
ATOM 5257 C CA . TYR A 1 652 ? -10.821 -12.661 -21.144 1.00 27.86 652 TYR A CA 1
ATOM 5258 C C . TYR A 1 652 ? -11.747 -11.662 -21.833 1.00 27.86 652 TYR A C 1
ATOM 5260 O O . TYR A 1 652 ? -12.036 -11.789 -23.025 1.00 27.86 652 TYR A O 1
ATOM 5268 N N . SER A 1 653 ? -12.245 -10.676 -21.084 1.00 30.23 653 SER A N 1
ATOM 5269 C CA . SER A 1 653 ? -12.861 -9.522 -21.724 1.00 30.23 653 SER A CA 1
ATOM 5270 C C . SER A 1 653 ? -11.780 -8.858 -22.578 1.00 30.23 653 SER A C 1
ATOM 5272 O O . SER A 1 653 ? -10.705 -8.487 -22.103 1.00 30.23 653 SER A O 1
ATOM 5274 N N . SER A 1 654 ? -12.051 -8.720 -23.872 1.00 31.34 654 SER A N 1
ATOM 5275 C CA . SER A 1 654 ? -11.171 -8.084 -24.857 1.00 31.34 654 SER A CA 1
ATOM 5276 C C . SER A 1 654 ? -10.937 -6.583 -24.598 1.00 31.34 654 SER A C 1
ATOM 5278 O O . SER A 1 654 ? -10.369 -5.891 -25.437 1.00 31.34 654 SER A O 1
ATOM 5280 N N . SER A 1 655 ? -11.371 -6.058 -23.451 1.00 32.12 655 SER A N 1
ATOM 5281 C CA . SER A 1 655 ? -11.261 -4.659 -23.033 1.00 32.12 655 SER A CA 1
ATOM 5282 C C . SER A 1 655 ? -9.994 -4.336 -22.231 1.00 32.12 655 SER A C 1
ATOM 5284 O O . SER A 1 655 ? -9.630 -3.168 -22.159 1.00 32.12 655 SER A O 1
ATOM 5286 N N . GLY A 1 656 ? -9.287 -5.328 -21.675 1.00 30.81 656 GLY A N 1
ATOM 5287 C CA . GLY A 1 656 ? -8.058 -5.096 -20.893 1.00 30.81 656 GLY A CA 1
ATOM 5288 C C . GLY A 1 656 ? -6.755 -5.069 -21.702 1.00 30.81 656 GLY A C 1
ATOM 5289 O O . GLY A 1 656 ? -5.725 -4.647 -21.189 1.00 30.81 656 GLY A O 1
ATOM 5290 N N . PHE A 1 657 ? -6.785 -5.506 -22.965 1.00 29.44 657 PHE A N 1
ATOM 5291 C CA . PHE A 1 657 ? -5.578 -5.694 -23.787 1.00 29.44 657 PHE A CA 1
ATOM 5292 C C . PHE A 1 657 ? -5.440 -4.669 -24.930 1.00 29.44 657 PHE A C 1
ATOM 5294 O O . PHE A 1 657 ? -4.402 -4.577 -25.580 1.00 29.44 657 PHE A O 1
ATOM 5301 N N . ALA A 1 658 ? -6.484 -3.874 -25.180 1.00 28.97 658 ALA A N 1
ATOM 5302 C CA . ALA A 1 658 ? -6.559 -2.946 -26.309 1.00 28.97 658 ALA A CA 1
ATOM 5303 C C . ALA A 1 658 ? -5.756 -1.624 -26.181 1.00 28.97 658 ALA A C 1
ATOM 5305 O O . ALA A 1 658 ? -5.365 -1.105 -27.227 1.00 28.97 658 ALA A O 1
ATOM 5306 N N . PRO A 1 659 ? -5.438 -1.057 -24.993 1.00 33.03 659 PRO A N 1
ATOM 5307 C CA . PRO A 1 659 ? -4.754 0.244 -24.947 1.00 33.03 659 PRO A CA 1
ATOM 5308 C C . PRO A 1 659 ? -3.279 0.217 -25.371 1.00 33.03 659 PRO A C 1
ATOM 5310 O O . PRO A 1 659 ? -2.713 1.271 -25.640 1.00 33.03 659 PRO A O 1
ATOM 5313 N N . TRP A 1 660 ? -2.644 -0.958 -25.429 1.00 31.92 660 TRP A N 1
ATOM 5314 C CA . TRP A 1 660 ? -1.214 -1.063 -25.744 1.00 31.92 660 TRP A CA 1
ATOM 5315 C C . TRP A 1 660 ? -0.902 -1.194 -27.241 1.00 31.92 660 TRP A C 1
ATOM 5317 O O . TRP A 1 660 ? 0.262 -1.074 -27.612 1.00 31.92 660 TRP A O 1
ATOM 5327 N N . MET A 1 661 ? -1.901 -1.428 -28.109 1.00 31.97 661 MET A N 1
ATOM 5328 C CA . MET A 1 661 ? -1.635 -1.839 -29.500 1.00 31.97 661 MET A CA 1
ATOM 5329 C C . MET A 1 661 ? -2.548 -1.262 -30.600 1.00 31.97 661 MET A C 1
ATOM 5331 O O . MET A 1 661 ? -2.457 -1.742 -31.728 1.00 31.97 661 MET A O 1
ATOM 5335 N N . ASP A 1 662 ? -3.369 -0.223 -30.384 1.00 32.19 662 ASP A N 1
ATOM 5336 C CA . ASP A 1 662 ? -3.989 0.445 -31.547 1.00 32.19 662 ASP A CA 1
ATOM 5337 C C . ASP A 1 662 ? -4.198 1.960 -31.398 1.00 32.19 662 ASP A C 1
ATOM 5339 O O . ASP A 1 662 ? -5.120 2.435 -30.738 1.00 32.19 662 ASP A O 1
ATOM 5343 N N . ASN A 1 663 ? -3.377 2.728 -32.123 1.00 31.64 663 ASN A N 1
ATOM 5344 C CA . ASN A 1 663 ? -3.926 3.793 -32.955 1.00 31.64 663 ASN A CA 1
ATOM 5345 C C . ASN A 1 663 ? -3.102 3.962 -34.241 1.00 31.64 663 ASN A C 1
ATOM 5347 O O . ASN A 1 663 ? -2.077 4.639 -34.307 1.00 31.64 663 ASN A O 1
ATOM 5351 N N . LYS A 1 664 ? -3.599 3.286 -35.276 1.00 34.25 664 LYS A N 1
ATOM 5352 C CA . LYS A 1 664 ? -3.309 3.412 -36.709 1.00 34.25 664 LYS A CA 1
ATOM 5353 C C . LYS A 1 664 ? -2.819 4.800 -37.148 1.00 34.25 664 LYS A C 1
ATOM 5355 O O . LYS A 1 664 ? -3.521 5.795 -37.015 1.00 34.25 664 LYS A O 1
ATOM 5360 N N . THR A 1 665 ? -1.721 4.827 -37.901 1.00 29.50 665 THR A N 1
ATOM 5361 C CA . THR A 1 665 ? -1.743 5.336 -39.287 1.00 29.50 665 THR A CA 1
ATOM 5362 C C . THR A 1 665 ? -0.531 4.829 -40.063 1.00 29.50 665 THR A C 1
ATOM 5364 O O . THR A 1 665 ? 0.612 5.219 -39.857 1.00 29.50 665 THR A O 1
ATOM 5367 N N . SER A 1 666 ? -0.810 3.952 -41.019 1.00 38.22 666 SER A N 1
ATOM 5368 C CA . SER A 1 666 ? 0.113 3.493 -42.046 1.00 38.22 666 SER A CA 1
ATOM 5369 C C . SER A 1 666 ? 0.557 4.650 -42.952 1.00 38.22 666 SER A C 1
ATOM 5371 O O . SER A 1 666 ? -0.186 5.029 -43.860 1.00 38.22 666 SER A O 1
ATOM 5373 N N . LYS A 1 667 ? 1.774 5.174 -42.769 1.00 27.70 667 LYS A N 1
ATOM 5374 C CA . LYS A 1 667 ? 2.569 5.785 -43.849 1.00 27.70 667 LYS A CA 1
ATOM 5375 C C . LYS A 1 667 ? 4.053 5.478 -43.655 1.00 27.70 667 LYS A C 1
ATOM 5377 O O . LYS A 1 667 ? 4.569 5.500 -42.547 1.00 27.70 667 LYS A O 1
ATOM 5382 N N . ALA A 1 668 ? 4.696 5.139 -44.767 1.00 33.22 668 ALA A N 1
ATOM 5383 C CA . ALA A 1 668 ? 6.041 4.595 -44.835 1.00 33.22 668 ALA A CA 1
ATOM 5384 C C . ALA A 1 668 ? 7.125 5.576 -44.355 1.00 33.22 668 ALA A C 1
ATOM 5386 O O . ALA A 1 668 ? 7.207 6.697 -44.853 1.00 33.22 668 ALA A O 1
ATOM 5387 N N . GLY A 1 669 ? 7.994 5.060 -43.479 1.00 45.09 669 GLY A N 1
ATOM 5388 C CA . GLY A 1 669 ? 9.336 5.558 -43.182 1.00 45.09 669 GLY A CA 1
ATOM 5389 C C . GLY A 1 669 ? 9.425 6.545 -42.023 1.00 45.09 669 GLY A C 1
ATOM 5390 O O . GLY A 1 669 ? 9.267 7.729 -42.270 1.00 45.09 669 GLY A O 1
ATOM 5391 N N . TYR A 1 670 ? 9.780 6.074 -40.818 1.00 32.66 670 TYR A N 1
ATOM 5392 C CA . TYR A 1 670 ? 10.507 6.867 -39.813 1.00 32.66 670 TYR A CA 1
ATOM 5393 C C . TYR A 1 670 ? 11.369 6.000 -38.876 1.00 32.66 670 TYR A C 1
ATOM 5395 O O . TYR A 1 670 ? 11.074 4.830 -38.642 1.00 32.66 670 TYR A O 1
ATOM 5403 N N . GLU A 1 671 ? 12.456 6.624 -38.410 1.00 32.72 671 GLU A N 1
ATOM 5404 C CA . GLU A 1 671 ? 13.468 6.174 -37.444 1.00 32.72 671 GLU A CA 1
ATOM 5405 C C . GLU A 1 671 ? 12.923 6.085 -36.009 1.00 32.72 671 GLU A C 1
ATOM 5407 O O . GLU A 1 671 ? 12.127 6.926 -35.593 1.00 32.72 671 GLU A O 1
ATOM 5412 N N . ILE A 1 672 ? 13.458 5.139 -35.233 1.00 30.53 672 ILE A N 1
ATOM 5413 C CA . ILE A 1 672 ? 13.484 5.170 -33.764 1.00 30.53 672 ILE A CA 1
ATOM 5414 C C . ILE A 1 672 ? 14.972 5.258 -33.375 1.00 30.53 672 ILE A C 1
ATOM 5416 O O . ILE A 1 672 ? 15.778 4.475 -33.876 1.00 30.53 672 ILE A O 1
ATOM 5420 N N . ASP A 1 673 ? 15.351 6.257 -32.572 1.00 33.28 673 ASP A N 1
ATOM 5421 C CA . ASP A 1 673 ? 16.703 6.460 -32.012 1.00 33.28 673 ASP A CA 1
ATOM 5422 C C . ASP A 1 673 ? 17.891 6.438 -33.000 1.00 33.28 673 ASP A C 1
ATOM 5424 O O . ASP A 1 673 ? 18.951 5.877 -32.731 1.00 33.28 673 ASP A O 1
ATOM 5428 N N . GLY A 1 674 ? 17.755 7.090 -34.160 1.00 31.52 674 GLY A N 1
ATOM 5429 C CA . GLY A 1 674 ? 18.892 7.350 -35.059 1.00 31.52 674 GLY A CA 1
ATOM 5430 C C . GLY A 1 674 ? 19.429 6.132 -35.823 1.00 31.52 674 GLY A C 1
ATOM 5431 O O . GLY A 1 674 ? 20.482 6.228 -36.456 1.00 31.52 674 GLY A O 1
ATOM 5432 N N . ILE A 1 675 ? 18.711 5.004 -35.820 1.00 30.84 675 ILE A N 1
ATOM 5433 C CA . ILE A 1 675 ? 19.039 3.828 -36.634 1.00 30.84 675 ILE A CA 1
ATOM 5434 C C . ILE A 1 675 ? 18.045 3.724 -37.797 1.00 30.84 675 ILE A C 1
ATOM 5436 O O . ILE A 1 675 ? 16.853 3.470 -37.618 1.00 30.84 675 ILE A O 1
ATOM 5440 N N . LYS A 1 676 ? 18.543 3.887 -39.029 1.00 27.08 676 LYS A N 1
ATOM 5441 C CA . LYS A 1 676 ? 17.758 3.656 -40.250 1.00 27.08 676 LYS A CA 1
ATOM 5442 C C . LYS A 1 676 ? 17.597 2.160 -40.508 1.00 27.08 676 LYS A C 1
ATOM 5444 O O . LYS A 1 676 ? 18.515 1.518 -41.016 1.00 27.08 676 LYS A O 1
ATOM 5449 N N . ALA A 1 677 ? 16.412 1.619 -40.243 1.00 33.00 677 ALA A N 1
ATOM 5450 C CA . ALA A 1 677 ? 16.027 0.299 -40.729 1.00 33.00 677 ALA A CA 1
ATOM 5451 C C . ALA A 1 677 ? 15.785 0.358 -42.251 1.00 33.00 677 ALA A C 1
ATOM 5453 O O . ALA A 1 677 ? 14.833 0.976 -42.730 1.00 33.00 677 ALA A O 1
ATOM 5454 N N . GLY A 1 678 ? 16.687 -0.243 -43.031 1.00 28.92 678 GLY A N 1
ATOM 5455 C CA . GLY A 1 678 ? 16.511 -0.416 -44.471 1.00 28.92 678 GLY A CA 1
ATOM 5456 C C . GLY A 1 678 ? 15.445 -1.472 -44.771 1.00 28.92 678 GLY A C 1
ATOM 5457 O O . GLY A 1 678 ? 15.444 -2.543 -44.172 1.00 28.92 678 GLY A O 1
ATOM 5458 N N . ASN A 1 679 ? 14.553 -1.175 -45.718 1.00 33.22 679 ASN A N 1
ATOM 5459 C CA . ASN A 1 679 ? 13.537 -2.107 -46.209 1.00 33.22 679 ASN A CA 1
ATOM 5460 C C . ASN A 1 679 ? 14.187 -3.388 -46.759 1.00 33.22 679 ASN A C 1
ATOM 5462 O O . ASN A 1 679 ? 14.753 -3.363 -47.853 1.00 33.22 679 ASN A O 1
ATOM 5466 N N . ASN A 1 680 ? 14.043 -4.509 -46.053 1.00 29.70 680 ASN A N 1
ATOM 5467 C CA . ASN A 1 680 ? 14.249 -5.839 -46.618 1.00 29.70 680 ASN A CA 1
ATOM 5468 C C . ASN A 1 680 ? 12.973 -6.674 -46.406 1.00 29.70 680 ASN A C 1
ATOM 5470 O O . ASN A 1 680 ? 12.612 -6.939 -45.259 1.00 29.70 680 ASN A O 1
ATOM 5474 N N . PRO A 1 681 ? 12.242 -7.046 -47.472 1.00 37.56 681 PRO A N 1
ATOM 5475 C CA . PRO A 1 681 ? 11.000 -7.787 -47.359 1.00 37.56 681 PRO A CA 1
ATOM 5476 C C . PRO A 1 681 ? 11.316 -9.283 -47.297 1.00 37.56 681 PRO A C 1
ATOM 5478 O O . PRO A 1 681 ? 11.249 -9.977 -48.307 1.00 37.56 681 PRO A O 1
ATOM 5481 N N . VAL A 1 682 ? 11.662 -9.792 -46.115 1.00 30.52 682 VAL A N 1
ATOM 5482 C CA . VAL A 1 682 ? 11.625 -11.234 -45.851 1.00 30.52 682 VAL A CA 1
ATOM 5483 C C . VAL A 1 682 ? 10.991 -11.468 -44.486 1.00 30.52 682 VAL A C 1
ATOM 5485 O O . VAL A 1 682 ? 11.388 -10.902 -43.475 1.00 30.52 682 VAL A O 1
ATOM 5488 N N . THR A 1 683 ? 9.945 -12.282 -44.535 1.00 35.84 683 THR A N 1
ATOM 5489 C CA . THR A 1 683 ? 9.136 -12.858 -43.462 1.00 35.84 683 THR A CA 1
ATOM 5490 C C . THR A 1 683 ? 9.889 -13.125 -42.154 1.00 35.84 683 THR A C 1
ATOM 5492 O O . THR A 1 683 ? 10.865 -13.869 -42.158 1.00 35.84 683 THR A O 1
ATOM 5495 N N . GLY A 1 684 ? 9.357 -12.550 -41.068 1.00 40.03 684 GLY A N 1
ATOM 5496 C CA . GLY A 1 684 ? 9.505 -12.920 -39.654 1.00 40.03 684 GLY A CA 1
ATOM 5497 C C . GLY A 1 684 ? 10.812 -13.568 -39.204 1.00 40.03 684 GLY A C 1
ATOM 5498 O O . GLY A 1 684 ? 10.939 -14.780 -39.319 1.00 40.03 684 GLY A O 1
ATOM 5499 N N . LEU A 1 685 ? 11.712 -12.798 -38.579 1.00 27.70 685 LEU A N 1
ATOM 5500 C CA . LEU A 1 685 ? 12.791 -13.324 -37.731 1.00 27.70 685 LEU A CA 1
ATOM 5501 C C . LEU A 1 685 ? 13.138 -12.361 -36.578 1.00 27.70 685 LEU A C 1
ATOM 5503 O O . LEU A 1 685 ? 13.041 -11.143 -36.708 1.00 27.70 685 LEU A O 1
ATOM 5507 N N . ALA A 1 686 ? 13.510 -12.970 -35.451 1.00 23.89 686 ALA A N 1
ATOM 5508 C CA . ALA A 1 686 ? 13.571 -12.436 -34.095 1.00 23.89 686 ALA A CA 1
ATOM 5509 C C . ALA A 1 686 ? 14.903 -11.768 -33.696 1.00 23.89 686 ALA A C 1
ATOM 5511 O O . ALA A 1 686 ? 15.973 -12.158 -34.157 1.00 23.89 686 ALA A O 1
ATOM 5512 N N . PHE A 1 687 ? 14.811 -10.862 -32.717 1.00 23.23 687 PHE A N 1
ATOM 5513 C CA . PHE A 1 687 ? 15.799 -10.642 -31.654 1.00 23.23 687 PHE A CA 1
ATOM 5514 C C . PHE A 1 687 ? 15.042 -10.653 -30.317 1.00 23.23 687 PHE A C 1
ATOM 5516 O O . PHE A 1 687 ? 13.894 -10.217 -30.265 1.00 23.23 687 PHE A O 1
ATOM 5523 N N . GLY A 1 688 ? 15.655 -11.224 -29.278 1.00 29.03 688 GLY A N 1
ATOM 5524 C CA . GLY A 1 688 ? 15.000 -11.655 -28.041 1.00 29.03 688 GLY A CA 1
ATOM 5525 C C . GLY A 1 688 ? 14.071 -10.627 -27.400 1.00 29.03 688 GLY A C 1
ATOM 5526 O O . GLY A 1 688 ? 14.529 -9.711 -26.733 1.00 29.03 688 GLY A O 1
ATOM 5527 N N . TYR A 1 689 ? 12.770 -10.859 -27.547 1.00 24.53 689 TYR A N 1
ATOM 5528 C CA . TYR A 1 689 ? 11.710 -10.339 -26.696 1.00 24.53 689 TYR A CA 1
ATOM 5529 C C . TYR A 1 689 ? 10.578 -11.365 -26.653 1.00 24.53 689 TYR A C 1
ATOM 5531 O O . TYR A 1 689 ? 10.342 -12.101 -27.612 1.00 24.53 689 TYR A O 1
ATOM 5539 N N . TYR A 1 690 ? 9.879 -11.404 -25.522 1.00 27.30 690 TYR A N 1
ATOM 5540 C CA . TYR A 1 690 ? 8.605 -12.094 -25.384 1.00 27.30 690 TYR A CA 1
ATOM 5541 C C . TYR A 1 690 ? 7.575 -11.370 -26.265 1.00 27.30 690 TYR A C 1
ATOM 5543 O O . TYR A 1 690 ? 7.242 -10.218 -25.993 1.00 27.30 690 TYR A O 1
ATOM 5551 N N . TYR A 1 691 ? 7.106 -12.015 -27.335 1.00 24.02 691 TYR A N 1
ATOM 5552 C CA . TYR A 1 691 ? 6.022 -11.503 -28.176 1.00 24.02 691 TYR A CA 1
ATOM 5553 C C . TYR A 1 691 ? 4.954 -12.594 -28.321 1.00 24.02 691 TYR A C 1
ATOM 5555 O O . TYR A 1 691 ? 5.220 -13.611 -28.966 1.00 24.02 691 TYR A O 1
ATOM 5563 N N . PRO A 1 692 ? 3.768 -12.452 -27.704 1.00 28.56 692 PRO A N 1
ATOM 5564 C CA . PRO A 1 692 ? 2.659 -13.350 -27.977 1.00 28.56 692 PRO A CA 1
ATOM 5565 C C . PRO A 1 692 ? 2.028 -12.941 -29.312 1.00 28.56 692 PRO A C 1
ATOM 5567 O O . PRO A 1 692 ? 1.417 -11.880 -29.417 1.00 28.56 692 PRO A O 1
ATOM 5570 N N . ASP A 1 693 ? 2.192 -13.772 -30.340 1.00 27.25 693 ASP A N 1
ATOM 5571 C CA . ASP A 1 693 ? 1.533 -13.567 -31.630 1.00 27.25 693 ASP A CA 1
ATOM 5572 C C . ASP A 1 693 ? 0.148 -14.236 -31.612 1.00 27.25 693 ASP A C 1
ATOM 5574 O O . ASP A 1 693 ? 0.017 -15.426 -31.311 1.00 27.25 693 ASP A O 1
ATOM 5578 N N . VAL A 1 694 ? -0.904 -13.466 -31.896 1.00 30.98 694 VAL A N 1
ATOM 5579 C CA . VAL A 1 694 ? -2.284 -13.966 -31.957 1.00 30.98 694 VAL A CA 1
ATOM 5580 C C . VAL A 1 694 ? -2.571 -14.389 -33.391 1.00 30.98 694 VAL A C 1
ATOM 5582 O O . VAL A 1 694 ? -2.986 -13.577 -34.217 1.00 30.98 694 VAL A O 1
ATOM 5585 N N . ILE A 1 695 ? -2.407 -15.679 -33.685 1.00 29.52 695 ILE A N 1
ATOM 5586 C CA . ILE A 1 695 ? -2.979 -16.268 -34.899 1.00 29.52 695 ILE A CA 1
ATOM 5587 C C . ILE A 1 695 ? -4.307 -16.925 -34.538 1.00 29.52 695 ILE A C 1
ATOM 5589 O O . ILE A 1 695 ? -4.406 -17.865 -33.751 1.00 29.52 695 ILE A O 1
ATOM 5593 N N . THR A 1 696 ? -5.358 -16.383 -35.135 1.00 35.56 696 THR A N 1
ATOM 5594 C CA . THR A 1 696 ? -6.724 -16.883 -35.087 1.00 35.56 696 THR A CA 1
ATOM 5595 C C . THR A 1 696 ? -6.798 -18.257 -35.757 1.00 35.56 696 THR A C 1
ATOM 5597 O O . THR A 1 696 ? -6.700 -18.345 -36.976 1.00 35.56 696 THR A O 1
ATOM 5600 N N . ALA A 1 697 ? -6.973 -19.314 -34.957 1.00 31.09 697 ALA A N 1
ATOM 5601 C CA . ALA A 1 697 ? -7.966 -20.390 -35.116 1.00 31.09 697 ALA A CA 1
ATOM 5602 C C . ALA A 1 697 ? -7.498 -21.711 -34.463 1.00 31.09 697 ALA A C 1
ATOM 5604 O O . ALA A 1 697 ? -6.571 -22.351 -34.943 1.00 31.09 697 ALA A O 1
ATOM 5605 N N . CYS A 1 698 ? -8.269 -22.138 -33.455 1.00 29.73 698 CYS A N 1
ATOM 5606 C CA . CYS A 1 698 ? -8.413 -23.493 -32.898 1.00 29.73 698 CYS A CA 1
ATOM 5607 C C . CYS A 1 698 ? -7.222 -24.120 -32.133 1.00 29.73 698 CYS A C 1
ATOM 5609 O O . CYS A 1 698 ? -6.247 -24.581 -32.712 1.00 29.73 698 CYS A O 1
ATOM 5611 N N . ASP A 1 699 ? -7.418 -24.216 -30.812 1.00 40.41 699 ASP A N 1
ATOM 5612 C CA . ASP A 1 699 ? -7.017 -25.297 -29.899 1.00 40.41 699 ASP A CA 1
ATOM 5613 C C . ASP A 1 699 ? -5.588 -25.852 -30.004 1.00 40.41 699 ASP A C 1
ATOM 5615 O O . ASP A 1 699 ? -5.372 -26.952 -30.504 1.00 40.41 699 ASP A O 1
ATOM 5619 N N . THR A 1 700 ? -4.618 -25.103 -29.465 1.00 27.77 700 THR A N 1
ATOM 5620 C CA . THR A 1 700 ? -3.472 -25.532 -28.621 1.00 27.77 700 THR A CA 1
ATOM 5621 C C . THR A 1 700 ? -2.410 -24.426 -28.620 1.00 27.77 700 THR A C 1
ATOM 5623 O O . THR A 1 700 ? -1.936 -24.013 -29.674 1.00 27.77 700 THR A O 1
ATOM 5626 N N . PHE A 1 701 ? -1.993 -23.944 -27.444 1.00 25.98 701 PHE A N 1
ATOM 5627 C CA . PHE A 1 701 ? -0.797 -23.099 -27.338 1.00 25.98 701 PHE A CA 1
ATOM 5628 C C . PHE A 1 701 ? 0.436 -24.006 -27.249 1.00 25.98 701 PHE A C 1
ATOM 5630 O O . PHE A 1 701 ? 0.556 -24.799 -26.317 1.00 25.98 701 PHE A O 1
ATOM 5637 N N . THR A 1 702 ? 1.352 -23.897 -28.212 1.00 26.08 702 THR A N 1
ATOM 5638 C CA . THR A 1 702 ? 2.671 -24.548 -28.163 1.00 26.08 702 THR A CA 1
ATOM 5639 C C . THR A 1 702 ? 3.731 -23.469 -27.961 1.00 26.08 702 THR A C 1
ATOM 5641 O O . THR A 1 702 ? 3.911 -22.612 -28.822 1.00 26.08 702 THR A O 1
ATOM 5644 N N . ILE A 1 703 ? 4.432 -23.498 -26.826 1.00 27.16 703 ILE A N 1
ATOM 5645 C CA . ILE A 1 703 ? 5.545 -22.586 -26.531 1.00 27.16 703 ILE A CA 1
ATOM 5646 C C . ILE A 1 703 ? 6.820 -23.190 -27.131 1.00 27.16 703 ILE A C 1
ATOM 5648 O O . ILE A 1 703 ? 7.240 -24.271 -26.726 1.00 27.16 703 ILE A O 1
ATOM 5652 N N . THR A 1 704 ? 7.445 -22.498 -28.087 1.00 28.16 704 THR A N 1
ATOM 5653 C CA . THR A 1 704 ? 8.788 -22.845 -28.584 1.00 28.16 704 THR A CA 1
ATOM 5654 C C . THR A 1 704 ? 9.795 -21.884 -27.962 1.00 28.16 704 THR A C 1
ATOM 5656 O O . THR A 1 704 ? 9.715 -20.678 -28.179 1.00 28.16 704 THR A O 1
ATOM 5659 N N . ILE A 1 705 ? 10.717 -22.419 -27.161 1.00 30.95 705 ILE A N 1
ATOM 5660 C CA . ILE A 1 705 ? 11.713 -21.657 -26.398 1.00 30.95 705 ILE A CA 1
ATOM 5661 C C . ILE A 1 705 ? 13.062 -21.747 -27.122 1.00 30.95 705 ILE A C 1
ATOM 5663 O O . ILE A 1 705 ? 13.491 -22.842 -27.479 1.00 30.95 705 ILE A O 1
ATOM 5667 N N . CYS A 1 706 ? 13.746 -20.620 -27.334 1.00 31.23 706 CYS A N 1
ATOM 5668 C CA . CYS A 1 706 ? 15.115 -20.594 -27.857 1.00 31.23 706 CYS A CA 1
ATOM 5669 C C . CYS A 1 706 ? 16.024 -19.832 -26.889 1.00 31.23 706 CYS A C 1
ATOM 5671 O O . CYS A 1 706 ? 15.799 -18.656 -26.615 1.00 31.23 706 CYS A O 1
ATOM 5673 N N . ASP A 1 707 ? 17.032 -20.533 -26.372 1.00 36.06 707 ASP A N 1
ATOM 5674 C CA . ASP A 1 707 ? 18.092 -20.004 -25.515 1.00 36.06 707 ASP A CA 1
ATOM 5675 C C . ASP A 1 707 ? 19.232 -19.463 -26.388 1.00 36.06 707 ASP A C 1
ATOM 5677 O O . ASP A 1 707 ? 19.607 -20.086 -27.386 1.00 36.06 707 ASP A O 1
ATOM 5681 N N . THR A 1 708 ? 19.799 -18.317 -26.023 1.00 39.28 708 THR A N 1
ATOM 5682 C CA . THR A 1 708 ? 20.987 -17.792 -26.690 1.00 39.28 708 THR A CA 1
ATOM 5683 C C . THR A 1 708 ? 22.025 -17.344 -25.676 1.00 39.28 708 THR A C 1
ATOM 5685 O O . THR A 1 708 ? 21.950 -16.247 -25.123 1.00 39.28 708 THR A O 1
ATOM 5688 N N . VAL A 1 709 ? 23.058 -18.164 -25.503 1.00 31.92 709 VAL A N 1
ATOM 5689 C CA . VAL A 1 709 ? 24.321 -17.749 -24.891 1.00 31.92 709 VAL A CA 1
ATOM 5690 C C . VAL A 1 709 ? 25.195 -17.179 -26.013 1.00 31.92 709 VAL A C 1
ATOM 5692 O O . VAL A 1 709 ? 25.849 -17.939 -26.725 1.00 31.92 709 VAL A O 1
ATOM 5695 N N . TYR A 1 710 ? 25.190 -15.856 -26.226 1.00 36.41 710 TYR A N 1
ATOM 5696 C CA . TYR A 1 710 ? 26.022 -15.222 -27.262 1.00 36.41 710 TYR A CA 1
ATOM 5697 C C . TYR A 1 710 ? 27.118 -14.313 -26.710 1.00 36.41 710 TYR A C 1
ATOM 5699 O O . TYR A 1 710 ? 26.909 -13.474 -25.839 1.00 36.41 710 TYR A O 1
ATOM 5707 N N . SER A 1 711 ? 28.279 -14.427 -27.353 1.00 37.47 711 SER A N 1
ATOM 5708 C CA . SER A 1 711 ? 29.262 -13.360 -27.508 1.00 37.47 711 SER A CA 1
ATOM 5709 C C . SER A 1 711 ? 29.689 -13.353 -28.981 1.00 37.47 711 SER A C 1
ATOM 5711 O O . SER A 1 711 ? 30.139 -14.397 -29.444 1.00 37.47 711 SER A O 1
ATOM 5713 N N . HIS A 1 712 ? 29.501 -12.250 -29.725 1.00 28.91 712 HIS A N 1
ATOM 5714 C CA . HIS A 1 712 ? 30.428 -11.743 -30.765 1.00 28.91 712 HIS A CA 1
ATOM 5715 C C . HIS A 1 712 ? 29.947 -10.457 -31.476 1.00 28.91 712 HIS A C 1
ATOM 5717 O O . HIS A 1 712 ? 28.759 -10.261 -31.717 1.00 28.91 712 HIS A O 1
ATOM 5723 N N . HIS A 1 713 ? 30.938 -9.614 -31.805 1.00 31.45 713 HIS A N 1
ATOM 5724 C CA . HIS A 1 713 ? 30.908 -8.362 -32.573 1.00 31.45 713 HIS A CA 1
ATOM 5725 C C . HIS A 1 713 ? 30.502 -8.542 -34.045 1.00 31.45 713 HIS A C 1
ATOM 5727 O O . HIS A 1 713 ? 30.908 -9.510 -34.685 1.00 31.45 713 HIS A O 1
ATOM 5733 N N . ILE A 1 714 ? 29.837 -7.527 -34.610 1.00 26.22 714 ILE A N 1
ATOM 5734 C CA . ILE A 1 714 ? 29.786 -7.289 -36.059 1.00 26.22 714 ILE A CA 1
ATOM 5735 C C . ILE A 1 714 ? 30.295 -5.863 -36.316 1.00 26.22 714 ILE A C 1
ATOM 5737 O O . ILE A 1 714 ? 29.605 -4.889 -36.021 1.00 26.22 714 ILE A O 1
ATOM 5741 N N . GLU A 1 715 ? 31.515 -5.749 -36.847 1.00 28.80 715 GLU A N 1
ATOM 5742 C CA . GLU A 1 715 ? 32.001 -4.535 -37.510 1.00 28.80 715 GLU A CA 1
ATOM 5743 C C . GLU A 1 715 ? 31.279 -4.399 -38.858 1.00 28.80 715 GLU A C 1
ATOM 5745 O O . GLU A 1 715 ? 31.305 -5.317 -39.680 1.00 28.80 715 GLU A O 1
ATOM 5750 N N . TYR A 1 716 ? 30.621 -3.263 -39.096 1.00 27.30 716 TYR A N 1
ATOM 5751 C CA . TYR A 1 716 ? 30.080 -2.944 -40.415 1.00 27.30 716 TYR A CA 1
ATOM 5752 C C . TYR A 1 716 ? 31.165 -2.300 -41.273 1.00 27.30 716 TYR A C 1
ATOM 5754 O O . TYR A 1 716 ? 31.444 -1.109 -41.147 1.00 27.30 716 TYR A O 1
ATOM 5762 N N . ASP A 1 717 ? 31.725 -3.092 -42.184 1.00 27.39 717 ASP A N 1
ATOM 5763 C CA . ASP A 1 717 ? 32.504 -2.597 -43.313 1.00 27.39 717 ASP A CA 1
ATOM 5764 C C . ASP A 1 717 ? 31.546 -2.252 -44.468 1.00 27.39 717 ASP A C 1
ATOM 5766 O O . ASP A 1 717 ? 30.811 -3.095 -44.991 1.00 27.39 717 ASP A O 1
ATOM 5770 N N . THR A 1 718 ? 31.499 -0.976 -44.847 1.00 30.91 718 THR A N 1
ATOM 5771 C CA . THR A 1 718 ? 30.636 -0.466 -45.919 1.00 30.91 718 THR A CA 1
ATOM 5772 C C . THR A 1 718 ? 31.228 -0.753 -47.296 1.00 30.91 718 THR A C 1
ATOM 5774 O O . THR A 1 718 ? 32.149 -0.055 -47.721 1.00 30.91 718 THR A O 1
ATOM 5777 N N . VAL A 1 719 ? 30.641 -1.685 -48.054 1.00 27.17 719 VAL A N 1
ATOM 5778 C CA . VAL A 1 719 ? 30.861 -1.788 -49.508 1.00 27.17 719 VAL A CA 1
ATOM 5779 C C . VAL A 1 719 ? 29.539 -2.083 -50.232 1.00 27.17 719 VAL A C 1
ATOM 5781 O O . VAL A 1 719 ? 28.948 -3.147 -50.082 1.00 27.17 719 VAL A O 1
ATOM 5784 N N . TYR A 1 720 ? 29.080 -1.121 -51.042 1.00 34.75 720 TYR A N 1
ATOM 5785 C CA . TYR A 1 720 ? 28.006 -1.285 -52.035 1.00 34.75 720 TYR A CA 1
ATOM 5786 C C . TYR A 1 720 ? 28.402 -2.319 -53.103 1.00 34.75 720 TYR A C 1
ATOM 5788 O O . TYR A 1 720 ? 29.550 -2.301 -53.556 1.00 34.75 720 TYR A O 1
ATOM 5796 N N . PRO A 1 721 ? 27.448 -3.104 -53.640 1.00 32.81 721 PRO A N 1
ATOM 5797 C CA . PRO A 1 721 ? 27.255 -2.988 -55.087 1.00 32.81 721 PRO A CA 1
ATOM 5798 C C . PRO A 1 721 ? 25.811 -3.128 -55.598 1.00 32.81 721 PRO A C 1
ATOM 5800 O O . PRO A 1 721 ? 24.849 -3.390 -54.886 1.00 32.81 721 PRO A O 1
ATOM 5803 N N . GLN A 1 722 ? 25.740 -2.853 -56.897 1.00 27.55 722 GLN A N 1
ATOM 5804 C CA . GLN A 1 722 ? 24.621 -2.539 -57.766 1.00 27.55 722 GLN A CA 1
ATOM 5805 C C . GLN A 1 722 ? 23.642 -3.687 -58.056 1.00 27.55 722 GLN A C 1
ATOM 5807 O O . GLN A 1 722 ? 23.967 -4.870 -58.028 1.00 27.55 722 GLN A O 1
ATOM 5812 N N . THR A 1 723 ? 22.445 -3.247 -58.435 1.00 28.34 723 THR A N 1
ATOM 5813 C CA . THR A 1 723 ? 21.306 -3.950 -59.028 1.00 28.34 723 THR A CA 1
ATOM 5814 C C . THR A 1 723 ? 21.661 -4.847 -60.222 1.00 28.34 723 THR A C 1
ATOM 5816 O O . THR A 1 723 ? 22.341 -4.411 -61.149 1.00 28.34 723 THR A O 1
ATOM 5819 N N . VAL A 1 724 ? 21.066 -6.047 -60.266 1.00 23.41 724 VAL A N 1
ATOM 5820 C CA . VAL A 1 724 ? 20.923 -6.886 -61.471 1.00 23.41 724 VAL A CA 1
ATOM 5821 C C . VAL A 1 724 ? 19.470 -7.382 -61.572 1.00 23.41 724 VAL A C 1
ATOM 5823 O O . VAL A 1 724 ? 18.891 -7.830 -60.586 1.00 23.41 724 VAL A O 1
ATOM 5826 N N . LEU A 1 725 ? 18.895 -7.232 -62.772 1.00 25.98 725 LEU A N 1
ATOM 5827 C CA . LEU A 1 725 ? 17.578 -7.708 -63.226 1.00 25.98 725 LEU A CA 1
ATOM 5828 C C . LEU A 1 725 ? 17.450 -9.246 -63.182 1.00 25.98 725 LEU A C 1
ATOM 5830 O O . LEU A 1 725 ? 18.459 -9.922 -63.349 1.00 25.98 725 LEU A O 1
ATOM 5834 N N . ILE A 1 726 ? 16.214 -9.775 -63.134 1.00 23.44 726 ILE A N 1
ATOM 5835 C CA . ILE A 1 726 ? 15.647 -10.714 -64.138 1.00 23.44 726 ILE A CA 1
ATOM 5836 C C . ILE A 1 726 ? 14.136 -10.952 -63.900 1.00 23.44 726 ILE A C 1
ATOM 5838 O O . ILE A 1 726 ? 13.635 -10.863 -62.784 1.00 23.44 726 ILE A O 1
ATOM 5842 N N . ASP A 1 727 ? 13.464 -11.202 -65.026 1.00 23.62 727 ASP A N 1
ATOM 5843 C CA . ASP A 1 727 ? 12.043 -11.324 -65.370 1.00 23.62 727 ASP A CA 1
ATOM 5844 C C . ASP A 1 727 ? 11.105 -12.171 -64.495 1.00 23.62 727 ASP A C 1
ATOM 5846 O O . ASP A 1 727 ? 11.468 -13.187 -63.903 1.00 23.62 727 ASP A O 1
ATOM 5850 N N . THR A 1 728 ? 9.808 -11.857 -64.601 1.00 23.41 728 THR A N 1
ATOM 5851 C CA . THR A 1 728 ? 8.749 -12.873 -64.517 1.00 23.41 728 THR A CA 1
ATOM 5852 C C . THR A 1 728 ? 7.640 -12.582 -65.534 1.00 23.41 728 THR A C 1
ATOM 5854 O O . THR A 1 728 ? 6.990 -11.540 -65.493 1.00 23.41 728 THR A O 1
ATOM 5857 N N . ILE A 1 729 ? 7.424 -13.530 -66.451 1.00 25.12 729 ILE A N 1
ATOM 5858 C CA . ILE A 1 729 ? 6.231 -13.657 -67.297 1.00 25.12 729 ILE A CA 1
ATOM 5859 C C . ILE A 1 729 ? 5.260 -14.592 -66.569 1.00 25.12 729 ILE A C 1
ATOM 5861 O O . ILE A 1 729 ? 5.653 -15.708 -66.253 1.00 25.12 729 ILE A O 1
ATOM 5865 N N . TYR A 1 730 ? 4.012 -14.168 -66.355 1.00 23.91 730 TYR A N 1
ATOM 5866 C CA . TYR A 1 730 ? 2.811 -14.899 -66.791 1.00 23.91 730 TYR A CA 1
ATOM 5867 C C . TYR A 1 730 ? 1.590 -13.969 -66.744 1.00 23.91 730 TYR A C 1
ATOM 5869 O O . TYR A 1 730 ? 1.256 -13.361 -65.732 1.00 23.91 730 TYR A O 1
ATOM 5877 N N . THR A 1 731 ? 0.962 -13.848 -67.906 1.00 26.31 731 THR A N 1
ATOM 5878 C CA . THR A 1 731 ? -0.288 -13.164 -68.231 1.00 26.31 731 THR A CA 1
ATOM 5879 C C . THR A 1 731 ? -1.503 -13.911 -67.679 1.00 26.31 731 THR A C 1
ATOM 5881 O O . THR A 1 731 ? -1.549 -15.125 -67.825 1.00 26.31 731 THR A O 1
ATOM 5884 N N . PHE A 1 732 ? -2.533 -13.195 -67.200 1.00 24.17 732 PHE A N 1
ATOM 5885 C CA . PHE A 1 732 ? -3.926 -13.418 -67.630 1.00 24.17 732 PHE A CA 1
ATOM 5886 C C . PHE A 1 732 ? -4.833 -12.183 -67.406 1.00 24.17 732 PHE A C 1
ATOM 5888 O O . PHE A 1 732 ? -4.910 -11.637 -66.312 1.00 24.17 732 PHE A O 1
ATOM 5895 N N . SER A 1 733 ? -5.453 -11.792 -68.528 1.00 26.39 733 SER A N 1
ATOM 5896 C CA . SER A 1 733 ? -6.670 -11.009 -68.843 1.00 26.39 733 SER A CA 1
ATOM 5897 C C . SER A 1 733 ? -7.141 -9.791 -68.028 1.00 26.39 733 SER A C 1
ATOM 5899 O O . SER A 1 733 ? -7.399 -9.853 -66.831 1.00 26.39 733 SER A O 1
ATOM 5901 N N . GLN A 1 734 ? -7.370 -8.731 -68.811 1.00 26.52 734 GLN A N 1
ATOM 5902 C CA . GLN A 1 734 ? -7.957 -7.416 -68.547 1.00 26.52 734 GLN A CA 1
ATOM 5903 C C . GLN A 1 734 ? -9.485 -7.407 -68.319 1.00 26.52 734 GLN A C 1
ATOM 5905 O O . GLN A 1 734 ? -10.174 -8.367 -68.655 1.00 26.52 734 GLN A O 1
ATOM 5910 N N . ASP A 1 735 ? -9.937 -6.216 -67.885 1.00 28.20 735 ASP A N 1
ATOM 5911 C CA . ASP A 1 735 ? -11.277 -5.593 -67.954 1.00 28.20 735 ASP A CA 1
ATOM 5912 C C . ASP A 1 735 ? -12.084 -5.686 -66.640 1.00 28.20 735 ASP A C 1
ATOM 5914 O O . ASP A 1 735 ? -12.352 -6.771 -66.15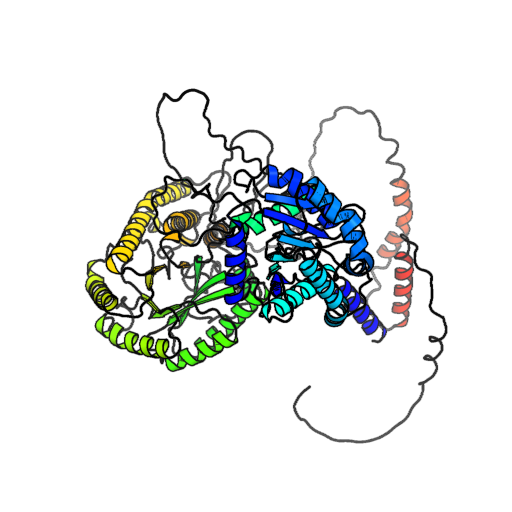0 1.00 28.20 735 ASP A O 1
ATOM 5918 N N . THR A 1 736 ? -12.510 -4.611 -65.959 1.00 28.91 736 THR A N 1
ATOM 5919 C CA . THR A 1 736 ? -12.711 -3.187 -66.301 1.00 28.91 736 THR A CA 1
ATOM 5920 C C . THR A 1 736 ? -12.699 -2.346 -64.998 1.00 28.91 736 THR A C 1
ATOM 5922 O O . THR A 1 736 ? -12.883 -2.892 -63.916 1.00 28.91 736 THR A O 1
ATOM 5925 N N . ILE A 1 737 ? -12.588 -1.013 -65.123 1.00 27.48 737 ILE A N 1
ATOM 5926 C CA . ILE A 1 737 ? -12.631 0.065 -64.096 1.00 27.48 737 ILE A CA 1
ATOM 5927 C C . ILE A 1 737 ? -11.243 0.629 -63.722 1.00 27.48 737 ILE A C 1
ATOM 5929 O O . ILE A 1 737 ? -10.779 0.579 -62.589 1.00 27.48 737 ILE A O 1
ATOM 5933 N N . TYR A 1 738 ? -10.602 1.255 -64.712 1.00 32.72 738 TYR A N 1
ATOM 5934 C CA . TYR A 1 738 ? -9.618 2.325 -64.517 1.00 32.72 738 TYR A CA 1
ATOM 5935 C C . TYR A 1 738 ? -9.935 3.450 -65.509 1.00 32.72 738 TYR A C 1
ATOM 5937 O O . TYR A 1 738 ? -9.487 3.414 -66.652 1.00 32.72 738 TYR A O 1
ATOM 5945 N N . SER A 1 739 ? -10.718 4.449 -65.092 1.00 33.00 739 SER A N 1
ATOM 5946 C CA . SER A 1 739 ? -10.848 5.697 -65.863 1.00 33.00 739 SER A CA 1
ATOM 5947 C C . SER A 1 739 ? -11.036 6.974 -65.035 1.00 33.00 739 SER A C 1
ATOM 5949 O O . SER A 1 739 ? -11.339 8.000 -65.623 1.00 33.00 739 SER A O 1
ATOM 5951 N N . GLU A 1 740 ? -10.811 6.976 -63.714 1.00 34.00 740 GLU A N 1
ATOM 5952 C CA . GLU A 1 740 ? -10.936 8.222 -62.918 1.00 34.00 740 GLU A CA 1
ATOM 5953 C C . GLU A 1 740 ? -9.714 8.590 -62.058 1.00 34.00 740 GLU A C 1
ATOM 5955 O O . GLU A 1 740 ? -9.676 9.668 -61.476 1.00 34.00 740 GLU A O 1
ATOM 5960 N N . VAL A 1 741 ? -8.652 7.776 -62.027 1.00 36.59 741 VAL A N 1
ATOM 5961 C CA . VAL A 1 741 ? -7.470 8.061 -61.178 1.00 36.59 741 VAL A CA 1
ATOM 5962 C C . VAL A 1 741 ? -6.263 8.592 -61.972 1.00 36.59 741 VAL A C 1
ATOM 5964 O O . VAL A 1 741 ? -5.353 9.194 -61.402 1.00 36.59 741 VAL A O 1
ATOM 5967 N N . PHE A 1 742 ? -6.251 8.455 -63.303 1.00 35.75 742 PHE A N 1
ATOM 5968 C CA . PHE A 1 742 ? -5.082 8.819 -64.119 1.00 35.75 742 PHE A CA 1
ATOM 5969 C C . PHE A 1 742 ? -5.044 10.273 -64.622 1.00 35.75 742 PHE A C 1
ATOM 5971 O O . PHE A 1 742 ? -3.980 10.740 -65.038 1.00 35.75 742 PHE A O 1
ATOM 5978 N N . ASP A 1 743 ? -6.134 11.033 -64.485 1.00 39.28 743 ASP A N 1
ATOM 5979 C CA . ASP A 1 743 ? -6.166 12.444 -64.897 1.00 39.28 743 ASP A CA 1
ATOM 5980 C C . ASP A 1 743 ? -5.666 13.413 -63.809 1.00 39.28 743 ASP A C 1
ATOM 5982 O O . ASP A 1 743 ? -5.149 14.489 -64.118 1.00 39.28 743 ASP A O 1
ATOM 5986 N N . SER A 1 744 ? -5.679 13.021 -62.531 1.00 35.16 744 SER A N 1
ATOM 5987 C CA . SER A 1 744 ? -5.181 13.880 -61.442 1.00 35.16 744 SER A CA 1
ATOM 5988 C C . SER A 1 744 ? -3.650 13.877 -61.307 1.00 35.16 744 SER A C 1
ATOM 5990 O O . SER A 1 744 ? -3.061 14.866 -60.867 1.00 35.16 744 SER A O 1
ATOM 5992 N N . ILE A 1 745 ? -2.972 12.811 -61.746 1.00 39.62 745 ILE A N 1
ATOM 5993 C CA . ILE A 1 745 ? -1.508 12.676 -61.623 1.00 39.62 745 ILE A CA 1
ATOM 5994 C C . ILE A 1 745 ? -0.767 13.463 -62.721 1.00 39.62 745 ILE A C 1
ATOM 5996 O O . ILE A 1 745 ? 0.305 14.026 -62.479 1.00 39.62 745 ILE A O 1
ATOM 6000 N N . ASN A 1 746 ? -1.361 13.609 -63.909 1.00 39.38 746 ASN A N 1
ATOM 6001 C CA . ASN A 1 746 ? -0.745 14.347 -65.018 1.00 39.38 746 ASN A CA 1
ATOM 6002 C C . ASN A 1 746 ? -0.876 15.879 -64.903 1.00 39.38 746 ASN A C 1
ATOM 6004 O O . ASN A 1 746 ? -0.100 16.609 -65.525 1.00 39.38 746 ASN A O 1
ATOM 6008 N N . ILE A 1 747 ? -1.771 16.384 -64.047 1.00 40.69 747 ILE A N 1
ATOM 6009 C CA . ILE A 1 747 ? -1.874 17.820 -63.730 1.00 40.69 747 ILE A CA 1
ATOM 6010 C C . ILE A 1 747 ? -0.809 18.244 -62.701 1.00 40.69 747 ILE A C 1
ATOM 6012 O O . ILE A 1 747 ? -0.311 19.371 -62.762 1.00 40.69 747 ILE A O 1
ATOM 6016 N N . PHE A 1 748 ? -0.379 17.339 -61.814 1.00 36.22 748 PHE A N 1
ATOM 6017 C CA . PHE A 1 748 ? 0.631 17.640 -60.791 1.00 36.22 748 PHE A CA 1
ATOM 6018 C C . PHE A 1 748 ? 2.066 17.625 -61.346 1.00 36.22 748 PHE A C 1
ATOM 6020 O O . PHE A 1 748 ? 2.883 18.477 -60.990 1.00 36.22 748 PHE A O 1
ATOM 6027 N N . LYS A 1 749 ? 2.363 16.731 -62.301 1.00 38.34 749 LYS A N 1
ATOM 6028 C CA . LYS A 1 749 ? 3.683 16.663 -62.958 1.00 38.34 749 LYS A CA 1
ATOM 6029 C C . LYS A 1 749 ? 4.014 17.902 -63.798 1.00 38.34 749 LYS A C 1
ATOM 6031 O O . LYS A 1 749 ? 5.170 18.291 -63.876 1.00 38.34 749 LYS A O 1
ATOM 6036 N N . LYS A 1 750 ? 3.014 18.585 -64.363 1.00 39.56 750 LYS A N 1
ATOM 6037 C CA . LYS A 1 750 ? 3.236 19.726 -65.270 1.00 39.56 750 LYS A CA 1
ATOM 6038 C C . LYS A 1 750 ? 3.556 21.057 -64.571 1.00 39.56 750 LYS A C 1
ATOM 6040 O O . LYS A 1 750 ? 3.906 22.019 -65.251 1.00 39.56 750 LYS A O 1
ATOM 6045 N N . LYS A 1 751 ? 3.429 21.148 -63.239 1.00 41.38 751 LYS A N 1
ATOM 6046 C CA . LYS A 1 751 ? 3.611 22.409 -62.489 1.00 41.38 751 LYS A CA 1
ATOM 6047 C C . LYS A 1 751 ? 4.954 22.568 -61.766 1.00 41.38 751 LYS A C 1
ATOM 6049 O O . LYS A 1 751 ? 5.235 23.681 -61.337 1.00 41.38 751 LYS A O 1
ATOM 6054 N N . ASN A 1 752 ? 5.803 21.537 -61.684 1.00 47.84 752 ASN A N 1
ATOM 6055 C CA . ASN A 1 752 ? 7.044 21.601 -60.889 1.00 47.84 752 ASN A CA 1
ATOM 6056 C C . ASN A 1 752 ? 8.369 21.483 -61.670 1.00 47.84 752 ASN A C 1
ATOM 6058 O O . ASN A 1 752 ? 9.440 21.589 -61.073 1.00 47.84 752 ASN A O 1
ATOM 6062 N N . ASP A 1 753 ? 8.332 21.403 -63.003 1.00 41.91 753 ASP A N 1
ATOM 6063 C CA . ASP A 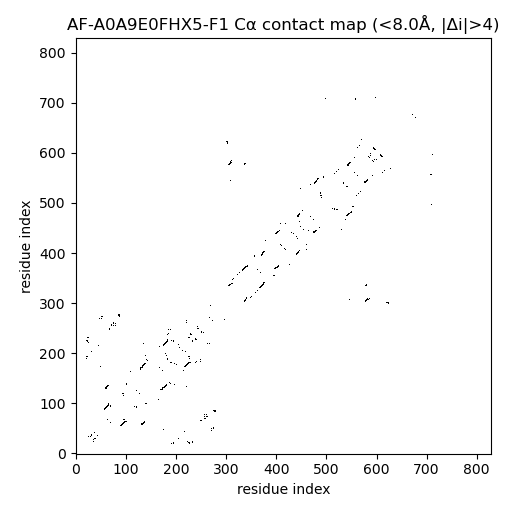1 753 ? 9.550 21.309 -63.831 1.00 41.91 753 ASP A CA 1
ATOM 6064 C C . ASP A 1 753 ? 10.379 22.611 -63.897 1.00 41.91 753 ASP A C 1
ATOM 6066 O O . ASP A 1 753 ? 11.547 22.591 -64.286 1.00 41.91 753 ASP A O 1
ATOM 6070 N N . LYS A 1 754 ? 9.836 23.756 -63.457 1.00 43.00 754 LYS A N 1
ATOM 6071 C CA . LYS A 1 754 ? 10.591 25.026 -63.396 1.00 43.00 754 LYS A CA 1
ATOM 6072 C C . LYS A 1 754 ? 11.489 25.156 -62.163 1.00 43.00 754 LYS A C 1
ATOM 6074 O O . LYS A 1 754 ? 12.501 25.848 -62.231 1.00 43.00 754 LYS A O 1
ATOM 6079 N N . VAL A 1 755 ? 11.158 24.481 -61.064 1.00 40.84 755 VAL A N 1
ATOM 6080 C CA . VAL A 1 755 ? 11.911 24.578 -59.800 1.00 40.84 755 VAL A CA 1
ATOM 6081 C C . VAL A 1 755 ? 13.139 23.662 -59.833 1.00 40.84 755 VAL A C 1
ATOM 6083 O O . VAL A 1 755 ? 14.224 24.051 -59.404 1.00 40.84 755 VAL A O 1
ATOM 6086 N N . TRP A 1 756 ? 13.012 22.490 -60.459 1.00 41.03 756 TRP A N 1
ATOM 6087 C CA . TRP A 1 756 ? 14.126 21.552 -60.625 1.00 41.03 756 TRP A CA 1
ATOM 6088 C C . TRP A 1 756 ? 15.164 21.991 -61.669 1.00 41.03 756 TRP A C 1
ATOM 6090 O O . TRP A 1 756 ? 16.353 21.717 -61.503 1.00 41.03 756 TRP A O 1
ATOM 6100 N N . GLY A 1 757 ? 14.754 22.730 -62.706 1.00 47.72 757 GLY A N 1
ATOM 6101 C CA . GLY A 1 757 ? 15.678 23.302 -63.694 1.00 47.72 757 GLY A CA 1
ATOM 6102 C C . GLY A 1 757 ? 16.596 24.394 -63.124 1.00 47.72 757 GLY A C 1
ATOM 6103 O O . GLY A 1 757 ? 17.753 24.496 -63.532 1.00 47.72 757 GLY A O 1
ATOM 6104 N N . TYR A 1 758 ? 16.112 25.168 -62.147 1.00 40.44 758 TYR A N 1
ATOM 6105 C CA . TYR A 1 758 ? 16.850 26.282 -61.537 1.00 40.44 758 TYR A CA 1
ATOM 6106 C C . TYR A 1 758 ? 17.927 25.819 -60.538 1.00 40.44 758 TYR A C 1
ATOM 6108 O O . TYR A 1 758 ? 19.009 26.401 -60.469 1.00 40.44 758 TYR A O 1
ATOM 6116 N N . MET A 1 759 ? 17.669 24.730 -59.803 1.00 38.81 759 MET A N 1
ATOM 6117 C CA . MET A 1 759 ? 18.635 24.170 -58.846 1.00 38.81 759 MET A CA 1
ATOM 6118 C C . MET A 1 759 ? 19.778 23.405 -59.526 1.00 38.81 759 MET A C 1
ATOM 6120 O O . MET A 1 759 ? 20.898 23.388 -59.022 1.00 38.81 759 MET A O 1
ATOM 6124 N N . LYS A 1 760 ? 19.533 22.820 -60.705 1.00 43.50 760 LYS A N 1
ATOM 6125 C CA . LYS A 1 760 ? 20.545 22.057 -61.456 1.00 43.50 760 LYS A CA 1
ATOM 6126 C C . LYS A 1 760 ? 21.517 22.935 -62.262 1.00 43.50 760 LYS A C 1
ATOM 6128 O O . LYS A 1 760 ? 22.536 22.436 -62.724 1.00 43.50 760 LYS A O 1
ATOM 6133 N N . SER A 1 761 ? 21.210 24.223 -62.438 1.00 43.47 761 SER A N 1
ATOM 6134 C CA . SER A 1 761 ? 21.981 25.164 -63.268 1.00 43.47 761 SER A CA 1
ATOM 6135 C C . SER A 1 761 ? 22.888 26.122 -62.480 1.00 43.47 761 SER A C 1
ATOM 6137 O O . SER A 1 761 ? 23.680 26.824 -63.098 1.00 43.47 761 SER A O 1
ATOM 6139 N N . ASN A 1 762 ? 22.844 26.115 -61.140 1.00 44.12 762 ASN A N 1
ATOM 6140 C CA . ASN A 1 762 ? 23.600 27.058 -60.296 1.00 44.12 762 ASN A CA 1
ATOM 6141 C C . ASN A 1 762 ? 24.538 26.395 -59.265 1.00 44.12 762 ASN A C 1
ATOM 6143 O O . ASN A 1 762 ? 25.016 27.048 -58.340 1.00 44.12 762 ASN A O 1
ATOM 6147 N N . SER A 1 763 ? 24.874 25.112 -59.421 1.00 37.75 763 SER A N 1
ATOM 6148 C CA . SER A 1 763 ? 25.704 24.362 -58.460 1.00 37.75 763 SER A CA 1
ATOM 6149 C C . SER A 1 763 ? 27.216 24.656 -58.530 1.00 37.75 763 SER A C 1
ATOM 6151 O O . SER A 1 763 ? 28.018 23.816 -58.126 1.00 37.75 763 SER A O 1
ATOM 6153 N N . HIS A 1 764 ? 27.637 25.805 -59.072 1.00 39.28 764 HIS A N 1
ATOM 6154 C CA . HIS A 1 764 ? 29.056 26.194 -59.189 1.00 39.28 764 HIS A CA 1
ATOM 6155 C C . HIS A 1 764 ? 29.396 27.583 -58.624 1.00 39.28 764 HIS A C 1
ATOM 6157 O O . HIS A 1 764 ? 30.492 28.084 -58.852 1.00 39.28 764 HIS A O 1
ATOM 6163 N N . GLN A 1 765 ? 28.510 28.196 -57.835 1.00 40.91 765 GLN A N 1
ATOM 6164 C CA . GLN A 1 765 ? 28.819 29.442 -57.125 1.00 40.91 765 GLN A CA 1
ATOM 6165 C C . GLN A 1 765 ? 28.304 29.417 -55.685 1.00 40.91 765 GLN A C 1
ATOM 6167 O O . GLN A 1 765 ? 27.425 30.188 -55.327 1.00 40.91 765 GLN A O 1
ATOM 6172 N N . ILE A 1 766 ? 28.849 28.534 -54.844 1.00 36.41 766 ILE A N 1
ATOM 6173 C CA . ILE A 1 766 ? 28.779 28.697 -53.381 1.00 36.41 766 ILE A CA 1
ATOM 6174 C C . ILE A 1 766 ? 30.141 28.329 -52.792 1.00 36.41 766 ILE A C 1
ATOM 6176 O O . ILE A 1 766 ? 30.342 27.310 -52.140 1.00 36.41 766 ILE A O 1
ATOM 6180 N N . THR A 1 767 ? 31.097 29.207 -53.043 1.00 37.97 767 THR A N 1
ATOM 6181 C CA . THR A 1 767 ? 32.178 29.477 -52.106 1.00 37.97 767 THR A CA 1
ATOM 6182 C C . THR A 1 767 ? 32.244 30.989 -51.982 1.00 37.97 767 THR A C 1
ATOM 6184 O O . THR A 1 767 ? 32.279 31.694 -52.990 1.00 37.97 767 THR A O 1
ATOM 6187 N N . THR A 1 768 ? 32.319 31.460 -50.737 1.00 35.94 768 THR A N 1
ATOM 6188 C CA . THR A 1 768 ? 32.612 32.833 -50.279 1.00 35.94 768 THR A CA 1
ATOM 6189 C C . THR A 1 768 ? 31.417 33.745 -49.906 1.00 35.94 768 THR A C 1
ATOM 6191 O O . THR A 1 768 ? 30.585 34.100 -50.730 1.00 35.94 768 THR A O 1
ATOM 6194 N N . ILE A 1 769 ? 31.495 34.213 -48.648 1.00 32.12 769 ILE A N 1
ATOM 6195 C CA . ILE A 1 769 ? 30.932 35.425 -48.009 1.00 32.12 769 ILE A CA 1
ATOM 6196 C C . ILE A 1 769 ? 29.508 35.352 -47.425 1.00 32.12 769 ILE A C 1
ATOM 6198 O O . ILE A 1 769 ? 28.507 35.623 -48.078 1.00 32.12 769 ILE A O 1
ATOM 6202 N N . ILE A 1 770 ? 29.474 35.118 -46.107 1.00 44.09 770 ILE A N 1
ATOM 6203 C CA . ILE A 1 770 ? 28.461 35.639 -45.181 1.00 44.09 770 ILE A CA 1
ATOM 6204 C C . ILE A 1 770 ? 28.808 37.105 -44.913 1.00 44.09 770 ILE A C 1
ATOM 6206 O O . ILE A 1 770 ? 29.849 37.347 -44.313 1.00 44.09 770 ILE A O 1
ATOM 6210 N N . THR A 1 771 ? 27.938 38.040 -45.299 1.00 40.41 771 THR A N 1
ATOM 6211 C CA . THR A 1 771 ? 27.719 39.333 -44.619 1.00 40.41 771 THR A CA 1
ATOM 6212 C C . THR A 1 771 ? 26.454 39.987 -45.184 1.00 40.41 771 THR A C 1
ATOM 6214 O O . THR A 1 771 ? 26.560 40.903 -45.992 1.00 40.41 771 THR A O 1
ATOM 6217 N N . ASP A 1 772 ? 25.260 39.534 -44.792 1.00 36.19 772 ASP A N 1
ATOM 6218 C CA . ASP A 1 772 ? 24.082 40.412 -44.839 1.00 36.19 772 ASP A CA 1
ATOM 6219 C C . ASP A 1 772 ? 22.966 39.926 -43.898 1.00 36.19 772 ASP A C 1
ATOM 6221 O O . ASP A 1 772 ? 22.492 38.794 -44.006 1.00 36.19 772 ASP A O 1
ATOM 6225 N N . VAL A 1 773 ? 22.567 40.778 -42.952 1.00 40.84 773 VAL A N 1
ATOM 6226 C CA . VAL A 1 773 ? 21.529 40.507 -41.938 1.00 40.84 773 VAL A CA 1
ATOM 6227 C C . VAL A 1 773 ? 20.126 40.802 -42.490 1.00 40.84 773 VAL A C 1
ATOM 6229 O O . VAL A 1 773 ? 19.145 40.259 -41.982 1.00 40.84 773 VAL A O 1
ATOM 6232 N N . ASP A 1 774 ? 20.007 41.538 -43.598 1.00 38.69 774 ASP A N 1
ATOM 6233 C CA . ASP A 1 774 ? 18.703 41.933 -44.147 1.00 38.69 774 ASP A CA 1
ATOM 6234 C C . ASP A 1 774 ? 18.034 40.831 -44.993 1.00 38.69 774 ASP A C 1
ATOM 6236 O O . ASP A 1 774 ? 16.825 40.857 -45.232 1.00 38.69 774 ASP A O 1
ATOM 6240 N N . THR A 1 775 ? 18.773 39.781 -45.370 1.00 43.28 775 THR A N 1
ATOM 6241 C CA . THR A 1 775 ? 18.204 38.636 -46.113 1.00 43.28 775 THR A CA 1
ATOM 6242 C C . THR A 1 775 ? 17.486 37.633 -45.194 1.00 43.28 775 THR A C 1
ATOM 6244 O O . THR A 1 775 ? 16.580 36.925 -45.636 1.00 43.28 775 THR A O 1
ATOM 6247 N N . ALA A 1 776 ? 17.806 37.614 -43.895 1.00 40.31 776 ALA A N 1
ATOM 6248 C CA . ALA A 1 776 ? 17.155 36.731 -42.922 1.00 40.31 776 ALA A CA 1
ATOM 6249 C C . ALA A 1 776 ? 15.720 37.177 -42.570 1.00 40.31 776 ALA A C 1
ATOM 6251 O O . ALA A 1 776 ? 14.885 36.347 -42.213 1.00 40.31 776 ALA A O 1
ATOM 6252 N N . TYR A 1 777 ? 15.403 38.468 -42.723 1.00 38.97 777 TYR A N 1
ATOM 6253 C CA . TYR A 1 777 ? 14.094 39.018 -42.353 1.00 38.97 777 TYR A CA 1
ATOM 6254 C C . TYR A 1 777 ? 12.990 38.697 -43.375 1.00 38.97 777 TYR A C 1
ATOM 6256 O O . TYR A 1 777 ? 11.828 38.549 -43.008 1.00 38.97 777 TYR A O 1
ATOM 6264 N N . ASN A 1 778 ? 13.342 38.497 -44.650 1.00 39.00 778 ASN A N 1
ATOM 6265 C CA . ASN A 1 778 ? 12.364 38.210 -45.707 1.00 39.00 778 ASN A CA 1
ATOM 6266 C C . ASN A 1 778 ? 11.931 36.734 -45.781 1.00 39.00 778 ASN A C 1
ATOM 6268 O O . ASN A 1 778 ? 10.911 36.432 -46.397 1.00 39.00 778 ASN A O 1
ATOM 6272 N N . TYR A 1 779 ? 12.656 35.816 -45.134 1.00 40.47 779 TYR A N 1
ATOM 6273 C CA . TYR A 1 779 ? 12.275 34.398 -45.084 1.00 40.47 779 TYR A CA 1
ATOM 6274 C C . TYR A 1 779 ? 11.242 34.083 -43.992 1.00 40.47 779 TYR A C 1
ATOM 6276 O O . TYR A 1 779 ? 10.483 33.125 -44.130 1.00 40.47 779 TYR A O 1
ATOM 6284 N N . ILE A 1 780 ? 11.157 34.908 -42.943 1.00 42.78 780 ILE A N 1
ATOM 6285 C CA . ILE A 1 780 ? 10.217 34.709 -41.828 1.00 42.78 780 ILE A CA 1
ATOM 6286 C C . ILE A 1 780 ? 8.780 35.086 -42.234 1.00 42.78 780 ILE A C 1
ATOM 6288 O O . ILE A 1 780 ? 7.835 34.396 -41.862 1.00 42.78 780 ILE A O 1
ATOM 6292 N N . THR A 1 781 ? 8.599 36.079 -43.108 1.00 38.25 781 THR A N 1
ATOM 6293 C CA . THR A 1 781 ? 7.269 36.540 -43.557 1.00 38.25 781 THR A CA 1
ATOM 6294 C C . THR A 1 781 ? 6.552 35.551 -44.492 1.00 38.25 781 THR A C 1
ATOM 6296 O O . THR A 1 781 ? 5.327 35.561 -44.599 1.00 38.25 781 THR A O 1
ATOM 6299 N N . VAL A 1 782 ? 7.288 34.656 -45.162 1.00 38.41 782 VAL A N 1
ATOM 6300 C CA . VAL A 1 782 ? 6.706 33.672 -46.099 1.00 38.41 782 VAL A CA 1
ATOM 6301 C C . VAL A 1 782 ? 6.185 32.424 -45.376 1.00 38.41 782 VAL A C 1
ATOM 6303 O O . VAL A 1 782 ? 5.245 31.789 -45.851 1.00 38.41 782 VAL A O 1
ATOM 6306 N N . ILE A 1 783 ? 6.733 32.100 -44.202 1.00 39.66 783 ILE A N 1
ATOM 6307 C CA . ILE A 1 783 ? 6.291 30.950 -43.397 1.00 39.66 783 ILE A CA 1
ATOM 6308 C C . ILE A 1 783 ? 5.025 31.293 -42.593 1.00 39.66 783 ILE A C 1
ATOM 6310 O O . ILE A 1 783 ? 4.145 30.445 -42.456 1.00 39.66 783 ILE A O 1
ATOM 6314 N N . ASP A 1 784 ? 4.862 32.554 -42.186 1.00 35.09 784 ASP A N 1
ATOM 6315 C CA . ASP A 1 784 ? 3.686 33.024 -41.435 1.00 35.09 784 ASP A CA 1
ATOM 6316 C C . ASP A 1 784 ? 2.395 33.047 -42.282 1.00 35.09 784 ASP A C 1
ATOM 6318 O O . ASP A 1 784 ? 1.291 32.906 -41.768 1.00 35.09 784 ASP A O 1
ATOM 6322 N N . THR A 1 785 ? 2.522 33.125 -43.613 1.00 36.88 785 THR A N 1
ATOM 6323 C CA . THR A 1 785 ? 1.366 33.141 -44.534 1.00 36.88 785 THR A CA 1
ATOM 6324 C C . THR A 1 785 ? 0.871 31.729 -44.901 1.00 36.88 785 THR A C 1
ATOM 6326 O O . THR A 1 785 ? -0.201 31.581 -45.484 1.00 36.88 785 THR A O 1
ATOM 6329 N N . LEU A 1 786 ? 1.617 30.669 -44.563 1.00 33.31 786 LEU A N 1
ATOM 6330 C CA . LEU A 1 786 ? 1.272 29.283 -44.925 1.00 33.31 786 LEU A CA 1
ATOM 6331 C C . LEU A 1 786 ? 0.680 28.457 -43.773 1.00 33.31 786 LEU A C 1
ATOM 6333 O O . LEU A 1 786 ? 0.130 27.388 -44.032 1.00 33.31 786 LEU A O 1
ATOM 6337 N N . ILE A 1 787 ? 0.742 28.943 -42.529 1.00 35.75 787 ILE A N 1
ATOM 6338 C CA . ILE A 1 787 ? 0.229 28.214 -41.353 1.00 35.75 787 ILE A CA 1
ATOM 6339 C C . ILE A 1 787 ? -1.214 28.618 -40.990 1.00 35.75 787 ILE A C 1
ATOM 6341 O O . ILE A 1 787 ? -1.911 27.870 -40.308 1.00 35.75 787 ILE A O 1
ATOM 6345 N N . THR A 1 788 ? -1.751 29.719 -41.522 1.00 37.44 788 THR A N 1
ATOM 6346 C CA . THR A 1 788 ? -3.135 30.146 -41.246 1.00 37.44 788 THR A CA 1
ATOM 6347 C C . THR A 1 788 ? -4.110 29.785 -42.372 1.00 37.44 788 THR A C 1
ATOM 6349 O O . THR A 1 788 ? -4.619 30.645 -43.085 1.00 37.44 788 THR A O 1
ATOM 6352 N N . SER A 1 789 ? -4.453 28.498 -42.508 1.00 33.03 789 SER A N 1
ATOM 6353 C CA . SER A 1 789 ? -5.766 28.132 -43.069 1.00 33.03 789 SER A CA 1
ATOM 6354 C C . SER A 1 789 ? -6.253 26.743 -42.634 1.00 33.03 789 SER A C 1
ATOM 6356 O O . SER A 1 789 ? -6.052 25.763 -43.349 1.00 33.03 789 SER A O 1
ATOM 6358 N N . ARG A 1 790 ? -6.948 26.677 -41.490 1.00 31.30 790 ARG A N 1
ATOM 6359 C CA . ARG A 1 790 ? -8.320 26.143 -41.303 1.00 31.30 790 ARG A CA 1
ATOM 6360 C C . ARG A 1 790 ? -8.548 25.727 -39.841 1.00 31.30 790 ARG A C 1
ATOM 6362 O O . ARG A 1 790 ? -7.766 24.957 -39.305 1.00 31.30 790 ARG A O 1
ATOM 6369 N N . VAL A 1 791 ? -9.714 26.144 -39.327 1.00 28.55 791 VAL A N 1
ATOM 6370 C CA . VAL A 1 791 ? -10.365 25.812 -38.036 1.00 28.55 791 VAL A CA 1
ATOM 6371 C C . VAL A 1 791 ? -9.913 26.688 -36.857 1.00 28.55 791 VAL A C 1
ATOM 6373 O O . VAL A 1 791 ? -8.734 26.712 -36.556 1.00 28.55 791 VAL A O 1
ATOM 6376 N N . VAL A 1 792 ? -10.752 27.440 -36.133 1.00 28.81 792 VAL A N 1
ATOM 6377 C CA . VAL A 1 792 ? -12.187 27.781 -36.215 1.00 28.81 792 VAL A CA 1
ATOM 6378 C C . VAL A 1 792 ? -12.388 29.111 -35.457 1.00 28.81 792 VAL A C 1
ATOM 6380 O O . VAL A 1 792 ? -11.604 29.470 -34.583 1.00 28.81 792 VAL A O 1
ATOM 6383 N N . GLN A 1 793 ? -13.432 29.835 -35.852 1.00 34.25 793 GLN A N 1
ATOM 6384 C CA . GLN A 1 793 ? -14.090 30.929 -35.133 1.00 34.25 793 GLN A CA 1
ATOM 6385 C C . GLN A 1 793 ? -14.437 30.559 -33.680 1.00 34.25 793 GLN A C 1
ATOM 6387 O O . GLN A 1 793 ? -15.170 29.602 -33.481 1.00 34.25 793 GLN A O 1
ATOM 6392 N N . ASP A 1 794 ? -13.979 31.329 -32.693 1.00 29.58 794 ASP A N 1
ATOM 6393 C CA . ASP A 1 794 ? -14.849 32.002 -31.713 1.00 29.58 794 ASP A CA 1
ATOM 6394 C C . ASP A 1 794 ? -14.028 32.791 -30.676 1.00 29.58 794 ASP A C 1
ATOM 6396 O O . ASP A 1 794 ? -12.855 32.521 -30.443 1.00 29.58 794 ASP A O 1
ATOM 6400 N N . VAL A 1 795 ? -14.683 33.783 -30.064 1.00 25.58 795 VAL A N 1
ATOM 6401 C CA . VAL A 1 795 ? -14.182 34.795 -29.109 1.00 25.58 795 VAL A CA 1
ATOM 6402 C C . VAL A 1 795 ? -13.570 36.049 -29.749 1.00 25.58 795 VAL A C 1
ATOM 6404 O O . VAL A 1 795 ? -12.402 36.393 -29.596 1.00 25.58 795 VAL A O 1
ATOM 6407 N N . ALA A 1 796 ? -14.440 36.827 -30.391 1.00 32.06 796 ALA A N 1
ATOM 6408 C CA . ALA A 1 796 ? -14.368 38.276 -30.263 1.00 32.06 796 ALA A CA 1
ATOM 6409 C C . ALA A 1 796 ? -15.156 38.670 -29.005 1.00 32.06 796 ALA A C 1
ATOM 6411 O O . ALA A 1 796 ? -16.352 38.407 -28.966 1.00 32.06 796 ALA A O 1
ATOM 6412 N N . ILE A 1 797 ? -14.497 39.269 -28.006 1.00 32.84 797 ILE A N 1
ATOM 6413 C CA . ILE A 1 797 ? -15.009 40.344 -27.131 1.00 32.84 797 ILE A CA 1
ATOM 6414 C C . ILE A 1 797 ? -13.873 40.803 -26.186 1.00 32.84 797 ILE A C 1
ATOM 6416 O O . ILE A 1 797 ? -13.348 40.030 -25.394 1.00 32.84 797 ILE A O 1
ATOM 6420 N N . ASN A 1 798 ? -13.567 42.104 -26.281 1.00 32.09 798 ASN A N 1
ATOM 6421 C CA . ASN A 1 798 ? -12.847 42.989 -25.348 1.00 32.09 798 ASN A CA 1
ATOM 6422 C C . ASN A 1 798 ? -11.327 42.820 -25.125 1.00 32.09 798 ASN A C 1
ATOM 6424 O O . ASN A 1 798 ? -10.903 42.092 -24.238 1.00 32.09 798 ASN A O 1
ATOM 6428 N N . CYS A 1 799 ? -10.519 43.668 -25.783 1.00 26.83 799 CYS A N 1
ATOM 6429 C CA . CYS A 1 799 ? -9.776 44.761 -25.118 1.00 26.83 799 CYS A CA 1
ATOM 6430 C C . CYS A 1 799 ? -9.045 45.672 -26.130 1.00 26.83 799 CYS A C 1
ATOM 6432 O O . CYS A 1 799 ? -8.751 45.270 -27.249 1.00 26.83 799 CYS A O 1
ATOM 6434 N N . ARG A 1 800 ? -8.864 46.943 -25.745 1.00 32.31 800 ARG A N 1
ATOM 6435 C CA . ARG A 1 800 ? -8.641 48.124 -26.603 1.00 32.31 800 ARG A CA 1
ATOM 6436 C C . ARG A 1 800 ? -7.197 48.320 -27.087 1.00 32.31 800 ARG A C 1
ATOM 6438 O O . ARG A 1 800 ? -6.238 47.890 -26.462 1.00 32.31 800 ARG A O 1
ATOM 6445 N N . GLU A 1 801 ? -7.098 49.073 -28.177 1.00 30.80 801 GLU A N 1
ATOM 6446 C CA . GLU A 1 801 ? -5.967 49.281 -29.092 1.00 30.80 801 GLU A CA 1
ATOM 6447 C C . GLU A 1 801 ? -4.964 50.392 -28.674 1.00 30.80 801 GLU A C 1
ATOM 6449 O O . GLU A 1 801 ? -4.248 50.920 -29.520 1.00 30.80 801 GLU A O 1
ATOM 6454 N N . GLU A 1 802 ? -4.883 50.793 -27.397 1.00 36.50 802 GLU A N 1
ATOM 6455 C CA . GLU A 1 802 ? -4.263 52.091 -27.032 1.00 36.50 802 GLU A CA 1
ATOM 6456 C C . GLU A 1 802 ? -2.853 52.097 -26.399 1.00 36.50 802 GLU A C 1
ATOM 6458 O O . GLU A 1 802 ? -2.327 53.180 -26.162 1.00 36.50 802 GLU A O 1
ATOM 6463 N N . GLU A 1 803 ? -2.149 50.975 -26.203 1.00 38.03 803 GLU A N 1
ATOM 6464 C CA . GLU A 1 803 ? -0.836 51.015 -25.504 1.00 38.03 803 GLU A CA 1
ATOM 6465 C C . GLU A 1 803 ? 0.405 50.577 -26.305 1.00 38.03 803 GLU A C 1
ATOM 6467 O O . GLU A 1 803 ? 1.513 50.564 -25.769 1.00 38.03 803 GLU A O 1
ATOM 6472 N N . ILE A 1 804 ? 0.298 50.309 -27.611 1.00 34.56 804 ILE A N 1
ATOM 6473 C CA . ILE A 1 804 ? 1.455 49.839 -28.410 1.00 34.56 804 ILE A CA 1
ATOM 6474 C C . ILE A 1 804 ? 2.202 50.974 -29.148 1.00 34.56 804 ILE A C 1
ATOM 6476 O O . ILE A 1 804 ? 3.304 50.771 -29.658 1.00 34.56 804 ILE A O 1
ATOM 6480 N N . ILE A 1 805 ? 1.703 52.215 -29.121 1.00 33.22 805 ILE A N 1
ATOM 6481 C CA . ILE A 1 805 ? 2.339 53.343 -29.835 1.00 33.22 805 ILE A CA 1
ATOM 6482 C C . ILE A 1 805 ? 3.465 54.043 -29.032 1.00 33.22 805 ILE A C 1
ATOM 6484 O O . ILE A 1 805 ? 4.252 54.792 -29.609 1.00 33.22 805 ILE A O 1
ATOM 6488 N N . ASN A 1 806 ? 3.669 53.750 -27.740 1.00 33.97 806 ASN A N 1
ATOM 6489 C CA . ASN A 1 806 ? 4.543 54.575 -26.880 1.00 33.97 806 ASN A CA 1
ATOM 6490 C C . ASN A 1 806 ? 5.974 54.074 -26.576 1.00 33.97 806 ASN A C 1
ATOM 6492 O O . ASN A 1 806 ? 6.640 54.654 -25.721 1.00 33.97 806 ASN A O 1
ATOM 6496 N N . CYS A 1 807 ? 6.523 53.066 -27.266 1.00 30.67 807 CYS A N 1
ATOM 6497 C CA . CYS A 1 807 ? 7.906 52.608 -26.993 1.00 30.67 807 CYS A CA 1
ATOM 6498 C C . CYS A 1 807 ? 8.911 52.674 -28.155 1.00 30.67 807 CYS A C 1
ATOM 6500 O O . CYS A 1 807 ? 10.031 52.193 -28.002 1.00 30.67 807 CYS A O 1
ATOM 6502 N N . ALA A 1 808 ? 8.586 53.318 -29.280 1.00 30.83 808 ALA A N 1
ATOM 6503 C CA . ALA A 1 808 ? 9.512 53.403 -30.417 1.00 30.83 808 ALA A CA 1
ATOM 6504 C C . ALA A 1 808 ? 10.376 54.685 -30.487 1.00 30.83 808 ALA A C 1
ATOM 6506 O O . ALA A 1 808 ? 11.214 54.785 -31.382 1.00 30.83 808 ALA A O 1
ATOM 6507 N N . THR A 1 809 ? 10.240 55.653 -29.568 1.00 34.28 809 THR A N 1
ATOM 6508 C CA . THR A 1 809 ? 10.804 57.008 -29.802 1.00 34.28 809 THR A CA 1
ATOM 6509 C C . THR A 1 809 ? 11.944 57.456 -28.882 1.00 34.28 809 THR A C 1
ATOM 6511 O O . THR A 1 809 ? 12.481 58.533 -29.108 1.00 34.28 809 THR A O 1
ATOM 6514 N N . ASN A 1 810 ? 12.409 56.672 -27.905 1.00 33.38 810 ASN A N 1
ATOM 6515 C CA . ASN A 1 810 ? 13.468 57.142 -26.995 1.00 33.38 810 ASN A CA 1
ATOM 6516 C C . ASN A 1 810 ? 14.620 56.143 -26.840 1.00 33.38 810 ASN A C 1
ATOM 6518 O O . ASN A 1 810 ? 14.581 55.297 -25.957 1.00 33.38 810 ASN A O 1
ATOM 6522 N N . ALA A 1 811 ? 15.647 56.275 -27.691 1.00 30.78 811 ALA A N 1
ATOM 6523 C CA . ALA A 1 811 ? 17.071 56.283 -27.304 1.00 30.78 811 ALA A CA 1
ATOM 6524 C C . ALA A 1 811 ? 17.986 56.096 -28.531 1.00 30.78 811 ALA A C 1
ATOM 6526 O O . ALA A 1 811 ? 18.442 54.999 -28.853 1.00 30.78 811 ALA A O 1
ATOM 6527 N N . ARG A 1 812 ? 18.328 57.200 -29.201 1.00 30.84 812 ARG A N 1
ATOM 6528 C CA . ARG A 1 812 ? 19.566 57.314 -29.984 1.00 30.84 812 ARG A CA 1
ATOM 6529 C C . ARG A 1 812 ? 20.362 58.501 -29.434 1.00 30.84 812 ARG A C 1
ATOM 6531 O O . ARG A 1 812 ? 19.844 59.612 -29.464 1.00 30.84 812 ARG A O 1
ATOM 6538 N N . LYS A 1 813 ? 21.638 58.234 -29.092 1.00 30.62 813 LYS A N 1
ATOM 6539 C CA . LYS A 1 813 ? 22.807 59.149 -28.945 1.00 30.62 813 LYS A CA 1
ATOM 6540 C C . LYS A 1 813 ? 23.150 59.688 -27.515 1.00 30.62 813 LYS A C 1
ATOM 6542 O O . LYS A 1 813 ? 22.293 59.624 -26.649 1.00 30.62 813 LYS A O 1
ATOM 6547 N N . PRO A 1 814 ? 24.410 60.142 -27.244 1.00 55.12 814 PRO A N 1
ATOM 6548 C CA . PRO A 1 814 ? 25.547 59.303 -26.793 1.00 55.12 814 PRO A CA 1
ATOM 6549 C C . PRO A 1 814 ? 26.408 59.986 -25.672 1.00 55.12 814 PRO A C 1
ATOM 6551 O O . PRO A 1 814 ? 26.019 61.022 -25.153 1.00 55.12 814 PRO A O 1
ATOM 6554 N N . PHE A 1 815 ? 27.621 59.453 -25.421 1.00 28.86 815 PHE A N 1
ATOM 6555 C CA . PHE A 1 815 ? 28.851 60.071 -24.848 1.00 28.86 815 PHE A CA 1
ATOM 6556 C C . PHE A 1 815 ? 29.312 59.765 -23.394 1.00 28.86 815 PHE A C 1
ATOM 6558 O O . PHE A 1 815 ? 28.723 60.210 -22.422 1.00 28.86 815 PHE A O 1
ATOM 6565 N N . ASN A 1 816 ? 30.504 59.136 -23.350 1.00 30.17 816 ASN A N 1
ATOM 6566 C CA . ASN A 1 816 ? 31.729 59.408 -22.563 1.00 30.17 816 ASN A CA 1
ATOM 6567 C C . ASN A 1 816 ? 31.817 59.270 -21.023 1.00 30.17 816 ASN A C 1
ATOM 6569 O O . ASN A 1 816 ? 31.239 60.056 -20.286 1.00 30.17 816 ASN A O 1
ATOM 6573 N N . ALA A 1 817 ? 32.783 58.429 -20.599 1.00 30.89 817 ALA A N 1
ATOM 6574 C CA . ALA A 1 817 ? 34.047 58.784 -19.908 1.00 30.89 817 ALA A CA 1
ATOM 6575 C C . ALA A 1 817 ? 34.413 57.919 -18.672 1.00 30.89 817 ALA A C 1
ATOM 6577 O O . ALA A 1 817 ? 33.716 57.923 -17.669 1.00 30.89 817 ALA A O 1
ATOM 6578 N N . ASN A 1 818 ? 35.631 57.354 -18.740 1.00 30.64 818 ASN A N 1
ATOM 6579 C CA . ASN A 1 818 ? 36.672 57.287 -17.696 1.00 30.64 818 ASN A CA 1
ATOM 6580 C C . ASN A 1 818 ? 36.648 56.272 -16.519 1.00 30.64 818 ASN A C 1
ATOM 6582 O O . ASN A 1 818 ? 35.854 56.396 -15.600 1.00 30.64 818 ASN A O 1
ATOM 6586 N N . TYR A 1 819 ? 37.746 55.474 -16.488 1.00 28.38 819 TYR A N 1
ATOM 6587 C CA . TYR A 1 819 ? 38.541 54.965 -15.333 1.00 28.38 819 TYR A CA 1
ATOM 6588 C C . TYR A 1 819 ? 37.892 53.903 -14.403 1.00 28.38 819 TYR A C 1
ATOM 6590 O O . TYR A 1 819 ? 36.706 53.973 -14.145 1.00 28.38 819 TYR A O 1
ATOM 6598 N N . LYS A 1 820 ? 38.570 52.941 -13.742 1.00 29.05 820 LYS A N 1
ATOM 6599 C CA . LYS A 1 820 ? 39.879 52.230 -13.791 1.00 29.05 820 LYS A CA 1
ATOM 6600 C C . LYS A 1 820 ? 39.872 51.255 -12.566 1.00 29.05 820 LYS A C 1
ATOM 6602 O O . LYS A 1 820 ? 39.331 51.655 -11.545 1.00 29.05 820 LYS A O 1
ATOM 6607 N N . PHE A 1 821 ? 40.577 50.106 -12.633 1.00 28.80 821 PHE A N 1
ATOM 6608 C CA . PHE A 1 821 ? 40.958 49.165 -11.527 1.00 28.80 821 PHE A CA 1
ATOM 6609 C C . PHE A 1 821 ? 39.837 48.327 -10.852 1.00 28.80 821 PHE A C 1
ATOM 6611 O O . PHE A 1 821 ? 38.718 48.801 -10.766 1.00 28.80 821 PHE A O 1
ATOM 6618 N N . ILE A 1 822 ? 40.025 47.132 -10.262 1.00 29.56 822 ILE A N 1
ATOM 6619 C CA . ILE A 1 822 ? 40.950 45.972 -10.338 1.00 29.56 822 ILE A CA 1
ATOM 6620 C C . ILE A 1 822 ? 40.312 44.860 -9.445 1.00 29.56 822 ILE A C 1
ATOM 6622 O O . ILE A 1 822 ? 39.614 45.183 -8.493 1.00 29.56 822 ILE A O 1
ATOM 6626 N N . GLU A 1 823 ? 40.621 43.591 -9.744 1.00 30.22 823 GLU A N 1
ATOM 6627 C CA . GLU A 1 823 ? 40.607 42.380 -8.878 1.00 30.22 823 GLU A CA 1
ATOM 6628 C C . GLU A 1 823 ? 39.320 41.704 -8.350 1.00 30.22 823 GLU A C 1
ATOM 6630 O O . GLU A 1 823 ? 38.571 42.223 -7.536 1.00 30.22 823 GLU A O 1
ATOM 6635 N N . LYS A 1 824 ? 39.212 40.425 -8.761 1.00 34.03 824 LYS A N 1
ATOM 6636 C CA . LYS A 1 824 ? 39.018 39.187 -7.971 1.00 34.03 824 LYS A CA 1
ATOM 6637 C C . LYS A 1 824 ? 38.173 39.243 -6.687 1.00 34.03 824 LYS A C 1
ATOM 6639 O O . LYS A 1 824 ? 38.602 39.796 -5.683 1.00 34.03 824 LYS A O 1
ATOM 6644 N N . GLY A 1 825 ? 37.147 38.387 -6.638 1.00 29.59 825 GLY A N 1
ATOM 6645 C CA . GLY A 1 825 ? 36.643 37.832 -5.377 1.00 29.59 825 GLY A CA 1
ATOM 6646 C C . GLY A 1 825 ? 35.256 37.197 -5.470 1.00 29.59 825 GLY A C 1
ATOM 6647 O O . GLY A 1 825 ? 34.274 37.910 -5.572 1.00 29.59 825 GLY A O 1
ATOM 6648 N N . TYR A 1 826 ? 35.228 35.862 -5.461 1.00 33.84 826 TYR A N 1
ATOM 6649 C CA . TYR A 1 826 ? 34.264 34.948 -4.824 1.00 33.84 826 TYR A CA 1
ATOM 6650 C C . TYR A 1 826 ? 32.841 35.411 -4.395 1.00 33.84 826 TYR A C 1
ATOM 6652 O O . TYR A 1 826 ? 32.692 36.350 -3.625 1.00 33.84 826 TYR A O 1
ATOM 6660 N N . ILE A 1 827 ? 31.884 34.510 -4.696 1.00 34.75 827 ILE A N 1
ATOM 6661 C CA . ILE A 1 827 ? 30.672 34.095 -3.935 1.00 34.75 827 ILE A CA 1
ATOM 6662 C C . ILE A 1 827 ? 29.303 34.740 -4.266 1.00 34.75 827 ILE A C 1
ATOM 6664 O O . ILE A 1 827 ? 29.119 35.938 -4.119 1.00 34.75 827 ILE A O 1
ATOM 6668 N N . LYS A 1 828 ? 28.373 33.815 -4.600 1.00 31.05 828 LYS A N 1
ATOM 6669 C CA . LYS A 1 828 ? 26.892 33.747 -4.489 1.00 31.05 828 LYS A CA 1
ATOM 6670 C C . LYS A 1 828 ? 26.032 34.932 -4.946 1.00 31.05 828 LYS A C 1
ATOM 6672 O O . LYS A 1 828 ? 26.067 35.989 -4.334 1.00 31.05 828 LYS A O 1
ATOM 6677 N N . GLU A 1 829 ? 25.115 34.647 -5.871 1.00 32.38 829 GLU A N 1
ATOM 6678 C CA . GLU A 1 829 ? 23.728 34.244 -5.550 1.00 32.38 829 GLU A CA 1
ATOM 6679 C C . GLU A 1 829 ? 23.198 33.269 -6.604 1.00 32.38 829 GLU A C 1
ATOM 6681 O O . GLU A 1 829 ? 23.493 33.492 -7.802 1.00 32.38 829 GLU A O 1
#

Mean predicted aligned error: 20.29 Å

pLDDT: mean 71.08, std 26.27, range [23.23, 98.81]